Protein AF-0000000081443641 (afdb_homodimer)

pLDDT: mean 79.69, std 20.93, range [21.12, 97.88]

Foldseek 3Di:
DPPDPLCVQWDDDDQWIAGNPPRDTFPDPDPVSSLVCCCPVPVVVSVVVVVVVVPPPPDDPPDDPDPPPPCPDPVVVCVVVVVVVVLVVVQLVVLCVCLQVLHDLCVLVDPVNLCVVCVVPVPRDGDHSCCSQPPVLVVLLVVLLQVLLVVCPPAQKEWEKDWADFPAWIKIWIKIWFADPLLDIDIATQFIFTDPDDLALVSVLVVVVVSCVSSVHDLVSYLEYEYAPDPSVVSSCVVSVGHYDHQVLNLLLVLLVCLQPVDPLSVVLLVLLQQLLVVCVVDVVLLVVLQVLCPPNDDRQFHDFSVDRCRSLSNLVSCLVSLVSLVVSLVPDDDSSVVSNVVNDPSSSVSSVLCNVLSVLSVLLSLQQLDPLAFLQCVQVSLLVSLVVLVVQLPPDPDPSSVVSSVSSSVSSCVVCVCVLVDLLNLLSNCLQLQRNPDVSRDHPVVSVVNLVVLLVVLVVVVVVVCVVVVVPCPDLPLPQPVVVPPVPPPPPCVVVCVVCSVSCHSSNVSVVLSVVSSPDHGDHHAGSVCRCSVVRSVVCSVCCVSRVSSSVVNRNSGTYGSRSSSRVVLVLSLCSSCVPPSNVPDDRVSSTSSSSSNSVVVSVVCVVDVDPPPPPSPRNVVCVSRNRPD/DPPDPLCVQWDDDDQWIAGNPPRDTQPDPDPVSSLVCCCVPPVVVSVVVVVVVVPDPPDDPPDDPDPPPPCPDPVVVCVVVVVVVVLVVVQVVVLCVCLQVLHDLCVLVDPVNLCVVCVVPVPRDGDHSCCSQPPVLVVLLVVLLVVLLVVCPPAQKEWEKDWADFPAWIKIWIKIWFADPLLDIDIATQFIFTDPDDLALVSVLVVVVVSCVSSVHDLVSYLEYEYAPDPSVVSSCVVSVGHYDHQVLNLLLVLLVCLQPVDPLSVVLLVLLQQLLVVCVVDVVLLVVLQVLCPPNDDRQFHDFSVDRCRSLSNLVSCLVSLVSLVVSLVPDDDSSVVSNVVNDPSSSVSSVLCNVLSVLSVLLSLQQLDPLAFLQCVLVSLLVSLVVLVVQLPPDPDPSSVVSSVSSNVSSCVVCVCVLVDLLNLLQNCLQLQRNPDVSRDHPVVSVVNLVVLLVVLVVVVVVVCVVVVVPCPDQPLPQPVVVPPVPPPVVCVVVCVVVSVSCHSSNVSVVLSVVSSVDHGDHHAGSVPRCSVVRSVVCSVCCVSRVSSSVVNRNSGTYGSRSSSRVVLVLSLCSSCVPPSNVPDDRVSSTSSSSSNSVVVSVVCVVDVDPPPPPSPRNVVCVSRNRPD

Solvent-accessible surface area (backbone atoms only — not comparable to full-atom values): 68910 Å² total; per-residue (Å²): 129,84,72,62,78,68,52,80,48,39,45,79,60,86,95,40,35,25,32,69,82,80,66,42,75,44,87,72,91,50,68,66,54,54,50,50,46,32,49,71,78,36,43,70,60,36,51,54,54,56,54,54,57,68,60,59,72,70,65,78,76,75,74,83,72,85,73,76,78,74,75,72,52,68,64,53,57,54,47,48,54,48,44,52,50,47,47,50,52,49,47,48,35,52,50,47,32,30,49,70,66,56,47,54,68,61,48,62,71,33,65,45,46,46,50,48,61,27,69,77,33,74,82,62,79,74,62,47,53,61,48,42,64,71,44,52,46,54,52,51,30,50,49,50,48,50,52,50,29,58,69,51,56,98,48,59,30,16,38,23,35,41,75,46,43,44,50,68,44,32,34,37,27,38,26,38,23,28,37,43,99,68,38,46,78,44,76,44,73,74,46,44,39,62,46,68,61,69,83,39,20,66,53,49,30,52,50,51,49,51,54,33,54,74,45,71,48,58,74,87,35,47,67,35,32,17,23,56,83,50,66,35,55,51,46,13,31,58,74,66,70,43,55,66,42,66,14,46,55,55,51,53,36,52,36,52,51,47,57,37,63,71,35,65,70,54,32,50,36,50,49,39,53,47,43,33,42,50,37,35,51,60,26,34,47,55,42,49,52,51,36,61,70,41,47,92,68,48,69,79,72,41,70,63,41,91,80,41,75,62,24,49,57,48,18,52,51,34,48,61,72,40,39,71,53,47,54,51,44,40,71,75,46,90,52,72,44,28,55,33,45,69,67,54,46,72,66,34,52,51,50,50,61,54,45,47,64,61,47,46,55,54,48,39,52,39,52,40,42,55,38,90,64,26,32,28,28,49,50,65,49,51,51,48,52,50,45,50,50,30,51,49,46,30,69,70,49,86,46,68,65,46,28,51,49,26,50,49,40,41,51,48,47,49,64,76,45,54,70,56,80,70,36,61,65,47,53,53,12,24,54,67,28,52,54,46,44,88,35,65,82,76,42,53,71,67,55,49,52,51,50,50,50,51,52,48,53,52,51,52,52,55,53,51,52,50,37,55,70,70,62,53,76,69,78,65,80,69,51,63,69,69,74,79,68,68,71,77,74,80,60,79,80,68,59,61,78,65,69,59,70,69,69,57,53,38,71,63,50,53,48,52,52,46,49,54,52,56,69,68,44,82,64,51,74,66,74,34,61,92,54,48,52,43,67,51,51,34,52,49,45,48,74,39,31,81,77,32,55,72,60,39,58,51,40,34,52,41,39,31,28,44,32,28,30,48,68,24,51,56,53,41,56,57,47,46,51,41,49,60,37,66,81,36,61,76,56,52,54,68,59,47,23,38,50,50,46,46,33,52,50,54,51,50,55,44,50,71,66,42,84,76,67,71,73,68,72,67,74,66,73,75,64,52,59,83,49,58,55,78,116,130,84,73,61,78,69,53,81,46,39,45,76,60,87,97,40,37,26,32,69,81,80,67,44,75,43,85,72,90,51,69,65,54,56,49,50,47,31,50,73,76,35,44,69,61,40,50,55,56,56,54,53,61,66,59,61,77,71,65,81,78,73,77,81,73,85,76,79,78,76,75,74,52,70,64,53,58,53,48,50,54,49,43,51,49,48,46,51,52,49,48,48,33,52,49,48,32,31,50,70,66,58,47,54,68,62,48,61,72,33,64,46,46,45,51,49,61,28,68,79,33,74,81,62,79,76,65,48,54,62,49,42,65,71,44,50,46,54,53,50,30,51,49,50,50,50,52,50,30,59,68,50,55,97,46,59,31,16,37,23,36,41,76,46,43,45,52,69,46,32,34,35,26,39,25,37,22,29,37,44,98,67,37,46,78,43,77,44,74,75,44,43,39,62,45,66,61,71,84,40,19,66,53,49,30,51,50,52,50,51,54,33,55,73,47,70,50,57,74,86,35,46,66,35,31,16,24,56,82,49,66,35,52,52,46,13,31,58,73,66,70,41,55,66,41,66,13,47,55,56,52,53,35,51,36,54,50,47,56,39,63,71,36,64,69,56,34,50,36,52,49,41,53,49,43,32,40,50,37,35,52,60,26,34,47,55,41,49,53,49,37,62,71,41,48,92,68,49,69,78,70,42,70,65,43,91,75,41,75,62,24,50,57,49,18,51,52,34,49,62,70,41,39,72,53,47,56,51,44,39,72,74,48,90,53,72,44,26,54,32,44,70,68,53,47,72,68,34,53,50,51,51,62,55,45,47,64,61,45,46,56,56,48,39,52,39,52,40,41,56,38,90,65,27,32,27,29,48,49,66,49,50,52,48,53,51,46,50,50,30,51,49,46,31,68,70,47,87,47,68,65,46,28,50,49,26,49,49,39,39,52,50,46,48,63,76,45,53,71,56,81,68,36,61,66,47,54,52,12,23,53,65,28,52,53,47,44,88,36,66,83,76,40,53,70,66,55,48,50,52,51,50,51,50,52,49,51,52,52,52,50,54,53,50,52,52,36,54,70,70,62,52,76,68,79,64,79,68,49,61,70,67,74,77,66,68,71,78,74,82,64,78,79,67,60,60,78,66,70,58,68,69,69,56,51,37,71,63,50,52,48,51,51,46,50,54,51,57,70,68,43,81,64,51,72,66,74,35,61,92,57,46,52,44,67,52,52,35,50,50,47,48,74,38,31,82,80,33,55,73,59,40,58,50,40,34,51,41,41,31,30,44,31,26,30,47,71,26,53,54,54,41,57,56,46,43,52,41,49,60,37,67,79,36,58,76,56,52,53,68,59,46,22,38,47,50,46,46,34,52,51,53,51,51,54,44,50,71,66,41,86,75,66,70,75,69,72,66,74,64,72,75,65,53,60,81,46,58,53,79,113

InterPro domains:
  IPR003656 Zinc finger, BED-type [PF02892] (4-43)
  IPR003656 Zinc finger, BED-type [PS50808] (1-49)
  IPR008906 HAT, C-terminal dimerisation domain [PF05699] (533-601)
  IPR012337 Ribonuclease H-like superfamily [SSF53098] (145-603)
  IPR036236 Zinc finger C2H2 superfamily [SSF57667] (4-47)
  IPR052035 Zinc finger BED domain-containing [PTHR46481] (2-592)

Organism: NCBI:txid290746

Secondary structure (DSSP, 8-state):
----GGGGGEEEETTEEEETTT-PEES-S-HHHHHHHHHHH-HHHHHHHHHHHHHHGGG--------------HHHHHHHHHHHHHHHHHHHHHHHHHHHTT--GGGGG-HHHHHHHHHH-TTPPPPPHHHIIIIIHHHHHHHHHHHHHHHHTT--EEEEEEEEE-SS-EEEEEEEEEE-TT--EEEEEEEEEE--S---HHHHHHHHHHHHHHTT--GGGEEEEEE-S-HHHHHHHHHHT--EEE-HHHHHHHHHHHHHHH-HHHHHHHHHHHHHHHHHHH-HHHHHHHHHHHGGG--PPPPP-TTSTTHHHHHHHHHHHHHHHHHHHHHH--SHHHHHHHT--HHHHHHHHHHHHHHHHHHHHHHHHTSTT--TTHHHHHHHHHHHHHHHHHHH---HHHHHHHHHHHHHHHHHHGGGGG-HHHHHHHHH-TTTTT-TTT--HHHHHHHHHHHHHHHHHHHHHHHHHTT----S------GGG------TT-------------HHHHHHHHHHHHHHSPPPPPP-SS---HHHHHHHHHHHTTTSHHHHHHHHHHSSS-SSSHHHHHHHHHHHHHHHSGGGTT--HHHHHHHHHHHHHHHHHHHHH-SS--------GGGGGGS----/----GGGGGEEEETTEEEETTT-PEES-S-HHHHHHHHHHH-HHHHHHHHHHHHHHTT---------------HHHHHHHHHHHHHHHHHHHHHHHHHHHTT--GGGGG-HHHHHHHHHH-TTPPPPPHHHIIIIIHHHHHHHHHHHHHHHHTT--EEEEEEEEE-SS-EEEEEEEEEE-TT--EEEEEEEEEE--S---HHHHHHHHHHHHHHTT--GGGEEEEEE-S-HHHHHHHHHHT--EEE-HHHHHHHHHHHHHHH-HHHHHHHHHHHHHHHHHHH-HHHHHHHHHHHGGG--PPPPP-TTSTTHHHHHHHHHHHHHHHHHHHHHH--SHHHHHHHT--HHHHHHHHHHHHHHHHHHHHHHHHTSTT--TTHHHHHHHHHHHHHHHHHHH---HHHHHHHHHHHHHHHHHHGGGGG-HHHHHHHHH-TTTTT-TTT--HHHHHHHHHHHHHHHHHHHHHHHHHTT----S---B--GGG------SS-----------B-HHHHHHHHHHHHHHSPPPPPP-SS---HHHHHHHHHHHTTTSHHHHHHHHHHSSS-SSSHHHHHHHHHHHHHHHSGGGTT--HHHHHHHHHHHHHHHHHHHHH-S---------GGGGGG-----

Sequence (1262 aa):
MTKSEVWQYFIKEGNDVICNKCKKAVSGLNTTNLWNHLNHSHPEIYKLTEHSKKKQGDGELDEPPTKKAKQHTLQAAFGVSNRQEQDNKFKNLILEFIIDNNLPISIVESETFKNLVRFNSPDIKIPSRQEITYTLIPKRANSVKKNITESLANQKIALTTDTFSNKSNSLICVTSSWLTRDFQLKNRVIAIEPLLEHHTGVNISERIQKILTEFNVDLNDIVLMTRDGASNMEVACRKLNIPSLHCLCHILHLVVKMVIMKHIEVFGSVARAQAIVNSFKRSPSASHELRILEGDDARSLLLGIETRWNSFFHMLESVIRAMPYLRVYGETYKNAATNAIKMVSEGDVSIINTLLPLLKLFEDATLILSAEKASISCYLYVIKVLTRALESLEQSSDSELIQVLAREAKADLTERTEGCFEMESLKIAAFLDPRIKQRALLFEADKWREIENTVIEKLVNLKSDNDTAQGIQNNDATTVRDSNCNVVTNNPWDVEDSNDACAFVTLRDELKAEIALYIKAERLNVINPLDPGHSNVYGWWRKHRSSFPNLAILAREYLAPSPSSCASERAFSKATLHYSNKLRSRLKPTLSGQILMIQTDLADKRRNKDRYFYYAEEPDDEDLELYSLDIMTKSEVWQYFIKEGNDVICNKCKKAVSGLNTTNLWNHLNHSHPEIYKLTEHSKKKQGDGELDEPPTKKAKQHTLQAAFGVSNRQEQDNKFKNLILEFIIDNNLPISIVESETFKNLVRFNSPDIKIPSRQEITYTLIPKRANSVKKNITESLANQKIALTTDTFSNKSNSLICVTSSWLTRDFQLKNRVIAIEPLLEHHTGVNISERIQKILTEFNVDLNDIVLMTRDGASNMEVACRKLNIPSLHCLCHILHLVVKMVIMKHIEVFGSVARAQAIVNSFKRSPSASHELRILEGDDARSLLLGIETRWNSFFHMLESVIRAMPYLRVYGETYKNAATNAIKMVSEGDVSIINTLLPLLKLFEDATLILSAEKASISCYLYVIKVLTRALESLEQSSDSELIQVLAREAKADLTERTEGCFEMESLKIAAFLDPRIKQRALLFEADKWREIENTVIEKLVNLKSDNDTAQGIQNNDATTVRDSNCNVVTNNPWDVEDSNDACAFVTLRDELKAEIALYIKAERLNVINPLDPGHSNVYGWWRKHRSSFPNLAILAREYLAPSPSSCASERAFSKATLHYSNKLRSRLKPTLSGQILMIQTDLADKRRNKDRYFYYAEEPDDEDLELYSLDI

Nearest PDB structures (foldseek):
  6dww-assembly1_A  TM=7.664E-01  e=3.582E-16  Musca domestica
  8sjd-assembly1_D  TM=7.394E-01  e=7.351E-15  Musca domestica
  8sjd-assembly1_A  TM=7.155E-01  e=1.599E-14  Musca domestica
  8sjd-assembly1_B  TM=7.545E-01  e=2.533E-13  Musca domestica
  2bw3-assembly1_A  TM=6.566E-01  e=1.182E-14  Musca domestica

Structure (mmCIF, N/CA/C/O backbone):
data_AF-0000000081443641-model_v1
#
loop_
_entity.id
_entity.type
_entity.pdbx_description
1 polymer 'BED-type domain-containing protein'
#
loop_
_atom_site.group_PDB
_atom_site.id
_atom_site.type_symbol
_atom_site.label_atom_id
_atom_site.label_alt_id
_atom_site.label_comp_id
_atom_site.label_asym_id
_atom_site.label_entity_id
_atom_site.label_seq_id
_atom_site.pdbx_PDB_ins_code
_atom_site.Cartn_x
_atom_site.Cartn_y
_atom_site.Cartn_z
_atom_site.occupancy
_atom_site.B_iso_or_equiv
_atom_site.auth_seq_id
_atom_site.auth_comp_id
_atom_site.auth_asym_id
_atom_site.auth_atom_id
_atom_site.pdbx_PDB_model_num
ATOM 1 N N . MET A 1 1 ? 35.844 -33.25 39.188 1 34.28 1 MET A N 1
ATOM 2 C CA . MET A 1 1 ? 35.062 -32.281 38.406 1 34.28 1 MET A CA 1
ATOM 3 C C . MET A 1 1 ? 34.562 -31.156 39.281 1 34.28 1 MET A C 1
ATOM 5 O O . MET A 1 1 ? 33.812 -31.391 40.219 1 34.28 1 MET A O 1
ATOM 9 N N . THR A 1 2 ? 35.281 -30.219 39.531 1 42.12 2 THR A N 1
ATOM 10 C CA . THR A 1 2 ? 35.031 -29.203 40.562 1 42.12 2 THR A CA 1
ATOM 11 C C . THR A 1 2 ? 33.688 -28.5 40.312 1 42.12 2 THR A C 1
ATOM 13 O O . THR A 1 2 ? 33.469 -27.953 39.219 1 42.12 2 THR A O 1
ATOM 16 N N . LYS A 1 3 ? 32.656 -28.953 40.969 1 55.31 3 LYS A N 1
ATOM 17 C CA . LYS A 1 3 ? 31.312 -28.422 40.938 1 55.31 3 LYS A CA 1
ATOM 18 C C . LYS A 1 3 ? 31.328 -26.891 41.062 1 55.31 3 LYS A C 1
ATOM 20 O O . LYS A 1 3 ? 32.031 -26.359 41.906 1 55.31 3 LYS A O 1
ATOM 25 N N . SER A 1 4 ? 30.844 -26.266 40.031 1 63.31 4 SER A N 1
ATOM 26 C CA . SER A 1 4 ? 30.797 -24.797 39.969 1 63.31 4 SER A CA 1
ATOM 27 C C . SER A 1 4 ? 30.219 -24.219 41.25 1 63.31 4 SER A C 1
ATOM 29 O O . SER A 1 4 ? 29.422 -24.875 41.938 1 63.31 4 SER A O 1
ATOM 31 N N . GLU A 1 5 ? 30.797 -23.297 41.906 1 71.12 5 GLU A N 1
ATOM 32 C CA . GLU A 1 5 ? 30.5 -22.641 43.188 1 71.12 5 GLU A CA 1
ATOM 33 C C . GLU A 1 5 ? 29.016 -22.266 43.281 1 71.12 5 GLU A C 1
ATOM 35 O O . GLU A 1 5 ? 28.484 -22.156 44.375 1 71.12 5 GLU A O 1
ATOM 40 N N . VAL A 1 6 ? 28.391 -22.328 42.188 1 74.38 6 VAL A N 1
ATOM 41 C CA . VAL A 1 6 ? 26.984 -21.906 42.188 1 74.38 6 VAL A CA 1
ATOM 42 C C . VAL A 1 6 ? 26.109 -23 42.781 1 74.38 6 VAL A C 1
ATOM 44 O O . VAL A 1 6 ? 25.078 -22.719 43.406 1 74.38 6 VAL A O 1
ATOM 47 N N . TRP A 1 7 ? 26.547 -24.172 42.781 1 75.31 7 TRP A N 1
ATOM 48 C CA . TRP A 1 7 ? 25.766 -25.328 43.219 1 75.31 7 TRP A CA 1
ATOM 49 C C . TRP A 1 7 ? 25.609 -25.344 44.719 1 75.31 7 TRP A C 1
ATOM 51 O O . TRP A 1 7 ? 24.734 -26.047 45.25 1 75.31 7 TRP A O 1
ATOM 61 N N . GLN A 1 8 ? 26.422 -24.516 45.469 1 79.38 8 GLN A N 1
ATOM 62 C CA . GLN A 1 8 ? 26.281 -24.391 46.938 1 79.38 8 GLN A CA 1
ATOM 63 C C . GLN A 1 8 ? 24.922 -23.797 47.281 1 79.38 8 GLN A C 1
ATOM 65 O O . GLN A 1 8 ? 24.438 -23.984 48.406 1 79.38 8 GLN A O 1
ATOM 70 N N . TYR A 1 9 ? 24.266 -23.203 46.375 1 79 9 TYR A N 1
ATOM 71 C CA . TYR A 1 9 ? 23.016 -22.5 46.625 1 79 9 TYR A CA 1
ATOM 72 C C . TYR A 1 9 ? 21.828 -23.297 46.094 1 79 9 TYR A C 1
ATOM 74 O O . TYR A 1 9 ? 20.688 -22.859 46.188 1 79 9 TYR A O 1
ATOM 82 N N . PHE A 1 10 ? 22.125 -24.406 45.531 1 78.38 10 PHE A N 1
ATOM 83 C CA . PHE A 1 10 ? 21.047 -25.203 44.938 1 78.38 10 PHE A CA 1
ATOM 84 C C . PHE A 1 10 ? 21.125 -26.656 45.438 1 78.38 10 PHE A C 1
ATOM 86 O O . PHE A 1 10 ? 22.219 -27.156 45.688 1 78.38 10 PHE A O 1
ATOM 93 N N . ILE A 1 11 ? 20.031 -27.281 45.656 1 80.44 11 ILE A N 1
ATOM 94 C CA . ILE A 1 11 ? 19.953 -28.688 46.031 1 80.44 11 ILE A CA 1
ATOM 95 C C . ILE A 1 11 ? 19.203 -29.469 44.969 1 80.44 11 ILE A C 1
ATOM 97 O O . ILE A 1 11 ? 18.172 -29.031 44.469 1 80.44 11 ILE A O 1
ATOM 101 N N . LYS A 1 12 ? 19.812 -30.484 44.469 1 75.38 12 LYS A N 1
ATOM 102 C CA . LYS A 1 12 ? 19.156 -31.391 43.531 1 75.38 12 LYS A CA 1
ATOM 103 C C . LYS A 1 12 ? 18.203 -32.344 44.25 1 75.38 12 LYS A C 1
ATOM 105 O O . LYS A 1 12 ? 18.609 -33.062 45.188 1 75.38 12 LYS A O 1
ATOM 110 N N . GLU A 1 13 ? 17 -32.125 44.031 1 74.44 13 GLU A N 1
ATOM 111 C CA . GLU A 1 13 ? 15.992 -33.062 44.531 1 74.44 13 GLU A CA 1
ATOM 112 C C . GLU A 1 13 ? 15.289 -33.781 43.406 1 74.44 13 GLU A C 1
ATOM 114 O O . GLU A 1 13 ? 14.406 -33.219 42.75 1 74.44 13 GLU A O 1
ATOM 119 N N . GLY A 1 14 ? 15.602 -34.969 43.031 1 73.62 14 GLY A N 1
ATOM 120 C CA . GLY A 1 14 ? 15.133 -35.781 41.906 1 73.62 14 GLY A CA 1
ATOM 121 C C . GLY A 1 14 ? 15.578 -35.219 40.562 1 73.62 14 GLY A C 1
ATOM 122 O O . GLY A 1 14 ? 16.781 -35.062 40.344 1 73.62 14 GLY A O 1
ATOM 123 N N . ASN A 1 15 ? 14.75 -34.812 39.625 1 70.88 15 ASN A N 1
ATOM 124 C CA . ASN A 1 15 ? 15.078 -34.281 38.312 1 70.88 15 ASN A CA 1
ATOM 125 C C . ASN A 1 15 ? 15.039 -32.75 38.344 1 70.88 15 ASN A C 1
ATOM 127 O O . ASN A 1 15 ? 15.352 -32.094 37.344 1 70.88 15 ASN A O 1
ATOM 131 N N . ASP A 1 16 ? 14.773 -32.25 39.438 1 73.88 16 ASP A N 1
ATOM 132 C CA . ASP A 1 16 ? 14.648 -30.797 39.562 1 73.88 16 ASP A CA 1
ATOM 133 C C . ASP A 1 16 ? 15.773 -30.219 40.406 1 73.88 16 ASP A C 1
ATOM 135 O O . ASP A 1 16 ? 16.281 -30.875 41.312 1 73.88 16 ASP A O 1
ATOM 139 N N . VAL A 1 17 ? 16.266 -29.031 40.094 1 78.38 17 VAL A N 1
ATOM 140 C CA . VAL A 1 17 ? 17.234 -28.266 40.875 1 78.38 17 VAL A CA 1
ATOM 141 C C . VAL A 1 17 ? 16.547 -27.125 41.594 1 78.38 17 VAL A C 1
ATOM 143 O O . VAL A 1 17 ? 15.836 -26.328 40.969 1 78.38 17 VAL A O 1
ATOM 146 N N . ILE A 1 18 ? 16.594 -27.156 42.906 1 81.62 18 ILE A N 1
ATOM 147 C CA . ILE A 1 18 ? 15.875 -26.219 43.781 1 81.62 18 ILE A CA 1
ATOM 148 C C . ILE A 1 18 ? 16.859 -25.219 44.375 1 81.62 18 ILE A C 1
ATOM 150 O O . ILE A 1 18 ? 17.906 -25.625 44.906 1 81.62 18 ILE A O 1
ATOM 154 N N . CYS A 1 19 ? 16.562 -23.938 44.344 1 77.38 19 CYS A N 1
ATOM 155 C CA . CYS A 1 19 ? 17.375 -22.891 44.969 1 77.38 19 CYS A CA 1
ATOM 156 C C . CYS A 1 19 ? 17.219 -22.906 46.5 1 77.38 19 CYS A C 1
ATOM 158 O O . CYS A 1 19 ? 16.094 -22.906 47 1 77.38 19 CYS A O 1
ATOM 160 N N . ASN A 1 20 ? 18.188 -22.984 47.25 1 80.38 20 ASN A N 1
ATOM 161 C CA . ASN A 1 20 ? 18.172 -23.078 48.719 1 80.38 20 ASN A CA 1
ATOM 162 C C . ASN A 1 20 ? 17.625 -21.812 49.344 1 80.38 20 ASN A C 1
ATOM 164 O O . ASN A 1 20 ? 17.219 -21.828 50.5 1 80.38 20 ASN A O 1
ATOM 168 N N . LYS A 1 21 ? 17.641 -20.781 48.688 1 77.62 21 LYS A N 1
ATOM 169 C CA . LYS A 1 21 ? 17.234 -19.5 49.281 1 77.62 21 LYS A CA 1
ATOM 170 C C . LYS A 1 21 ? 15.75 -19.234 49.031 1 77.62 21 LYS A C 1
ATOM 172 O O . LYS A 1 21 ? 15.031 -18.859 49.969 1 77.62 21 LYS A O 1
ATOM 177 N N . CYS A 1 22 ? 15.289 -19.391 47.844 1 78 22 CYS A N 1
ATOM 178 C CA . CYS A 1 22 ? 13.891 -19.078 47.594 1 78 22 CYS A CA 1
ATOM 179 C C . CYS A 1 22 ? 13.062 -20.344 47.438 1 78 22 CYS A C 1
ATOM 181 O O . CYS A 1 22 ? 11.844 -20.281 47.281 1 78 22 CYS A O 1
ATOM 183 N N . LYS A 1 23 ? 13.633 -21.562 47.438 1 79.56 23 LYS A N 1
ATOM 184 C CA . LYS A 1 23 ? 13.062 -22.906 47.375 1 79.56 23 LYS A CA 1
ATOM 185 C C . LYS A 1 23 ? 12.297 -23.141 46.094 1 79.56 23 LYS A C 1
ATOM 187 O O . LYS A 1 23 ? 11.492 -24.062 45.969 1 79.56 23 LYS A O 1
ATOM 192 N N . LYS A 1 24 ? 12.555 -22.344 45.188 1 77.12 24 LYS A N 1
ATOM 193 C CA . LYS A 1 24 ? 11.945 -22.516 43.875 1 77.12 24 LYS A CA 1
ATOM 194 C C . LYS A 1 24 ? 12.719 -23.516 43.031 1 77.12 24 LYS A C 1
ATOM 196 O O . LYS A 1 24 ? 13.945 -23.594 43.094 1 77.12 24 LYS A O 1
ATOM 201 N N . ALA A 1 25 ? 11.953 -24.203 42.188 1 78.12 25 ALA A N 1
ATOM 202 C CA . ALA A 1 25 ? 12.547 -25.172 41.281 1 78.12 25 ALA A CA 1
ATOM 203 C C . ALA A 1 25 ? 13.094 -24.5 40.031 1 78.12 25 ALA A C 1
ATOM 205 O O . ALA A 1 25 ? 12.438 -23.625 39.469 1 78.12 25 ALA A O 1
ATOM 206 N N . VAL A 1 26 ? 14.359 -24.547 39.719 1 73.62 26 VAL A N 1
ATOM 207 C CA . VAL A 1 26 ? 14.992 -23.969 38.531 1 73.62 26 VAL A CA 1
ATOM 208 C C . VAL A 1 26 ? 15.117 -25.031 37.469 1 73.62 26 VAL A C 1
ATOM 210 O O . VAL A 1 26 ? 15.562 -26.156 37.719 1 73.62 26 VAL A O 1
ATOM 213 N N . SER A 1 27 ? 14.562 -24.766 36.312 1 67.81 27 SER A N 1
ATOM 214 C CA . SER A 1 27 ? 14.578 -25.703 35.188 1 67.81 27 SER A CA 1
ATOM 215 C C . SER A 1 27 ? 15.945 -25.75 34.531 1 67.81 27 SER A C 1
ATOM 217 O O . SER A 1 27 ? 16.516 -24.703 34.188 1 67.81 27 SER A O 1
ATOM 219 N N . GLY A 1 28 ? 16.688 -27.047 34.406 1 64.44 28 GLY A N 1
ATOM 220 C CA . GLY A 1 28 ? 17.906 -27.344 33.656 1 64.44 28 GLY A CA 1
ATOM 221 C C . GLY A 1 28 ? 19.125 -27.469 34.562 1 64.44 28 GLY A C 1
ATOM 222 O O . GLY A 1 28 ? 19.203 -26.828 35.594 1 64.44 28 GLY A O 1
ATOM 223 N N . LEU A 1 29 ? 20.047 -28.328 34.344 1 63.28 29 LEU A N 1
ATOM 224 C CA . LEU A 1 29 ? 21.234 -28.719 35.062 1 63.28 29 LEU A CA 1
ATOM 225 C C . LEU A 1 29 ? 22.438 -27.859 34.688 1 63.28 29 LEU A C 1
ATOM 227 O O . LEU A 1 29 ? 23.531 -28.031 35.219 1 63.28 29 LEU A O 1
ATOM 231 N N . ASN A 1 30 ? 22.25 -26.984 33.75 1 70 30 ASN A N 1
ATOM 232 C CA . ASN A 1 30 ? 23.422 -26.25 33.281 1 70 30 ASN A CA 1
ATOM 233 C C . ASN A 1 30 ? 23.797 -25.109 34.219 1 70 30 ASN A C 1
ATOM 235 O O . ASN A 1 30 ? 22.922 -24.391 34.719 1 70 30 ASN A O 1
ATOM 239 N N . THR A 1 31 ? 24.922 -24.828 34.562 1 74.12 31 THR A N 1
ATOM 240 C CA . THR A 1 31 ? 25.516 -23.875 35.5 1 74.12 31 THR A CA 1
ATOM 241 C C . THR A 1 31 ? 25.125 -22.453 35.125 1 74.12 31 THR A C 1
ATOM 243 O O . THR A 1 31 ? 24.938 -21.609 36 1 74.12 31 THR A O 1
ATOM 246 N N . THR A 1 32 ? 24.922 -22.297 33.906 1 75.75 32 THR A N 1
ATOM 247 C CA . THR A 1 32 ? 24.562 -20.969 33.406 1 75.75 32 THR A CA 1
ATOM 248 C C . THR A 1 32 ? 23.141 -20.594 33.812 1 75.75 32 THR A C 1
ATOM 250 O O . THR A 1 32 ? 22.875 -19.453 34.188 1 75.75 32 THR A O 1
ATOM 253 N N . ASN A 1 33 ? 22.297 -21.5 33.781 1 75.56 33 ASN A N 1
ATOM 254 C CA . ASN A 1 33 ? 20.906 -21.266 34.219 1 75.56 33 ASN A CA 1
ATOM 255 C C . ASN A 1 33 ? 20.828 -21 35.719 1 75.56 33 ASN A C 1
ATOM 257 O O . ASN A 1 33 ? 20.016 -20.188 36.156 1 75.56 33 ASN A O 1
ATOM 261 N N . LEU A 1 34 ? 21.688 -21.609 36.406 1 77.38 34 LEU A N 1
ATOM 262 C CA . LEU A 1 34 ? 21.734 -21.453 37.844 1 77.38 34 LEU A CA 1
ATOM 263 C C . LEU A 1 34 ? 22.266 -20.062 38.25 1 77.38 34 LEU A C 1
ATOM 265 O O . LEU A 1 34 ? 21.719 -19.406 39.125 1 77.38 34 LEU A O 1
ATOM 269 N N . TRP A 1 35 ? 23.203 -19.625 37.5 1 75.62 35 TRP A N 1
ATOM 270 C CA . TRP A 1 35 ? 23.75 -18.281 37.656 1 75.62 35 TRP A CA 1
ATOM 271 C C . TRP A 1 35 ? 22.719 -17.219 37.281 1 75.62 35 TRP A C 1
ATOM 273 O O . TRP A 1 35 ? 22.562 -16.219 37.969 1 75.62 35 TRP A O 1
ATOM 283 N N . ASN A 1 36 ? 22 -17.438 36.281 1 76.44 36 ASN A N 1
ATOM 284 C CA . ASN A 1 36 ? 20.953 -16.516 35.844 1 76.44 36 ASN A CA 1
ATOM 285 C C . ASN A 1 36 ? 19.828 -16.422 36.844 1 76.44 36 ASN A C 1
ATOM 287 O O . ASN A 1 36 ? 19.312 -15.336 37.125 1 76.44 36 ASN A O 1
ATOM 291 N N . HIS A 1 37 ? 19.469 -17.453 37.375 1 76.38 37 HIS A N 1
ATOM 292 C CA . HIS A 1 37 ? 18.484 -17.469 38.438 1 76.38 37 HIS A CA 1
ATOM 293 C C . HIS A 1 37 ? 18.984 -16.656 39.625 1 76.38 37 HIS A C 1
ATOM 295 O O . HIS A 1 37 ? 18.219 -15.852 40.188 1 76.38 37 HIS A O 1
ATOM 301 N N . LEU A 1 38 ? 20.188 -16.844 40.062 1 77.38 38 LEU A N 1
ATOM 302 C CA . LEU A 1 38 ? 20.734 -16.094 41.188 1 77.38 38 LEU A CA 1
ATOM 303 C C . LEU A 1 38 ? 20.812 -14.609 40.875 1 77.38 38 LEU A C 1
ATOM 305 O O . LEU A 1 38 ? 20.5 -13.773 41.719 1 77.38 38 LEU A O 1
ATOM 309 N N . ASN A 1 39 ? 21.109 -14.297 39.688 1 77.56 39 ASN A N 1
ATOM 310 C CA . ASN A 1 39 ? 21.188 -12.914 39.219 1 77.56 39 ASN A CA 1
ATOM 311 C C . ASN A 1 39 ? 19.812 -12.242 39.219 1 77.56 39 ASN A C 1
ATOM 313 O O . ASN A 1 39 ? 19.688 -11.086 39.594 1 77.56 39 ASN A O 1
ATOM 317 N N . HIS A 1 40 ? 18.859 -12.992 38.875 1 77.19 40 HIS A N 1
ATOM 318 C CA . HIS A 1 40 ? 17.516 -12.422 38.719 1 77.19 40 HIS A CA 1
ATOM 319 C C . HIS A 1 40 ? 16.75 -12.469 40.062 1 77.19 40 HIS A C 1
ATOM 321 O O . HIS A 1 40 ? 16.078 -11.5 40.406 1 77.19 40 HIS A O 1
ATOM 327 N N . SER A 1 41 ? 16.844 -13.539 40.75 1 77.56 41 SER A N 1
ATOM 328 C CA . SER A 1 41 ? 15.984 -13.727 41.906 1 77.56 41 SER A CA 1
ATOM 329 C C . SER A 1 41 ? 16.719 -13.367 43.188 1 77.56 41 SER A C 1
ATOM 331 O O . SER A 1 41 ? 16.094 -13.023 44.188 1 77.56 41 SER A O 1
ATOM 333 N N . HIS A 1 42 ? 18.047 -13.484 43.25 1 76.94 42 HIS A N 1
ATOM 334 C CA . HIS A 1 42 ? 18.844 -13.234 44.438 1 76.94 42 HIS A CA 1
ATOM 335 C C . HIS A 1 42 ? 20.094 -12.422 44.125 1 76.94 42 HIS A C 1
ATOM 337 O O . HIS A 1 42 ? 21.203 -12.898 44.281 1 76.94 42 HIS A O 1
ATOM 343 N N . PRO A 1 43 ? 19.891 -11.25 43.594 1 74.12 43 PRO A N 1
ATOM 344 C CA . PRO A 1 43 ? 21 -10.438 43.094 1 74.12 43 PRO A CA 1
ATOM 345 C C . PRO A 1 43 ? 22.062 -10.164 44.156 1 74.12 43 PRO A C 1
ATOM 347 O O . PRO A 1 43 ? 23.234 -10.031 43.844 1 74.12 43 PRO A O 1
ATOM 350 N N . GLU A 1 44 ? 21.672 -10.047 45.344 1 74.38 44 GLU A N 1
ATOM 351 C CA . GLU A 1 44 ? 22.609 -9.75 46.438 1 74.38 44 GLU A CA 1
ATOM 352 C C . GLU A 1 44 ? 23.609 -10.898 46.594 1 74.38 44 GLU A C 1
ATOM 354 O O . GLU A 1 44 ? 24.797 -10.664 46.844 1 74.38 44 GLU A O 1
ATOM 359 N N . ILE A 1 45 ? 23.109 -12.07 46.531 1 73.19 45 ILE A N 1
ATOM 360 C CA . ILE A 1 45 ? 23.953 -13.25 46.688 1 73.19 45 ILE A CA 1
ATOM 361 C C . ILE A 1 45 ? 24.859 -13.398 45.469 1 73.19 45 ILE A C 1
ATOM 363 O O . ILE A 1 45 ? 26.031 -13.75 45.594 1 73.19 45 ILE A O 1
ATOM 367 N N . TYR A 1 46 ? 24.328 -13.023 44.344 1 71.06 46 TYR A N 1
ATOM 368 C CA . TYR A 1 46 ? 25.078 -13.039 43.062 1 71.06 46 TYR A CA 1
ATOM 369 C C . TYR A 1 46 ? 26.25 -12.07 43.125 1 71.06 46 TYR A C 1
ATOM 371 O O . TYR A 1 46 ? 27.359 -12.422 42.719 1 71.06 46 TYR A O 1
ATOM 379 N N . LYS A 1 47 ? 26.031 -10.898 43.531 1 68.44 47 LYS A N 1
ATOM 380 C CA . LYS A 1 47 ? 27.078 -9.891 43.656 1 68.44 47 LYS A CA 1
ATOM 381 C C . LYS A 1 47 ? 28.141 -10.336 44.656 1 68.44 47 LYS A C 1
ATOM 383 O O . LYS A 1 47 ? 29.328 -10.102 44.469 1 68.44 47 LYS A O 1
ATOM 388 N N . LEU A 1 48 ? 27.734 -10.859 45.688 1 63.28 48 LEU A N 1
ATOM 389 C CA . LEU A 1 48 ? 28.656 -11.289 46.75 1 63.28 48 LEU A CA 1
ATOM 390 C C . LEU A 1 48 ? 29.531 -12.438 46.25 1 63.28 48 LEU A C 1
ATOM 392 O O . LEU A 1 48 ? 30.719 -12.5 46.594 1 63.28 48 LEU A O 1
ATOM 396 N N . THR A 1 49 ? 28.875 -13.195 45.469 1 59.19 49 THR A N 1
ATOM 397 C CA . THR A 1 49 ? 29.609 -14.367 45 1 59.19 49 THR A CA 1
ATOM 398 C C . THR A 1 49 ? 30.547 -14 43.875 1 59.19 49 THR A C 1
ATOM 400 O O . THR A 1 49 ? 31.641 -14.57 43.75 1 59.19 49 THR A O 1
ATOM 403 N N . GLU A 1 50 ? 30.094 -13.039 43 1 50.34 50 GLU A N 1
ATOM 404 C CA . GLU A 1 50 ? 30.984 -12.555 41.938 1 50.34 50 GLU A CA 1
ATOM 405 C C . GLU A 1 50 ? 32.156 -11.742 42.5 1 50.34 50 GLU A C 1
ATOM 407 O O . GLU A 1 50 ? 33.25 -11.805 41.969 1 50.34 50 GLU A O 1
ATOM 412 N N . HIS A 1 51 ? 31.906 -10.875 43.438 1 43.25 51 HIS A N 1
ATOM 413 C CA . HIS A 1 51 ? 32.969 -10.117 44.062 1 43.25 51 HIS A CA 1
ATOM 414 C C . HIS A 1 51 ? 34 -11.039 44.719 1 43.25 51 HIS A C 1
ATOM 416 O O . HIS A 1 51 ? 35.156 -10.641 44.938 1 43.25 51 HIS A O 1
ATOM 422 N N . SER A 1 52 ? 33.469 -12.094 45.188 1 38.44 52 SER A N 1
ATOM 423 C CA . SER A 1 52 ? 34.438 -12.945 45.906 1 38.44 52 SER A CA 1
ATOM 424 C C . SER A 1 52 ? 35.406 -13.602 44.938 1 38.44 52 SER A C 1
ATOM 426 O O . SER A 1 52 ? 36.375 -14.234 45.375 1 38.44 52 SER A O 1
ATOM 428 N N . LYS A 1 53 ? 34.875 -13.664 43.688 1 37.66 53 LYS A N 1
ATOM 429 C CA . LYS A 1 53 ? 35.938 -14.234 42.844 1 37.66 53 LYS A CA 1
ATOM 430 C C . LYS A 1 53 ? 37.094 -13.242 42.688 1 37.66 53 LYS A C 1
ATOM 432 O O . LYS A 1 53 ? 38.188 -13.617 42.25 1 37.66 53 LYS A O 1
ATOM 437 N N . LYS A 1 54 ? 36.719 -11.828 42.688 1 31.38 54 LYS A N 1
ATOM 438 C CA . LYS A 1 54 ? 37.844 -10.977 42.344 1 31.38 54 LYS A CA 1
ATOM 439 C C . LYS A 1 54 ? 38.938 -11.07 43.406 1 31.38 54 LYS A C 1
ATOM 441 O O . LYS A 1 54 ? 40.031 -10.477 43.25 1 31.38 54 LYS A O 1
ATOM 446 N N . LYS A 1 55 ? 38.469 -11.305 44.594 1 31.02 55 LYS A N 1
ATOM 447 C CA . LYS A 1 55 ? 39.5 -11.062 45.594 1 31.02 55 LYS A CA 1
ATOM 448 C C . LYS A 1 55 ? 40.594 -12.102 45.5 1 31.02 55 LYS A C 1
ATOM 450 O O . LYS A 1 55 ? 41.719 -11.883 46 1 31.02 55 LYS A O 1
ATOM 455 N N . GLN A 1 56 ? 40.156 -13.344 45.25 1 28.97 56 GLN A N 1
ATOM 456 C CA . GLN A 1 56 ? 41.156 -14.227 45.781 1 28.97 56 GLN A CA 1
ATOM 457 C C . GLN A 1 56 ? 42.406 -14.242 44.906 1 28.97 56 GLN A C 1
ATOM 459 O O . GLN A 1 56 ? 43.469 -14.758 45.312 1 28.97 56 GLN A O 1
ATOM 464 N N . GLY A 1 57 ? 42.188 -14.188 43.562 1 29.02 57 GLY A N 1
ATOM 465 C CA . GLY A 1 57 ? 43.375 -14.766 42.938 1 29.02 57 GLY A CA 1
ATOM 466 C C . GLY A 1 57 ? 44.594 -13.883 43.031 1 29.02 57 GLY A C 1
ATOM 467 O O . GLY A 1 57 ? 45.594 -14.07 42.312 1 29.02 57 GLY A O 1
ATOM 468 N N . ASP A 1 58 ? 44.469 -12.742 43.844 1 28 58 ASP A N 1
ATOM 469 C CA . ASP A 1 58 ? 45.594 -11.828 43.656 1 28 58 ASP A CA 1
ATOM 470 C C . ASP A 1 58 ? 46.875 -12.43 44.219 1 28 58 ASP A C 1
ATOM 472 O O . ASP A 1 58 ? 47.875 -11.734 44.344 1 28 58 ASP A O 1
ATOM 476 N N . GLY A 1 59 ? 46.812 -13.562 44.906 1 25.66 59 GLY A N 1
ATOM 477 C CA . GLY A 1 59 ? 48 -13.664 45.75 1 25.66 59 GLY A CA 1
ATOM 478 C C . GLY A 1 59 ? 49.281 -13.844 44.938 1 25.66 59 GLY A C 1
ATOM 479 O O . GLY A 1 59 ? 50.375 -13.664 45.469 1 25.66 59 GLY A O 1
ATOM 480 N N . GLU A 1 60 ? 49.344 -14.805 44.031 1 26.41 60 GLU A N 1
ATOM 481 C CA . GLU A 1 60 ? 50.688 -15.352 43.906 1 26.41 60 GLU A CA 1
ATOM 482 C C . GLU A 1 60 ? 51.625 -14.359 43.25 1 26.41 60 GLU A C 1
ATOM 484 O O . GLU A 1 60 ? 51.25 -13.672 42.281 1 26.41 60 GLU A O 1
ATOM 489 N N . LEU A 1 61 ? 52.781 -13.969 43.906 1 26.86 61 LEU A N 1
ATOM 490 C CA . LEU A 1 61 ? 53.969 -13.133 43.781 1 26.86 61 LEU A CA 1
ATOM 491 C C . LEU A 1 61 ? 54.719 -13.422 42.5 1 26.86 61 LEU A C 1
ATOM 493 O O . LEU A 1 61 ? 55.844 -12.992 42.312 1 26.86 61 LEU A O 1
ATOM 497 N N . ASP A 1 62 ? 54.094 -14.141 41.5 1 26.14 62 ASP A N 1
ATOM 498 C CA . ASP A 1 62 ? 55.031 -14.617 40.5 1 26.14 62 ASP A CA 1
ATOM 499 C C . ASP A 1 62 ? 55.875 -13.461 39.938 1 26.14 62 ASP A C 1
ATOM 501 O O . ASP A 1 62 ? 55.406 -12.312 39.938 1 26.14 62 ASP A O 1
ATOM 505 N N . GLU A 1 63 ? 57.25 -13.703 39.812 1 27.92 63 GLU A N 1
ATOM 506 C CA . GLU A 1 63 ? 58.438 -12.953 39.406 1 27.92 63 GLU A CA 1
ATOM 507 C C . GLU A 1 63 ? 58.188 -12.117 38.156 1 27.92 63 GLU A C 1
ATOM 509 O O . GLU A 1 63 ? 57.375 -12.516 37.281 1 27.92 63 GLU A O 1
ATOM 514 N N . PRO A 1 64 ? 58.688 -10.797 38.219 1 28.11 64 PRO A N 1
ATOM 515 C CA . PRO A 1 64 ? 58.281 -9.672 37.375 1 28.11 64 PRO A CA 1
ATOM 516 C C . PRO A 1 64 ? 58.656 -9.898 35.906 1 28.11 64 PRO A C 1
ATOM 518 O O . PRO A 1 64 ? 59.812 -10.125 35.562 1 28.11 64 PRO A O 1
ATOM 521 N N . PRO A 1 65 ? 58.062 -10.852 35.156 1 28.64 65 PRO A N 1
ATOM 522 C CA . PRO A 1 65 ? 58.719 -11.117 33.875 1 28.64 65 PRO A CA 1
ATOM 523 C C . PRO A 1 65 ? 59.062 -9.836 33.094 1 28.64 65 PRO A C 1
ATOM 525 O O . PRO A 1 65 ? 58.469 -8.789 33.344 1 28.64 65 PRO A O 1
ATOM 528 N N . THR A 1 66 ? 60.281 -9.836 32.344 1 26.48 66 THR A N 1
ATOM 529 C CA . THR A 1 66 ? 61 -8.828 31.531 1 26.48 66 THR A CA 1
ATOM 530 C C . THR A 1 66 ? 60.031 -8.125 30.594 1 26.48 66 THR A C 1
ATOM 532 O O . THR A 1 66 ? 59.281 -8.781 29.844 1 26.48 66 THR A O 1
ATOM 535 N N . LYS A 1 67 ? 59.562 -6.949 30.938 1 24.42 67 LYS A N 1
ATOM 536 C CA . LYS A 1 67 ? 58.594 -6.078 30.25 1 24.42 67 LYS A CA 1
ATOM 537 C C . LYS A 1 67 ? 59.062 -5.777 28.828 1 24.42 67 LYS A C 1
ATOM 539 O O . LYS A 1 67 ? 59.938 -4.965 28.609 1 24.42 67 LYS A O 1
ATOM 544 N N . LYS A 1 68 ? 59.406 -6.727 28 1 27.23 68 LYS A N 1
ATOM 545 C CA . LYS A 1 68 ? 59.562 -6.211 26.641 1 27.23 68 LYS A CA 1
ATOM 546 C C . LYS A 1 68 ? 58.469 -5.188 26.312 1 27.23 68 LYS A C 1
ATOM 548 O O . LYS A 1 68 ? 57.281 -5.426 26.547 1 27.23 68 LYS A O 1
ATOM 553 N N . ALA A 1 69 ? 58.719 -3.854 26.328 1 26.23 69 ALA A N 1
ATOM 554 C CA . ALA A 1 69 ? 58.125 -2.537 26.094 1 26.23 69 ALA A CA 1
ATOM 555 C C . ALA A 1 69 ? 57.188 -2.564 24.891 1 26.23 69 ALA A C 1
ATOM 557 O O . ALA A 1 69 ? 57.656 -2.535 23.75 1 26.23 69 ALA A O 1
ATOM 558 N N . LYS A 1 70 ? 56.344 -3.471 24.734 1 28.17 70 LYS A N 1
ATOM 559 C CA . LYS A 1 70 ? 55.438 -3.373 23.594 1 28.17 70 LYS A CA 1
ATOM 560 C C . LYS A 1 70 ? 54.688 -2.039 23.594 1 28.17 70 LYS A C 1
ATOM 562 O O . LYS A 1 70 ? 53.938 -1.744 24.516 1 28.17 70 LYS A O 1
ATOM 567 N N . GLN A 1 71 ? 55.312 -0.872 23.219 1 27.78 71 GLN A N 1
ATOM 568 C CA . GLN A 1 71 ? 54.719 0.401 22.797 1 27.78 71 GLN A CA 1
ATOM 569 C C . GLN A 1 71 ? 53.406 0.191 22.047 1 27.78 71 GLN A C 1
ATOM 571 O O . GLN A 1 71 ? 53.406 -0.26 20.906 1 27.78 71 GLN A O 1
ATOM 576 N N . HIS A 1 72 ? 52.531 -0.338 22.641 1 33.56 72 HIS A N 1
ATOM 577 C CA . HIS A 1 72 ? 51.188 -0.323 22.047 1 33.56 72 HIS A CA 1
ATOM 578 C C . HIS A 1 72 ? 50.812 1.071 21.547 1 33.56 72 HIS A C 1
ATOM 580 O O . HIS A 1 72 ? 50.781 2.02 22.328 1 33.56 72 HIS A O 1
ATOM 586 N N . THR A 1 73 ? 51.406 1.555 20.453 1 34.09 73 THR A N 1
ATOM 587 C CA . THR A 1 73 ? 51.312 2.887 19.859 1 34.09 73 THR A CA 1
ATOM 588 C C . THR A 1 73 ? 49.906 3.453 20.031 1 34.09 73 THR A C 1
ATOM 590 O O . THR A 1 73 ? 48.906 2.76 19.781 1 34.09 73 THR A O 1
ATOM 593 N N . LEU A 1 74 ? 49.719 4.492 20.828 1 37.12 74 LEU A N 1
ATOM 594 C CA . LEU A 1 74 ? 48.625 5.445 20.922 1 37.12 74 LEU A CA 1
ATOM 595 C C . LEU A 1 74 ? 47.875 5.551 19.594 1 37.12 74 LEU A C 1
ATOM 597 O O . LEU A 1 74 ? 46.719 5.949 19.562 1 37.12 74 LEU A O 1
ATOM 601 N N . GLN A 1 75 ? 48.594 5.344 18.531 1 37.88 75 GLN A N 1
ATOM 602 C CA . GLN A 1 75 ? 48.031 5.387 17.188 1 37.88 75 GLN A CA 1
ATOM 603 C C . GLN A 1 75 ? 47 4.266 17 1 37.88 75 GLN A C 1
ATOM 605 O O . GLN A 1 75 ? 45.969 4.457 16.359 1 37.88 75 GLN A O 1
ATOM 610 N N . ALA A 1 76 ? 47.219 3.217 17.594 1 42.84 76 ALA A N 1
ATOM 611 C CA . ALA A 1 76 ? 46.312 2.07 17.422 1 42.84 76 ALA A CA 1
ATOM 612 C C . ALA A 1 76 ? 45.062 2.24 18.234 1 42.84 76 ALA A C 1
ATOM 614 O O . ALA A 1 76 ? 43.969 1.889 17.781 1 42.84 76 ALA A O 1
ATOM 615 N N . ALA A 1 77 ? 45.125 2.594 19.375 1 43.09 77 ALA A N 1
ATOM 616 C CA . ALA A 1 77 ? 43.938 2.859 20.203 1 43.09 77 ALA A CA 1
ATOM 617 C C . ALA A 1 77 ? 43.125 4.012 19.625 1 43.09 77 ALA A C 1
ATOM 619 O O . ALA A 1 77 ? 41.875 3.977 19.656 1 43.09 77 ALA A O 1
ATOM 620 N N . PHE A 1 78 ? 43.719 5.059 19.234 1 45.06 78 PHE A N 1
ATOM 621 C CA . PHE A 1 78 ? 43.062 6.129 18.5 1 45.06 78 PHE A CA 1
ATOM 622 C C . PHE A 1 78 ? 42.469 5.613 17.203 1 45.06 78 PHE A C 1
ATOM 624 O O . PHE A 1 78 ? 41.406 6.059 16.766 1 45.06 78 PHE A O 1
ATOM 631 N N . GLY A 1 79 ? 43.094 4.633 16.625 1 46.66 79 GLY A N 1
ATOM 632 C CA . GLY A 1 79 ? 42.594 4.004 15.406 1 46.66 79 GLY A CA 1
ATOM 633 C C . GLY A 1 79 ? 41.344 3.17 15.625 1 46.66 79 GLY A C 1
ATOM 634 O O . GLY A 1 79 ? 40.438 3.191 14.805 1 46.66 79 GLY A O 1
ATOM 635 N N . VAL A 1 80 ? 41.344 2.432 16.75 1 50.75 80 VAL A N 1
ATOM 636 C CA . VAL A 1 80 ? 40.219 1.58 17.062 1 50.75 80 VAL A CA 1
ATOM 637 C C . VAL A 1 80 ? 39.031 2.443 17.484 1 50.75 80 VAL A C 1
ATOM 639 O O . VAL A 1 80 ? 37.875 2.189 17.078 1 50.75 80 VAL A O 1
ATOM 642 N N . SER A 1 81 ? 39.281 3.391 18.453 1 53.06 81 SER A N 1
ATOM 643 C CA . SER A 1 81 ? 38.219 4.297 18.875 1 53.06 81 SER A CA 1
ATOM 644 C C . SER A 1 81 ? 37.656 5.066 17.688 1 53.06 81 SER A C 1
ATOM 646 O O . SER A 1 81 ? 36.438 5.25 17.578 1 53.06 81 SER A O 1
ATOM 648 N N . ASN A 1 82 ? 38.531 5.402 16.797 1 62.69 82 ASN A N 1
ATOM 649 C CA . ASN A 1 82 ? 38.094 6.125 15.609 1 62.69 82 ASN A CA 1
ATOM 650 C C . ASN A 1 82 ? 37.281 5.234 14.672 1 62.69 82 ASN A C 1
ATOM 652 O O . ASN A 1 82 ? 36.281 5.672 14.086 1 62.69 82 ASN A O 1
ATOM 656 N N . ARG A 1 83 ? 37.688 4.004 14.844 1 70.69 83 ARG A N 1
ATOM 657 C CA . ARG A 1 83 ? 36.969 3.057 14 1 70.69 83 ARG A CA 1
ATOM 658 C C . ARG A 1 83 ? 35.562 2.781 14.562 1 70.69 83 ARG A C 1
ATOM 660 O O . ARG A 1 83 ? 34.594 2.682 13.805 1 70.69 83 ARG A O 1
ATOM 667 N N . GLN A 1 84 ? 35.594 2.627 15.938 1 77.12 84 GLN A N 1
ATOM 668 C CA . GLN A 1 84 ? 34.281 2.393 16.562 1 77.12 84 GLN A CA 1
ATOM 669 C C . GLN A 1 84 ? 33.344 3.576 16.344 1 77.12 84 GLN A C 1
ATOM 671 O O . GLN A 1 84 ? 32.156 3.391 16.125 1 77.12 84 GLN A O 1
ATOM 676 N N . GLU A 1 85 ? 33.969 4.672 16.453 1 80.81 85 GLU A N 1
ATOM 677 C CA . GLU A 1 85 ? 33.156 5.871 16.219 1 80.81 85 GLU A CA 1
ATOM 678 C C . GLU A 1 85 ? 32.656 5.941 14.781 1 80.81 85 GLU A C 1
ATOM 680 O O . GLU A 1 85 ? 31.516 6.316 14.523 1 80.81 85 GLU A O 1
ATOM 685 N N . GLN A 1 86 ? 33.531 5.598 13.953 1 81.62 86 GLN A N 1
ATOM 686 C CA . GLN A 1 86 ? 33.156 5.605 12.539 1 81.62 86 GLN A CA 1
ATOM 687 C C . GLN A 1 86 ? 32.094 4.551 12.258 1 81.62 86 GLN A C 1
ATOM 689 O O . GLN A 1 86 ? 31.172 4.785 11.461 1 81.62 86 GLN A O 1
ATOM 694 N N . ASP A 1 87 ? 32.219 3.49 12.961 1 85.25 87 ASP A N 1
ATOM 695 C CA . ASP A 1 87 ? 31.234 2.422 12.812 1 85.25 87 ASP A CA 1
ATOM 696 C C . ASP A 1 87 ? 29.859 2.863 13.305 1 85.25 87 ASP A C 1
ATOM 698 O O . ASP A 1 87 ? 28.844 2.576 12.672 1 85.25 87 ASP A O 1
ATOM 702 N N . ASN A 1 88 ? 29.938 3.512 14.398 1 87.81 88 ASN A N 1
ATOM 703 C CA . ASN A 1 88 ? 28.688 3.994 14.961 1 87.81 88 ASN A CA 1
ATOM 704 C C . ASN A 1 88 ? 28.047 5.059 14.07 1 87.81 88 ASN A C 1
ATOM 706 O O . ASN A 1 88 ? 26.828 5.094 13.914 1 87.81 88 ASN A O 1
ATOM 710 N N . LYS A 1 89 ? 28.859 5.867 13.555 1 89.62 89 LYS A N 1
ATOM 711 C CA . LYS A 1 89 ? 28.359 6.883 12.633 1 89.62 89 LYS A CA 1
ATOM 712 C C . LYS A 1 89 ? 27.75 6.246 11.398 1 89.62 89 LYS A C 1
ATOM 714 O O . LYS A 1 89 ? 26.703 6.703 10.906 1 89.62 89 LYS A O 1
ATOM 719 N N . PHE A 1 90 ? 28.406 5.27 10.969 1 91.31 90 PHE A N 1
ATOM 720 C CA . PHE A 1 90 ? 27.906 4.582 9.789 1 91.31 90 PHE A CA 1
ATOM 721 C C . PHE A 1 90 ? 26.578 3.887 10.078 1 91.31 90 PHE A C 1
ATOM 723 O O . PHE A 1 90 ? 25.656 3.936 9.266 1 91.31 90 PHE A O 1
ATOM 730 N N . LYS A 1 91 ? 26.453 3.285 11.219 1 92.75 91 LYS A N 1
ATOM 731 C CA . LYS A 1 91 ? 25.219 2.621 11.625 1 92.75 91 LYS A CA 1
ATOM 732 C C . LYS A 1 91 ? 24.078 3.619 11.734 1 92.75 91 LYS A C 1
ATOM 734 O O . LYS A 1 91 ? 22.938 3.312 11.359 1 92.75 91 LYS A O 1
ATOM 739 N N . ASN A 1 92 ? 24.438 4.738 12.156 1 92.62 92 ASN A N 1
ATOM 740 C CA . ASN A 1 92 ? 23.422 5.781 12.266 1 92.62 92 ASN A CA 1
ATOM 741 C C . ASN A 1 92 ? 22.969 6.27 10.891 1 92.62 92 ASN A C 1
ATOM 743 O O . ASN A 1 92 ? 21.797 6.633 10.703 1 92.62 92 ASN A O 1
ATOM 747 N N . LEU A 1 93 ? 23.891 6.297 10.023 1 93.44 93 LEU A N 1
ATOM 748 C CA . LEU A 1 93 ? 23.531 6.688 8.664 1 93.44 93 LEU A CA 1
ATOM 749 C C . LEU A 1 93 ? 22.578 5.672 8.039 1 93.44 93 LEU A C 1
ATOM 751 O O . LEU A 1 93 ? 21.641 6.043 7.328 1 93.44 93 LEU A O 1
ATOM 755 N N . ILE A 1 94 ? 22.812 4.449 8.312 1 94.25 94 ILE A N 1
ATOM 756 C CA . ILE A 1 94 ? 21.938 3.393 7.812 1 94.25 94 ILE A CA 1
ATOM 757 C C . ILE A 1 94 ? 20.547 3.543 8.422 1 94.25 94 ILE A C 1
ATOM 759 O O . ILE A 1 94 ? 19.531 3.439 7.723 1 94.25 94 ILE A O 1
ATOM 763 N N . LEU A 1 95 ? 20.547 3.805 9.641 1 94.88 95 LEU A N 1
ATOM 764 C CA . LEU A 1 95 ? 19.281 3.986 10.344 1 94.88 95 LEU A CA 1
ATOM 765 C C . LEU A 1 95 ? 18.5 5.152 9.758 1 94.88 95 LEU A C 1
ATOM 767 O O . LEU A 1 95 ? 17.297 5.023 9.492 1 94.88 95 LEU A O 1
ATOM 771 N N . GLU A 1 96 ? 19.125 6.223 9.555 1 93.69 96 GLU A N 1
ATOM 772 C CA . GLU A 1 96 ? 18.469 7.406 9 1 93.69 96 GLU A CA 1
ATOM 773 C C . GLU A 1 96 ? 17.953 7.145 7.59 1 93.69 96 GLU A C 1
ATOM 775 O O . GLU A 1 96 ? 16.875 7.617 7.219 1 93.69 96 GLU A O 1
ATOM 780 N N . PHE A 1 97 ? 18.781 6.426 6.871 1 93.12 97 PHE A N 1
ATOM 781 C CA . PHE A 1 97 ? 18.375 6.066 5.516 1 93.12 97 PHE A CA 1
ATOM 782 C C . PHE A 1 97 ? 17.094 5.254 5.527 1 93.12 97 PHE A C 1
ATOM 784 O O . PHE A 1 97 ? 16.156 5.543 4.766 1 93.12 97 PHE A O 1
ATOM 791 N N . ILE A 1 98 ? 16.984 4.289 6.41 1 91.94 98 ILE A N 1
ATOM 792 C CA . ILE A 1 98 ? 15.852 3.377 6.5 1 91.94 98 ILE A CA 1
ATOM 793 C C . ILE A 1 98 ? 14.602 4.145 6.938 1 91.94 98 ILE A C 1
ATOM 795 O O . ILE A 1 98 ? 13.547 4.039 6.309 1 91.94 98 ILE A O 1
ATOM 799 N N . ILE A 1 99 ? 14.766 4.957 7.887 1 90 99 ILE A N 1
ATOM 800 C CA . ILE A 1 99 ? 13.625 5.629 8.5 1 90 99 ILE A CA 1
ATOM 801 C C . ILE A 1 99 ? 13.141 6.762 7.594 1 90 99 ILE A C 1
ATOM 803 O O . ILE A 1 99 ? 11.938 6.914 7.363 1 90 99 ILE A O 1
ATOM 807 N N . ASP A 1 100 ? 14.039 7.453 7.043 1 88.31 100 ASP A N 1
ATOM 808 C CA . ASP A 1 100 ? 13.711 8.617 6.223 1 88.31 100 ASP A CA 1
ATOM 809 C C . ASP A 1 100 ? 12.977 8.195 4.949 1 88.31 100 ASP A C 1
ATOM 811 O O . ASP A 1 100 ? 12.141 8.945 4.438 1 88.31 100 ASP A O 1
ATOM 815 N N . ASN A 1 101 ? 13.297 7.074 4.473 1 85.94 101 ASN A N 1
ATOM 816 C CA . ASN A 1 101 ? 12.711 6.625 3.213 1 85.94 101 ASN A CA 1
ATOM 817 C C . ASN A 1 101 ? 11.641 5.559 3.441 1 85.94 101 ASN A C 1
ATOM 819 O O . ASN A 1 101 ? 11.211 4.895 2.498 1 85.94 101 ASN A O 1
ATOM 823 N N . ASN A 1 102 ? 11.297 5.34 4.656 1 82.5 102 ASN A N 1
ATOM 824 C CA . ASN A 1 102 ? 10.258 4.387 5.031 1 82.5 102 ASN A CA 1
ATOM 825 C C . ASN A 1 102 ? 10.57 2.986 4.512 1 82.5 102 ASN A C 1
ATOM 827 O O . ASN A 1 102 ? 9.703 2.332 3.924 1 82.5 102 ASN A O 1
ATOM 831 N N . LEU A 1 103 ? 11.781 2.561 4.648 1 86.06 103 LEU A N 1
ATOM 832 C CA . LEU A 1 103 ? 12.18 1.234 4.195 1 86.06 103 LEU A CA 1
ATOM 833 C C . LEU A 1 103 ? 11.992 0.199 5.297 1 86.06 103 LEU A C 1
ATOM 835 O O . LEU A 1 103 ? 12.07 0.527 6.484 1 86.06 103 LEU A O 1
ATOM 839 N N . PRO A 1 104 ? 11.719 -1.088 4.855 1 83.5 104 PRO A N 1
ATOM 840 C CA . PRO A 1 104 ? 11.719 -2.135 5.879 1 83.5 104 PRO A CA 1
ATOM 841 C C . PRO A 1 104 ? 13.086 -2.326 6.527 1 83.5 104 PRO A C 1
ATOM 843 O O . PRO A 1 104 ? 14.109 -2.225 5.855 1 83.5 104 PRO A O 1
ATOM 846 N N . ILE A 1 105 ? 13.062 -2.662 7.805 1 88.19 105 ILE A N 1
ATOM 847 C CA . ILE A 1 105 ? 14.312 -2.826 8.539 1 88.19 105 ILE A CA 1
ATOM 848 C C . ILE A 1 105 ? 15.086 -4.016 7.973 1 88.19 105 ILE A C 1
ATOM 850 O O . ILE A 1 105 ? 16.312 -4.035 8.008 1 88.19 105 ILE A O 1
ATOM 854 N N . SER A 1 106 ? 14.398 -4.949 7.363 1 88.44 106 SER A N 1
ATOM 855 C CA . SER A 1 106 ? 15.008 -6.16 6.828 1 88.44 106 SER A CA 1
ATOM 856 C C . SER A 1 106 ? 15.867 -5.852 5.602 1 88.44 106 SER A C 1
ATOM 858 O O . SER A 1 106 ? 16.562 -6.727 5.09 1 88.44 106 SER A O 1
ATOM 860 N N . ILE A 1 107 ? 15.797 -4.598 5.148 1 90.62 107 ILE A N 1
ATOM 861 C CA . ILE A 1 107 ? 16.547 -4.199 3.959 1 90.62 107 ILE A CA 1
ATOM 862 C C . ILE A 1 107 ? 18.031 -4.457 4.176 1 90.62 107 ILE A C 1
ATOM 864 O O . ILE A 1 107 ? 18.766 -4.727 3.225 1 90.62 107 ILE A O 1
ATOM 868 N N . VAL A 1 108 ? 18.547 -4.402 5.418 1 92.69 108 VAL A N 1
ATOM 869 C CA . VAL A 1 108 ? 19.969 -4.562 5.734 1 92.69 108 VAL A CA 1
ATOM 870 C C . VAL A 1 108 ? 20.391 -6.008 5.484 1 92.69 108 VAL A C 1
ATOM 872 O O . VAL A 1 108 ? 21.578 -6.297 5.367 1 92.69 108 VAL A O 1
ATOM 875 N N . GLU A 1 109 ? 19.422 -6.863 5.41 1 90.62 109 GLU A N 1
ATOM 876 C CA . GLU A 1 109 ? 19.703 -8.273 5.176 1 90.62 109 GLU A CA 1
ATOM 877 C C . GLU A 1 109 ? 19.734 -8.586 3.682 1 90.62 109 GLU A C 1
ATOM 879 O O . GLU A 1 109 ? 20.172 -9.672 3.279 1 90.62 109 GLU A O 1
ATOM 884 N N . SER A 1 110 ? 19.266 -7.617 2.906 1 90.31 110 SER A N 1
ATOM 885 C CA . SER A 1 110 ? 19.25 -7.824 1.462 1 90.31 110 SER A CA 1
ATOM 886 C C . SER A 1 110 ? 20.672 -7.957 0.913 1 90.31 110 SER A C 1
ATOM 888 O O . SER A 1 110 ? 21.562 -7.207 1.308 1 90.31 110 SER A O 1
ATOM 890 N N . GLU A 1 111 ? 20.891 -8.883 0.032 1 89.31 111 GLU A N 1
ATOM 891 C CA . GLU A 1 111 ? 22.203 -9.109 -0.576 1 89.31 111 GLU A CA 1
ATOM 892 C C . GLU A 1 111 ? 22.625 -7.91 -1.422 1 89.31 111 GLU A C 1
ATOM 894 O O . GLU A 1 111 ? 23.797 -7.527 -1.42 1 89.31 111 GLU A O 1
ATOM 899 N N . THR A 1 112 ? 21.656 -7.379 -2.104 1 91.94 112 THR A N 1
ATOM 900 C CA . THR A 1 112 ? 21.984 -6.258 -2.98 1 91.94 112 THR A CA 1
ATOM 901 C C . THR A 1 112 ? 22.375 -5.035 -2.166 1 91.94 112 THR A C 1
ATOM 903 O O . THR A 1 112 ? 23.25 -4.258 -2.584 1 91.94 112 THR A O 1
ATOM 906 N N . PHE A 1 113 ? 21.75 -4.867 -0.946 1 93.25 113 PHE A N 1
ATOM 907 C CA . PHE A 1 113 ? 22.156 -3.775 -0.063 1 93.25 113 PHE A CA 1
ATOM 908 C C . PHE A 1 113 ? 23.578 -3.986 0.454 1 93.25 113 PHE A C 1
ATOM 910 O O . PHE A 1 113 ? 24.391 -3.059 0.455 1 93.25 113 PHE A O 1
ATOM 917 N N . LYS A 1 114 ? 23.844 -5.184 0.838 1 91.31 114 LYS A N 1
ATOM 918 C CA . LYS A 1 114 ? 25.172 -5.516 1.348 1 91.31 114 LYS A CA 1
ATOM 919 C C . LYS A 1 114 ? 26.234 -5.305 0.276 1 91.31 114 LYS A C 1
ATOM 921 O O . LYS A 1 114 ? 27.297 -4.746 0.552 1 91.31 114 LYS A O 1
ATOM 926 N N . ASN A 1 115 ? 25.906 -5.73 -0.938 1 90.69 115 ASN A N 1
ATOM 927 C CA . ASN A 1 115 ? 26.844 -5.551 -2.047 1 90.69 115 ASN A CA 1
ATOM 928 C C . ASN A 1 115 ? 27.109 -4.074 -2.328 1 90.69 115 ASN A C 1
ATOM 930 O O . ASN A 1 115 ? 28.234 -3.678 -2.609 1 90.69 115 ASN A O 1
ATOM 934 N N . LEU A 1 116 ? 26.094 -3.32 -2.236 1 90.56 116 LEU A N 1
ATOM 935 C CA . LEU A 1 116 ? 26.188 -1.89 -2.5 1 90.56 116 LEU A CA 1
ATOM 936 C C . LEU A 1 116 ? 27.062 -1.206 -1.452 1 90.56 116 LEU A C 1
ATOM 938 O O . LEU A 1 116 ? 27.969 -0.451 -1.795 1 90.56 116 LEU A O 1
ATOM 942 N N . VAL A 1 117 ? 26.781 -1.542 -0.192 1 89.06 117 VAL A N 1
ATOM 943 C CA . VAL A 1 117 ? 27.484 -0.899 0.915 1 89.06 117 VAL A CA 1
ATOM 944 C C . VAL A 1 117 ? 28.938 -1.375 0.955 1 89.06 117 VAL A C 1
ATOM 946 O O . VAL A 1 117 ? 29.844 -0.593 1.247 1 89.06 117 VAL A O 1
ATOM 949 N N . ARG A 1 118 ? 29.188 -2.594 0.589 1 88.06 118 ARG A N 1
ATOM 950 C CA . ARG A 1 118 ? 30.5 -3.188 0.707 1 88.06 118 ARG A CA 1
ATOM 951 C C . ARG A 1 118 ? 31.344 -2.893 -0.528 1 88.06 118 ARG A C 1
ATOM 953 O O . ARG A 1 118 ? 32.562 -3.178 -0.55 1 88.06 118 ARG A O 1
ATOM 960 N N . PHE A 1 119 ? 30.75 -2.428 -1.519 1 86.25 119 PHE A N 1
ATOM 961 C CA . PHE A 1 119 ? 31.469 -2.156 -2.75 1 86.25 119 PHE A CA 1
ATOM 962 C C . PHE A 1 119 ? 32.688 -1.258 -2.479 1 86.25 119 PHE A C 1
ATOM 964 O O . PHE A 1 119 ? 33.781 -1.517 -2.969 1 86.25 119 PHE A O 1
ATOM 971 N N . ASN A 1 120 ? 32.438 -0.199 -1.659 1 76.12 120 ASN A N 1
ATOM 972 C CA . ASN A 1 120 ? 33.531 0.734 -1.385 1 76.12 120 ASN A CA 1
ATOM 973 C C . ASN A 1 120 ? 34.188 0.449 -0.037 1 76.12 120 ASN A C 1
ATOM 975 O O . ASN A 1 120 ? 35.281 0.956 0.248 1 76.12 120 ASN A O 1
ATOM 979 N N . SER A 1 121 ? 33.469 -0.352 0.741 1 80.94 121 SER A N 1
ATOM 980 C CA . SER A 1 121 ? 34 -0.673 2.068 1 80.94 121 SER A CA 1
ATOM 981 C C . SER A 1 121 ? 33.719 -2.127 2.432 1 80.94 121 SER A C 1
ATOM 983 O O . SER A 1 121 ? 32.812 -2.412 3.229 1 80.94 121 SER A O 1
ATOM 985 N N . PRO A 1 122 ? 34.562 -2.955 1.964 1 81 122 PRO A N 1
ATOM 986 C CA . PRO A 1 122 ? 34.281 -4.387 2.141 1 81 122 PRO A CA 1
ATOM 987 C C . PRO A 1 122 ? 34.25 -4.801 3.609 1 81 122 PRO A C 1
ATOM 989 O O . PRO A 1 122 ? 33.562 -5.77 3.963 1 81 122 PRO A O 1
ATOM 992 N N . ASP A 1 123 ? 34.875 -4.074 4.461 1 80.38 123 ASP A N 1
ATOM 993 C CA . ASP A 1 123 ? 34.969 -4.508 5.852 1 80.38 123 ASP A CA 1
ATOM 994 C C . ASP A 1 123 ? 33.969 -3.764 6.734 1 80.38 123 ASP A C 1
ATOM 996 O O . ASP A 1 123 ? 34.031 -3.855 7.965 1 80.38 123 ASP A O 1
ATOM 1000 N N . ILE A 1 124 ? 33.156 -3.111 6.09 1 82.88 124 ILE A N 1
ATOM 1001 C CA . ILE A 1 124 ? 32.219 -2.312 6.867 1 82.88 124 ILE A CA 1
ATOM 1002 C C . ILE A 1 124 ? 31.219 -3.23 7.555 1 82.88 124 ILE A C 1
ATOM 1004 O O . ILE A 1 124 ? 30.797 -4.242 6.984 1 82.88 124 ILE A O 1
ATOM 1008 N N . LYS A 1 125 ? 30.953 -2.939 8.789 1 85.94 125 LYS A N 1
ATOM 1009 C CA . LYS A 1 125 ? 30 -3.736 9.539 1 85.94 125 LYS A CA 1
ATOM 1010 C C . LYS A 1 125 ? 28.578 -3.188 9.375 1 85.94 125 LYS A C 1
ATOM 1012 O O . LYS A 1 125 ? 28.297 -2.064 9.789 1 85.94 125 LYS A O 1
ATOM 1017 N N . ILE A 1 126 ? 27.781 -4.012 8.789 1 91.81 126 ILE A N 1
ATOM 1018 C CA . ILE A 1 126 ? 26.359 -3.668 8.625 1 91.81 126 ILE A CA 1
ATOM 1019 C C . ILE A 1 126 ? 25.562 -4.191 9.812 1 91.81 126 ILE A C 1
ATOM 1021 O O . ILE A 1 126 ? 25.703 -5.355 10.195 1 91.81 126 ILE A O 1
ATOM 1025 N N . PRO A 1 127 ? 24.859 -3.279 10.453 1 94.12 127 PRO A N 1
ATOM 1026 C CA . PRO A 1 127 ? 24.047 -3.744 11.586 1 94.12 127 PRO A CA 1
ATOM 1027 C C . PRO A 1 127 ? 23 -4.773 11.18 1 94.12 127 PRO A C 1
ATOM 1029 O O . PRO A 1 127 ? 22.516 -4.754 10.047 1 94.12 127 PRO A O 1
ATOM 1032 N N . SER A 1 128 ? 22.641 -5.609 12.086 1 92.88 128 SER A N 1
ATOM 1033 C CA . SER A 1 128 ? 21.578 -6.59 11.859 1 92.88 128 SER A CA 1
ATOM 1034 C C . SER A 1 128 ? 20.203 -5.977 12.078 1 92.88 128 SER A C 1
ATOM 1036 O O . SER A 1 128 ? 20.078 -4.895 12.664 1 92.88 128 SER A O 1
ATOM 1038 N N . ARG A 1 129 ? 19.266 -6.723 11.578 1 91.94 129 ARG A N 1
ATOM 1039 C CA . ARG A 1 129 ? 17.875 -6.305 11.789 1 91.94 129 ARG A CA 1
ATOM 1040 C C . ARG A 1 129 ? 17.578 -6.164 13.273 1 91.94 129 ARG A C 1
ATOM 1042 O O . ARG A 1 129 ? 16.906 -5.211 13.688 1 91.94 129 ARG A O 1
ATOM 1049 N N . GLN A 1 130 ? 18.094 -7.02 14.039 1 91.69 130 GLN A N 1
ATOM 1050 C CA . GLN A 1 130 ? 17.844 -7.02 15.477 1 91.69 130 GLN A CA 1
ATOM 1051 C C . GLN A 1 130 ? 18.531 -5.832 16.156 1 91.69 130 GLN A C 1
ATOM 1053 O O . GLN A 1 130 ? 17.953 -5.195 17.031 1 91.69 130 GLN A O 1
ATOM 1058 N N . GLU A 1 131 ? 19.719 -5.629 15.727 1 93.81 131 GLU A N 1
ATOM 1059 C CA . GLU A 1 131 ? 20.453 -4.5 16.281 1 93.81 131 GLU A CA 1
ATOM 1060 C C . GLU A 1 131 ? 19.75 -3.182 16 1 93.81 131 GLU A C 1
ATOM 1062 O O . GLU A 1 131 ? 19.656 -2.309 16.859 1 93.81 131 GLU A O 1
ATOM 1067 N N . ILE A 1 132 ? 19.266 -3.021 14.797 1 94.69 132 ILE A N 1
ATOM 1068 C CA . ILE A 1 132 ? 18.547 -1.806 14.406 1 94.69 132 ILE A CA 1
ATOM 1069 C C . ILE A 1 132 ? 17.266 -1.679 15.227 1 94.69 132 ILE A C 1
ATOM 1071 O O . ILE A 1 132 ? 16.984 -0.615 15.781 1 94.69 132 ILE A O 1
ATOM 1075 N N . THR A 1 133 ? 16.531 -2.777 15.383 1 91.25 133 THR A N 1
ATOM 1076 C CA . THR A 1 133 ? 15.203 -2.791 15.992 1 91.25 133 THR A CA 1
ATOM 1077 C C . THR A 1 133 ? 15.297 -2.572 17.5 1 91.25 133 THR A C 1
ATOM 1079 O O . THR A 1 133 ? 14.523 -1.799 18.062 1 91.25 133 THR A O 1
ATOM 1082 N N . TYR A 1 134 ? 16.266 -3.168 18.094 1 91.94 134 TYR A N 1
ATOM 1083 C CA . TYR A 1 134 ? 16.219 -3.221 19.547 1 91.94 134 TYR A CA 1
ATOM 1084 C C . TYR A 1 134 ? 17.281 -2.311 20.156 1 91.94 134 TYR A C 1
ATOM 1086 O O . TYR A 1 134 ? 17.25 -2.014 21.359 1 91.94 134 TYR A O 1
ATOM 1094 N N . THR A 1 135 ? 18.188 -1.817 19.344 1 93.69 135 THR A N 1
ATOM 1095 C CA . THR A 1 135 ? 19.25 -1 19.922 1 93.69 135 THR A CA 1
ATOM 1096 C C . THR A 1 135 ? 19.281 0.383 19.281 1 93.69 135 THR A C 1
ATOM 1098 O O . THR A 1 135 ? 19.125 1.396 19.969 1 93.69 135 THR A O 1
ATOM 1101 N N . LEU A 1 136 ? 19.453 0.46 18.031 1 95.5 136 LEU A N 1
ATOM 1102 C CA . LEU A 1 136 ? 19.703 1.729 17.344 1 95.5 136 LEU A CA 1
ATOM 1103 C C . LEU A 1 136 ? 18.453 2.604 17.375 1 95.5 136 LEU A C 1
ATOM 1105 O O . LEU A 1 136 ? 18.531 3.809 17.625 1 95.5 136 LEU A O 1
ATOM 1109 N N . ILE A 1 137 ? 17.25 2.041 17.094 1 94.25 137 ILE A N 1
ATOM 1110 C CA . ILE A 1 137 ? 16.016 2.811 17.031 1 94.25 137 ILE A CA 1
ATOM 1111 C C . ILE A 1 137 ? 15.68 3.359 18.422 1 94.25 137 ILE A C 1
ATOM 1113 O O . ILE A 1 137 ? 15.492 4.566 18.594 1 94.25 137 ILE A O 1
ATOM 1117 N N . PRO A 1 138 ? 15.672 2.48 19.438 1 92.88 138 PRO A N 1
ATOM 1118 C CA . PRO A 1 138 ? 15.375 3.016 20.766 1 92.88 138 PRO A CA 1
ATOM 1119 C C . PRO A 1 138 ? 16.375 4.074 21.219 1 92.88 138 PRO A C 1
ATOM 1121 O O . PRO A 1 138 ? 15.984 5.074 21.828 1 92.88 138 PRO A O 1
ATOM 1124 N N . LYS A 1 139 ? 17.625 3.867 20.922 1 94.44 139 LYS A N 1
ATOM 1125 C CA . LYS A 1 139 ? 18.656 4.836 21.297 1 94.44 139 LYS A CA 1
ATOM 1126 C C . LYS A 1 139 ? 18.406 6.184 20.609 1 94.44 139 LYS A C 1
ATOM 1128 O O . LYS A 1 139 ? 18.469 7.23 21.266 1 94.44 139 LYS A O 1
ATOM 1133 N N . ARG A 1 140 ? 18.156 6.152 19.359 1 94.5 140 ARG A N 1
ATOM 1134 C CA . ARG A 1 140 ? 17.906 7.375 18.609 1 94.5 140 ARG A CA 1
ATOM 1135 C C . ARG A 1 140 ? 16.609 8.039 19.047 1 94.5 140 ARG A C 1
ATOM 1137 O O . ARG A 1 140 ? 16.531 9.266 19.125 1 94.5 140 ARG A O 1
ATOM 1144 N N . ALA A 1 141 ? 15.602 7.246 19.281 1 91.44 141 ALA A N 1
ATOM 1145 C CA . ALA A 1 141 ? 14.328 7.773 19.75 1 91.44 141 ALA A CA 1
ATOM 1146 C C . ALA A 1 141 ? 14.484 8.5 21.078 1 91.44 141 ALA A C 1
ATOM 1148 O O . ALA A 1 141 ? 13.891 9.555 21.297 1 91.44 141 ALA A O 1
ATOM 1149 N N . ASN A 1 142 ? 15.258 7.922 21.922 1 92.56 142 ASN A N 1
ATOM 1150 C CA . ASN A 1 142 ? 15.508 8.547 23.219 1 92.56 142 ASN A CA 1
ATOM 1151 C C . ASN A 1 142 ? 16.25 9.867 23.078 1 92.56 142 ASN A C 1
ATOM 1153 O O . ASN A 1 142 ? 15.992 10.82 23.812 1 92.56 142 ASN A O 1
ATOM 1157 N N . SER A 1 143 ? 17.141 9.828 22.172 1 93.38 143 SER A N 1
ATOM 1158 C CA . SER A 1 143 ? 17.875 11.062 21.891 1 93.38 143 SER A CA 1
ATOM 1159 C C . SER A 1 143 ? 16.922 12.148 21.359 1 93.38 143 SER A C 1
ATOM 1161 O O . SER A 1 143 ? 17.016 13.305 21.766 1 93.38 143 SER A O 1
ATOM 1163 N N . VAL A 1 144 ? 16.094 11.773 20.5 1 91.94 144 VAL A N 1
ATOM 1164 C CA . VAL A 1 144 ? 15.133 12.711 19.938 1 91.94 144 VAL A CA 1
ATOM 1165 C C . VAL A 1 144 ? 14.195 13.211 21.031 1 91.94 144 VAL A C 1
ATOM 1167 O O . VAL A 1 144 ? 13.875 14.398 21.094 1 91.94 144 VAL A O 1
ATOM 1170 N N . LYS A 1 145 ? 13.773 12.32 21.859 1 90.94 145 LYS A N 1
ATOM 1171 C CA . LYS A 1 145 ? 12.898 12.672 22.969 1 90.94 145 LYS A CA 1
ATOM 1172 C C . LYS A 1 145 ? 13.555 13.703 23.875 1 90.94 145 LYS A C 1
ATOM 1174 O O . LYS A 1 145 ? 12.914 14.664 24.297 1 90.94 145 LYS A O 1
ATOM 1179 N N . LYS A 1 146 ? 14.758 13.484 24.141 1 92.56 146 LYS A N 1
ATOM 1180 C CA . LYS A 1 146 ? 15.5 14.414 24.984 1 92.56 146 LYS A CA 1
ATOM 1181 C C . LYS A 1 146 ? 15.602 15.789 24.328 1 92.56 146 LYS A C 1
ATOM 1183 O O . LYS A 1 146 ? 15.414 16.812 25 1 92.56 146 LYS A O 1
ATOM 1188 N N . ASN A 1 147 ? 15.859 15.773 23.094 1 91.38 147 ASN A N 1
ATOM 1189 C CA . ASN A 1 147 ? 15.961 17.031 22.359 1 91.38 147 ASN A CA 1
ATOM 1190 C C . ASN A 1 147 ? 14.633 17.781 22.344 1 91.38 147 ASN A C 1
ATOM 1192 O O . ASN A 1 147 ? 14.609 19 22.484 1 91.38 147 ASN A O 1
ATOM 1196 N N . ILE A 1 148 ? 13.586 17.078 22.188 1 90.56 148 ILE A N 1
ATOM 1197 C CA . ILE A 1 148 ? 12.266 17.688 22.172 1 90.56 148 ILE A CA 1
ATOM 1198 C C . ILE A 1 148 ? 11.945 18.266 23.547 1 90.56 148 ILE A C 1
ATOM 1200 O O . ILE A 1 148 ? 11.492 19.391 23.672 1 90.56 148 ILE A O 1
ATOM 1204 N N . THR A 1 149 ? 12.281 17.516 24.562 1 92.94 149 THR A N 1
ATOM 1205 C CA . THR A 1 149 ? 12.016 17.938 25.922 1 92.94 149 THR A CA 1
ATOM 1206 C C . THR A 1 149 ? 12.789 19.219 26.25 1 92.94 149 THR A C 1
ATOM 1208 O O . THR A 1 149 ? 12.242 20.125 26.875 1 92.94 149 THR A O 1
ATOM 1211 N N . GLU A 1 150 ? 13.945 19.25 25.781 1 91.69 150 GLU A N 1
ATOM 1212 C CA . GLU A 1 150 ? 14.781 20.422 26.016 1 91.69 150 GLU A CA 1
ATOM 1213 C C . GLU A 1 150 ? 14.25 21.641 25.266 1 91.69 150 GLU A C 1
ATOM 1215 O O . GLU A 1 150 ? 14.273 22.75 25.781 1 91.69 150 GLU A O 1
ATOM 1220 N N . SER A 1 151 ? 13.805 21.375 24.125 1 89 151 SER A N 1
ATOM 1221 C CA . SER A 1 151 ? 13.305 22.469 23.297 1 89 151 SER A CA 1
ATOM 1222 C C . SER A 1 151 ? 12.008 23.047 23.859 1 89 151 SER A C 1
ATOM 1224 O O . SER A 1 151 ? 11.703 24.219 23.672 1 89 151 SER A O 1
ATOM 1226 N N . LEU A 1 152 ? 11.273 22.25 24.547 1 90.69 152 LEU A N 1
ATOM 1227 C CA . LEU A 1 152 ? 9.969 22.656 25.062 1 90.69 152 LEU A CA 1
ATOM 1228 C C . LEU A 1 152 ? 10.102 23.281 26.453 1 90.69 152 LEU A C 1
ATOM 1230 O O . LEU A 1 152 ? 9.172 23.938 26.922 1 90.69 152 LEU A O 1
ATOM 1234 N N . ALA A 1 153 ? 11.289 23.125 26.984 1 88.75 153 ALA A N 1
ATOM 1235 C CA . ALA A 1 153 ? 11.477 23.578 28.359 1 88.75 153 ALA A CA 1
ATOM 1236 C C . ALA A 1 153 ? 11.305 25.094 28.469 1 88.75 153 ALA A C 1
ATOM 1238 O O . ALA A 1 153 ? 11.844 25.844 27.641 1 88.75 153 ALA A O 1
ATOM 1239 N N . ASN A 1 154 ? 10.477 25.609 29.375 1 83.88 154 ASN A N 1
ATOM 1240 C CA . ASN A 1 154 ? 10.25 27 29.719 1 83.88 154 ASN A CA 1
ATOM 1241 C C . ASN A 1 154 ? 9.57 27.766 28.594 1 83.88 154 ASN A C 1
ATOM 1243 O O . ASN A 1 154 ? 9.859 28.953 28.375 1 83.88 154 ASN A O 1
ATOM 1247 N N . GLN A 1 155 ? 8.828 27.078 27.781 1 87.31 155 GLN A N 1
ATOM 1248 C CA . GLN A 1 155 ? 8.07 27.703 26.703 1 87.31 155 GLN A CA 1
ATOM 1249 C C . GLN A 1 155 ? 6.57 27.578 26.938 1 87.31 155 GLN A C 1
ATOM 1251 O O . GLN A 1 155 ? 6.117 26.609 27.547 1 87.31 155 GLN A O 1
ATOM 1256 N N . LYS A 1 156 ? 5.887 28.625 26.594 1 90.44 156 LYS A N 1
ATOM 1257 C CA . LYS A 1 156 ? 4.441 28.484 26.438 1 90.44 156 LYS A CA 1
ATOM 1258 C C . LYS A 1 156 ? 4.105 27.875 25.062 1 90.44 156 LYS A C 1
ATOM 1260 O O . LYS A 1 156 ? 4.488 28.422 24.031 1 90.44 156 LYS A O 1
ATOM 1265 N N . ILE A 1 157 ? 3.402 26.734 25.109 1 94.44 157 ILE A N 1
ATOM 1266 C CA . ILE A 1 157 ? 3.281 26 23.859 1 94.44 157 ILE A CA 1
ATOM 1267 C C . ILE A 1 157 ? 1.807 25.844 23.484 1 94.44 157 ILE A C 1
ATOM 1269 O O . ILE A 1 157 ? 0.939 25.844 24.359 1 94.44 157 ILE A O 1
ATOM 1273 N N . ALA A 1 158 ? 1.558 25.875 22.25 1 96.06 158 ALA A N 1
ATOM 1274 C CA . ALA A 1 158 ? 0.264 25.5 21.688 1 96.06 158 ALA A CA 1
ATOM 1275 C C . ALA A 1 158 ? 0.299 24.062 21.172 1 96.06 158 ALA A C 1
ATOM 1277 O O . ALA A 1 158 ? 1.355 23.562 20.766 1 96.06 158 ALA A O 1
ATOM 1278 N N . LEU A 1 159 ? -0.866 23.359 21.188 1 95.19 159 LEU A N 1
ATOM 1279 C CA . LEU A 1 159 ? -0.91 21.969 20.781 1 95.19 159 LEU A CA 1
ATOM 1280 C C . LEU A 1 159 ? -1.966 21.75 19.703 1 95.19 159 LEU A C 1
ATOM 1282 O O . LEU A 1 159 ? -2.945 22.5 19.625 1 95.19 159 LEU A O 1
ATOM 1286 N N . THR A 1 160 ? -1.688 20.844 18.891 1 93.5 160 THR A N 1
ATOM 1287 C CA . THR A 1 160 ? -2.688 20.266 18 1 93.5 160 THR A CA 1
ATOM 1288 C C . THR A 1 160 ? -2.719 18.75 18.125 1 93.5 160 THR A C 1
ATOM 1290 O O . THR A 1 160 ? -1.701 18.125 18.438 1 93.5 160 THR A O 1
ATOM 1293 N N . THR A 1 161 ? -3.877 18.172 18 1 90.12 161 THR A N 1
ATOM 1294 C CA . THR A 1 161 ? -3.986 16.719 18.094 1 90.12 161 THR A CA 1
ATOM 1295 C C . THR A 1 161 ? -5.012 16.203 17.078 1 90.12 161 THR A C 1
ATOM 1297 O O . THR A 1 161 ? -5.895 16.938 16.641 1 90.12 161 THR A O 1
ATOM 1300 N N . ASP A 1 162 ? -4.684 15.086 16.625 1 84.88 162 ASP A N 1
ATOM 1301 C CA . ASP A 1 162 ? -5.586 14.359 15.734 1 84.88 162 ASP A CA 1
ATOM 1302 C C . ASP A 1 162 ? -5.391 12.852 15.859 1 84.88 162 ASP A C 1
ATOM 1304 O O . ASP A 1 162 ? -4.355 12.391 16.344 1 84.88 162 ASP A O 1
ATOM 1308 N N . THR A 1 163 ? -6.453 12.164 15.539 1 80.88 163 THR A N 1
ATOM 1309 C CA . THR A 1 163 ? -6.379 10.711 15.547 1 80.88 163 THR A CA 1
ATOM 1310 C C . THR A 1 163 ? -6.484 10.156 14.125 1 80.88 163 THR A C 1
ATOM 1312 O O . THR A 1 163 ? -7.195 10.719 13.289 1 80.88 163 THR A O 1
ATOM 1315 N N . PHE A 1 164 ? -5.672 9.148 13.945 1 73.31 164 PHE A N 1
ATOM 1316 C CA . PHE A 1 164 ? -5.688 8.445 12.672 1 73.31 164 PHE A CA 1
ATOM 1317 C C . PHE A 1 164 ? -5.992 6.965 12.867 1 73.31 164 PHE A C 1
ATOM 1319 O O . PHE A 1 164 ? -5.516 6.352 13.828 1 73.31 164 PHE A O 1
ATOM 1326 N N . SER A 1 165 ? -6.941 6.504 12.055 1 68.81 165 SER A N 1
ATOM 1327 C CA . SER A 1 165 ? -7.238 5.078 12.141 1 68.81 165 SER A CA 1
ATOM 1328 C C . SER A 1 165 ? -7.246 4.434 10.758 1 68.81 165 SER A C 1
ATOM 1330 O O . SER A 1 165 ? -7.703 5.039 9.789 1 68.81 165 SER A O 1
ATOM 1332 N N . ASN A 1 166 ? -6.5 3.348 10.562 1 61.94 166 ASN A N 1
ATOM 1333 C CA . ASN A 1 166 ? -6.648 2.471 9.406 1 61.94 166 ASN A CA 1
ATOM 1334 C C . ASN A 1 166 ? -7.172 1.095 9.805 1 61.94 166 ASN A C 1
ATOM 1336 O O . ASN A 1 166 ? -7.629 0.905 10.938 1 61.94 166 ASN A O 1
ATOM 1340 N N . LYS A 1 167 ? -7.297 0.222 8.867 1 57.69 167 LYS A N 1
ATOM 1341 C CA . LYS A 1 167 ? -7.906 -1.084 9.102 1 57.69 167 LYS A CA 1
ATOM 1342 C C . LYS A 1 167 ? -7.227 -1.802 10.266 1 57.69 167 LYS A C 1
ATOM 1344 O O . LYS A 1 167 ? -7.883 -2.523 11.023 1 57.69 167 LYS A O 1
ATOM 1349 N N . SER A 1 168 ? -6.02 -1.425 10.492 1 59.62 168 SER A N 1
ATOM 1350 C CA . SER A 1 168 ? -5.289 -2.25 11.445 1 59.62 168 SER A CA 1
ATOM 1351 C C . SER A 1 168 ? -4.762 -1.413 12.609 1 59.62 168 SER A C 1
ATOM 1353 O O . SER A 1 168 ? -4.492 -1.94 13.688 1 59.62 168 SER A O 1
ATOM 1355 N N . ASN A 1 169 ? -4.688 -0.097 12.375 1 66.56 169 ASN A N 1
ATOM 1356 C CA . ASN A 1 169 ? -3.98 0.694 13.375 1 66.56 169 ASN A CA 1
ATOM 1357 C C . ASN A 1 169 ? -4.684 2.023 13.641 1 66.56 169 ASN A C 1
ATOM 1359 O O . ASN A 1 169 ? -5.336 2.572 12.75 1 66.56 169 ASN A O 1
ATOM 1363 N N . SER A 1 170 ? -4.723 2.381 14.945 1 77.44 170 SER A N 1
ATOM 1364 C CA . SER A 1 170 ? -5.148 3.721 15.336 1 77.44 170 SER A CA 1
ATOM 1365 C C . SER A 1 170 ? -4.023 4.48 16.031 1 77.44 170 SER A C 1
ATOM 1367 O O . SER A 1 170 ? -3.316 3.924 16.875 1 77.44 170 SER A O 1
ATOM 1369 N N . LEU A 1 171 ? -3.82 5.672 15.547 1 80.19 171 LEU A N 1
A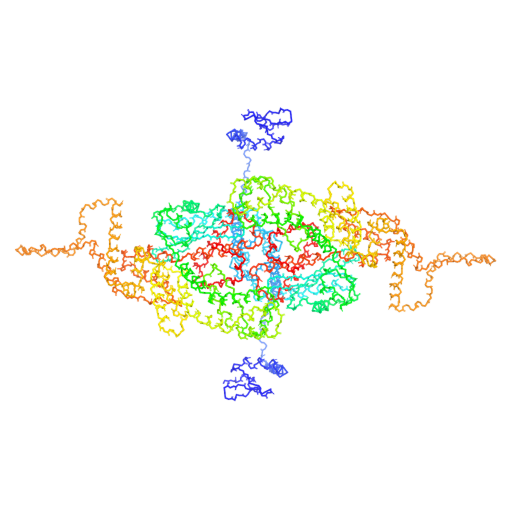TOM 1370 C CA . LEU A 1 171 ? -2.725 6.477 16.078 1 80.19 171 LEU A CA 1
ATOM 1371 C C . LEU A 1 171 ? -3.229 7.832 16.547 1 80.19 171 LEU A C 1
ATOM 1373 O O . LEU A 1 171 ? -4.234 8.336 16.047 1 80.19 171 LEU A O 1
ATOM 1377 N N . ILE A 1 172 ? -2.582 8.359 17.547 1 85.44 172 ILE A N 1
ATOM 1378 C CA . ILE A 1 172 ? -2.811 9.727 18 1 85.44 172 ILE A CA 1
ATOM 1379 C C . ILE A 1 172 ? -1.539 10.547 17.812 1 85.44 172 ILE A C 1
ATOM 1381 O O . ILE A 1 172 ? -0.432 10.047 18.016 1 85.44 172 ILE A O 1
ATOM 1385 N N . CYS A 1 173 ? -1.727 11.68 17.266 1 87.56 173 CYS A N 1
ATOM 1386 C CA . CYS A 1 173 ? -0.604 12.578 17.047 1 87.56 173 CYS A CA 1
ATOM 1387 C C . CYS A 1 173 ? -0.759 13.852 17.875 1 87.56 173 CYS A C 1
ATOM 1389 O O . CYS A 1 173 ? -1.846 14.43 17.938 1 87.56 173 CYS A O 1
ATOM 1391 N N . VAL A 1 174 ? 0.25 14.18 18.594 1 91.06 174 VAL A N 1
ATOM 1392 C CA . VAL A 1 174 ? 0.303 15.438 19.344 1 91.06 174 VAL A CA 1
ATOM 1393 C C . VAL A 1 174 ? 1.448 16.297 18.812 1 91.06 174 VAL A C 1
ATOM 1395 O O . VAL A 1 174 ? 2.605 15.875 18.812 1 91.06 174 VAL A O 1
ATOM 1398 N N . THR A 1 175 ? 1.088 17.484 18.359 1 91.06 175 THR A N 1
ATOM 1399 C CA . THR A 1 175 ? 2.068 18.406 17.797 1 91.06 175 THR A CA 1
ATOM 1400 C C . THR A 1 175 ? 2.107 19.703 18.594 1 91.06 175 THR A C 1
ATOM 1402 O O . THR A 1 175 ? 1.068 20.203 19.031 1 91.06 175 THR A O 1
ATOM 1405 N N . SER A 1 176 ? 3.291 20.172 18.812 1 92.75 176 SER A N 1
ATOM 1406 C CA . SER A 1 176 ? 3.463 21.422 19.531 1 92.75 176 SER A CA 1
ATOM 1407 C C . SER A 1 176 ? 3.926 22.547 18.609 1 92.75 176 SER A C 1
ATOM 1409 O O . SER A 1 176 ? 4.535 22.297 17.562 1 92.75 176 SER A O 1
ATOM 1411 N N . SER A 1 177 ? 3.547 23.734 18.938 1 93.31 177 SER A N 1
ATOM 1412 C CA . SER A 1 177 ? 4.012 24.938 18.25 1 93.31 177 SER A CA 1
ATOM 1413 C C . SER A 1 177 ? 4.309 26.047 19.25 1 93.31 177 SER A C 1
ATOM 1415 O O . SER A 1 177 ? 3.594 26.219 20.234 1 93.31 177 SER A O 1
ATOM 1417 N N . TRP A 1 178 ? 5.383 26.766 19.047 1 94.06 178 TRP A N 1
ATOM 1418 C CA . TRP A 1 178 ? 5.73 27.922 19.875 1 94.06 178 TRP A CA 1
ATOM 1419 C C . TRP A 1 178 ? 6.586 28.906 19.094 1 94.06 178 TRP A C 1
ATOM 1421 O O . TRP A 1 178 ? 7.09 28.594 18.016 1 94.06 178 TRP A O 1
ATOM 1431 N N . LEU A 1 179 ? 6.586 30.109 19.547 1 94.19 179 LEU A N 1
ATOM 1432 C CA . LEU A 1 179 ? 7.449 31.141 18.984 1 94.19 179 LEU A CA 1
ATOM 1433 C C . LEU A 1 179 ? 8.68 31.359 19.859 1 94.19 179 LEU A C 1
ATOM 1435 O O . LEU A 1 179 ? 8.555 31.547 21.062 1 94.19 179 LEU A O 1
ATOM 1439 N N . THR A 1 180 ? 9.82 31.344 19.203 1 90.75 180 THR A N 1
ATOM 1440 C CA . THR A 1 180 ? 11.055 31.625 19.922 1 90.75 180 THR A CA 1
ATOM 1441 C C . THR A 1 180 ? 11.156 33.125 20.266 1 90.75 180 THR A C 1
ATOM 1443 O O . THR A 1 180 ? 10.312 33.906 19.844 1 90.75 180 THR A O 1
ATOM 1446 N N . ARG A 1 181 ? 12.211 33.469 20.984 1 89.31 181 ARG A N 1
ATOM 1447 C CA . ARG A 1 181 ? 12.438 34.844 21.344 1 89.31 181 ARG A CA 1
ATOM 1448 C C . ARG A 1 181 ? 12.664 35.719 20.109 1 89.31 181 ARG A C 1
ATOM 1450 O O . ARG A 1 181 ? 12.328 36.906 20.094 1 89.31 181 ARG A O 1
ATOM 1457 N N . ASP A 1 182 ? 13.102 35 19.062 1 90.56 182 ASP A N 1
ATOM 1458 C CA . ASP A 1 182 ? 13.344 35.688 17.812 1 90.56 182 ASP A CA 1
ATOM 1459 C C . ASP A 1 182 ? 12.148 35.562 16.875 1 90.56 182 ASP A C 1
ATOM 1461 O O . ASP A 1 182 ? 12.25 35.844 15.672 1 90.56 182 ASP A O 1
ATOM 1465 N N . PHE A 1 183 ? 11.086 35.156 17.375 1 93.69 183 PHE A N 1
ATOM 1466 C CA . PHE A 1 183 ? 9.805 35.031 16.688 1 93.69 183 PHE A CA 1
ATOM 1467 C C . PHE A 1 183 ? 9.914 34.094 15.492 1 93.69 183 PHE A C 1
ATOM 1469 O O . PHE A 1 183 ? 9.406 34.406 14.406 1 93.69 183 PHE A O 1
ATOM 1476 N N . GLN A 1 184 ? 10.656 33.062 15.734 1 90.19 184 GLN A N 1
ATOM 1477 C CA . GLN A 1 184 ? 10.641 31.938 14.812 1 90.19 184 GLN A CA 1
ATOM 1478 C C . GLN A 1 184 ? 9.625 30.891 15.242 1 90.19 184 GLN A C 1
ATOM 1480 O O . GLN A 1 184 ? 9.695 30.375 16.359 1 90.19 184 GLN A O 1
ATOM 1485 N N . LEU A 1 185 ? 8.742 30.703 14.32 1 92.12 185 LEU A N 1
ATOM 1486 C CA . LEU A 1 185 ? 7.742 29.688 14.633 1 92.12 185 LEU A CA 1
ATOM 1487 C C . LEU A 1 185 ? 8.344 28.297 14.531 1 92.12 185 LEU A C 1
ATOM 1489 O O . LEU A 1 185 ? 8.938 27.938 13.516 1 92.12 185 LEU A O 1
ATOM 1493 N N . LYS A 1 186 ? 8.219 27.562 15.617 1 87.94 186 LYS A N 1
ATOM 1494 C CA . LYS A 1 186 ? 8.672 26.172 15.648 1 87.94 186 LYS A CA 1
ATOM 1495 C C . LYS A 1 186 ? 7.492 25.219 15.789 1 87.94 186 LYS A C 1
ATOM 1497 O O . LYS A 1 186 ? 6.598 25.438 16.609 1 87.94 186 LYS A O 1
ATOM 1502 N N . ASN A 1 187 ? 7.449 24.344 14.852 1 87.31 187 ASN A N 1
ATOM 1503 C CA . ASN A 1 187 ? 6.484 23.25 14.906 1 87.31 187 ASN A CA 1
ATOM 1504 C C . ASN A 1 187 ? 7.176 21.906 15.109 1 87.31 187 ASN A C 1
ATOM 1506 O O . ASN A 1 187 ? 8.156 21.594 14.43 1 87.31 187 ASN A O 1
ATOM 1510 N N . ARG A 1 188 ? 6.734 21.188 16.141 1 84.5 188 ARG A N 1
ATOM 1511 C CA . ARG A 1 188 ? 7.367 19.906 16.406 1 84.5 188 ARG A CA 1
ATOM 1512 C C . ARG A 1 188 ? 6.336 18.859 16.828 1 84.5 188 ARG A C 1
ATOM 1514 O O . ARG A 1 188 ? 5.504 19.125 17.703 1 84.5 188 ARG A O 1
ATOM 1521 N N . VAL A 1 189 ? 6.438 17.781 16.203 1 87 189 VAL A N 1
ATOM 1522 C CA . VAL A 1 189 ? 5.625 16.656 16.641 1 87 189 VAL A CA 1
ATOM 1523 C C . VAL A 1 189 ? 6.195 16.078 17.938 1 87 189 VAL A C 1
ATOM 1525 O O . VAL A 1 189 ? 7.359 15.672 17.984 1 87 189 VAL A O 1
ATOM 1528 N N . ILE A 1 190 ? 5.418 16.062 18.953 1 88.31 190 ILE A N 1
ATOM 1529 C CA . ILE A 1 190 ? 5.852 15.547 20.25 1 88.31 190 ILE A CA 1
ATOM 1530 C C . ILE A 1 190 ? 5.793 14.023 20.234 1 88.31 190 ILE A C 1
ATOM 1532 O O . ILE A 1 190 ? 6.754 13.359 20.625 1 88.31 190 ILE A O 1
ATOM 1536 N N . ALA A 1 191 ? 4.637 13.547 19.734 1 85.19 191 ALA A N 1
ATOM 1537 C CA . ALA A 1 191 ? 4.48 12.094 19.781 1 85.19 191 ALA A CA 1
ATOM 1538 C C . ALA A 1 191 ? 3.439 11.617 18.766 1 85.19 191 ALA A C 1
ATOM 1540 O O . ALA A 1 191 ? 2.465 12.328 18.5 1 85.19 191 ALA A O 1
ATOM 1541 N N . ILE A 1 192 ? 3.713 10.547 18.172 1 82.38 192 ILE A N 1
ATOM 1542 C CA . ILE A 1 192 ? 2.75 9.727 17.453 1 82.38 192 ILE A CA 1
ATOM 1543 C C . ILE A 1 192 ? 2.672 8.344 18.078 1 82.38 192 ILE A C 1
ATOM 1545 O O . ILE A 1 192 ? 3.65 7.59 18.062 1 82.38 192 ILE A O 1
ATOM 1549 N N . GLU A 1 193 ? 1.592 8.023 18.609 1 80.62 193 GLU A N 1
ATOM 1550 C CA . GLU A 1 193 ? 1.477 6.781 19.375 1 80.62 193 GLU A CA 1
ATOM 1551 C C . GLU A 1 193 ? 0.226 6.004 18.969 1 80.62 193 GLU A C 1
ATOM 1553 O O . GLU A 1 193 ? -0.779 6.594 18.578 1 80.62 193 GLU A O 1
ATOM 1558 N N . PRO A 1 194 ? 0.339 4.688 19.125 1 77.31 194 PRO A N 1
ATOM 1559 C CA . PRO A 1 194 ? -0.859 3.883 18.875 1 77.31 194 PRO A CA 1
ATOM 1560 C C . PRO A 1 194 ? -1.93 4.074 19.953 1 77.31 194 PRO A C 1
ATOM 1562 O O . PRO A 1 194 ? -1.607 4.219 21.125 1 77.31 194 PRO A O 1
ATOM 1565 N N . LEU A 1 195 ? -3.107 4.25 19.469 1 80 195 LEU A N 1
ATOM 1566 C CA . LEU A 1 195 ? -4.277 4.266 20.344 1 80 195 LEU A CA 1
ATOM 1567 C C . LEU A 1 195 ? -4.992 2.92 20.312 1 80 195 LEU A C 1
ATOM 1569 O O . LEU A 1 195 ? -5.863 2.689 19.484 1 80 195 LEU A O 1
ATOM 1573 N N . LEU A 1 196 ? -4.676 2.068 21.188 1 73.31 196 LEU A N 1
ATOM 1574 C CA . LEU A 1 196 ? -5.168 0.696 21.203 1 73.31 196 LEU A CA 1
ATOM 1575 C C . LEU A 1 196 ? -6.551 0.622 21.844 1 73.31 196 LEU A C 1
ATOM 1577 O O . LEU A 1 196 ? -7.32 -0.3 21.562 1 73.31 196 LEU A O 1
ATOM 1581 N N . GLU A 1 197 ? -6.918 1.636 22.672 1 73.44 197 GLU A N 1
ATOM 1582 C CA . GLU A 1 197 ? -8.195 1.665 23.359 1 73.44 197 GLU A CA 1
ATOM 1583 C C . GLU A 1 197 ? -9.273 2.33 22.516 1 73.44 197 GLU A C 1
ATOM 1585 O O . GLU A 1 197 ? -8.984 2.855 21.438 1 73.44 197 GLU A O 1
ATOM 1590 N N . HIS A 1 198 ? -10.5 2.162 23.047 1 77.06 198 HIS A N 1
ATOM 1591 C CA . HIS A 1 198 ? -11.586 2.889 22.406 1 77.06 198 HIS A CA 1
ATOM 1592 C C . HIS A 1 198 ? -11.305 4.387 22.375 1 77.06 198 HIS A C 1
ATOM 1594 O O . HIS A 1 198 ? -10.766 4.941 23.344 1 77.06 198 HIS A O 1
ATOM 1600 N N . HIS A 1 199 ? -11.688 4.969 21.359 1 81.25 199 HIS A N 1
ATOM 1601 C CA . HIS A 1 199 ? -11.406 6.387 21.172 1 81.25 199 HIS A CA 1
ATOM 1602 C C . HIS A 1 199 ? -12.391 7.258 21.938 1 81.25 199 HIS A C 1
ATOM 1604 O O . HIS A 1 199 ? -13.008 8.164 21.375 1 81.25 199 HIS A O 1
ATOM 1610 N N . THR A 1 200 ? -12.438 7.027 23.219 1 84.81 200 THR A N 1
ATOM 1611 C CA . THR A 1 200 ? -13.281 7.855 24.078 1 84.81 200 THR A CA 1
ATOM 1612 C C . THR A 1 200 ? -12.523 9.086 24.547 1 84.81 200 THR A C 1
ATOM 1614 O O . THR A 1 200 ? -11.289 9.094 24.578 1 84.81 200 THR A O 1
ATOM 1617 N N . GLY A 1 201 ? -13.352 10.094 24.938 1 90.62 201 GLY A N 1
ATOM 1618 C CA . GLY A 1 201 ? -12.734 11.312 25.438 1 90.62 201 GLY A CA 1
ATOM 1619 C C . GLY A 1 201 ? -11.844 11.07 26.641 1 90.62 201 GLY A C 1
ATOM 1620 O O . GLY A 1 201 ? -10.773 11.68 26.766 1 90.62 201 GLY A O 1
ATOM 1621 N N . VAL A 1 202 ? -12.242 10.172 27.406 1 91.81 202 VAL A N 1
ATOM 1622 C CA . VAL A 1 202 ? -11.5 9.867 28.625 1 91.81 202 VAL A CA 1
ATOM 1623 C C . VAL A 1 202 ? -10.172 9.203 28.266 1 91.81 202 VAL A C 1
ATOM 1625 O O . VAL A 1 202 ? -9.117 9.617 28.75 1 91.81 202 VAL A O 1
ATOM 1628 N N . ASN A 1 203 ? -10.219 8.219 27.391 1 88.12 203 ASN A N 1
ATOM 1629 C CA . ASN A 1 203 ? -9 7.516 27 1 88.12 203 ASN A CA 1
ATOM 1630 C C . ASN A 1 203 ? -8.031 8.445 26.266 1 88.12 203 ASN A C 1
ATOM 1632 O O . ASN A 1 203 ? -6.816 8.359 26.469 1 88.12 203 ASN A O 1
ATOM 1636 N N . ILE A 1 204 ? -8.57 9.25 25.484 1 91.25 204 ILE A N 1
ATOM 1637 C CA . ILE A 1 204 ? -7.75 10.195 24.734 1 91.25 204 ILE A CA 1
ATOM 1638 C C . ILE A 1 204 ? -7.082 11.172 25.703 1 91.25 204 ILE A C 1
ATOM 1640 O O . ILE A 1 204 ? -5.895 11.477 25.562 1 91.25 204 ILE A O 1
ATOM 1644 N N . SER A 1 205 ? -7.895 11.68 26.703 1 94.25 205 SER A N 1
ATOM 1645 C CA . SER A 1 205 ? -7.359 12.609 27.688 1 94.25 205 SER A CA 1
ATOM 1646 C C . SER A 1 205 ? -6.215 11.984 28.484 1 94.25 205 SER A C 1
ATOM 1648 O O . SER A 1 205 ? -5.199 12.633 28.734 1 94.25 205 SER A O 1
ATOM 1650 N N . GLU A 1 206 ? -6.379 10.766 28.781 1 93.5 206 GLU A N 1
ATOM 1651 C CA . GLU A 1 206 ? -5.348 10.062 29.547 1 93.5 206 GLU A CA 1
ATOM 1652 C C . GLU A 1 206 ? -4.082 9.875 28.703 1 93.5 206 GLU A C 1
ATOM 1654 O O . GLU A 1 206 ? -2.971 10.008 29.219 1 93.5 206 GLU A O 1
ATOM 1659 N N . ARG A 1 207 ? -4.305 9.578 27.516 1 91.56 207 ARG A N 1
ATOM 1660 C CA . ARG A 1 207 ? -3.166 9.367 26.625 1 91.56 207 ARG A CA 1
ATOM 1661 C C . ARG A 1 207 ? -2.396 10.664 26.406 1 91.56 207 ARG A C 1
ATOM 1663 O O . ARG A 1 207 ? -1.165 10.672 26.438 1 91.56 207 ARG A O 1
ATOM 1670 N N . ILE A 1 208 ? -3.092 11.75 26.188 1 93.06 208 ILE A N 1
ATOM 1671 C CA . ILE A 1 208 ? -2.455 13.047 25.984 1 93.06 208 ILE A CA 1
ATOM 1672 C C . ILE A 1 208 ? -1.696 13.453 27.234 1 93.06 208 ILE A C 1
ATOM 1674 O O . ILE A 1 208 ? -0.563 13.938 27.156 1 93.06 208 ILE A O 1
ATOM 1678 N N . GLN A 1 209 ? -2.322 13.227 28.359 1 94.75 209 GLN A N 1
ATOM 1679 C CA . GLN A 1 209 ? -1.68 13.547 29.625 1 94.75 209 GLN A CA 1
ATOM 1680 C C . GLN A 1 209 ? -0.389 12.758 29.812 1 94.75 209 GLN A C 1
ATOM 1682 O O . GLN A 1 209 ? 0.623 13.305 30.25 1 94.75 209 GLN A O 1
ATOM 1687 N N . LYS A 1 210 ? -0.475 11.508 29.469 1 93.38 210 LYS A N 1
ATOM 1688 C CA . LYS A 1 210 ? 0.706 10.656 29.578 1 93.38 210 LYS A CA 1
ATOM 1689 C C . LYS A 1 210 ? 1.83 11.164 28.672 1 93.38 210 LYS A C 1
ATOM 1691 O O . LYS A 1 210 ? 2.992 11.203 29.094 1 93.38 210 LYS A O 1
ATOM 1696 N N . ILE A 1 211 ? 1.5 11.516 27.5 1 91.25 211 ILE A N 1
ATOM 1697 C CA . ILE A 1 211 ? 2.471 12.031 26.531 1 91.25 211 ILE A CA 1
ATOM 1698 C C . ILE A 1 211 ? 3.102 13.312 27.062 1 91.25 211 ILE A C 1
ATOM 1700 O O . ILE A 1 211 ? 4.324 13.461 27.062 1 91.25 211 ILE A O 1
ATOM 1704 N N . LEU A 1 212 ? 2.299 14.25 27.562 1 93.88 212 LEU A N 1
ATOM 1705 C CA . LEU A 1 212 ? 2.787 15.531 28.047 1 93.88 212 LEU A CA 1
ATOM 1706 C C . LEU A 1 212 ? 3.689 15.336 29.266 1 93.88 212 LEU A C 1
ATOM 1708 O O . LEU A 1 212 ? 4.715 16.016 29.391 1 93.88 212 LEU A O 1
ATOM 1712 N N . THR A 1 213 ? 3.33 14.367 30.094 1 94.12 213 THR A N 1
ATOM 1713 C CA . THR A 1 213 ? 4.141 14.07 31.266 1 94.12 213 THR A CA 1
ATOM 1714 C C . THR A 1 213 ? 5.496 13.5 30.859 1 94.12 213 THR A C 1
ATOM 1716 O O . THR A 1 213 ? 6.523 13.844 31.438 1 94.12 213 THR A O 1
ATOM 1719 N N . GLU A 1 214 ? 5.441 12.664 29.891 1 91 214 GLU A N 1
ATOM 1720 C CA . GLU A 1 214 ? 6.668 12.039 29.406 1 91 214 GLU A CA 1
ATOM 1721 C C . GLU A 1 214 ? 7.645 13.086 28.875 1 91 214 GLU A C 1
ATOM 1723 O O . GLU A 1 214 ? 8.859 12.906 28.953 1 91 214 GLU A O 1
ATOM 1728 N N . PHE A 1 215 ? 7.172 14.133 28.359 1 92.19 215 PHE A N 1
ATOM 1729 C CA . PHE A 1 215 ? 8.016 15.164 27.766 1 92.19 215 PHE A CA 1
ATOM 1730 C C . PHE A 1 215 ? 8.148 16.359 28.719 1 92.19 215 PHE A C 1
ATOM 1732 O O . PHE A 1 215 ? 8.617 17.422 28.312 1 92.19 215 PHE A O 1
ATOM 1739 N N . ASN A 1 216 ? 7.668 16.266 29.922 1 92.25 216 ASN A N 1
ATOM 1740 C CA . ASN A 1 216 ? 7.777 17.25 31 1 92.25 216 ASN A CA 1
ATOM 1741 C C . ASN A 1 216 ? 7.102 18.562 30.625 1 92.25 216 ASN A C 1
ATOM 1743 O O . ASN A 1 216 ? 7.688 19.641 30.797 1 92.25 216 ASN A O 1
ATOM 1747 N N . VAL A 1 217 ? 5.965 18.422 30.062 1 93.25 217 VAL A N 1
ATOM 1748 C CA . VAL A 1 217 ? 5.176 19.594 29.734 1 93.25 217 VAL A CA 1
ATOM 1749 C C . VAL A 1 217 ? 4.07 19.781 30.766 1 93.25 217 VAL A C 1
ATOM 1751 O O . VAL A 1 217 ? 3.248 18.891 30.969 1 93.25 217 VAL A O 1
ATOM 1754 N N . ASP A 1 218 ? 4.105 20.906 31.375 1 92.38 218 ASP A N 1
ATOM 1755 C CA . ASP A 1 218 ? 3.055 21.234 32.312 1 92.38 218 ASP A CA 1
ATOM 1756 C C . ASP A 1 218 ? 1.793 21.703 31.609 1 92.38 218 ASP A C 1
ATOM 1758 O O . ASP A 1 218 ? 1.871 22.469 30.641 1 92.38 218 ASP A O 1
ATOM 1762 N N . LEU A 1 219 ? 0.658 21.266 32.094 1 91.94 219 LEU A N 1
ATOM 1763 C CA . LEU A 1 219 ? -0.618 21.625 31.484 1 91.94 219 LEU A CA 1
ATOM 1764 C C . LEU A 1 219 ? -0.828 23.141 31.531 1 91.94 219 LEU A C 1
ATOM 1766 O O . LEU A 1 219 ? -1.475 23.703 30.641 1 91.94 219 LEU A O 1
ATOM 1770 N N . ASN A 1 220 ? -0.26 23.828 32.5 1 89.19 220 ASN A N 1
ATOM 1771 C CA . ASN A 1 220 ? -0.405 25.266 32.656 1 89.19 220 ASN A CA 1
ATOM 1772 C C . ASN A 1 220 ? 0.387 26.031 31.578 1 89.19 220 ASN A C 1
ATOM 1774 O O . ASN A 1 220 ? 0.157 27.219 31.359 1 89.19 220 ASN A O 1
ATOM 1778 N N . ASP A 1 221 ? 1.256 25.328 30.953 1 91.44 221 ASP A N 1
ATOM 1779 C CA . ASP A 1 221 ? 2.08 25.969 29.922 1 91.44 221 ASP A CA 1
ATOM 1780 C C . ASP A 1 221 ? 1.425 25.859 28.547 1 91.44 221 ASP A C 1
ATOM 1782 O O . ASP A 1 221 ? 1.945 26.391 27.562 1 91.44 221 ASP A O 1
ATOM 1786 N N . ILE A 1 222 ? 0.291 25.25 28.5 1 93.69 222 ILE A N 1
ATOM 1787 C CA . ILE A 1 222 ? -0.422 25.094 27.234 1 93.69 222 ILE A CA 1
ATOM 1788 C C . ILE A 1 222 ? -1.351 26.281 27.016 1 93.69 222 ILE A C 1
ATOM 1790 O O . ILE A 1 222 ? -2.242 26.547 27.828 1 93.69 222 ILE A O 1
ATOM 1794 N N . VAL A 1 223 ? -1.1 26.984 25.953 1 92.81 223 VAL A N 1
ATOM 1795 C CA . VAL A 1 223 ? -1.859 28.188 25.641 1 92.81 223 VAL A CA 1
ATOM 1796 C C . VAL A 1 223 ? -3.217 27.812 25.062 1 92.81 223 VAL A C 1
ATOM 1798 O O . VAL A 1 223 ? -4.234 28.422 25.391 1 92.81 223 VAL A O 1
ATOM 1801 N N . LEU A 1 224 ? -3.146 26.906 24.141 1 94.75 224 LEU A N 1
ATOM 1802 C CA . LEU A 1 224 ? -4.352 26.516 23.406 1 94.75 224 LEU A CA 1
ATOM 1803 C C . LEU A 1 224 ? -4.133 25.203 22.672 1 94.75 224 LEU A C 1
ATOM 1805 O O . LEU A 1 224 ? -3.035 24.953 22.172 1 94.75 224 LEU A O 1
ATOM 1809 N N . MET A 1 225 ? -5.168 24.406 22.609 1 94.88 225 MET A N 1
ATOM 1810 C CA . MET A 1 225 ? -5.129 23.172 21.828 1 94.88 225 MET A CA 1
ATOM 1811 C C . MET A 1 225 ? -6.168 23.219 20.703 1 94.88 225 MET A C 1
ATOM 1813 O O . MET A 1 225 ? -7.359 23.406 20.969 1 94.88 225 MET A O 1
ATOM 1817 N N . THR A 1 226 ? -5.684 23.141 19.5 1 95 226 THR A N 1
ATOM 1818 C CA . THR A 1 226 ? -6.582 23.078 18.359 1 95 226 THR A CA 1
ATOM 1819 C C . THR A 1 226 ? -6.93 21.641 18 1 95 226 THR A C 1
ATOM 1821 O O . THR A 1 226 ? -6.039 20.812 17.812 1 95 226 THR A O 1
ATOM 1824 N N . ARG A 1 227 ? -8.156 21.312 17.938 1 90.5 227 ARG A N 1
ATOM 1825 C CA . ARG A 1 227 ? -8.617 19.938 17.75 1 90.5 227 ARG A CA 1
ATOM 1826 C C . ARG A 1 227 ? -9.734 19.875 16.719 1 90.5 227 ARG A C 1
ATOM 1828 O O . ARG A 1 227 ? -10.305 20.906 16.344 1 90.5 227 ARG A O 1
ATOM 1835 N N . ASP A 1 228 ? -10.031 18.672 16.359 1 83.31 228 ASP A N 1
ATOM 1836 C CA . ASP A 1 228 ? -11.211 18.516 15.516 1 83.31 228 ASP A CA 1
ATOM 1837 C C . ASP A 1 228 ? -12.492 18.625 16.344 1 83.31 228 ASP A C 1
ATOM 1839 O O . ASP A 1 228 ? -12.445 18.766 17.562 1 83.31 228 ASP A O 1
ATOM 1843 N N . GLY A 1 229 ? -13.633 18.672 15.672 1 80.75 229 GLY A N 1
ATOM 1844 C CA . GLY A 1 229 ? -14.906 18.922 16.328 1 80.75 229 GLY A CA 1
ATOM 1845 C C . GLY A 1 229 ? -15.555 17.656 16.859 1 80.75 229 GLY A C 1
ATOM 1846 O O . GLY A 1 229 ? -16.719 17.672 17.266 1 80.75 229 GLY A O 1
ATOM 1847 N N . ALA A 1 230 ? -14.797 16.562 16.875 1 82.62 230 ALA A N 1
ATOM 1848 C CA . ALA A 1 230 ? -15.367 15.312 17.391 1 82.62 230 ALA A CA 1
ATOM 1849 C C . ALA A 1 230 ? -15.633 15.422 18.891 1 82.62 230 ALA A C 1
ATOM 1851 O O . ALA A 1 230 ? -14.852 16.031 19.625 1 82.62 230 ALA A O 1
ATOM 1852 N N . SER A 1 231 ? -16.703 14.875 19.328 1 86.56 231 SER A N 1
ATOM 1853 C CA . SER A 1 231 ? -17.125 14.969 20.719 1 86.56 231 SER A CA 1
ATOM 1854 C C . SER A 1 231 ? -16.078 14.391 21.656 1 86.56 231 SER A C 1
ATOM 1856 O O . SER A 1 231 ? -15.852 14.922 22.75 1 86.56 231 SER A O 1
ATOM 1858 N N . ASN A 1 232 ? -15.453 13.344 21.234 1 87.69 232 ASN A N 1
ATOM 1859 C CA . ASN A 1 232 ? -14.438 12.719 22.078 1 87.69 232 ASN A CA 1
ATOM 1860 C C . ASN A 1 232 ? -13.25 13.648 22.297 1 87.69 232 ASN A C 1
ATOM 1862 O O . ASN A 1 232 ? -12.688 13.688 23.406 1 87.69 232 ASN A O 1
ATOM 1866 N N . MET A 1 233 ? -12.922 14.445 21.328 1 88.81 233 MET A N 1
ATOM 1867 C CA . MET A 1 233 ? -11.812 15.375 21.453 1 88.81 233 MET A CA 1
ATOM 1868 C C . MET A 1 233 ? -12.172 16.547 22.375 1 88.81 233 MET A C 1
ATOM 1870 O O . MET A 1 233 ? -11.344 17 23.156 1 88.81 233 MET A O 1
ATOM 1874 N N . GLU A 1 234 ? -13.391 16.984 22.234 1 89.81 234 GLU A N 1
ATOM 1875 C CA . GLU A 1 234 ? -13.867 18.062 23.109 1 89.81 234 GLU A CA 1
ATOM 1876 C C . GLU A 1 234 ? -13.859 17.625 24.578 1 89.81 234 GLU A C 1
ATOM 1878 O O . GLU A 1 234 ? -13.43 18.375 25.453 1 89.81 234 GLU A O 1
ATOM 1883 N N . VAL A 1 235 ? -14.344 16.453 24.766 1 93.06 235 VAL A N 1
ATOM 1884 C CA . VAL A 1 235 ? -14.391 15.906 26.125 1 93.06 235 VAL A CA 1
ATOM 1885 C C . VAL A 1 235 ? -12.977 15.727 26.656 1 93.06 235 VAL A C 1
ATOM 1887 O O . VAL A 1 235 ? -12.711 16 27.828 1 93.06 235 VAL A O 1
ATOM 1890 N N . ALA A 1 236 ? -12.125 15.289 25.828 1 93.25 236 ALA A N 1
ATOM 1891 C CA . ALA A 1 236 ? -10.734 15.086 26.234 1 93.25 236 ALA A CA 1
ATOM 1892 C C . ALA A 1 236 ? -10.109 16.391 26.703 1 93.25 236 ALA A C 1
ATOM 1894 O O . ALA A 1 236 ? -9.445 16.422 27.75 1 93.25 236 ALA A O 1
ATOM 1895 N N . CYS A 1 237 ? -10.312 17.469 26.016 1 92.56 237 CYS A N 1
ATOM 1896 C CA . CYS A 1 237 ? -9.75 18.766 26.375 1 92.56 237 CYS A CA 1
ATOM 1897 C C . CYS A 1 237 ? -10.367 19.297 27.656 1 92.56 237 CYS A C 1
ATOM 1899 O O . CYS A 1 237 ? -9.68 19.906 28.484 1 92.56 237 CYS A O 1
ATOM 1901 N N . ARG A 1 238 ? -11.617 19.062 27.828 1 93.12 238 ARG A N 1
ATOM 1902 C CA . ARG A 1 238 ? -12.297 19.484 29.047 1 93.12 238 ARG A CA 1
ATOM 1903 C C . ARG A 1 238 ? -11.742 18.75 30.266 1 93.12 238 ARG A C 1
ATOM 1905 O O . ARG A 1 238 ? -11.523 19.359 31.312 1 93.12 238 ARG A O 1
ATOM 1912 N N . LYS A 1 239 ? -11.555 17.547 30.062 1 94.75 239 LYS A N 1
ATOM 1913 C CA . LYS A 1 239 ? -11.031 16.734 31.156 1 94.75 239 LYS A CA 1
ATOM 1914 C C . LYS A 1 239 ? -9.609 17.156 31.516 1 94.75 239 LYS A C 1
ATOM 1916 O O . LYS A 1 239 ? -9.211 17.078 32.688 1 94.75 239 LYS A O 1
ATOM 1921 N N . LEU A 1 240 ? -8.852 17.547 30.562 1 94.38 240 LEU A N 1
ATOM 1922 C CA . LEU A 1 240 ? -7.48 18 30.781 1 94.38 240 LEU A CA 1
ATOM 1923 C C . LEU A 1 240 ? -7.457 19.438 31.281 1 94.38 240 LEU A C 1
ATOM 1925 O O . LEU A 1 240 ? -6.418 19.922 31.75 1 94.38 240 LEU A O 1
ATOM 1929 N N . ASN A 1 241 ? -8.594 20.109 31.203 1 92.56 241 ASN A N 1
ATOM 1930 C CA . ASN A 1 241 ? -8.719 21.516 31.578 1 92.56 241 ASN A CA 1
ATOM 1931 C C . ASN A 1 241 ? -7.793 22.406 30.75 1 92.56 241 ASN A C 1
ATOM 1933 O O . ASN A 1 241 ? -7.07 23.234 31.297 1 92.56 241 ASN A O 1
ATOM 1937 N N . ILE A 1 242 ? -7.707 22.094 29.469 1 92.06 242 ILE A N 1
ATOM 1938 C CA . ILE A 1 242 ? -6.93 22.875 28.516 1 92.06 242 ILE A CA 1
ATOM 1939 C C . ILE A 1 242 ? -7.871 23.656 27.609 1 92.06 242 ILE A C 1
ATOM 1941 O O . ILE A 1 242 ? -8.852 23.094 27.094 1 92.06 242 ILE A O 1
ATOM 1945 N N . PRO A 1 243 ? -7.594 25 27.5 1 92.06 243 PRO A N 1
ATOM 1946 C CA . PRO A 1 243 ? -8.391 25.719 26.5 1 92.06 243 PRO A CA 1
ATOM 1947 C C . PRO A 1 243 ? -8.258 25.109 25.094 1 92.06 243 PRO A C 1
ATOM 1949 O O . PRO A 1 243 ? -7.156 24.75 24.688 1 92.06 243 PRO A O 1
ATOM 1952 N N . SER A 1 244 ? -9.391 24.875 24.469 1 93.19 244 SER A N 1
ATOM 1953 C CA . SER A 1 244 ? -9.328 24.219 23.156 1 93.19 244 SER A CA 1
ATOM 1954 C C . SER A 1 244 ? -10.172 24.969 22.125 1 93.19 244 SER A C 1
ATOM 1956 O O . SER A 1 244 ? -11.055 25.75 22.484 1 93.19 244 SER A O 1
ATOM 1958 N N . LEU A 1 245 ? -9.773 24.844 20.938 1 94.38 245 LEU A N 1
ATOM 1959 C CA . LEU A 1 245 ? -10.414 25.5 19.797 1 94.38 245 LEU A CA 1
ATOM 1960 C C . LEU A 1 245 ? -10.727 24.484 18.703 1 94.38 245 LEU A C 1
ATOM 1962 O O . LEU A 1 245 ? -9.922 23.594 18.422 1 94.38 245 LEU A O 1
ATOM 1966 N N . HIS A 1 246 ? -11.93 24.641 18.156 1 94.12 246 HIS A N 1
ATOM 1967 C CA . HIS A 1 246 ? -12.32 23.812 17.031 1 94.12 246 HIS A CA 1
ATOM 1968 C C . HIS A 1 246 ? -11.555 24.203 15.773 1 94.12 246 HIS A C 1
ATOM 1970 O O . HIS A 1 246 ? -11.516 25.375 15.406 1 94.12 246 HIS A O 1
ATOM 1976 N N . CYS A 1 247 ? -10.898 23.203 15.141 1 94.31 247 CYS A N 1
ATOM 1977 C CA . CYS A 1 247 ? -10.211 23.438 13.875 1 94.31 247 CYS A CA 1
ATOM 1978 C C . CYS A 1 247 ? -11.141 24.094 12.867 1 94.31 247 CYS A C 1
ATOM 1980 O O . CYS A 1 247 ? -12.188 23.531 12.531 1 94.31 247 CYS A O 1
ATOM 1982 N N . LEU A 1 248 ? -10.758 25.234 12.375 1 95.69 248 LEU A N 1
ATOM 1983 C CA . LEU A 1 248 ? -11.641 25.969 11.477 1 95.69 248 LEU A CA 1
ATOM 1984 C C . LEU A 1 248 ? -11.781 25.25 10.141 1 95.69 248 LEU A C 1
ATOM 1986 O O . LEU A 1 248 ? -12.844 25.297 9.508 1 95.69 248 LEU A O 1
ATOM 1990 N N . CYS A 1 249 ? -10.719 24.609 9.695 1 93.19 249 CYS A N 1
ATOM 1991 C CA . CYS A 1 249 ? -10.82 23.844 8.469 1 93.19 249 CYS A CA 1
ATOM 1992 C C . CYS A 1 249 ? -11.891 22.766 8.586 1 93.19 249 CYS A C 1
ATOM 1994 O O . CYS A 1 249 ? -12.617 22.5 7.625 1 93.19 249 CYS A O 1
ATOM 1996 N N . HIS A 1 250 ? -12 22.188 9.727 1 91.25 250 HIS A N 1
ATOM 1997 C CA . HIS A 1 250 ? -13.023 21.172 9.969 1 91.25 250 HIS A CA 1
ATOM 1998 C C . HIS A 1 250 ? -14.422 21.781 9.938 1 91.25 250 HIS A C 1
ATOM 2000 O O . HIS A 1 250 ? -15.359 21.188 9.406 1 91.25 250 HIS A O 1
ATOM 2006 N N . ILE A 1 251 ? -14.539 22.906 10.516 1 94.56 251 ILE A N 1
ATOM 2007 C CA . ILE A 1 251 ? -15.82 23.609 10.508 1 94.56 251 ILE A CA 1
ATOM 2008 C C . ILE A 1 251 ? -16.234 23.906 9.062 1 94.56 251 ILE A C 1
ATOM 2010 O O . ILE A 1 251 ? -17.391 23.672 8.688 1 94.56 251 ILE A O 1
ATOM 2014 N N . LEU A 1 252 ? -15.273 24.453 8.312 1 95.06 252 LEU A N 1
ATOM 2015 C CA . LEU A 1 252 ? -15.555 24.766 6.914 1 95.06 252 LEU A CA 1
ATOM 2016 C C . LEU A 1 252 ? -16 23.516 6.156 1 95.06 252 LEU A C 1
ATOM 2018 O O . LEU A 1 252 ? -16.906 23.578 5.324 1 95.06 252 LEU A O 1
ATOM 2022 N N . HIS A 1 253 ? -15.359 22.422 6.461 1 92.19 253 HIS A N 1
ATOM 2023 C CA . HIS A 1 253 ? -15.719 21.156 5.836 1 92.19 253 HIS A CA 1
ATOM 2024 C C . HIS A 1 253 ? -17.156 20.75 6.168 1 92.19 253 HIS A C 1
ATOM 2026 O O . HIS A 1 253 ? -17.891 20.297 5.301 1 92.19 253 HIS A O 1
ATOM 2032 N N . LEU A 1 254 ? -17.562 20.938 7.371 1 92.12 254 LEU A N 1
ATOM 2033 C CA . LEU A 1 254 ? -18.922 20.609 7.812 1 92.12 254 LEU A CA 1
ATOM 2034 C C . LEU A 1 254 ? -19.938 21.484 7.113 1 92.12 254 LEU A C 1
ATOM 2036 O O . LEU A 1 254 ? -21.031 21.016 6.758 1 92.12 254 LEU A O 1
ATOM 2040 N N . VAL A 1 255 ? -19.609 22.703 6.902 1 95.31 255 VAL A N 1
ATOM 2041 C CA . VAL A 1 255 ? -20.516 23.625 6.219 1 95.31 255 VAL A CA 1
ATOM 2042 C C . VAL A 1 255 ? -20.734 23.172 4.777 1 95.31 255 VAL A C 1
ATOM 2044 O O . VAL A 1 255 ? -21.875 23.094 4.305 1 95.31 255 VAL A O 1
ATOM 2047 N N . VAL A 1 256 ? -19.641 22.859 4.125 1 93.75 256 VAL A N 1
ATOM 2048 C CA . VAL A 1 256 ? -19.719 22.422 2.734 1 93.75 256 VAL A CA 1
ATOM 2049 C C . VAL A 1 256 ? -20.516 21.125 2.641 1 93.75 256 VAL A C 1
ATOM 2051 O O . VAL A 1 256 ? -21.344 20.969 1.74 1 93.75 256 VAL A O 1
ATOM 2054 N N . LYS A 1 257 ? -20.234 20.234 3.553 1 91.56 257 LYS A N 1
ATOM 2055 C CA . LYS A 1 257 ? -20.969 18.969 3.582 1 91.56 257 LYS A CA 1
ATOM 2056 C C . LYS A 1 257 ? -22.469 19.219 3.742 1 91.56 257 LYS A C 1
ATOM 2058 O O . LYS A 1 257 ? -23.281 18.578 3.066 1 91.56 257 LYS A O 1
ATOM 2063 N N . MET A 1 258 ? -22.812 20.094 4.602 1 92.62 258 MET A N 1
ATOM 2064 C CA . MET A 1 258 ? -24.203 20.438 4.836 1 92.62 258 MET A CA 1
ATOM 2065 C C . MET A 1 258 ? -24.859 21 3.57 1 92.62 258 MET A C 1
ATOM 2067 O O . MET A 1 258 ? -25.953 20.578 3.197 1 92.62 258 MET A O 1
ATOM 2071 N N . VAL A 1 259 ? -24.141 21.844 2.873 1 92.25 259 VAL A N 1
ATOM 2072 C CA . VAL A 1 259 ? -24.672 22.5 1.676 1 92.25 259 VAL A CA 1
ATOM 2073 C C . VAL A 1 259 ? -24.906 21.453 0.587 1 92.25 259 VAL A C 1
ATOM 2075 O O . VAL A 1 259 ? -25.922 21.5 -0.112 1 92.25 259 VAL A O 1
ATOM 2078 N N . ILE A 1 260 ? -24.062 20.531 0.478 1 90.44 260 ILE A N 1
ATOM 2079 C CA . ILE A 1 260 ? -24.141 19.516 -0.574 1 90.44 260 ILE A CA 1
ATOM 2080 C C . ILE A 1 260 ? -25.234 18.5 -0.241 1 90.44 260 ILE A C 1
ATOM 2082 O O . ILE A 1 260 ? -26 18.109 -1.115 1 90.44 260 ILE A O 1
ATOM 2086 N N . MET A 1 261 ? -25.391 18.172 0.977 1 91.12 261 MET A N 1
ATOM 2087 C CA . MET A 1 261 ? -26.281 17.078 1.377 1 91.12 261 MET A CA 1
ATOM 2088 C C . MET A 1 261 ? -27.703 17.562 1.557 1 91.12 261 MET A C 1
ATOM 2090 O O . MET A 1 261 ? -28.656 16.797 1.423 1 91.12 261 MET A O 1
ATOM 2094 N N . LYS A 1 262 ? -27.875 18.781 1.872 1 91.75 262 LYS A N 1
ATOM 2095 C CA . LYS A 1 262 ? -29.188 19.312 2.234 1 91.75 262 LYS A CA 1
ATOM 2096 C C . LYS A 1 262 ? -30.125 19.344 1.028 1 91.75 262 LYS A C 1
ATOM 2098 O O . LYS A 1 262 ? -31.328 19.125 1.164 1 91.75 262 LYS A O 1
ATOM 2103 N N . HIS A 1 263 ? -29.562 19.609 -0.172 1 91.56 263 HIS A N 1
ATOM 2104 C CA . HIS A 1 263 ? -30.375 19.734 -1.378 1 91.56 263 HIS A CA 1
ATOM 2105 C C . HIS A 1 263 ? -30.234 18.484 -2.254 1 91.56 263 HIS A C 1
ATOM 2107 O O . HIS A 1 263 ? -29.156 18.203 -2.771 1 91.56 263 HIS A O 1
ATOM 2113 N N . ILE A 1 264 ? -31.281 17.891 -2.533 1 92.5 264 ILE A N 1
ATOM 2114 C CA . ILE A 1 264 ? -31.312 16.609 -3.238 1 92.5 264 ILE A CA 1
ATOM 2115 C C . ILE A 1 264 ? -30.734 16.781 -4.637 1 92.5 264 ILE A C 1
ATOM 2117 O O . ILE A 1 264 ? -30.031 15.891 -5.133 1 92.5 264 ILE A O 1
ATOM 2121 N N . GLU A 1 265 ? -31.078 17.875 -5.227 1 92 265 GLU A N 1
ATOM 2122 C CA . GLU A 1 265 ? -30.609 18.094 -6.586 1 92 265 GLU A CA 1
ATOM 2123 C C . GLU A 1 265 ? -29.094 18.25 -6.625 1 92 265 GLU A C 1
ATOM 2125 O O . GLU A 1 265 ? -28.422 17.719 -7.523 1 92 265 GLU A O 1
ATOM 2130 N N . VAL A 1 266 ? -28.594 18.969 -5.656 1 94.56 266 VAL A N 1
ATOM 2131 C CA . VAL A 1 266 ? -27.156 19.188 -5.578 1 94.56 266 VAL A CA 1
ATOM 2132 C C . VAL A 1 266 ? -26.453 17.875 -5.234 1 94.56 266 VAL A C 1
ATOM 2134 O O . VAL A 1 266 ? -25.484 17.484 -5.895 1 94.56 266 VAL A O 1
ATOM 2137 N N . PHE A 1 267 ? -27.016 17.188 -4.305 1 94.38 267 PHE A N 1
ATOM 2138 C CA . PHE A 1 267 ? -26.469 15.906 -3.873 1 94.38 267 PHE A CA 1
ATOM 2139 C C . PHE A 1 267 ? -26.469 14.898 -5.02 1 94.38 267 PHE A C 1
ATOM 2141 O O . PHE A 1 267 ? -25.484 14.18 -5.223 1 94.38 267 PHE A O 1
ATOM 2148 N N . GLY A 1 268 ? -27.5 14.828 -5.727 1 94.94 268 GLY A N 1
ATOM 2149 C CA . GLY A 1 268 ? -27.609 13.922 -6.855 1 94.94 268 GLY A CA 1
ATOM 2150 C C . GLY A 1 268 ? -26.578 14.188 -7.938 1 94.94 268 GLY A C 1
ATOM 2151 O O . GLY A 1 268 ? -25.953 13.258 -8.461 1 94.94 268 GLY A O 1
ATOM 2152 N N . SER A 1 269 ? -26.438 15.477 -8.25 1 95.44 269 SER A N 1
ATOM 2153 C CA . SER A 1 269 ? -25.484 15.852 -9.281 1 95.44 269 SER A CA 1
ATOM 2154 C C . SER A 1 269 ? -24.047 15.516 -8.859 1 95.44 269 SER A C 1
ATOM 2156 O O . SER A 1 269 ? -23.266 15.031 -9.672 1 95.44 269 SER A O 1
ATOM 2158 N N . VAL A 1 270 ? -23.75 15.727 -7.582 1 94.81 270 VAL A N 1
ATOM 2159 C CA . VAL A 1 270 ? -22.422 15.43 -7.059 1 94.81 270 VAL A CA 1
ATOM 2160 C C . VAL A 1 270 ? -22.188 13.922 -7.039 1 94.81 270 VAL A C 1
ATOM 2162 O O . VAL A 1 270 ? -21.109 13.445 -7.383 1 94.81 270 VAL A O 1
ATOM 2165 N N . ALA A 1 271 ? -23.188 13.211 -6.676 1 94.5 271 ALA A N 1
ATOM 2166 C CA . ALA A 1 271 ? -23.109 11.758 -6.629 1 94.5 271 ALA A CA 1
ATOM 2167 C C . ALA A 1 271 ? -22.875 11.172 -8.016 1 94.5 271 ALA A C 1
ATOM 2169 O O . ALA A 1 271 ? -22.125 10.211 -8.18 1 94.5 271 ALA A O 1
ATOM 2170 N N . ARG A 1 272 ? -23.562 11.695 -8.977 1 95.81 272 ARG A N 1
ATOM 2171 C CA . ARG A 1 272 ? -23.391 11.219 -10.344 1 95.81 272 ARG A CA 1
ATOM 2172 C C . ARG A 1 272 ? -22 11.539 -10.867 1 95.81 272 ARG A C 1
ATOM 2174 O O . ARG A 1 272 ? -21.406 10.742 -11.602 1 95.81 272 ARG A O 1
ATOM 2181 N N . ALA A 1 273 ? -21.484 12.742 -10.492 1 95.44 273 ALA A N 1
ATOM 2182 C CA . ALA A 1 273 ? -20.094 13.062 -10.836 1 95.44 273 ALA A CA 1
ATOM 2183 C C . ALA A 1 273 ? -19.125 12.078 -10.195 1 95.44 273 ALA A C 1
ATOM 2185 O O . ALA A 1 273 ? -18.172 11.633 -10.828 1 95.44 273 ALA A O 1
ATOM 2186 N N . GLN A 1 274 ? -19.406 11.781 -8.945 1 94.94 274 GLN A N 1
ATOM 2187 C CA . GLN A 1 274 ? -18.578 10.82 -8.211 1 94.94 274 GLN A CA 1
ATOM 2188 C C . GLN A 1 274 ? -18.625 9.445 -8.875 1 94.94 274 GLN A C 1
ATOM 2190 O O . GLN A 1 274 ? -17.609 8.742 -8.922 1 94.94 274 GLN A O 1
ATOM 2195 N N . ALA A 1 275 ? -19.75 9.086 -9.359 1 94.69 275 ALA A N 1
ATOM 2196 C CA . ALA A 1 275 ? -19.906 7.793 -10.023 1 94.69 275 ALA A CA 1
ATOM 2197 C C . ALA A 1 275 ? -19.062 7.711 -11.289 1 94.69 275 ALA A C 1
ATOM 2199 O O . ALA A 1 275 ? -18.5 6.652 -11.602 1 94.69 275 ALA A O 1
ATOM 2200 N N . ILE A 1 276 ? -18.969 8.797 -11.969 1 94.81 276 ILE A N 1
ATOM 2201 C CA . ILE A 1 276 ? -18.109 8.852 -13.156 1 94.81 276 ILE A CA 1
ATOM 2202 C C . ILE A 1 276 ? -16.672 8.586 -12.758 1 94.81 276 ILE A C 1
ATOM 2204 O O . ILE A 1 276 ? -16 7.727 -13.336 1 94.81 276 ILE A O 1
ATOM 2208 N N . VAL A 1 277 ? -16.234 9.289 -11.773 1 93.81 277 VAL A N 1
ATOM 2209 C CA . VAL A 1 277 ? -14.844 9.203 -11.344 1 93.81 277 VAL A CA 1
ATOM 2210 C C . VAL A 1 277 ? -14.539 7.785 -10.859 1 93.81 277 VAL A C 1
ATOM 2212 O O . VAL A 1 277 ? -13.508 7.207 -11.219 1 93.81 277 VAL A O 1
ATOM 2215 N N . ASN A 1 278 ? -15.477 7.234 -10.141 1 90.69 278 ASN A N 1
ATOM 2216 C CA . ASN A 1 278 ? -15.297 5.883 -9.617 1 90.69 278 ASN A CA 1
ATOM 2217 C C . ASN A 1 278 ? -15.188 4.859 -10.742 1 90.69 278 ASN A C 1
ATOM 2219 O O . ASN A 1 278 ? -14.398 3.916 -10.656 1 90.69 278 ASN A O 1
ATOM 2223 N N . SER A 1 279 ? -15.977 5.016 -11.75 1 90.19 279 SER A N 1
ATOM 2224 C CA . SER A 1 279 ? -15.984 4.07 -12.859 1 90.19 279 SER A CA 1
ATOM 2225 C C . SER A 1 279 ? -14.648 4.07 -13.594 1 90.19 279 SER A C 1
ATOM 2227 O O . SER A 1 279 ? -14.172 3.018 -14.031 1 90.19 279 SER A O 1
ATOM 2229 N N . PHE A 1 280 ? -14.062 5.195 -13.758 1 88.81 280 PHE A N 1
ATOM 2230 C CA . PHE A 1 280 ? -12.789 5.285 -14.461 1 88.81 280 PHE A CA 1
ATOM 2231 C C . PHE A 1 280 ? -11.648 4.82 -13.57 1 88.81 280 PHE A C 1
ATOM 2233 O O . PHE A 1 280 ? -10.656 4.266 -14.055 1 88.81 280 PHE A O 1
ATOM 2240 N N . LYS A 1 281 ? -11.805 5.047 -12.289 1 83.12 281 LYS A N 1
ATOM 2241 C CA . LYS A 1 281 ? -10.766 4.617 -11.359 1 83.12 281 LYS A CA 1
ATOM 2242 C C . LYS A 1 281 ? -10.742 3.096 -11.234 1 83.12 281 LYS A C 1
ATOM 2244 O O . LYS A 1 281 ? -9.688 2.506 -10.984 1 83.12 281 LYS A O 1
ATOM 2249 N N . ARG A 1 282 ? -11.852 2.471 -11.5 1 78.31 282 ARG A N 1
ATOM 2250 C CA . ARG A 1 282 ? -11.977 1.023 -11.359 1 78.31 282 ARG A CA 1
ATOM 2251 C C . ARG A 1 282 ? -11.531 0.311 -12.633 1 78.31 282 ARG A C 1
ATOM 2253 O O . ARG A 1 282 ? -11.242 -0.888 -12.609 1 78.31 282 ARG A O 1
ATOM 2260 N N . SER A 1 283 ? -11.484 1.054 -13.727 1 78.31 283 SER A N 1
ATOM 2261 C CA . SER A 1 283 ? -11.156 0.444 -15.008 1 78.31 283 SER A CA 1
ATOM 2262 C C . SER A 1 283 ? -9.938 1.111 -15.641 1 78.31 283 SER A C 1
ATOM 2264 O O . SER A 1 283 ? -10.055 2.174 -16.266 1 78.31 283 SER A O 1
ATOM 2266 N N . PRO A 1 284 ? -8.82 0.339 -15.602 1 73.88 284 PRO A N 1
ATOM 2267 C CA . PRO A 1 284 ? -7.629 0.904 -16.234 1 73.88 284 PRO A CA 1
ATOM 2268 C C . PRO A 1 284 ? -7.797 1.093 -17.75 1 73.88 284 PRO A C 1
ATOM 2270 O O . PRO A 1 284 ? -7.289 2.064 -18.312 1 73.88 284 PRO A O 1
ATOM 2273 N N . SER A 1 285 ? -8.5 0.166 -18.391 1 75.81 285 SER A N 1
ATOM 2274 C CA . SER A 1 285 ? -8.734 0.276 -19.828 1 75.81 285 SER A CA 1
ATOM 2275 C C . SER A 1 285 ? -9.547 1.521 -20.172 1 75.81 285 SER A C 1
ATOM 2277 O O . SER A 1 285 ? -9.242 2.223 -21.141 1 75.81 285 SER A O 1
ATOM 2279 N N . ALA A 1 286 ? -10.523 1.79 -19.344 1 85.06 286 ALA A N 1
ATOM 2280 C CA . ALA A 1 286 ? -11.352 2.977 -19.562 1 85.06 286 ALA A CA 1
ATOM 2281 C C . ALA A 1 286 ? -10.531 4.254 -19.375 1 85.06 286 ALA A C 1
ATOM 2283 O O . ALA A 1 286 ? -10.672 5.199 -20.156 1 85.06 286 ALA A O 1
ATOM 2284 N N . SER A 1 287 ? -9.711 4.227 -18.328 1 84.38 287 SER A N 1
ATOM 2285 C CA . SER A 1 287 ? -8.859 5.379 -18.062 1 84.38 287 SER A CA 1
ATOM 2286 C C . SER A 1 287 ? -7.891 5.637 -19.203 1 84.38 287 SER A C 1
ATOM 2288 O O . SER A 1 287 ? -7.637 6.789 -19.562 1 84.38 287 SER A O 1
ATOM 2290 N N . HIS A 1 288 ? -7.426 4.562 -19.703 1 80 288 HIS A N 1
ATOM 2291 C CA . HIS A 1 288 ? -6.5 4.68 -20.812 1 80 288 HIS A CA 1
ATOM 2292 C C . HIS A 1 288 ? -7.199 5.23 -22.062 1 80 288 HIS A C 1
ATOM 2294 O O . HIS A 1 288 ? -6.652 6.09 -22.75 1 80 288 HIS A O 1
ATOM 2300 N N . GLU A 1 289 ? -8.289 4.707 -22.312 1 86.81 289 GLU A N 1
ATOM 2301 C CA . GLU A 1 289 ? -9.078 5.168 -23.453 1 86.81 289 GLU A CA 1
ATOM 2302 C C . GLU A 1 289 ? -9.406 6.656 -23.328 1 86.81 289 GLU A C 1
ATOM 2304 O O . GLU A 1 289 ? -9.344 7.391 -24.328 1 86.81 289 GLU A O 1
ATOM 2309 N N . LEU A 1 290 ? -9.75 7.113 -22.188 1 91.5 290 LEU A N 1
ATOM 2310 C CA . LEU A 1 290 ? -10.047 8.523 -21.953 1 91.5 290 LEU A CA 1
ATOM 2311 C C . LEU A 1 290 ? -8.812 9.383 -22.188 1 91.5 290 LEU A C 1
ATOM 2313 O O . LEU A 1 290 ? -8.906 10.477 -22.75 1 91.5 290 LEU A O 1
ATOM 2317 N N . ARG A 1 291 ? -7.695 8.883 -21.75 1 87.19 291 ARG A N 1
ATOM 2318 C CA . ARG A 1 291 ? -6.445 9.617 -21.938 1 87.19 291 ARG A CA 1
ATOM 2319 C C . ARG A 1 291 ? -6.148 9.812 -23.422 1 87.19 291 ARG A C 1
ATOM 2321 O O . ARG A 1 291 ? -5.645 10.867 -23.828 1 87.19 291 ARG A O 1
ATOM 2328 N N . ILE A 1 292 ? -6.391 8.789 -24.172 1 85.81 292 ILE A N 1
ATOM 2329 C CA . ILE A 1 292 ? -6.18 8.867 -25.609 1 85.81 292 ILE A CA 1
ATOM 2330 C C . ILE A 1 292 ? -7.086 9.945 -26.219 1 85.81 292 ILE A C 1
ATOM 2332 O O . ILE A 1 292 ? -6.652 10.734 -27.047 1 85.81 292 ILE A O 1
ATOM 2336 N N . LEU A 1 293 ? -8.289 9.961 -25.75 1 91 293 LEU A N 1
ATOM 2337 C CA . LEU A 1 293 ? -9.25 10.93 -26.266 1 91 293 LEU A CA 1
ATOM 2338 C C . LEU A 1 293 ? -8.852 12.344 -25.875 1 91 293 LEU A C 1
ATOM 2340 O O . LEU A 1 293 ? -9.047 13.281 -26.656 1 91 293 LEU A O 1
ATOM 2344 N N . GLU A 1 294 ? -8.328 12.469 -24.672 1 90.75 294 GLU A N 1
ATOM 2345 C CA . GLU A 1 294 ? -7.945 13.789 -24.172 1 90.75 294 GLU A CA 1
ATOM 2346 C C . GLU A 1 294 ? -6.676 14.289 -24.859 1 90.75 294 GLU A C 1
ATOM 2348 O O . GLU A 1 294 ? -6.477 15.492 -25 1 90.75 294 GLU A O 1
ATOM 2353 N N . GLY A 1 295 ? -5.793 13.312 -25.188 1 86.56 295 GLY A N 1
ATOM 2354 C CA . GLY A 1 295 ? -4.559 13.68 -25.859 1 86.56 295 GLY A CA 1
ATOM 2355 C C . GLY A 1 295 ? -3.615 14.477 -24.984 1 86.56 295 GLY A C 1
ATOM 2356 O O . GLY A 1 295 ? -3.281 14.055 -23.875 1 86.56 295 GLY A O 1
ATOM 2357 N N . ASP A 1 296 ? -3.303 15.703 -25.375 1 78 296 ASP A N 1
ATOM 2358 C CA . ASP A 1 296 ? -2.354 16.562 -24.672 1 78 296 ASP A CA 1
ATOM 2359 C C . ASP A 1 296 ? -2.979 17.156 -23.422 1 78 296 ASP A C 1
ATOM 2361 O O . ASP A 1 296 ? -2.268 17.609 -22.516 1 78 296 ASP A O 1
ATOM 2365 N N . ASP A 1 297 ? -4.277 17.094 -23.438 1 80.94 297 ASP A N 1
ATOM 2366 C CA . ASP A 1 297 ? -4.988 17.656 -22.297 1 80.94 297 ASP A CA 1
ATOM 2367 C C . ASP A 1 297 ? -5.23 16.609 -21.219 1 80.94 297 ASP A C 1
ATOM 2369 O O . ASP A 1 297 ? -5.98 16.859 -20.266 1 80.94 297 ASP A O 1
ATOM 2373 N N . ALA A 1 298 ? -4.621 15.508 -21.469 1 83.88 298 ALA A N 1
ATOM 2374 C CA . ALA A 1 298 ? -4.941 14.391 -20.578 1 83.88 298 ALA A CA 1
ATOM 2375 C C . ALA A 1 298 ? -4.527 14.695 -19.141 1 83.88 298 ALA A C 1
ATOM 2377 O O . ALA A 1 298 ? -3.383 15.07 -18.891 1 83.88 298 ALA A O 1
ATOM 2378 N N . ARG A 1 299 ? -5.543 14.75 -18.266 1 84.81 299 ARG A N 1
ATOM 2379 C CA . ARG A 1 299 ? -5.355 14.852 -16.828 1 84.81 299 ARG A CA 1
ATOM 2380 C C . ARG A 1 299 ? -6.195 13.812 -16.094 1 84.81 299 ARG A C 1
ATOM 2382 O O . ARG A 1 299 ? -7.293 13.469 -16.531 1 84.81 299 ARG A O 1
ATOM 2389 N N . SER A 1 300 ? -5.73 13.453 -15 1 82.19 300 SER A N 1
ATOM 2390 C CA . SER A 1 300 ? -6.438 12.438 -14.234 1 82.19 300 SER A CA 1
ATOM 2391 C C . SER A 1 300 ? -7.684 13.008 -13.57 1 82.19 300 SER A C 1
ATOM 2393 O O . SER A 1 300 ? -7.684 14.156 -13.125 1 82.19 300 SER A O 1
ATOM 2395 N N . LEU A 1 301 ? -8.742 12.289 -13.625 1 90.06 301 LEU A N 1
ATOM 2396 C CA . LEU A 1 301 ? -9.906 12.602 -12.805 1 90.06 301 LEU A CA 1
ATOM 2397 C C . LEU A 1 301 ? -9.578 12.445 -11.32 1 90.06 301 LEU A C 1
ATOM 2399 O O . LEU A 1 301 ? -8.859 11.516 -10.938 1 90.06 301 LEU A O 1
ATOM 2403 N N . LEU A 1 302 ? -10.016 13.375 -10.539 1 89.94 302 LEU A N 1
ATOM 2404 C CA . LEU A 1 302 ? -9.711 13.352 -9.109 1 89.94 302 LEU A CA 1
ATOM 2405 C C . LEU A 1 302 ? -10.875 12.773 -8.312 1 89.94 302 LEU A C 1
ATOM 2407 O O . LEU A 1 302 ? -12.039 13.031 -8.625 1 89.94 302 LEU A O 1
ATOM 2411 N N . LEU A 1 303 ? -10.539 11.992 -7.293 1 88.19 303 LEU A N 1
ATOM 2412 C CA . LEU A 1 303 ? -11.547 11.336 -6.469 1 88.19 303 LEU A CA 1
ATOM 2413 C C . LEU A 1 303 ? -11.977 12.242 -5.32 1 88.19 303 LEU A C 1
ATOM 2415 O O . LEU A 1 303 ? -11.148 12.922 -4.711 1 88.19 303 LEU A O 1
ATOM 2419 N N . GLY A 1 304 ? -13.289 12.305 -5.102 1 86.81 304 GLY A N 1
ATOM 2420 C CA . GLY A 1 304 ? -13.797 12.945 -3.9 1 86.81 304 GLY A CA 1
ATOM 2421 C C . GLY A 1 304 ? -13.719 12.055 -2.672 1 86.81 304 GLY A C 1
ATOM 2422 O O . GLY A 1 304 ? -14.195 10.922 -2.686 1 86.81 304 GLY A O 1
ATOM 2423 N N . ILE A 1 305 ? -13.023 12.539 -1.637 1 80.56 305 ILE A N 1
ATOM 2424 C CA . ILE A 1 305 ? -12.875 11.789 -0.396 1 80.56 305 ILE A CA 1
ATOM 2425 C C . ILE A 1 305 ? -13.602 12.5 0.736 1 80.56 305 ILE A C 1
ATOM 2427 O O . ILE A 1 305 ? -13.352 13.68 1 1 80.56 305 ILE A O 1
ATOM 2431 N N . GLU A 1 306 ? -14.359 11.844 1.366 1 76.06 306 GLU A N 1
ATOM 2432 C CA . GLU A 1 306 ? -15.25 12.406 2.373 1 76.06 306 GLU A CA 1
ATOM 2433 C C . GLU A 1 306 ? -14.461 13.023 3.523 1 76.06 306 GLU A C 1
ATOM 2435 O O . GLU A 1 306 ? -14.891 14.016 4.117 1 76.06 306 GLU A O 1
ATOM 2440 N N . THR A 1 307 ? -13.328 12.484 3.807 1 68.5 307 THR A N 1
ATOM 2441 C CA . THR A 1 307 ? -12.594 12.945 4.98 1 68.5 307 THR A CA 1
ATOM 2442 C C . THR A 1 307 ? -11.57 14.008 4.59 1 68.5 307 THR A C 1
ATOM 2444 O O . THR A 1 307 ? -10.891 14.57 5.453 1 68.5 307 THR A O 1
ATOM 2447 N N . ARG A 1 308 ? -11.508 14.242 3.293 1 68.5 308 ARG A N 1
ATOM 2448 C CA . ARG A 1 308 ? -10.57 15.266 2.83 1 68.5 308 ARG A CA 1
ATOM 2449 C C . ARG A 1 308 ? -11.312 16.531 2.389 1 68.5 308 ARG A C 1
ATOM 2451 O O . ARG A 1 308 ? -12.055 16.5 1.404 1 68.5 308 ARG A O 1
ATOM 2458 N N . TRP A 1 309 ? -11.141 17.531 2.893 1 66.88 309 TRP A N 1
ATOM 2459 C CA . TRP A 1 309 ? -11.93 18.766 2.881 1 66.88 309 TRP A CA 1
ATOM 2460 C C . TRP A 1 309 ? -12.07 19.297 1.463 1 66.88 309 TRP A C 1
ATOM 2462 O O . TRP A 1 309 ? -13.164 19.719 1.056 1 66.88 309 TRP A O 1
ATOM 2472 N N . ASN A 1 310 ? -10.922 19.266 0.636 1 81.19 310 ASN A N 1
ATOM 2473 C CA . ASN A 1 310 ? -10.945 19.938 -0.651 1 81.19 310 ASN A CA 1
ATOM 2474 C C . ASN A 1 310 ? -11.047 18.953 -1.811 1 81.19 310 ASN A C 1
ATOM 2476 O O . ASN A 1 310 ? -11.023 19.359 -2.977 1 81.19 310 ASN A O 1
ATOM 2480 N N . SER A 1 311 ? -11.492 17.859 -1.495 1 86.12 311 SER A N 1
ATOM 2481 C CA . SER A 1 311 ? -11.422 16.844 -2.539 1 86.12 311 SER A CA 1
ATOM 2482 C C . SER A 1 311 ? -12.648 16.906 -3.441 1 86.12 311 SER A C 1
ATOM 2484 O O . SER A 1 311 ? -12.547 16.672 -4.648 1 86.12 311 SER A O 1
ATOM 2486 N N . PHE A 1 312 ? -13.766 17.344 -2.896 1 88.62 312 PHE A N 1
ATOM 2487 C CA . PHE A 1 312 ? -14.984 17.406 -3.697 1 88.62 312 PHE A CA 1
ATOM 2488 C C . PHE A 1 312 ? -14.906 18.547 -4.703 1 88.62 312 PHE A C 1
ATOM 2490 O O . PHE A 1 312 ? -15.359 18.406 -5.844 1 88.62 312 PHE A O 1
ATOM 2497 N N . PHE A 1 313 ? -14.367 19.641 -4.211 1 93 313 PHE A N 1
ATOM 2498 C CA . PHE A 1 313 ? -14.164 20.766 -5.117 1 93 313 PHE A CA 1
ATOM 2499 C C . PHE A 1 313 ? -13.297 20.359 -6.301 1 93 313 PHE A C 1
ATOM 2501 O O . PHE A 1 313 ? -13.656 20.594 -7.453 1 93 313 PHE A O 1
ATOM 2508 N N . HIS A 1 314 ? -12.219 19.703 -6.051 1 93.5 314 HIS A N 1
ATOM 2509 C CA . HIS A 1 314 ? -11.273 19.297 -7.086 1 93.5 314 HIS A CA 1
ATOM 2510 C C . HIS A 1 314 ? -11.867 18.219 -7.984 1 93.5 314 HIS A C 1
ATOM 2512 O O . HIS A 1 314 ? -11.594 18.188 -9.188 1 93.5 314 HIS A O 1
ATOM 2518 N N . MET A 1 315 ? -12.594 17.328 -7.367 1 94.75 315 MET A N 1
ATOM 2519 C CA . MET A 1 315 ? -13.266 16.297 -8.141 1 94.75 315 MET A CA 1
ATOM 2520 C C . MET A 1 315 ? -14.219 16.906 -9.164 1 94.75 315 MET A C 1
ATOM 2522 O O . MET A 1 315 ? -14.156 16.578 -10.352 1 94.75 315 MET A O 1
ATOM 2526 N N . LEU A 1 316 ? -15.016 17.844 -8.734 1 95.81 316 LEU A N 1
ATOM 2527 C CA . LEU A 1 316 ? -16.016 18.453 -9.602 1 95.81 316 LEU A CA 1
ATOM 2528 C C . LEU A 1 316 ? -15.336 19.281 -10.695 1 95.81 316 LEU A C 1
ATOM 2530 O O . LEU A 1 316 ? -15.766 19.25 -11.852 1 95.81 316 LEU A O 1
ATOM 2534 N N . GLU A 1 317 ? -14.297 19.922 -10.266 1 94.88 317 GLU A N 1
ATOM 2535 C CA . GLU A 1 317 ? -13.523 20.672 -11.25 1 94.88 317 GLU A CA 1
ATOM 2536 C C . GLU A 1 317 ? -12.961 19.75 -12.328 1 94.88 317 GLU A C 1
ATOM 2538 O O . GLU A 1 317 ? -12.992 20.078 -13.516 1 94.88 317 GLU A O 1
ATOM 2543 N N . SER A 1 318 ? -12.477 18.672 -11.914 1 94.5 318 SER A N 1
ATOM 2544 C CA . SER A 1 318 ? -11.875 17.719 -12.844 1 94.5 318 SER A CA 1
ATOM 2545 C C . SER A 1 318 ? -12.922 17.125 -13.789 1 94.5 318 SER A C 1
ATOM 2547 O O . SER A 1 318 ? -12.656 16.938 -14.977 1 94.5 318 SER A O 1
ATOM 2549 N N . VAL A 1 319 ? -14.086 16.875 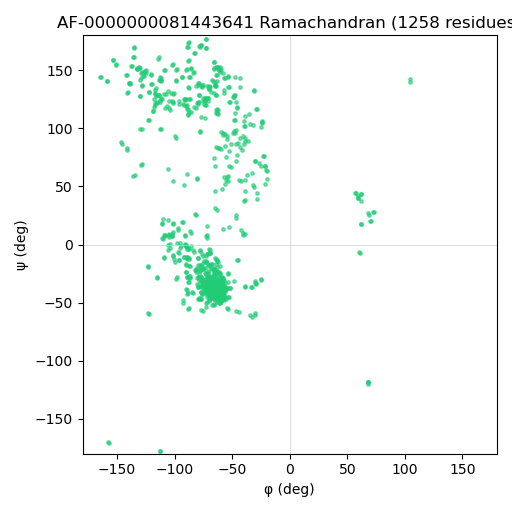-13.305 1 95.69 319 VAL A N 1
ATOM 2550 C CA . VAL A 1 319 ? -15.156 16.281 -14.102 1 95.69 319 VAL A CA 1
ATOM 2551 C C . VAL A 1 319 ? -15.648 17.297 -15.133 1 95.69 319 VAL A C 1
ATOM 2553 O O . VAL A 1 319 ? -15.852 16.953 -16.297 1 95.69 319 VAL A O 1
ATOM 2556 N N . ILE A 1 320 ? -15.805 18.562 -14.727 1 95.56 320 ILE A N 1
ATOM 2557 C CA . ILE A 1 320 ? -16.281 19.609 -15.633 1 95.56 320 ILE A CA 1
ATOM 2558 C C . I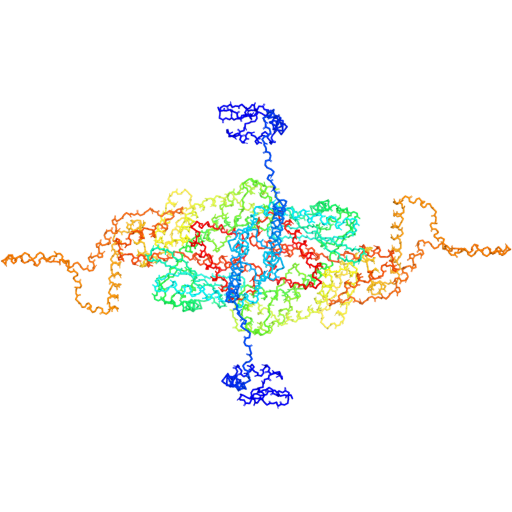LE A 1 320 ? -15.25 19.844 -16.734 1 95.56 320 ILE A C 1
ATOM 2560 O O . ILE A 1 320 ? -15.602 20 -17.891 1 95.56 320 ILE A O 1
ATOM 2564 N N . ARG A 1 321 ? -14.047 19.844 -16.328 1 94.25 321 ARG A N 1
ATOM 2565 C CA . ARG A 1 321 ? -12.977 20.031 -17.297 1 94.25 321 ARG A CA 1
ATOM 2566 C C . ARG A 1 321 ? -12.969 18.906 -18.344 1 94.25 321 ARG A C 1
ATOM 2568 O O . ARG A 1 321 ? -12.773 19.156 -19.531 1 94.25 321 ARG A O 1
ATOM 2575 N N . ALA A 1 322 ? -13.258 17.719 -17.906 1 94.81 322 ALA A N 1
ATOM 2576 C CA . ALA A 1 322 ? -13.156 16.547 -18.766 1 94.81 322 ALA A CA 1
ATOM 2577 C C . ALA A 1 322 ? -14.477 16.281 -19.484 1 94.81 322 ALA A C 1
ATOM 2579 O O . ALA A 1 322 ? -14.555 15.414 -20.359 1 94.81 322 ALA A O 1
ATOM 2580 N N . MET A 1 323 ? -15.531 17.062 -19.25 1 94.44 323 MET A N 1
ATOM 2581 C CA . MET A 1 323 ? -16.891 16.766 -19.672 1 94.44 323 MET A CA 1
ATOM 2582 C C . MET A 1 323 ? -16.984 16.641 -21.188 1 94.44 323 MET A C 1
ATOM 2584 O O . MET A 1 323 ? -17.641 15.742 -21.703 1 94.44 323 MET A O 1
ATOM 2588 N N . PRO A 1 324 ? -16.281 17.516 -21.922 1 93.62 324 PRO A N 1
ATOM 2589 C CA . PRO A 1 324 ? -16.359 17.375 -23.375 1 93.62 324 PRO A CA 1
ATOM 2590 C C . PRO A 1 324 ? -15.805 16.031 -23.859 1 93.62 324 PRO A C 1
ATOM 2592 O O . PRO A 1 324 ? -16.375 15.422 -24.781 1 93.62 324 PRO A O 1
ATOM 2595 N N . TYR A 1 325 ? -14.781 15.586 -23.25 1 94.75 325 TYR A N 1
ATOM 2596 C CA . TYR A 1 325 ? -14.172 14.312 -23.625 1 94.75 325 TYR A CA 1
ATOM 2597 C C . TYR A 1 325 ? -15 13.141 -23.109 1 94.75 325 TYR A C 1
ATOM 2599 O O . TYR A 1 325 ? -15.094 12.102 -23.766 1 94.75 325 TYR A O 1
ATOM 2607 N N . LEU A 1 326 ? -15.594 13.312 -21.953 1 95.5 326 LEU A N 1
ATOM 2608 C CA . LEU A 1 326 ? -16.438 12.273 -21.375 1 95.5 326 LEU A CA 1
ATOM 2609 C C . LEU A 1 326 ? -17.656 12.008 -22.25 1 95.5 326 LEU A C 1
ATOM 2611 O O . LEU A 1 326 ? -18.078 10.859 -22.406 1 95.5 326 LEU A O 1
ATOM 2615 N N . ARG A 1 327 ? -18.188 13.062 -22.797 1 93.62 327 ARG A N 1
ATOM 2616 C CA . ARG A 1 327 ? -19.344 12.914 -23.688 1 93.62 327 ARG A CA 1
ATOM 2617 C C . ARG A 1 327 ? -18.969 12.141 -24.953 1 93.62 327 ARG A C 1
ATOM 2619 O O . ARG A 1 327 ? -19.734 11.273 -25.391 1 93.62 327 ARG A O 1
ATOM 2626 N N . VAL A 1 328 ? -17.828 12.438 -25.484 1 94 328 VAL A N 1
ATOM 2627 C CA . VAL A 1 328 ? -17.344 11.711 -26.641 1 94 328 VAL A CA 1
ATOM 2628 C C . VAL A 1 328 ? -17.109 10.242 -26.281 1 94 328 VAL A C 1
ATOM 2630 O O . VAL A 1 328 ? -17.453 9.344 -27.062 1 94 328 VAL A O 1
ATOM 2633 N N . TYR A 1 329 ? -16.547 10.062 -25.156 1 94.62 329 TYR A N 1
ATOM 2634 C CA . TYR A 1 329 ? -16.312 8.711 -24.656 1 94.62 329 TYR A CA 1
ATOM 2635 C C . TYR A 1 329 ? -17.609 7.926 -24.562 1 94.62 329 TYR A C 1
ATOM 2637 O O . TYR A 1 329 ? -17.672 6.762 -24.969 1 94.62 329 TYR A O 1
ATOM 2645 N N . GLY A 1 330 ? -18.594 8.516 -24.031 1 92.12 330 GLY A N 1
ATOM 2646 C CA . GLY A 1 330 ? -19.891 7.875 -23.859 1 92.12 330 GLY A CA 1
ATOM 2647 C C . GLY A 1 330 ? -20.516 7.457 -25.188 1 92.12 330 GLY A C 1
ATOM 2648 O O . GLY A 1 330 ? -21.25 6.469 -25.234 1 92.12 330 GLY A O 1
ATOM 2649 N N . GLU A 1 331 ? -20.141 8.117 -26.188 1 91.12 331 GLU A N 1
ATOM 2650 C CA . GLU A 1 331 ? -20.688 7.82 -27.5 1 91.12 331 GLU A CA 1
ATOM 2651 C C . GLU A 1 331 ? -19.859 6.762 -28.219 1 91.12 331 GLU A C 1
ATOM 2653 O O . GLU A 1 331 ? -20.375 6.004 -29.031 1 91.12 331 GLU A O 1
ATOM 2658 N N . THR A 1 332 ? -18.625 6.707 -27.891 1 90.06 332 THR A N 1
ATOM 2659 C CA . THR A 1 332 ? -17.672 5.887 -28.625 1 90.06 332 THR A CA 1
ATOM 2660 C C . THR A 1 332 ? -17.609 4.477 -28.031 1 90.06 332 THR A C 1
ATOM 2662 O O . THR A 1 332 ? -17.469 3.498 -28.766 1 90.06 332 THR A O 1
ATOM 2665 N N . TYR A 1 333 ? -17.672 4.473 -26.719 1 88.44 333 TYR A N 1
ATOM 2666 C CA . TYR A 1 333 ? -17.453 3.193 -26.047 1 88.44 333 TYR A CA 1
ATOM 2667 C C . TYR A 1 333 ? -18.719 2.721 -25.344 1 88.44 333 TYR A C 1
ATOM 2669 O O . TYR A 1 333 ? -19.672 3.482 -25.203 1 88.44 333 TYR A O 1
ATOM 2677 N N . LYS A 1 334 ? -18.781 1.345 -25.047 1 84.31 334 LYS A N 1
ATOM 2678 C CA . LYS A 1 334 ? -19.891 0.764 -24.281 1 84.31 334 LYS A CA 1
ATOM 2679 C C . LYS A 1 334 ? -19.375 -0.072 -23.109 1 84.31 334 LYS A C 1
ATOM 2681 O O . LYS A 1 334 ? -18.953 -1.216 -23.297 1 84.31 334 LYS A O 1
ATOM 2686 N N . ASN A 1 335 ? -19.406 0.551 -21.938 1 84.31 335 ASN A N 1
ATOM 2687 C CA . ASN A 1 335 ? -18.984 -0.116 -20.719 1 84.31 335 ASN A CA 1
ATOM 2688 C C . ASN A 1 335 ? -19.594 0.544 -19.484 1 84.31 335 ASN A C 1
ATOM 2690 O O . ASN A 1 335 ? -20.531 1.332 -19.594 1 84.31 335 ASN A O 1
ATOM 2694 N N . ALA A 1 336 ? -19.156 0.177 -18.328 1 80.88 336 ALA A N 1
ATOM 2695 C CA . ALA A 1 336 ? -19.688 0.706 -17.078 1 80.88 336 ALA A CA 1
ATOM 2696 C C . ALA A 1 336 ? -19.469 2.213 -16.984 1 80.88 336 ALA A C 1
ATOM 2698 O O . ALA A 1 336 ? -20.312 2.939 -16.469 1 80.88 336 ALA A O 1
ATOM 2699 N N . ALA A 1 337 ? -18.359 2.701 -17.453 1 88.69 337 ALA A N 1
ATOM 2700 C CA . ALA A 1 337 ? -18.047 4.125 -17.422 1 88.69 337 ALA A CA 1
ATOM 2701 C C . ALA A 1 337 ? -19.016 4.922 -18.281 1 88.69 337 ALA A C 1
ATOM 2703 O O . ALA A 1 337 ? -19.438 6.02 -17.906 1 88.69 337 ALA A O 1
ATOM 2704 N N . THR A 1 338 ? -19.391 4.312 -19.359 1 91.06 338 THR A N 1
ATOM 2705 C CA . THR A 1 338 ? -20.328 4.965 -20.266 1 91.06 338 THR A CA 1
ATOM 2706 C C . THR A 1 338 ? -21.703 5.117 -19.625 1 91.06 338 THR A C 1
ATOM 2708 O O . THR A 1 338 ? -22.375 6.133 -19.797 1 91.06 338 THR A O 1
ATOM 2711 N N . ASN A 1 339 ? -22.031 4.129 -18.828 1 91.25 339 ASN A N 1
ATOM 2712 C CA . ASN A 1 339 ? -23.312 4.199 -18.125 1 91.25 339 ASN A CA 1
ATOM 2713 C C . ASN A 1 339 ? -23.328 5.344 -17.109 1 91.25 339 ASN A C 1
ATOM 2715 O O . ASN A 1 339 ? -24.328 6.043 -16.984 1 91.25 339 ASN A O 1
ATOM 2719 N N . ALA A 1 340 ? -22.281 5.477 -16.422 1 93 340 ALA A N 1
ATOM 2720 C CA . ALA A 1 340 ? -22.156 6.555 -15.445 1 93 340 ALA A CA 1
ATOM 2721 C C . ALA A 1 340 ? -22.219 7.918 -16.125 1 93 340 ALA A C 1
ATOM 2723 O O . ALA A 1 340 ? -22.828 8.852 -15.609 1 93 340 ALA A O 1
ATOM 2724 N N . ILE A 1 341 ? -21.672 8.047 -17.297 1 93.19 341 ILE A N 1
ATOM 2725 C CA . ILE A 1 341 ? -21.625 9.297 -18.047 1 93.19 341 ILE A CA 1
ATOM 2726 C C . ILE A 1 341 ? -23.016 9.664 -18.516 1 93.19 341 ILE A C 1
ATOM 2728 O O . ILE A 1 341 ? -23.422 10.828 -18.453 1 93.19 341 ILE A O 1
ATOM 2732 N N . LYS A 1 342 ? -23.734 8.68 -18.953 1 91 342 LYS A N 1
ATOM 2733 C CA . LYS A 1 342 ? -25.062 8.914 -19.516 1 91 342 LYS A CA 1
ATOM 2734 C C . LYS A 1 342 ? -26.031 9.375 -18.438 1 91 342 LYS A C 1
ATOM 2736 O O . LYS A 1 342 ? -27.031 10.047 -18.719 1 91 342 LYS A O 1
ATOM 2741 N N . MET A 1 343 ? -25.703 9.102 -17.266 1 92.12 343 MET A N 1
ATOM 2742 C CA . MET A 1 343 ? -26.562 9.477 -16.156 1 92.12 343 MET A CA 1
ATOM 2743 C C . MET A 1 343 ? -26.406 10.961 -15.828 1 92.12 343 MET A C 1
ATOM 2745 O O . MET A 1 343 ? -27.266 11.539 -15.156 1 92.12 343 MET A O 1
ATOM 2749 N N . VAL A 1 344 ? -25.375 11.602 -16.25 1 93.5 344 VAL A N 1
ATOM 2750 C CA . VAL A 1 344 ? -25.125 13.008 -15.969 1 93.5 344 VAL A CA 1
ATOM 2751 C C . VAL A 1 344 ? -25.781 13.875 -17.031 1 93.5 344 VAL A C 1
ATOM 2753 O O . VAL A 1 344 ? -25.312 13.922 -18.188 1 93.5 344 VAL A O 1
ATOM 2756 N N . SER A 1 345 ? -26.766 14.586 -16.672 1 92.56 345 SER A N 1
ATOM 2757 C CA . SER A 1 345 ? -27.516 15.43 -17.594 1 92.56 345 SER A CA 1
ATOM 2758 C C . SER A 1 345 ? -26.906 16.812 -17.719 1 92.56 345 SER A C 1
ATOM 2760 O O . SER A 1 345 ? -25.969 17.156 -16.969 1 92.56 345 SER A O 1
ATOM 2762 N N . GLU A 1 346 ? -27.453 17.594 -18.625 1 93.25 346 GLU A N 1
ATOM 2763 C CA . GLU A 1 346 ? -27.031 19 -18.75 1 93.25 346 GLU A CA 1
ATOM 2764 C C . GLU A 1 346 ? -27.438 19.797 -17.516 1 93.25 346 GLU A C 1
ATOM 2766 O O . GLU A 1 346 ? -26.734 20.75 -17.141 1 93.25 346 GLU A O 1
ATOM 2771 N N . GLY A 1 347 ? -28.516 19.375 -16.953 1 93.5 347 GLY A N 1
ATOM 2772 C CA . GLY A 1 347 ? -28.906 19.969 -15.688 1 93.5 347 GLY A CA 1
ATOM 2773 C C . GLY A 1 347 ? -27.906 19.734 -14.586 1 93.5 347 GLY A C 1
ATOM 2774 O O . GLY A 1 347 ? -27.641 20.641 -13.781 1 93.5 347 GLY A O 1
ATOM 2775 N N . ASP A 1 348 ? -27.328 18.578 -14.594 1 95.31 348 ASP A N 1
ATOM 2776 C CA . ASP A 1 348 ? -26.297 18.266 -13.609 1 95.31 348 ASP A CA 1
ATOM 2777 C C . ASP A 1 348 ? -25.062 19.141 -13.805 1 95.31 348 ASP A C 1
ATOM 2779 O O . ASP A 1 348 ? -24.484 19.656 -12.844 1 95.31 348 ASP A O 1
ATOM 2783 N N . VAL A 1 349 ? -24.703 19.297 -15.039 1 95.81 349 VAL A N 1
ATOM 2784 C CA . VAL A 1 349 ? -23.531 20.109 -15.367 1 95.81 349 VAL A CA 1
ATOM 2785 C C . VAL A 1 349 ? -23.766 21.562 -14.953 1 95.81 349 VAL A C 1
ATOM 2787 O O . VAL A 1 349 ? -22.875 22.219 -14.422 1 95.81 349 VAL A O 1
ATOM 2790 N N . SER A 1 350 ? -24.922 21.984 -15.117 1 94.44 350 SER A N 1
ATOM 2791 C CA . SER A 1 350 ? -25.281 23.344 -14.734 1 94.44 350 SER A CA 1
ATOM 2792 C C . SER A 1 350 ? -25.219 23.531 -13.219 1 94.44 350 SER A C 1
ATOM 2794 O O . SER A 1 350 ? -24.734 24.547 -12.727 1 94.44 350 SER A O 1
ATOM 2796 N N . ILE A 1 351 ? -25.703 22.594 -12.57 1 94.81 351 ILE A N 1
ATOM 2797 C CA . ILE A 1 351 ? -25.688 22.625 -11.109 1 94.81 351 ILE A CA 1
ATOM 2798 C C . ILE A 1 351 ? -24.25 22.656 -10.602 1 94.81 351 ILE A C 1
ATOM 2800 O O . ILE A 1 351 ? -23.922 23.438 -9.711 1 94.81 351 ILE A O 1
ATOM 2804 N N . ILE A 1 352 ? -23.422 21.797 -11.156 1 95.19 352 ILE A N 1
ATOM 2805 C CA . ILE A 1 352 ? -22.031 21.719 -10.734 1 95.19 352 ILE A CA 1
ATOM 2806 C C . ILE A 1 352 ? -21.312 23.031 -11.039 1 95.19 352 ILE A C 1
ATOM 2808 O O . ILE A 1 352 ? -20.547 23.531 -10.203 1 95.19 352 ILE A O 1
ATOM 2812 N N . ASN A 1 353 ? -21.594 23.594 -12.141 1 94.06 353 ASN A N 1
ATOM 2813 C CA . ASN A 1 353 ? -20.984 24.859 -12.516 1 94.06 353 ASN A CA 1
ATOM 2814 C C . ASN A 1 353 ? -21.422 25.984 -11.578 1 94.06 353 ASN A C 1
ATOM 2816 O O . ASN A 1 353 ? -20.641 26.906 -11.312 1 94.06 353 ASN A O 1
ATOM 2820 N N . THR A 1 354 ? -22.578 25.875 -11.102 1 91.44 354 THR A N 1
ATOM 2821 C CA . THR A 1 354 ? -23.109 26.859 -10.164 1 91.44 354 THR A CA 1
ATOM 2822 C C . THR A 1 354 ? -22.484 26.672 -8.781 1 91.44 354 THR A C 1
ATOM 2824 O O . THR A 1 354 ? -22.266 27.641 -8.055 1 91.44 354 THR A O 1
ATOM 2827 N N . LEU A 1 355 ? -22.172 25.5 -8.484 1 93.25 355 LEU A N 1
ATOM 2828 C CA . LEU A 1 355 ? -21.656 25.156 -7.16 1 93.25 355 LEU A CA 1
ATOM 2829 C C . LEU A 1 355 ? -20.188 25.516 -7.027 1 93.25 355 LEU A C 1
ATOM 2831 O O . LEU A 1 355 ? -19.719 25.828 -5.934 1 93.25 355 LEU A O 1
ATOM 2835 N N . LEU A 1 356 ? -19.438 25.484 -8.102 1 95 356 LEU A N 1
ATOM 2836 C CA . LEU A 1 356 ? -17.984 25.594 -8.094 1 95 356 LEU A CA 1
ATOM 2837 C C . LEU A 1 356 ? -17.531 26.938 -7.531 1 95 356 LEU A C 1
ATOM 2839 O O . LEU A 1 356 ? -16.625 27 -6.707 1 95 356 LEU A O 1
ATOM 2843 N N . PRO A 1 357 ? -18.203 28.031 -7.855 1 93.94 357 PRO A N 1
ATOM 2844 C CA . PRO A 1 357 ? -17.797 29.312 -7.277 1 93.94 357 PRO A CA 1
ATOM 2845 C C . PRO A 1 357 ? -17.969 29.359 -5.762 1 93.94 357 PRO A C 1
ATOM 2847 O O . PRO A 1 357 ? -17.156 29.969 -5.062 1 93.94 357 PRO A O 1
ATOM 2850 N N . LEU A 1 358 ? -19.016 28.781 -5.324 1 94.75 358 LEU A N 1
ATOM 2851 C CA . LEU A 1 358 ? -19.234 28.719 -3.883 1 94.75 358 LEU A CA 1
ATOM 2852 C C . LEU A 1 358 ? -18.156 27.891 -3.199 1 94.75 358 LEU A C 1
ATOM 2854 O O . LEU A 1 358 ? -17.594 28.312 -2.184 1 94.75 358 LEU A O 1
ATOM 2858 N N . LEU A 1 359 ? -17.859 26.734 -3.771 1 95.06 359 LEU A N 1
ATOM 2859 C CA . LEU A 1 359 ? -16.859 25.844 -3.195 1 95.06 359 LEU A CA 1
ATOM 2860 C C . LEU A 1 359 ? -15.477 26.484 -3.258 1 95.06 359 LEU A C 1
ATOM 2862 O O . LEU A 1 359 ? -14.633 26.234 -2.396 1 95.06 359 LEU A O 1
ATOM 2866 N N . LYS A 1 360 ? -15.227 27.297 -4.223 1 95.31 360 LYS A N 1
ATOM 2867 C CA . LYS A 1 360 ? -13.945 27.984 -4.371 1 95.31 360 LYS A CA 1
ATOM 2868 C C . LYS A 1 360 ? -13.68 28.906 -3.188 1 95.31 360 LYS A C 1
ATOM 2870 O O . LYS A 1 360 ? -12.531 29.031 -2.748 1 95.31 360 LYS A O 1
ATOM 2875 N N . LEU A 1 361 ? -14.703 29.547 -2.693 1 95.62 361 LEU A N 1
ATOM 2876 C CA . LEU A 1 361 ? -14.562 30.406 -1.521 1 95.62 361 LEU A CA 1
ATOM 2877 C C . LEU A 1 361 ? -14.039 29.609 -0.328 1 95.62 361 LEU A C 1
ATOM 2879 O O . LEU A 1 361 ? -13.141 30.062 0.384 1 95.62 361 LEU A O 1
ATOM 2883 N N . PHE A 1 362 ? -14.602 28.438 -0.164 1 95.94 362 PHE A N 1
ATOM 2884 C CA . PHE A 1 362 ? -14.188 27.594 0.947 1 95.94 362 PHE A CA 1
ATOM 2885 C C . PHE A 1 362 ? -12.797 27.016 0.703 1 95.94 362 PHE A C 1
ATOM 2887 O O . PHE A 1 362 ? -12.016 26.844 1.641 1 95.94 362 PHE A O 1
ATOM 2894 N N . GLU A 1 363 ? -12.492 26.672 -0.544 1 94.06 363 GLU A N 1
ATOM 2895 C CA . GLU A 1 363 ? -11.148 26.203 -0.901 1 94.06 363 GLU A CA 1
ATOM 2896 C C . GLU A 1 363 ? -10.094 27.266 -0.559 1 94.06 363 GLU A C 1
ATOM 2898 O O . GLU A 1 363 ? -9.07 26.938 0.044 1 94.06 363 GLU A O 1
ATOM 2903 N N . ASP A 1 364 ? -10.367 28.469 -0.874 1 94.31 364 ASP A N 1
ATOM 2904 C CA . ASP A 1 364 ? -9.438 29.562 -0.609 1 94.31 364 ASP A CA 1
ATOM 2905 C C . ASP A 1 364 ? -9.219 29.75 0.891 1 94.31 364 ASP A C 1
ATOM 2907 O O . ASP A 1 364 ? -8.094 29.953 1.342 1 94.31 364 ASP A O 1
ATOM 2911 N N . ALA A 1 365 ? -10.297 29.734 1.639 1 95.06 365 ALA A N 1
ATOM 2912 C CA . ALA A 1 365 ? -10.203 29.859 3.09 1 95.06 365 ALA A CA 1
ATOM 2913 C C . ALA A 1 365 ? -9.367 28.734 3.695 1 95.06 365 ALA A C 1
ATOM 2915 O O . ALA A 1 365 ? -8.531 28.984 4.566 1 95.06 365 ALA A O 1
ATOM 2916 N N . THR A 1 366 ? -9.594 27.547 3.219 1 92.56 366 THR A N 1
ATOM 2917 C CA . THR A 1 366 ? -8.875 26.375 3.736 1 92.56 366 THR A CA 1
ATOM 2918 C C . THR A 1 366 ? -7.387 26.469 3.424 1 92.56 366 THR A C 1
ATOM 2920 O O . THR A 1 366 ? -6.551 26.062 4.234 1 92.56 366 THR A O 1
ATOM 2923 N N . LEU A 1 367 ? -7.082 27.016 2.293 1 90.62 367 LEU A N 1
ATOM 2924 C CA . LEU A 1 367 ? -5.684 27.156 1.895 1 90.62 367 LEU A CA 1
ATOM 2925 C C . LEU A 1 367 ? -4.953 28.125 2.812 1 90.62 367 LEU A C 1
ATOM 2927 O O . LEU A 1 367 ? -3.791 27.906 3.158 1 90.62 367 LEU A O 1
ATOM 2931 N N . ILE A 1 368 ? -5.629 29.156 3.242 1 93.19 368 ILE A N 1
ATOM 2932 C CA . ILE A 1 368 ? -5.051 30.141 4.156 1 93.19 368 ILE A CA 1
ATOM 2933 C C . ILE A 1 368 ? -4.812 29.484 5.52 1 93.19 368 ILE A C 1
ATOM 2935 O O . ILE A 1 368 ? -3.729 29.625 6.094 1 93.19 368 ILE A O 1
ATOM 2939 N N . LEU A 1 369 ? -5.777 28.766 5.918 1 94 369 LEU A N 1
ATOM 2940 C CA . LEU A 1 369 ? -5.797 28.266 7.285 1 94 369 LEU A CA 1
ATOM 2941 C C . LEU A 1 369 ? -4.883 27.047 7.43 1 94 369 LEU A C 1
ATOM 2943 O O . LEU A 1 369 ? -4.352 26.797 8.516 1 94 369 LEU A O 1
ATOM 2947 N N . SER A 1 370 ? -4.695 26.328 6.383 1 89.94 370 SER A N 1
ATOM 2948 C CA . SER A 1 370 ? -3.965 25.062 6.457 1 89.94 370 SER A CA 1
ATOM 2949 C C . SER A 1 370 ? -2.475 25.281 6.215 1 89.94 370 SER A C 1
ATOM 2951 O O . SER A 1 370 ? -1.689 24.328 6.297 1 89.94 370 SER A O 1
ATOM 2953 N N . ALA A 1 371 ? -2.107 26.484 5.988 1 89.06 371 ALA A N 1
ATOM 2954 C CA . ALA A 1 371 ? -0.692 26.766 5.766 1 89.06 371 ALA A CA 1
ATOM 2955 C C . ALA A 1 371 ? 0.141 26.391 6.984 1 89.06 371 ALA A C 1
ATOM 2957 O O . ALA A 1 371 ? -0.329 26.484 8.117 1 89.06 371 ALA A O 1
ATOM 2958 N N . GLU A 1 372 ? 1.344 26.016 6.832 1 84.75 372 GLU A N 1
ATOM 2959 C CA . GLU A 1 372 ? 2.225 25.547 7.895 1 84.75 372 GLU A CA 1
ATOM 2960 C C . GLU A 1 372 ? 2.484 26.641 8.922 1 84.75 372 GLU A C 1
ATOM 2962 O O . GLU A 1 372 ? 2.596 26.359 10.117 1 84.75 372 GLU A O 1
ATOM 2967 N N . LYS A 1 373 ? 2.592 27.891 8.43 1 90.62 373 LYS A N 1
ATOM 2968 C CA . LYS A 1 373 ? 2.953 28.984 9.32 1 90.62 373 LYS A CA 1
ATOM 2969 C C . LYS A 1 373 ? 1.725 29.812 9.711 1 90.62 373 LYS A C 1
ATOM 2971 O O . LYS A 1 373 ? 1.852 30.922 10.211 1 90.62 373 LYS A O 1
ATOM 2976 N N . ALA A 1 374 ? 0.573 29.234 9.523 1 93.56 374 ALA A N 1
ATOM 2977 C CA . ALA A 1 374 ? -0.65 29.969 9.836 1 93.56 374 ALA A CA 1
ATOM 2978 C C . ALA A 1 374 ? -0.807 30.156 11.344 1 93.56 374 ALA A C 1
ATOM 2980 O O . ALA A 1 374 ? -0.52 29.234 12.117 1 93.56 374 ALA A O 1
ATOM 2981 N N . SER A 1 375 ? -1.169 31.312 11.695 1 94.62 375 SER A N 1
ATOM 2982 C CA . SER A 1 375 ? -1.442 31.656 13.094 1 94.62 375 SER A CA 1
ATOM 2983 C C . SER A 1 375 ? -2.941 31.703 13.367 1 94.62 375 SER A C 1
ATOM 2985 O O . SER A 1 375 ? -3.732 32 12.469 1 94.62 375 SER A O 1
ATOM 2987 N N . ILE A 1 376 ? -3.275 31.484 14.562 1 95.88 376 ILE A N 1
ATOM 2988 C CA . ILE A 1 376 ? -4.668 31.5 14.992 1 95.88 376 ILE A CA 1
ATOM 2989 C C . ILE A 1 376 ? -5.234 32.906 14.82 1 95.88 376 ILE A C 1
ATOM 2991 O O . ILE A 1 376 ? -6.453 33.094 14.82 1 95.88 376 ILE A O 1
ATOM 2995 N N . SER A 1 377 ? -4.387 33.875 14.586 1 96.25 377 SER A N 1
ATOM 2996 C CA . SER A 1 377 ? -4.805 35.25 14.477 1 96.25 377 SER A CA 1
ATOM 2997 C C . SER A 1 377 ? -5.73 35.469 13.289 1 96.25 377 SER A C 1
ATOM 2999 O O . SER A 1 377 ? -6.555 36.375 13.289 1 96.25 377 SER A O 1
ATOM 3001 N N . CYS A 1 378 ? -5.609 34.625 12.32 1 95.81 378 CYS A N 1
ATOM 3002 C CA . CYS A 1 378 ? -6.422 34.844 11.125 1 95.81 378 CYS A CA 1
ATOM 3003 C C . CYS A 1 378 ? -7.77 34.156 11.258 1 95.81 378 CYS A C 1
ATOM 3005 O O . CYS A 1 378 ? -8.617 34.25 10.367 1 95.81 378 CYS A O 1
ATOM 3007 N N . TYR A 1 379 ? -7.996 33.406 12.359 1 97 379 TYR A N 1
ATOM 3008 C CA . TYR A 1 379 ? -9.18 32.594 12.578 1 97 379 TYR A CA 1
ATOM 3009 C C . TYR A 1 379 ? -10.453 33.406 12.414 1 97 379 TYR A C 1
ATOM 3011 O O . TYR A 1 379 ? -11.281 33.125 11.547 1 97 379 TYR A O 1
ATOM 3019 N N . LEU A 1 380 ? -10.602 34.531 13.156 1 97.38 380 LEU A N 1
ATOM 3020 C CA . LEU A 1 380 ? -11.805 35.375 13.133 1 97.38 380 LEU A CA 1
ATOM 3021 C C . LEU A 1 380 ? -11.898 36.156 11.828 1 97.38 380 LEU A C 1
ATOM 3023 O O . LEU A 1 380 ? -12.984 36.312 11.281 1 97.38 380 LEU A O 1
ATOM 3027 N N . TYR A 1 381 ? -10.766 36.531 11.391 1 95.88 381 TYR A N 1
ATOM 3028 C CA . TYR A 1 381 ? -10.719 37.344 10.18 1 95.88 381 TYR A CA 1
ATOM 3029 C C . TYR A 1 381 ? -11.219 36.562 8.977 1 95.88 381 TYR A C 1
ATOM 3031 O O . TYR A 1 381 ? -12.016 37.062 8.18 1 95.88 381 TYR A O 1
ATOM 3039 N N . VAL A 1 382 ? -10.797 35.344 8.844 1 96.56 382 VAL A N 1
ATOM 3040 C CA . VAL A 1 382 ? -11.18 34.5 7.719 1 96.56 382 VAL A CA 1
ATOM 3041 C C . VAL A 1 382 ? -12.68 34.219 7.766 1 96.56 382 VAL A C 1
ATOM 3043 O O . VAL A 1 382 ? -13.344 34.188 6.727 1 96.56 382 VAL A O 1
ATOM 3046 N N . ILE A 1 383 ? -13.219 34.062 8.977 1 97.5 383 ILE A N 1
ATOM 3047 C CA . ILE A 1 383 ? -14.656 33.844 9.125 1 97.5 383 ILE A CA 1
ATOM 3048 C C . ILE A 1 383 ? -15.414 35.062 8.594 1 97.5 383 ILE A C 1
ATOM 3050 O O . ILE A 1 383 ? -16.375 34.906 7.832 1 97.5 383 ILE A O 1
ATOM 3054 N N . LYS A 1 384 ? -14.961 36.219 8.93 1 96.56 384 LYS A N 1
ATOM 3055 C CA . LYS A 1 384 ? -15.641 37.438 8.508 1 96.56 384 LYS A CA 1
ATOM 3056 C C . LYS A 1 384 ? -15.523 37.656 6.996 1 96.56 384 LYS A C 1
ATOM 3058 O O . LYS A 1 384 ? -16.484 38.031 6.34 1 96.56 384 LYS A O 1
ATOM 3063 N N . VAL A 1 385 ? -14.359 37.406 6.496 1 96.06 385 VAL A N 1
ATOM 3064 C CA . VAL A 1 385 ? -14.141 37.594 5.062 1 96.06 385 VAL A CA 1
ATOM 3065 C C . VAL A 1 385 ? -15.016 36.594 4.293 1 96.06 385 VAL A C 1
ATOM 3067 O O . VAL A 1 385 ? -15.641 36.969 3.295 1 96.06 385 VAL A O 1
ATOM 3070 N N . LEU A 1 386 ? -15.039 35.375 4.766 1 97 386 LEU A N 1
ATOM 3071 C CA . LEU A 1 386 ? -15.828 34.344 4.102 1 97 386 LEU A CA 1
ATOM 3072 C C . LEU A 1 386 ? -17.312 34.688 4.172 1 97 386 LEU A C 1
ATOM 3074 O O . LEU A 1 386 ? -18.047 34.469 3.199 1 97 386 LEU A O 1
ATOM 3078 N N . THR A 1 387 ? -17.781 35.188 5.309 1 97.06 387 THR A N 1
ATOM 3079 C CA . THR A 1 387 ? -19.172 35.594 5.469 1 97.06 387 THR A CA 1
ATOM 3080 C C . THR A 1 387 ? -19.547 36.688 4.496 1 97.06 387 THR A C 1
ATOM 3082 O O . THR A 1 387 ? -20.594 36.656 3.859 1 97.06 387 THR A O 1
ATOM 3085 N N . ARG A 1 388 ? -18.703 37.594 4.344 1 96.25 388 ARG A N 1
ATOM 3086 C CA . ARG A 1 388 ? -18.938 38.688 3.414 1 96.25 388 ARG A CA 1
ATOM 3087 C C . ARG A 1 388 ? -18.922 38.219 1.971 1 96.25 388 ARG A C 1
ATOM 3089 O O . ARG A 1 388 ? -19.703 38.688 1.144 1 96.25 388 ARG A O 1
ATOM 3096 N N . ALA A 1 389 ? -18 37.375 1.709 1 96.44 389 ALA A N 1
ATOM 3097 C CA . ALA A 1 389 ? -17.906 36.812 0.361 1 96.44 389 ALA A CA 1
ATOM 3098 C C . ALA A 1 389 ? -19.188 36.031 0.005 1 96.44 389 ALA A C 1
ATOM 3100 O O . ALA A 1 389 ? -19.656 36.094 -1.131 1 96.44 389 ALA A O 1
ATOM 3101 N N . LEU A 1 390 ? -19.688 35.312 0.949 1 97.38 390 LEU A N 1
ATOM 3102 C CA . LEU A 1 390 ? -20.922 34.531 0.731 1 97.38 390 LEU A CA 1
ATOM 3103 C C . LEU A 1 390 ? -22.109 35.469 0.524 1 97.38 390 LEU A C 1
ATOM 3105 O O . LEU A 1 390 ? -22.969 35.219 -0.311 1 97.38 390 LEU A O 1
ATOM 3109 N N . GLU A 1 391 ? -22.109 36.562 1.216 1 96.31 391 GLU A N 1
ATOM 3110 C CA . GLU A 1 391 ? -23.141 37.562 1.036 1 96.31 391 GLU A CA 1
ATOM 3111 C C . GLU A 1 391 ? -23.062 38.219 -0.353 1 96.31 391 GLU A C 1
ATOM 3113 O O . GLU A 1 391 ? -24.094 38.406 -1.004 1 96.31 391 GLU A O 1
ATOM 3118 N N . SER A 1 392 ? -21.875 38.469 -0.732 1 95.88 392 SER A N 1
ATOM 3119 C CA . SER A 1 392 ? -21.672 39.031 -2.059 1 95.88 392 SER A CA 1
ATOM 3120 C C . SER A 1 392 ? -22.109 38.062 -3.152 1 95.88 392 SER A C 1
ATOM 3122 O O . SER A 1 392 ? -22.641 38.469 -4.18 1 95.88 392 SER A O 1
ATOM 3124 N N . LEU A 1 393 ? -21.812 36.844 -2.922 1 94.88 393 LEU A N 1
ATOM 3125 C CA . LEU A 1 393 ? -22.203 35.812 -3.887 1 94.88 393 LEU A CA 1
ATOM 3126 C C . LEU A 1 393 ? -23.719 35.688 -3.961 1 94.88 393 LEU A C 1
ATOM 3128 O O . LEU A 1 393 ? -24.281 35.5 -5.043 1 94.88 393 LEU A O 1
ATOM 3132 N N . GLU A 1 394 ? -24.391 35.75 -2.871 1 94.5 394 GLU A N 1
ATOM 3133 C CA . GLU A 1 394 ? -25.844 35.688 -2.807 1 94.5 394 GLU A CA 1
ATOM 3134 C C . GLU A 1 394 ? -26.484 36.844 -3.568 1 94.5 394 GLU A C 1
ATOM 3136 O O . GLU A 1 394 ? -27.453 36.656 -4.301 1 94.5 394 GLU A O 1
ATOM 3141 N N . GLN A 1 395 ? -25.844 37.969 -3.551 1 94.25 395 GLN A N 1
ATOM 3142 C CA . GLN A 1 395 ? -26.406 39.188 -4.121 1 94.25 395 GLN A CA 1
ATOM 3143 C C . GLN A 1 395 ? -26.078 39.312 -5.605 1 94.25 395 GLN A C 1
ATOM 3145 O O . GLN A 1 395 ? -26.875 39.844 -6.383 1 94.25 395 GLN A O 1
ATOM 3150 N N . SER A 1 396 ? -24.938 38.812 -5.961 1 91.19 396 SER A N 1
ATOM 3151 C CA . SER A 1 396 ? -24.453 39.062 -7.32 1 91.19 396 SER A CA 1
ATOM 3152 C C . SER A 1 396 ? -24.922 37.969 -8.266 1 91.19 396 SER A C 1
ATOM 3154 O O . SER A 1 396 ? -24.938 38.156 -9.484 1 91.19 396 SER A O 1
ATOM 3156 N N . SER A 1 397 ? -25.344 36.875 -7.754 1 86.75 397 SER A N 1
ATOM 3157 C CA . SER A 1 397 ? -25.656 35.75 -8.625 1 86.75 397 SER A CA 1
ATOM 3158 C C . SER A 1 397 ? -27.094 35.812 -9.125 1 86.75 397 SER A C 1
ATOM 3160 O O . SER A 1 397 ? -27.969 36.312 -8.422 1 86.75 397 SER A O 1
ATOM 3162 N N . ASP A 1 398 ? -27.234 35.375 -10.375 1 85.62 398 ASP A N 1
ATOM 3163 C CA . ASP A 1 398 ? -28.562 35.344 -10.984 1 85.62 398 ASP A CA 1
ATOM 3164 C C . ASP A 1 398 ? -29.234 34 -10.766 1 85.62 398 ASP A C 1
ATOM 3166 O O . ASP A 1 398 ? -30.453 33.875 -10.93 1 85.62 398 ASP A O 1
ATOM 3170 N N . SER A 1 399 ? -28.547 33.062 -10.32 1 89.5 399 SER A N 1
ATOM 3171 C CA . SER A 1 399 ? -29.078 31.734 -10.109 1 89.5 399 SER A CA 1
ATOM 3172 C C . SER A 1 399 ? -29.719 31.594 -8.734 1 89.5 399 SER A C 1
ATOM 3174 O O . SER A 1 399 ? -29.094 31.922 -7.723 1 89.5 399 SER A O 1
ATOM 3176 N N . GLU A 1 400 ? -30.953 31.172 -8.758 1 91.25 400 GLU A N 1
ATOM 3177 C CA . GLU A 1 400 ? -31.672 30.984 -7.508 1 91.25 400 GLU A CA 1
ATOM 3178 C C . GLU A 1 400 ? -31 29.922 -6.637 1 91.25 400 GLU A C 1
ATOM 3180 O O . GLU A 1 400 ? -30.984 30.047 -5.41 1 91.25 400 GLU A O 1
ATOM 3185 N N . LEU A 1 401 ? -30.469 29.031 -7.238 1 92.12 401 LEU A N 1
ATOM 3186 C CA . LEU A 1 401 ? -29.828 27.953 -6.5 1 92.12 401 LEU A CA 1
ATOM 3187 C C . LEU A 1 401 ? -28.625 28.469 -5.719 1 92.12 401 LEU A C 1
ATOM 3189 O O . LEU A 1 401 ? -28.469 28.156 -4.535 1 92.12 401 LEU A O 1
ATOM 3193 N N . ILE A 1 402 ? -27.828 29.281 -6.324 1 92.56 402 ILE A N 1
ATOM 3194 C CA . ILE A 1 402 ? -26.625 29.781 -5.668 1 92.56 402 ILE A CA 1
ATOM 3195 C C . ILE A 1 402 ? -27.016 30.719 -4.531 1 92.56 402 ILE A C 1
ATOM 3197 O O . ILE A 1 402 ? -26.344 30.781 -3.502 1 92.56 402 ILE A O 1
ATOM 3201 N N . GLN A 1 403 ? -28.094 31.438 -4.789 1 95.75 403 GLN A N 1
ATOM 3202 C CA . GLN A 1 403 ? -28.578 32.344 -3.74 1 95.75 403 GLN A CA 1
ATOM 3203 C C . GLN A 1 403 ? -28.969 31.562 -2.486 1 95.75 403 GLN A C 1
ATOM 3205 O O . GLN A 1 403 ? -28.578 31.938 -1.375 1 95.75 403 GLN A O 1
ATOM 3210 N N . VAL A 1 404 ? -29.625 30.516 -2.732 1 95.38 404 VAL A N 1
ATOM 3211 C CA . VAL A 1 404 ? -30.078 29.688 -1.615 1 95.38 404 VAL A CA 1
ATOM 3212 C C . VAL A 1 404 ? -28.891 29.016 -0.944 1 95.38 404 VAL A C 1
ATOM 3214 O O . VAL A 1 404 ? -28.781 29.016 0.284 1 95.38 404 VAL A O 1
ATOM 3217 N N . LEU A 1 405 ? -28.016 28.5 -1.729 1 95.56 405 LEU A N 1
ATOM 3218 C CA . LEU A 1 405 ? -26.859 27.797 -1.188 1 95.56 405 LEU A CA 1
ATOM 3219 C C . LEU A 1 405 ? -25.953 28.734 -0.409 1 95.56 405 LEU A C 1
ATOM 3221 O O . LEU A 1 405 ? -25.469 28.391 0.673 1 95.56 405 LEU A O 1
ATOM 3225 N N . ALA A 1 406 ? -25.734 29.891 -0.945 1 96.88 406 ALA A N 1
ATOM 3226 C CA . ALA A 1 406 ? -24.891 30.891 -0.281 1 96.88 406 ALA A CA 1
ATOM 3227 C C . ALA A 1 406 ? -25.516 31.328 1.041 1 96.88 406 ALA A C 1
ATOM 3229 O O . ALA A 1 406 ? -24.812 31.5 2.037 1 96.88 406 ALA A O 1
ATOM 3230 N N . ARG A 1 407 ? -26.797 31.531 1.049 1 96.62 407 ARG A N 1
ATOM 3231 C CA . ARG A 1 407 ? -27.516 31.938 2.252 1 96.62 407 ARG A CA 1
ATOM 3232 C C . ARG A 1 407 ? -27.422 30.875 3.334 1 96.62 407 ARG A C 1
ATOM 3234 O O . ARG A 1 407 ? -27.172 31.172 4.5 1 96.62 407 ARG A O 1
ATOM 3241 N N . GLU A 1 408 ? -27.578 29.719 2.934 1 96.5 408 GLU A N 1
ATOM 3242 C CA . GLU A 1 408 ? -27.531 28.609 3.887 1 96.5 408 GLU A CA 1
ATOM 3243 C C . GLU A 1 408 ? -26.125 28.375 4.402 1 96.5 408 GLU A C 1
ATOM 3245 O O . GLU A 1 408 ? -25.922 28.078 5.582 1 96.5 408 GLU A O 1
ATOM 3250 N N . ALA A 1 409 ? -25.172 28.453 3.5 1 97.44 409 ALA A N 1
ATOM 3251 C CA . ALA A 1 409 ? -23.781 28.328 3.918 1 97.44 409 ALA A CA 1
ATOM 3252 C C . ALA A 1 409 ? -23.406 29.406 4.934 1 97.44 409 ALA A C 1
ATOM 3254 O O . ALA A 1 409 ? -22.75 29.125 5.941 1 97.44 409 ALA A O 1
ATOM 3255 N N . LYS A 1 410 ? -23.859 30.594 4.629 1 97.75 410 LYS A N 1
ATOM 3256 C CA . LYS A 1 410 ? -23.594 31.719 5.523 1 97.75 410 LYS A CA 1
ATOM 3257 C C . LYS A 1 410 ? -24.25 31.484 6.887 1 97.75 410 LYS A C 1
ATOM 3259 O O . LYS A 1 410 ? -23.625 31.719 7.926 1 97.75 410 LYS A O 1
ATOM 3264 N N . ALA A 1 411 ? -25.422 31.031 6.906 1 97.56 411 ALA A N 1
ATOM 3265 C CA . ALA A 1 411 ? -26.156 30.797 8.141 1 97.56 411 ALA A CA 1
ATOM 3266 C C . ALA A 1 411 ? -25.5 29.703 8.977 1 97.56 411 ALA A C 1
ATOM 3268 O O . ALA A 1 411 ? -25.344 29.859 10.195 1 97.56 411 ALA A O 1
ATOM 3269 N N . ASP A 1 412 ? -25.141 28.641 8.32 1 97.31 412 ASP A N 1
ATOM 3270 C CA . ASP A 1 412 ? -24.516 27.531 9.023 1 97.31 412 ASP A CA 1
ATOM 3271 C C . ASP A 1 412 ? -23.141 27.922 9.57 1 97.31 412 ASP A C 1
ATOM 3273 O O . ASP A 1 412 ? -22.781 27.547 10.695 1 97.31 412 ASP A O 1
ATOM 3277 N N . LEU A 1 413 ? -22.391 28.594 8.75 1 97.62 413 LEU A N 1
ATOM 3278 C CA . LEU A 1 413 ? -21.078 29.078 9.18 1 97.62 413 LEU A CA 1
ATOM 3279 C C . LEU A 1 413 ? -21.203 29.953 10.414 1 97.62 413 LEU A C 1
ATOM 3281 O O . LEU A 1 413 ? -20.453 29.797 11.375 1 97.62 413 LEU A O 1
ATOM 3285 N N . THR A 1 414 ? -22.141 30.859 10.391 1 96.81 414 THR A N 1
ATOM 3286 C CA . THR A 1 414 ? -22.375 31.781 11.492 1 96.81 414 THR A CA 1
ATOM 3287 C C . THR A 1 414 ? -22.797 31.031 12.75 1 96.81 414 THR A C 1
ATOM 3289 O O . THR A 1 414 ? -22.328 31.328 13.852 1 96.81 414 THR A O 1
ATOM 3292 N N . GLU A 1 415 ? -23.594 30.094 12.586 1 96.25 415 GLU A N 1
ATOM 3293 C CA . GLU A 1 415 ? -24.078 29.328 13.719 1 96.25 415 GLU A CA 1
ATOM 3294 C C . GLU A 1 415 ? -22.953 28.516 14.367 1 96.25 415 GLU A C 1
ATOM 3296 O O . GLU A 1 415 ? -22.797 28.516 15.586 1 96.25 415 GLU A O 1
ATOM 3301 N N . ARG A 1 416 ? -22.125 27.938 13.594 1 94.94 416 ARG A N 1
ATOM 3302 C CA . ARG A 1 416 ? -21.047 27.078 14.086 1 94.94 416 ARG A CA 1
ATOM 3303 C C . ARG A 1 416 ? -19.938 27.906 14.727 1 94.94 416 ARG A C 1
ATOM 3305 O O . ARG A 1 416 ? -19.203 27.406 15.578 1 94.94 416 ARG A O 1
ATOM 3312 N N . THR A 1 417 ? -19.828 29.188 14.312 1 96.06 417 THR A N 1
ATOM 3313 C CA . THR A 1 417 ? -18.688 29.969 14.742 1 96.06 417 THR A CA 1
ATOM 3314 C C . THR A 1 417 ? -19.109 31.062 15.719 1 96.06 417 THR A C 1
ATOM 3316 O O . THR A 1 417 ? -18.328 31.953 16.062 1 96.06 417 THR A O 1
ATOM 3319 N N . GLU A 1 418 ? -20.281 31.125 16.109 1 91.62 418 GLU A N 1
ATOM 3320 C CA . GLU A 1 418 ? -20.797 32.188 16.969 1 91.62 418 GLU A CA 1
ATOM 3321 C C . GLU A 1 418 ? -20 32.281 18.266 1 91.62 418 GLU A C 1
ATOM 3323 O O . GLU A 1 418 ? -19.609 33.375 18.672 1 91.62 418 GLU A O 1
ATOM 3328 N N . GLY A 1 419 ? -19.703 31.219 18.875 1 91.81 419 GLY A N 1
ATOM 3329 C CA . GLY A 1 419 ? -19 31.203 20.141 1 91.81 419 GLY A CA 1
ATOM 3330 C C . GLY A 1 419 ? -17.547 31.609 20.016 1 91.81 419 GLY A C 1
ATOM 3331 O O . GLY A 1 419 ? -16.922 32.062 20.984 1 91.81 419 GLY A O 1
ATOM 3332 N N . CYS A 1 420 ? -16.969 31.609 18.844 1 94.44 420 CYS A N 1
ATOM 3333 C CA . CYS A 1 420 ? -15.555 31.891 18.609 1 94.44 420 CYS A CA 1
ATOM 3334 C C . CYS A 1 420 ? -15.258 33.375 18.812 1 94.44 420 CYS A C 1
ATOM 3336 O O . CYS A 1 420 ? -14.164 33.75 19.234 1 94.44 420 CYS A O 1
ATOM 3338 N N . PHE A 1 421 ? -16.219 34.281 18.578 1 95.06 421 PHE A N 1
ATOM 3339 C CA . PHE A 1 421 ? -16 35.719 18.656 1 95.06 421 PHE A CA 1
ATOM 3340 C C . PHE A 1 421 ? -15.984 36.188 20.094 1 95.06 421 PHE A C 1
ATOM 3342 O O . PHE A 1 421 ? -15.578 37.312 20.375 1 95.06 421 PHE A O 1
ATOM 3349 N N . GLU A 1 422 ? -16.25 35.281 20.984 1 93.25 422 GLU A N 1
ATOM 3350 C CA . GLU A 1 422 ? -16.234 35.594 22.406 1 93.25 422 GLU A CA 1
ATOM 3351 C C . GLU A 1 422 ? -14.953 35.125 23.078 1 93.25 422 GLU A C 1
ATOM 3353 O O . GLU A 1 422 ? -14.625 35.531 24.188 1 93.25 422 GLU A O 1
ATOM 3358 N N . MET A 1 423 ? -14.242 34.406 22.375 1 94.38 423 MET A N 1
ATOM 3359 C CA . MET A 1 423 ? -13.023 33.844 22.953 1 94.38 423 MET A CA 1
ATOM 3360 C C . MET A 1 423 ? -11.938 34.906 23.062 1 94.38 423 MET A C 1
ATOM 3362 O O . MET A 1 423 ? -11.555 35.5 22.062 1 94.38 423 MET A O 1
ATOM 3366 N N . GLU A 1 424 ? -11.438 35.031 24.219 1 94.38 424 GLU A N 1
ATOM 3367 C CA . GLU A 1 424 ? -10.438 36.031 24.5 1 94.38 424 GLU A CA 1
ATOM 3368 C C . GLU A 1 424 ? -9.141 35.781 23.75 1 94.38 424 GLU A C 1
ATOM 3370 O O . GLU A 1 424 ? -8.523 36.688 23.219 1 94.38 424 GLU A O 1
ATOM 3375 N N . SER A 1 425 ? -8.773 34.531 23.688 1 94.12 425 SER A N 1
ATOM 3376 C CA . SER A 1 425 ? -7.523 34.156 23.031 1 94.12 425 SER A CA 1
ATOM 3377 C C . SER A 1 425 ? -7.535 34.562 21.547 1 94.12 425 SER A C 1
ATOM 3379 O O . SER A 1 425 ? -6.535 35.062 21.031 1 94.12 425 SER A O 1
ATOM 3381 N N . LEU A 1 426 ? -8.648 34.438 20.891 1 97.06 426 LEU A N 1
ATOM 3382 C CA . LEU A 1 426 ? -8.766 34.75 19.469 1 97.06 426 LEU A CA 1
ATOM 3383 C C . LEU A 1 426 ? -8.75 36.281 19.266 1 97.06 426 LEU A C 1
ATOM 3385 O O . LEU A 1 426 ? -8.133 36.75 18.312 1 97.06 426 LEU A O 1
ATOM 3389 N N . LYS A 1 427 ? -9.383 37 20.156 1 97.12 427 LYS A N 1
ATOM 3390 C CA . LYS A 1 427 ? -9.43 38.469 20.078 1 97.12 427 LYS A CA 1
ATOM 3391 C C . LYS A 1 427 ? -8.047 39.062 20.25 1 97.12 427 LYS A C 1
ATOM 3393 O O . LYS A 1 427 ? -7.645 39.969 19.5 1 97.12 427 LYS A O 1
ATOM 3398 N N . ILE A 1 428 ? -7.352 38.531 21.266 1 97.12 428 ILE A N 1
ATOM 3399 C CA . ILE A 1 428 ? -6.012 39.062 21.547 1 97.12 428 ILE A CA 1
ATOM 3400 C C . ILE A 1 428 ? -5.086 38.75 20.375 1 97.12 428 ILE A C 1
ATOM 3402 O O . ILE A 1 428 ? -4.297 39.594 19.953 1 97.12 428 ILE A O 1
ATOM 3406 N N . ALA A 1 429 ? -5.207 37.531 19.812 1 97.5 429 ALA A N 1
ATOM 3407 C CA . ALA A 1 429 ? -4.375 37.156 18.672 1 97.5 429 ALA A CA 1
ATOM 3408 C C . ALA A 1 429 ? -4.633 38.031 17.469 1 97.5 429 ALA A C 1
ATOM 3410 O O . ALA A 1 429 ? -3.695 38.438 16.781 1 97.5 429 ALA A O 1
ATOM 3411 N N . ALA A 1 430 ? -5.871 38.281 17.219 1 97.44 430 ALA A N 1
ATOM 3412 C CA . ALA A 1 430 ? -6.227 39.156 16.109 1 97.44 430 ALA A CA 1
ATOM 3413 C C . ALA A 1 430 ? -5.648 40.562 16.297 1 97.44 430 ALA A C 1
ATOM 3415 O O . ALA A 1 430 ? -5.176 41.188 15.344 1 97.44 430 ALA A O 1
ATOM 3416 N N . PHE A 1 431 ? -5.684 41.062 17.531 1 97.88 431 PHE A N 1
ATOM 3417 C CA . PHE A 1 431 ? -5.164 42.375 17.859 1 97.88 431 PHE A CA 1
ATOM 3418 C C . PHE A 1 431 ? -3.656 42.438 17.641 1 97.88 431 PHE A C 1
ATOM 3420 O O . PHE A 1 431 ? -3.129 43.469 17.188 1 97.88 431 PHE A O 1
ATOM 3427 N N . LEU A 1 432 ? -2.996 41.375 17.953 1 97.62 432 LEU A N 1
ATOM 3428 C CA . LEU A 1 432 ? -1.537 41.344 17.906 1 97.62 432 LEU A CA 1
ATOM 3429 C C . LEU A 1 432 ? -1.041 41.062 16.5 1 97.62 432 LEU A C 1
ATOM 3431 O O . LEU A 1 432 ? 0.166 41.062 16.234 1 97.62 432 LEU A O 1
ATOM 3435 N N . ASP A 1 433 ? -1.943 40.75 15.539 1 97.38 433 ASP A N 1
ATOM 3436 C CA . ASP A 1 433 ? -1.592 40.562 14.133 1 97.38 433 ASP A CA 1
ATOM 3437 C C . ASP A 1 433 ? -1.589 41.906 13.383 1 97.38 433 ASP A C 1
ATOM 3439 O O . ASP A 1 433 ? -2.645 42.5 13.164 1 97.38 433 ASP A O 1
ATOM 3443 N N . PRO A 1 434 ? -0.455 42.344 12.938 1 96.06 434 PRO A N 1
ATOM 3444 C CA . PRO A 1 434 ? -0.352 43.656 12.273 1 96.06 434 PRO A CA 1
ATOM 3445 C C . PRO A 1 434 ? -1.16 43.719 10.977 1 96.06 434 PRO A C 1
ATOM 3447 O O . PRO A 1 434 ? -1.389 44.812 10.445 1 96.06 434 PRO A O 1
ATOM 3450 N N . ARG A 1 435 ? -1.597 42.625 10.492 1 94.88 435 ARG A N 1
ATOM 3451 C CA . ARG A 1 435 ? -2.445 42.656 9.305 1 94.88 435 ARG A CA 1
ATOM 3452 C C . ARG A 1 435 ? -3.887 42.969 9.664 1 94.88 435 ARG A C 1
ATOM 3454 O O . ARG A 1 435 ? -4.621 43.562 8.852 1 94.88 435 ARG A O 1
ATOM 3461 N N . ILE A 1 436 ? -4.23 42.688 10.883 1 96 436 ILE A N 1
ATOM 3462 C CA . ILE A 1 436 ? -5.648 42.625 11.227 1 96 436 ILE A CA 1
ATOM 3463 C C . ILE A 1 436 ? -5.973 43.75 12.234 1 96 436 ILE A C 1
ATOM 3465 O O . ILE A 1 436 ? -7.098 44.25 12.273 1 96 436 ILE A O 1
ATOM 3469 N N . LYS A 1 437 ? -5.031 44.188 13.039 1 95.25 437 LYS A N 1
ATOM 3470 C CA . LYS A 1 437 ? -5.277 45.125 14.133 1 95.25 437 LYS A CA 1
ATOM 3471 C C . LYS A 1 437 ? -6.09 46.312 13.656 1 95.25 437 LYS A C 1
ATOM 3473 O O . LYS A 1 437 ? -5.809 46.875 12.602 1 95.25 437 LYS A O 1
ATOM 3478 N N . GLN A 1 438 ? -7.152 46.562 14.328 1 94.38 438 GLN A N 1
ATOM 3479 C CA . GLN A 1 438 ? -7.988 47.75 14.211 1 94.38 438 GLN A CA 1
ATOM 3480 C C . GLN A 1 438 ? -8.75 47.781 12.891 1 94.38 438 GLN A C 1
ATOM 3482 O O . GLN A 1 438 ? -9.18 48.844 12.422 1 94.38 438 GLN A O 1
ATOM 3487 N N . ARG A 1 439 ? -8.883 46.688 12.305 1 94.5 439 ARG A N 1
ATOM 3488 C CA . ARG A 1 439 ? -9.695 46.625 11.094 1 94.5 439 ARG A CA 1
ATOM 3489 C C . ARG A 1 439 ? -11.18 46.656 11.43 1 94.5 439 ARG A C 1
ATOM 3491 O O . ARG A 1 439 ? -11.656 45.844 12.219 1 94.5 439 ARG A O 1
ATOM 3498 N N . ALA A 1 440 ? -11.859 47.438 10.695 1 94.12 440 ALA A N 1
ATOM 3499 C CA . ALA A 1 440 ? -13.281 47.625 10.945 1 94.12 440 ALA A CA 1
ATOM 3500 C C . ALA A 1 440 ? -14.078 46.406 10.453 1 94.12 440 ALA A C 1
ATOM 3502 O O . ALA A 1 440 ? -15.195 46.156 10.914 1 94.12 440 ALA A O 1
ATOM 3503 N N . LEU A 1 441 ? -13.5 45.719 9.609 1 92.62 441 LEU A N 1
ATOM 3504 C CA . LEU A 1 441 ? -14.156 44.531 9.094 1 92.62 441 LEU A CA 1
ATOM 3505 C C . LEU A 1 441 ? -14.398 43.531 10.211 1 92.62 441 LEU A C 1
ATOM 3507 O O . LEU A 1 441 ? -15.422 42.844 10.219 1 92.62 441 LEU A O 1
ATOM 3511 N N . LEU A 1 442 ? -13.469 43.438 11.141 1 95.06 442 LEU A N 1
ATOM 3512 C CA . LEU A 1 442 ? -13.531 42.406 12.172 1 95.06 442 LEU A CA 1
ATOM 3513 C C . LEU A 1 442 ? -14.359 42.875 13.359 1 95.06 442 LEU A C 1
ATOM 3515 O O . LEU A 1 442 ? -15.281 42.188 13.789 1 95.06 442 LEU A O 1
ATOM 3519 N N . PHE A 1 443 ? -13.906 44.094 13.891 1 95.5 443 PHE A N 1
ATOM 3520 C CA . PHE A 1 443 ? -14.609 44.625 15.039 1 95.5 443 PHE A CA 1
ATOM 3521 C C . PHE A 1 443 ? -14.812 46.125 14.891 1 95.5 443 PHE A C 1
ATOM 3523 O O . PHE A 1 443 ? -14.023 46.812 14.227 1 95.5 443 PHE A O 1
ATOM 3530 N N . GLU A 1 444 ? -15.859 46.594 15.555 1 95.44 444 GLU A N 1
ATOM 3531 C CA . GLU A 1 444 ? -16.047 48.031 15.664 1 95.44 444 GLU A CA 1
ATOM 3532 C C . GLU A 1 444 ? -15.039 48.656 16.625 1 95.44 444 GLU A C 1
ATOM 3534 O O . GLU A 1 444 ? -14.398 47.938 17.406 1 95.44 444 GLU A O 1
ATOM 3539 N N . ALA A 1 445 ? -14.961 49.938 16.641 1 94.94 445 ALA A N 1
ATOM 3540 C CA . ALA A 1 445 ? -13.961 50.656 17.422 1 94.94 445 ALA A CA 1
ATOM 3541 C C . ALA A 1 445 ? -14.109 50.375 18.906 1 94.94 445 ALA A C 1
ATOM 3543 O O . ALA A 1 445 ? -13.109 50.25 19.625 1 94.94 445 ALA A O 1
ATOM 3544 N N . ASP A 1 446 ? -15.281 50.281 19.328 1 95.31 446 ASP A N 1
ATOM 3545 C CA . ASP A 1 446 ? -15.531 50.062 20.75 1 95.31 446 ASP A CA 1
ATOM 3546 C C . ASP A 1 446 ? -15.016 48.688 21.203 1 95.31 446 ASP A C 1
ATOM 3548 O O . ASP A 1 446 ? -14.453 48.562 22.281 1 95.31 446 ASP A O 1
ATOM 3552 N N . LYS A 1 447 ? -15.258 47.781 20.344 1 96 447 LYS A N 1
ATOM 3553 C CA . LYS A 1 447 ? -14.797 46.438 20.672 1 96 447 LYS A CA 1
ATOM 3554 C C . LYS A 1 447 ? -13.273 46.375 20.656 1 96 447 LYS A C 1
ATOM 3556 O O . LYS A 1 447 ? -12.672 45.656 21.469 1 96 447 LYS A O 1
ATOM 3561 N N . TRP A 1 448 ? -12.609 47.031 19.719 1 96.94 448 TRP A N 1
ATOM 3562 C CA . TRP A 1 448 ? -11.156 47.094 19.703 1 96.94 448 TRP A CA 1
ATOM 3563 C C . TRP A 1 448 ? -10.617 47.719 20.984 1 96.94 448 TRP A C 1
ATOM 3565 O O . TRP A 1 448 ? -9.602 47.281 21.516 1 96.94 448 TRP A O 1
ATOM 3575 N N . ARG A 1 449 ? -11.32 48.688 21.516 1 95.56 449 ARG A N 1
ATOM 3576 C CA . ARG A 1 449 ? -10.922 49.344 22.766 1 95.56 449 ARG A CA 1
ATOM 3577 C C . ARG A 1 449 ? -11.039 48.375 23.953 1 95.56 449 ARG A C 1
ATOM 3579 O O . ARG A 1 449 ? -10.195 48.375 24.844 1 95.56 449 ARG A O 1
ATOM 3586 N N . GLU A 1 450 ? -12.086 47.656 23.844 1 96.62 450 GLU A N 1
ATOM 3587 C CA . GLU A 1 450 ? -12.266 46.656 24.875 1 96.62 450 GLU A CA 1
ATOM 3588 C C . GLU A 1 450 ? -11.109 45.656 24.875 1 96.62 450 GLU A C 1
ATOM 3590 O O . GLU A 1 450 ? -10.625 45.25 25.922 1 96.62 450 GLU A O 1
ATOM 3595 N N . ILE A 1 451 ? -10.719 45.219 23.688 1 97.12 451 ILE A N 1
ATOM 3596 C CA . ILE A 1 451 ? -9.633 44.25 23.531 1 97.12 451 ILE A CA 1
ATOM 3597 C C . ILE A 1 451 ? -8.32 44.875 24.016 1 97.12 451 ILE A C 1
ATOM 3599 O O . ILE A 1 451 ? -7.52 44.219 24.672 1 97.12 451 ILE A O 1
ATOM 3603 N N . GLU A 1 452 ? -8.117 46.156 23.719 1 96.69 452 GLU A N 1
ATOM 3604 C CA . GLU A 1 452 ? -6.949 46.875 24.219 1 96.69 452 GLU A CA 1
ATOM 3605 C C . GLU A 1 452 ? -6.875 46.844 25.734 1 96.69 452 GLU A C 1
ATOM 3607 O O . GLU A 1 452 ? -5.809 46.594 26.312 1 96.69 452 GLU A O 1
ATOM 3612 N N . ASN A 1 453 ? -7.961 47.062 26.344 1 95.5 453 ASN A N 1
ATOM 3613 C CA . ASN A 1 453 ? -8.016 47.031 27.797 1 95.5 453 ASN A CA 1
ATOM 3614 C C . ASN A 1 453 ? -7.715 45.656 28.359 1 95.5 453 ASN A C 1
ATOM 3616 O O . ASN A 1 453 ? -7.055 45.531 29.391 1 95.5 453 ASN A O 1
ATOM 3620 N N . THR A 1 454 ? -8.258 44.75 27.688 1 96 454 THR A N 1
ATOM 3621 C CA . THR A 1 454 ? -8 43.375 28.109 1 96 454 THR A CA 1
ATOM 3622 C C . THR A 1 454 ? -6.508 43.031 28.016 1 96 454 THR A C 1
ATOM 3624 O O . THR A 1 454 ? -5.961 42.375 28.891 1 96 454 THR A O 1
ATOM 3627 N N . VAL A 1 455 ? -5.863 43.469 26.953 1 96.56 455 VAL A N 1
ATOM 3628 C CA . VAL A 1 455 ? -4.434 43.25 26.75 1 96.56 455 VAL A CA 1
ATOM 3629 C C . VAL A 1 455 ? -3.645 43.938 27.875 1 96.56 455 VAL A C 1
ATOM 3631 O O . VAL A 1 455 ? -2.693 43.344 28.406 1 96.56 455 VAL A O 1
ATOM 3634 N N . ILE A 1 456 ? -4.07 45.156 28.281 1 95.06 456 ILE A N 1
ATOM 3635 C CA . ILE A 1 456 ? -3.414 45.875 29.359 1 95.06 456 ILE A CA 1
ATOM 3636 C C . ILE A 1 456 ? -3.539 45.125 30.672 1 95.06 456 ILE A C 1
ATOM 3638 O O . ILE A 1 456 ? -2.557 44.969 31.406 1 95.06 456 ILE A O 1
ATOM 3642 N N . GLU A 1 457 ? -4.723 44.688 30.906 1 93.81 457 GLU A N 1
ATOM 3643 C CA . GLU A 1 457 ? -4.957 43.969 32.156 1 93.81 457 GLU A CA 1
ATOM 3644 C C . GLU A 1 457 ? -4.113 42.688 32.219 1 93.81 457 GLU A C 1
ATOM 3646 O O . GLU A 1 457 ? -3.594 42.312 33.281 1 93.81 457 GLU A O 1
ATOM 3651 N N . LYS A 1 458 ? -4.027 42.031 31.125 1 93.31 458 LYS A N 1
ATOM 3652 C CA . LYS A 1 458 ? -3.242 40.812 31.062 1 93.31 458 LYS A CA 1
ATOM 3653 C C . LYS A 1 458 ? -1.761 41.094 31.297 1 93.31 458 LYS A C 1
ATOM 3655 O O . LYS A 1 458 ? -1.062 40.281 31.938 1 93.31 458 LYS A O 1
ATOM 3660 N N . LEU A 1 459 ? -1.254 42.125 30.734 1 93.75 459 LEU A N 1
ATOM 3661 C CA . LEU A 1 459 ? 0.15 42.5 30.891 1 93.75 459 LEU A CA 1
ATOM 3662 C C . LEU A 1 459 ? 0.443 42.938 32.312 1 93.75 459 LEU A C 1
ATOM 3664 O O . LEU A 1 459 ? 1.515 42.656 32.844 1 93.75 459 LEU A O 1
ATOM 3668 N N . VAL A 1 460 ? -0.477 43.625 32.938 1 91.25 460 VAL A N 1
ATOM 3669 C CA . VAL A 1 460 ? -0.324 44.062 34.344 1 91.25 460 VAL A CA 1
ATOM 3670 C C . VAL A 1 460 ? -0.246 42.844 35.25 1 91.25 460 VAL A C 1
ATOM 3672 O O . VAL A 1 460 ? 0.591 42.781 36.156 1 91.25 460 VAL A O 1
ATOM 3675 N N . ASN A 1 461 ? -1.096 41.969 34.969 1 89.62 461 ASN A N 1
ATOM 3676 C CA . ASN A 1 461 ? -1.115 40.75 35.75 1 89.62 461 ASN A CA 1
ATOM 3677 C C . ASN A 1 461 ? 0.17 39.938 35.594 1 89.62 461 ASN A C 1
ATOM 3679 O O . ASN A 1 461 ? 0.657 39.312 36.562 1 89.62 461 ASN A O 1
ATOM 3683 N N . LEU A 1 462 ? 0.658 39.875 34.406 1 86.81 462 LEU A N 1
ATOM 3684 C CA . LEU A 1 462 ? 1.885 39.125 34.125 1 86.81 462 LEU A CA 1
ATOM 3685 C C . LEU A 1 462 ? 3.072 39.75 34.844 1 86.81 462 LEU A C 1
ATOM 3687 O O . LEU A 1 462 ? 3.953 39.031 35.312 1 86.81 462 LEU A O 1
ATOM 3691 N N . LYS A 1 463 ? 3.197 41 34.906 1 83.06 463 LYS A N 1
ATOM 3692 C CA . LYS A 1 463 ? 4.293 41.719 35.562 1 83.06 463 LYS A CA 1
ATOM 3693 C C . LYS A 1 463 ? 4.168 41.625 37.094 1 83.06 463 LYS A C 1
ATOM 3695 O O . LYS A 1 463 ? 5.176 41.531 37.781 1 83.06 463 LYS A O 1
ATOM 3700 N N . SER A 1 464 ? 2.988 41.625 37.531 1 79.69 464 SER A N 1
ATOM 3701 C CA . SER A 1 464 ? 2.768 41.5 38.969 1 79.69 464 SER A CA 1
ATOM 3702 C C . SER A 1 464 ? 3.184 40.125 39.469 1 79.69 464 SER A C 1
ATOM 3704 O O . SER A 1 464 ? 3.766 39.969 40.562 1 79.69 464 SER A O 1
ATOM 3706 N N . ASP A 1 465 ? 2.895 39.219 38.656 1 73.31 465 ASP A N 1
ATOM 3707 C CA . ASP A 1 465 ? 3.24 37.844 39.031 1 73.31 465 ASP A CA 1
ATOM 3708 C C . ASP A 1 465 ? 4.754 37.625 39.031 1 73.31 465 ASP A C 1
ATOM 3710 O O . ASP A 1 465 ? 5.285 36.938 39.875 1 73.31 465 ASP A O 1
ATOM 3714 N N . ASN A 1 466 ? 5.453 38.219 38.125 1 68.44 466 ASN A N 1
ATOM 3715 C CA . ASN A 1 466 ? 6.906 38.125 38.062 1 68.44 466 ASN A CA 1
ATOM 3716 C C . ASN A 1 466 ? 7.578 38.844 39.188 1 68.44 466 ASN A C 1
ATOM 3718 O O . ASN A 1 466 ? 8.602 38.406 39.719 1 68.44 466 ASN A O 1
ATOM 3722 N N . ASP A 1 467 ? 7.078 39.969 39.625 1 60.06 467 ASP A N 1
ATOM 3723 C CA . ASP A 1 467 ? 7.617 40.719 40.75 1 60.06 467 ASP A CA 1
ATOM 3724 C C . ASP A 1 467 ? 7.418 40 42.062 1 60.06 467 ASP A C 1
ATOM 3726 O O . ASP A 1 467 ? 8.297 40 42.906 1 60.06 467 ASP A O 1
ATOM 3730 N N . THR A 1 468 ? 6.277 39.406 42.125 1 55.97 468 THR A N 1
ATOM 3731 C CA . THR A 1 468 ? 6.043 38.656 43.312 1 55.97 468 THR A CA 1
ATOM 3732 C C . THR A 1 468 ? 6.977 37.438 43.406 1 55.97 468 THR A C 1
ATOM 3734 O O . THR A 1 468 ? 7.441 37.062 44.469 1 55.97 468 THR A O 1
ATOM 3737 N N . ALA A 1 469 ? 7.273 36.812 42.281 1 56.19 469 ALA A N 1
ATOM 3738 C CA . ALA A 1 469 ? 8.164 35.656 42.312 1 56.19 469 ALA A CA 1
ATOM 3739 C C . ALA A 1 469 ? 9.602 36.062 42.594 1 56.19 469 ALA A C 1
ATOM 3741 O O . ALA A 1 469 ? 10.352 35.312 43.25 1 56.19 469 ALA A O 1
ATOM 3742 N N . GLN A 1 470 ? 10.047 37.125 42.125 1 52.19 470 GLN A N 1
ATOM 3743 C CA . GLN A 1 470 ? 11.398 37.562 42.406 1 52.19 470 GLN A CA 1
ATOM 3744 C C . GLN A 1 470 ? 11.461 38.25 43.781 1 52.19 470 GLN A C 1
ATOM 3746 O O . GLN A 1 470 ? 12.531 38.656 44.25 1 52.19 470 GLN A O 1
ATOM 3751 N N . GLY A 1 471 ? 10.578 37.969 44.719 1 48 471 GLY A N 1
ATOM 3752 C CA . GLY A 1 471 ? 10.586 38.469 46.094 1 48 471 GLY A CA 1
ATOM 3753 C C . GLY A 1 471 ? 10.5 39.969 46.188 1 48 471 GLY A C 1
ATOM 3754 O O . GLY A 1 471 ? 10.852 40.531 47.219 1 48 471 GLY A O 1
ATOM 3755 N N . ILE A 1 472 ? 10.547 40.688 45.156 1 42.06 472 ILE A N 1
ATOM 3756 C CA . ILE A 1 472 ? 10.492 42.156 45.312 1 42.06 472 ILE A CA 1
ATOM 3757 C C . ILE A 1 472 ? 9.156 42.562 45.906 1 42.06 472 ILE A C 1
ATOM 3759 O O . ILE A 1 472 ? 8.094 42.25 45.375 1 42.06 472 ILE A O 1
ATOM 3763 N N . GLN A 1 473 ? 9.039 42.5 47.25 1 37.94 473 GLN A N 1
ATOM 3764 C CA . GLN A 1 473 ? 7.988 43.094 48.094 1 37.94 473 GLN A CA 1
ATOM 3765 C C . GLN A 1 473 ? 7.594 44.469 47.562 1 37.94 473 GLN A C 1
ATOM 3767 O O . GLN A 1 473 ? 8.242 45.469 47.875 1 37.94 473 GLN A O 1
ATOM 3772 N N . ASN A 1 474 ? 7.508 44.719 46.344 1 34.28 474 ASN A N 1
ATOM 3773 C CA . ASN A 1 474 ? 7.145 46.094 45.938 1 34.28 474 ASN A CA 1
ATOM 3774 C C . ASN A 1 474 ? 5.84 46.531 46.594 1 34.28 474 ASN A C 1
ATOM 3776 O O . ASN A 1 474 ? 4.762 46.062 46.219 1 34.28 474 ASN A O 1
ATOM 3780 N N . ASN A 1 475 ? 5.746 46.531 47.844 1 34.5 475 ASN A N 1
ATOM 3781 C CA . ASN A 1 475 ? 4.727 47.375 48.469 1 34.5 475 ASN A CA 1
ATOM 3782 C C . ASN A 1 475 ? 4.438 48.625 47.656 1 34.5 475 ASN A C 1
ATOM 3784 O O . ASN A 1 475 ? 3.445 49.312 47.875 1 34.5 475 ASN A O 1
ATOM 3788 N N . ASP A 1 476 ? 5.586 49.531 47.406 1 32.91 476 ASP A N 1
ATOM 3789 C CA . ASP A 1 476 ? 5.457 50.938 47 1 32.91 476 ASP A CA 1
ATOM 3790 C C . ASP A 1 476 ? 4.887 51.031 45.562 1 32.91 476 ASP A C 1
ATOM 3792 O O . ASP A 1 476 ? 5.16 50.188 44.719 1 32.91 476 ASP A O 1
ATOM 3796 N N . ALA A 1 477 ? 3.863 51.844 45.25 1 37.12 477 ALA A N 1
ATOM 3797 C CA . ALA A 1 477 ? 3.426 52.5 44.031 1 37.12 477 ALA A CA 1
ATOM 3798 C C . ALA A 1 477 ? 4.598 52.719 43.062 1 37.12 477 ALA A C 1
ATOM 3800 O O . ALA A 1 477 ? 5.488 53.531 43.344 1 37.12 477 ALA A O 1
ATOM 3801 N N . THR A 1 478 ? 5.137 51.625 42.531 1 36.97 478 THR A N 1
ATOM 3802 C CA . THR A 1 478 ? 6.242 51.625 41.594 1 36.97 478 THR A CA 1
ATOM 3803 C C . THR A 1 478 ? 6.191 52.875 40.719 1 36.97 478 THR A C 1
ATOM 3805 O O . THR A 1 478 ? 5.441 52.938 39.75 1 36.97 478 THR A O 1
ATOM 3808 N N . THR A 1 479 ? 6.086 54.094 41.281 1 34.66 479 THR A N 1
ATOM 3809 C CA . THR A 1 479 ? 6.371 55.406 40.719 1 34.66 479 THR A CA 1
ATOM 3810 C C . THR A 1 479 ? 7.762 55.438 40.094 1 34.66 479 THR A C 1
ATOM 3812 O O . THR A 1 479 ? 8.758 55.188 40.75 1 34.66 479 THR A O 1
ATOM 3815 N N . VAL A 1 480 ? 8.008 54.719 39.031 1 35 480 VAL A N 1
ATOM 3816 C CA . VAL A 1 480 ? 9.25 55.031 38.312 1 35 480 VAL A CA 1
ATOM 3817 C C . VAL A 1 480 ? 9.391 56.531 38.125 1 35 480 VAL A C 1
ATOM 3819 O O . VAL A 1 480 ? 8.508 57.188 37.562 1 35 480 VAL A O 1
ATOM 3822 N N . ARG A 1 481 ? 9.984 57.312 39.125 1 33.66 481 ARG A N 1
ATOM 3823 C CA . ARG A 1 481 ? 10.406 58.688 39.062 1 33.66 481 ARG A CA 1
ATOM 3824 C C . ARG A 1 481 ? 11.234 58.969 37.812 1 33.66 481 ARG A C 1
ATOM 3826 O O . ARG A 1 481 ? 12.109 58.188 37.469 1 33.66 481 ARG A O 1
ATOM 3833 N N . ASP A 1 482 ? 10.648 59.5 36.75 1 34.34 482 ASP A N 1
ATOM 3834 C CA . ASP A 1 482 ? 11.523 60.125 35.75 1 34.34 482 ASP A CA 1
ATOM 3835 C C . ASP A 1 482 ? 12.648 60.906 36.438 1 34.34 482 ASP A C 1
ATOM 3837 O O . ASP A 1 482 ? 12.391 61.781 37.281 1 34.34 482 ASP A O 1
ATOM 3841 N N . SER A 1 483 ? 13.781 60.25 36.781 1 35.28 483 SER A N 1
ATOM 3842 C CA . SER A 1 483 ? 14.984 60.906 37.312 1 35.28 483 SER A CA 1
ATOM 3843 C C . SER A 1 483 ? 15.141 62.312 36.781 1 35.28 483 SER A C 1
ATOM 3845 O O . SER A 1 483 ? 15.992 63.062 37.281 1 35.28 483 SER A O 1
ATOM 3847 N N . ASN A 1 484 ? 14.695 62.625 35.531 1 35.22 484 ASN A N 1
ATOM 3848 C CA . ASN A 1 484 ? 15.125 63.938 35.094 1 35.22 484 ASN A CA 1
ATOM 3849 C C . ASN A 1 484 ? 14.398 65.062 35.844 1 35.22 484 ASN A C 1
ATOM 3851 O O . ASN A 1 484 ? 14.414 66.188 35.438 1 35.22 484 ASN A O 1
ATOM 3855 N N . CYS A 1 485 ? 13.414 64.688 36.625 1 33.91 485 CYS A N 1
ATOM 3856 C CA . CYS A 1 485 ? 12.758 65.875 37.156 1 33.91 485 CYS A CA 1
ATOM 3857 C C . CYS A 1 485 ? 13.625 66.562 38.219 1 33.91 485 CYS A C 1
ATOM 3859 O O . CYS A 1 485 ? 13.117 67.25 39.094 1 33.91 485 CYS A O 1
ATOM 3861 N N . ASN A 1 486 ? 14.883 66.125 38.438 1 34.94 486 ASN A N 1
ATOM 3862 C CA . ASN A 1 486 ? 15.656 66.812 39.469 1 34.94 486 ASN A CA 1
ATOM 3863 C C . ASN A 1 486 ? 15.922 68.25 39.094 1 34.94 486 ASN A C 1
ATOM 3865 O O . ASN A 1 486 ? 16.969 68.562 38.531 1 34.94 486 ASN A O 1
ATOM 3869 N N . VAL A 1 487 ? 15.047 69 38.344 1 34.59 487 VAL A N 1
ATOM 3870 C CA . VAL A 1 487 ? 15.484 70.375 38.25 1 34.59 487 VAL A CA 1
ATOM 3871 C C . VAL A 1 487 ? 15.578 71 39.688 1 34.59 487 VAL A C 1
ATOM 3873 O O . VAL A 1 487 ? 14.57 71.062 40.375 1 34.59 487 VAL A O 1
ATOM 3876 N N . VAL A 1 488 ? 16.672 70.75 40.375 1 35.03 488 VAL A N 1
ATOM 3877 C CA . VAL A 1 488 ? 17.062 71.375 41.625 1 35.03 488 VAL A CA 1
ATOM 3878 C C . VAL A 1 488 ? 17.094 72.875 41.438 1 35.03 488 VAL A C 1
ATOM 3880 O O . VAL A 1 488 ? 17.969 73.438 40.75 1 35.03 488 VAL A O 1
ATOM 3883 N N . THR A 1 489 ? 16.062 73.625 41 1 34.47 489 THR A N 1
ATOM 3884 C CA . THR A 1 489 ? 16.266 75.062 41.094 1 34.47 489 THR A CA 1
ATOM 3885 C C . THR A 1 489 ? 16.438 75.5 42.531 1 34.47 489 THR A C 1
ATOM 3887 O O . THR A 1 489 ? 15.789 74.938 43.438 1 34.47 489 THR A O 1
ATOM 3890 N N . ASN A 1 490 ? 17.641 76 43.062 1 35.28 490 ASN A N 1
ATOM 3891 C CA . ASN A 1 490 ? 18.156 76.562 44.281 1 35.28 490 ASN A CA 1
ATOM 3892 C C . ASN A 1 490 ? 17.25 77.688 44.812 1 35.28 490 ASN A C 1
ATOM 3894 O O . ASN A 1 490 ? 17.609 78.375 45.75 1 35.28 490 ASN A O 1
ATOM 3898 N N . ASN A 1 491 ? 16.531 78.5 44.031 1 36.5 491 ASN A N 1
ATOM 3899 C CA . ASN A 1 491 ? 15.922 79.688 44.688 1 36.5 491 ASN A CA 1
ATOM 3900 C C . ASN A 1 491 ? 14.891 79.25 45.719 1 36.5 491 ASN A C 1
ATOM 3902 O O . ASN A 1 491 ? 14 78.438 45.438 1 36.5 491 ASN A O 1
ATOM 3906 N N . PRO A 1 492 ? 15.18 79.5 47.062 1 40.19 492 PRO A N 1
ATOM 3907 C CA . PRO A 1 492 ? 14.414 79.062 48.25 1 40.19 492 PRO A CA 1
ATOM 3908 C C . PRO A 1 492 ? 12.914 79.25 48.094 1 40.19 492 PRO A C 1
ATOM 3910 O O . PRO A 1 492 ? 12.109 78.562 48.688 1 40.19 492 PRO A O 1
ATOM 3913 N N . TRP A 1 493 ? 12.609 80.562 47.844 1 41.38 493 TRP A N 1
ATOM 3914 C CA . TRP A 1 493 ? 11.234 81.062 47.906 1 41.38 493 TRP A CA 1
ATOM 3915 C C . TRP A 1 493 ? 10.375 80.375 46.844 1 41.38 493 TRP A C 1
ATOM 3917 O O . TRP A 1 493 ? 9.156 80.562 46.781 1 41.38 493 TRP A O 1
ATOM 3927 N N . ASP A 1 494 ? 11.102 80.125 45.688 1 32.94 494 ASP A N 1
ATOM 3928 C CA . ASP A 1 494 ? 10.289 79.625 44.594 1 32.94 494 ASP A CA 1
ATOM 3929 C C . ASP A 1 494 ? 9.742 78.25 45 1 32.94 494 ASP A C 1
ATOM 3931 O O . ASP A 1 494 ? 10.391 77.188 44.781 1 32.94 494 ASP A O 1
ATOM 3935 N N . VAL A 1 495 ? 9.211 78.188 46.281 1 35.62 495 VAL A N 1
ATOM 3936 C CA . VAL A 1 495 ? 8.422 77.062 46.656 1 35.62 495 VAL A CA 1
ATOM 3937 C C . VAL A 1 495 ? 7.398 76.75 45.562 1 35.62 495 VAL A C 1
ATOM 3939 O O . VAL A 1 495 ? 6.348 77.375 45.5 1 35.62 495 VAL A O 1
ATOM 3942 N N . GLU A 1 496 ? 7.762 77.188 44.281 1 31.97 496 GLU A N 1
ATOM 3943 C CA . GLU A 1 496 ? 6.688 76.688 43.438 1 31.97 496 GLU A CA 1
ATOM 3944 C C . GLU A 1 496 ? 6.258 75.25 43.875 1 31.97 496 GLU A C 1
ATOM 3946 O O . GLU A 1 496 ? 7.094 74.438 44.25 1 31.97 496 GLU A O 1
ATOM 3951 N N . ASP A 1 497 ? 5.035 75.25 44.531 1 33.47 497 ASP A N 1
ATOM 3952 C CA . ASP A 1 497 ? 4.27 74 44.688 1 33.47 497 ASP A CA 1
ATOM 3953 C C . ASP A 1 497 ? 4.57 73.062 43.562 1 33.47 497 ASP A C 1
ATOM 3955 O O . ASP A 1 497 ? 3.979 73.125 42.5 1 33.47 497 ASP A O 1
ATOM 3959 N N . SER A 1 498 ? 5.77 73 43.156 1 33.31 498 SER A N 1
ATOM 3960 C CA . SER A 1 498 ? 6.172 72 42.219 1 33.31 498 SER A CA 1
ATOM 3961 C C . SER A 1 498 ? 5.555 70.625 42.562 1 33.31 498 SER A C 1
ATOM 3963 O O . SER A 1 498 ? 6.25 69.75 43.031 1 33.31 498 SER A O 1
ATOM 3965 N N . ASN A 1 499 ? 4.547 70.625 43.5 1 32.88 499 ASN A N 1
ATOM 3966 C CA . ASN A 1 499 ? 3.717 69.438 43.344 1 32.88 499 ASN A CA 1
ATOM 3967 C C . ASN A 1 499 ? 3.477 69.125 41.875 1 32.88 499 ASN A C 1
ATOM 3969 O O . ASN A 1 499 ? 2.379 69.312 41.375 1 32.88 499 ASN A O 1
ATOM 3973 N N . ASP A 1 500 ? 4.184 69.812 41.094 1 32.69 500 ASP A N 1
ATOM 3974 C CA . ASP A 1 500 ? 3.971 69.25 39.75 1 32.69 500 ASP A CA 1
ATOM 3975 C C . ASP A 1 500 ? 3.877 67.75 39.781 1 32.69 500 ASP A C 1
ATOM 3977 O O . ASP A 1 500 ? 4.738 67.062 40.375 1 32.69 500 ASP A O 1
ATOM 3981 N N . ALA A 1 501 ? 2.709 67.25 39.906 1 34.47 501 ALA A N 1
ATOM 3982 C CA . ALA A 1 501 ? 2.295 65.875 39.688 1 34.47 501 ALA A CA 1
ATOM 3983 C C . ALA A 1 501 ? 3.279 65.125 38.781 1 34.47 501 ALA A C 1
ATOM 3985 O O . ALA A 1 501 ? 3.338 65.375 37.594 1 34.47 501 ALA A O 1
ATOM 3986 N N . CYS A 1 502 ? 4.535 65.125 39.062 1 34.47 502 CYS A N 1
ATOM 3987 C CA . CYS A 1 502 ? 5.23 64 38.406 1 34.47 502 CYS A CA 1
ATOM 3988 C C . CYS A 1 502 ? 4.258 62.906 38.031 1 34.47 502 CYS A C 1
ATOM 3990 O O . CYS A 1 502 ? 3.611 62.281 38.875 1 34.47 502 CYS A O 1
ATOM 3992 N N . ALA A 1 503 ? 3.404 63.188 37.188 1 39.34 503 ALA A N 1
ATOM 3993 C CA . ALA A 1 503 ? 2.484 62.188 36.625 1 39.34 503 ALA A CA 1
ATOM 3994 C C . ALA A 1 503 ? 3.051 60.781 36.781 1 39.34 503 ALA A C 1
ATOM 3996 O O . ALA A 1 503 ? 4.117 60.469 36.25 1 39.34 503 ALA A O 1
ATOM 3997 N N . PHE A 1 504 ? 3.184 60.219 37.906 1 43.25 504 PHE A N 1
ATOM 3998 C CA . PHE A 1 504 ? 3.402 58.781 38.156 1 43.25 504 PHE A CA 1
ATOM 3999 C C . PHE A 1 504 ? 2.918 57.969 36.969 1 43.25 504 PHE A C 1
ATOM 4001 O O . PHE A 1 504 ? 1.736 58 36.594 1 43.25 504 PHE A O 1
ATOM 4008 N N . VAL A 1 505 ? 3.711 58 35.938 1 61.03 505 VAL A N 1
ATOM 4009 C CA . VAL A 1 505 ? 3.355 57.125 34.844 1 61.03 505 VAL A CA 1
ATOM 4010 C C . VAL A 1 505 ? 3.215 55.688 35.344 1 61.03 505 VAL A C 1
ATOM 4012 O O . VAL A 1 505 ? 4.172 55.094 35.844 1 61.03 505 VAL A O 1
ATOM 4015 N N . THR A 1 506 ? 2.068 55.281 35.688 1 79.5 506 THR A N 1
ATOM 4016 C CA . THR A 1 506 ? 1.763 53.906 36.125 1 79.5 506 THR A CA 1
ATOM 4017 C C . THR A 1 506 ? 2.078 52.906 35.031 1 79.5 506 THR A C 1
ATOM 4019 O O . THR A 1 506 ? 2.324 53.312 33.875 1 79.5 506 THR A O 1
ATOM 4022 N N . LEU A 1 507 ? 2.447 51.812 35.5 1 86.19 507 LEU A N 1
ATOM 4023 C CA . LEU A 1 507 ? 2.621 50.719 34.531 1 86.19 507 LEU A CA 1
ATOM 4024 C C . LEU A 1 507 ? 1.534 50.75 33.469 1 86.19 507 LEU A C 1
ATOM 4026 O O . LEU A 1 507 ? 1.814 50.531 32.281 1 86.19 507 LEU A O 1
ATOM 4030 N N . ARG A 1 508 ? 0.432 51.094 33.875 1 88.75 508 ARG A N 1
ATOM 4031 C CA . ARG A 1 508 ? -0.707 51.156 32.969 1 88.75 508 ARG A CA 1
ATOM 4032 C C . ARG A 1 508 ? -0.522 52.281 31.922 1 88.75 508 ARG A C 1
ATOM 4034 O O . ARG A 1 508 ? -0.878 52.094 30.766 1 88.75 508 ARG A O 1
ATOM 4041 N N . ASP A 1 509 ? -0.009 53.344 32.375 1 89.38 509 ASP A N 1
ATOM 4042 C CA . ASP A 1 509 ? 0.211 54.469 31.438 1 89.38 509 ASP A CA 1
ATOM 4043 C C . ASP A 1 509 ? 1.277 54.094 30.406 1 89.38 509 ASP A C 1
ATOM 4045 O O . ASP A 1 509 ? 1.156 54.469 29.234 1 89.38 509 ASP A O 1
ATOM 4049 N N . GLU A 1 510 ? 2.234 53.438 30.891 1 90.88 510 GLU A N 1
ATOM 4050 C CA . GLU A 1 510 ? 3.289 53 29.984 1 90.88 510 GLU A CA 1
ATOM 4051 C C . GLU A 1 510 ? 2.748 52.031 28.938 1 90.88 510 GLU A C 1
ATOM 4053 O O . GLU A 1 510 ? 3.115 52.094 27.766 1 90.88 510 GLU A O 1
ATOM 4058 N N . LEU A 1 511 ? 1.931 51.188 29.406 1 94.06 511 LEU A N 1
ATOM 4059 C CA . LEU A 1 511 ? 1.332 50.188 28.516 1 94.06 511 LEU A CA 1
ATOM 4060 C C . LEU A 1 511 ? 0.399 50.844 27.516 1 94.06 511 LEU A C 1
ATOM 4062 O O . LEU A 1 511 ? 0.388 50.469 26.328 1 94.06 511 LEU A O 1
ATOM 4066 N N . LYS A 1 512 ? -0.347 51.781 27.938 1 94.25 512 LYS A N 1
ATOM 4067 C CA . LYS A 1 512 ? -1.236 52.5 27.031 1 94.25 512 LYS A CA 1
ATOM 4068 C C . LYS A 1 512 ? -0.447 53.25 25.953 1 94.25 512 LYS A C 1
ATOM 4070 O O . LYS A 1 512 ? -0.87 53.281 24.797 1 94.25 512 LYS A O 1
ATOM 4075 N N . ALA A 1 513 ? 0.651 53.75 26.391 1 93.69 513 ALA A N 1
ATOM 4076 C CA . ALA A 1 513 ? 1.499 54.469 25.438 1 93.69 513 ALA A CA 1
ATOM 4077 C C . ALA A 1 513 ? 2.068 53.5 24.391 1 93.69 513 ALA A C 1
ATOM 4079 O O . ALA A 1 513 ? 2.109 53.844 23.203 1 93.69 513 ALA A O 1
ATOM 4080 N N . GLU A 1 514 ? 2.508 52.375 24.844 1 95.5 514 GLU A N 1
ATOM 4081 C CA . GLU A 1 514 ? 3.039 51.344 23.938 1 95.5 514 GLU A CA 1
ATOM 4082 C C . GLU A 1 514 ? 1.974 50.875 22.953 1 95.5 514 GLU A C 1
ATOM 4084 O O . GLU A 1 514 ? 2.246 50.75 21.75 1 95.5 514 GLU A O 1
ATOM 4089 N N . ILE A 1 515 ? 0.809 50.656 23.406 1 96.56 515 ILE A N 1
ATOM 4090 C CA . ILE A 1 515 ? -0.303 50.188 22.594 1 96.56 515 ILE A CA 1
ATOM 4091 C C . ILE A 1 515 ? -0.682 51.25 21.562 1 96.56 515 ILE A C 1
ATOM 4093 O O . ILE A 1 515 ? -0.965 50.938 20.406 1 96.56 515 ILE A O 1
ATOM 4097 N N . ALA A 1 516 ? -0.692 52.5 22 1 95.31 516 ALA A N 1
ATOM 4098 C CA . ALA A 1 516 ? -1.005 53.594 21.078 1 95.31 516 ALA A CA 1
ATOM 4099 C C . ALA A 1 516 ? -0.004 53.656 19.938 1 95.31 516 ALA A C 1
ATOM 4101 O O . ALA A 1 516 ? -0.385 53.875 18.781 1 95.31 516 ALA A O 1
ATOM 4102 N N . LEU A 1 517 ? 1.231 53.438 20.281 1 96 517 LEU A N 1
ATOM 4103 C CA . LEU A 1 517 ? 2.271 53.438 19.25 1 96 517 LEU A CA 1
ATOM 4104 C C . LEU A 1 517 ? 2.109 52.25 18.328 1 96 517 LEU A C 1
ATOM 4106 O O . LEU A 1 517 ? 2.324 52.344 17.125 1 96 517 LEU A O 1
ATOM 4110 N N . TYR A 1 518 ? 1.746 51.125 18.906 1 96.75 518 TYR A N 1
ATOM 4111 C CA . TYR A 1 518 ? 1.526 49.906 18.141 1 96.75 518 TYR A CA 1
ATOM 4112 C C . TYR A 1 518 ? 0.382 50.062 17.156 1 96.75 518 TYR A C 1
ATOM 4114 O O . TYR A 1 518 ? 0.486 49.688 15.992 1 96.75 518 TYR A O 1
ATOM 4122 N N . ILE A 1 519 ? -0.668 50.656 17.594 1 96 519 ILE A N 1
ATOM 4123 C CA . ILE A 1 519 ? -1.851 50.875 16.766 1 96 519 ILE A CA 1
ATOM 4124 C C . ILE A 1 519 ? -1.51 51.781 15.594 1 96 519 ILE A C 1
ATOM 4126 O O . ILE A 1 519 ? -1.994 51.594 14.477 1 96 519 ILE A O 1
ATOM 4130 N N . LYS A 1 520 ? -0.613 52.75 15.828 1 93.81 520 LYS A N 1
ATOM 4131 C CA . LYS A 1 520 ? -0.252 53.719 14.82 1 93.81 520 LYS A CA 1
ATOM 4132 C C . LYS A 1 520 ? 0.761 53.156 13.828 1 93.81 520 LYS A C 1
ATOM 4134 O O . LYS A 1 520 ? 0.903 53.656 12.711 1 93.81 520 LYS A O 1
ATOM 4139 N N . ALA A 1 521 ? 1.4 52.125 14.281 1 93.75 521 ALA A N 1
ATOM 4140 C CA . ALA A 1 521 ? 2.391 51.531 13.398 1 93.75 521 ALA A CA 1
ATOM 4141 C C . ALA A 1 521 ? 1.741 51 12.117 1 93.75 521 ALA A C 1
ATOM 4143 O O . ALA A 1 521 ? 0.59 50.562 12.133 1 93.75 521 ALA A O 1
ATOM 4144 N N . GLU A 1 522 ? 2.436 50.969 11.055 1 90.38 522 GLU A N 1
ATOM 4145 C CA . GLU A 1 522 ? 1.92 50.562 9.75 1 90.38 522 GLU A CA 1
ATOM 4146 C C . GLU A 1 522 ? 1.473 49.125 9.75 1 90.38 522 GLU A C 1
ATOM 4148 O O . GLU A 1 522 ? 2.145 48.25 10.32 1 90.38 522 GLU A O 1
ATOM 4153 N N . ARG A 1 523 ? 0.396 48.938 9.078 1 89.94 523 ARG A N 1
ATOM 4154 C CA . ARG A 1 523 ? -0.14 47.594 8.961 1 89.94 523 ARG A CA 1
ATOM 4155 C C . ARG A 1 523 ? 0.509 46.844 7.793 1 89.94 523 ARG A C 1
ATOM 4157 O O . ARG A 1 523 ? 0.914 47.469 6.805 1 89.94 523 ARG A O 1
ATOM 4164 N N . LEU A 1 524 ? 0.548 45.531 7.969 1 91.94 524 LEU A N 1
ATOM 4165 C CA . LEU A 1 524 ? 0.965 44.656 6.875 1 91.94 524 LEU A CA 1
ATOM 4166 C C . LEU A 1 524 ? -0.171 44.469 5.875 1 91.94 524 LEU A C 1
ATOM 4168 O O . LEU A 1 524 ? -1.311 44.844 6.141 1 91.94 524 LEU A O 1
ATOM 4172 N N . ASN A 1 525 ? 0.163 43.875 4.742 1 85.75 525 ASN A N 1
ATOM 4173 C CA . ASN A 1 525 ? -0.816 43.625 3.691 1 85.75 525 ASN A CA 1
ATOM 4174 C C . ASN A 1 525 ? -1.919 42.656 4.168 1 85.75 525 ASN A C 1
ATOM 4176 O O . ASN A 1 525 ? -1.692 41.844 5.043 1 85.75 525 ASN A O 1
ATOM 4180 N N . VAL A 1 526 ? -3.006 42.812 3.588 1 83.94 526 VAL A N 1
ATOM 4181 C CA . VAL A 1 526 ? -4.176 42.031 3.934 1 83.94 526 VAL A CA 1
ATOM 4182 C C . VAL A 1 526 ? -3.926 40.562 3.566 1 83.94 526 VAL A C 1
ATOM 4184 O O . VAL A 1 526 ? -3.1 40.25 2.701 1 83.94 526 VAL A O 1
ATOM 4187 N N . ILE A 1 527 ? -4.645 39.719 4.207 1 85.62 527 ILE A N 1
ATOM 4188 C CA . ILE A 1 527 ? -4.539 38.281 4.008 1 85.62 527 ILE A CA 1
ATOM 4189 C C . ILE A 1 527 ? -5.168 37.906 2.67 1 85.62 527 ILE A C 1
ATOM 4191 O O . ILE A 1 527 ? -6.309 38.281 2.385 1 85.62 527 ILE A O 1
ATOM 4195 N N . ASN A 1 528 ? -4.406 37.281 1.892 1 84.69 528 ASN A N 1
ATOM 4196 C CA . ASN A 1 528 ? -4.91 36.75 0.624 1 84.69 528 ASN A CA 1
ATOM 4197 C C . ASN A 1 528 ? -4.586 35.281 0.451 1 84.69 528 ASN A C 1
ATOM 4199 O O . ASN A 1 528 ? -3.561 34.812 0.942 1 84.69 528 ASN A O 1
ATOM 4203 N N . PRO A 1 529 ? -5.441 34.625 -0.212 1 80.25 529 PRO A N 1
ATOM 4204 C CA . PRO A 1 529 ? -5.273 33.188 -0.33 1 80.25 529 PRO A CA 1
ATOM 4205 C C . PRO A 1 529 ? -3.99 32.781 -1.064 1 80.25 529 PRO A C 1
ATOM 4207 O O . PRO A 1 529 ? -3.398 31.75 -0.776 1 80.25 529 PRO A O 1
ATOM 4210 N N . LEU A 1 530 ? -3.562 33.531 -1.979 1 73.69 530 LEU A N 1
ATOM 4211 C CA . LEU A 1 530 ? -2.375 33.219 -2.766 1 73.69 530 LEU A CA 1
ATOM 4212 C C . LEU A 1 530 ? -1.106 33.438 -1.949 1 73.69 530 LEU A C 1
ATOM 4214 O O . LEU A 1 530 ? -0.129 32.688 -2.094 1 73.69 530 LEU A O 1
ATOM 4218 N N . ASP A 1 531 ? -1.148 34.438 -1.094 1 80.81 531 ASP A N 1
ATOM 4219 C CA . ASP A 1 531 ? -0.053 34.75 -0.182 1 80.81 531 ASP A CA 1
ATOM 4220 C C . ASP A 1 531 ? -0.583 35.281 1.143 1 80.81 531 ASP A C 1
ATOM 4222 O O . ASP A 1 531 ? -0.62 36.5 1.349 1 80.81 531 ASP A O 1
ATOM 4226 N N . PRO A 1 532 ? -0.864 34.406 1.987 1 82.88 532 PRO A N 1
ATOM 4227 C CA . PRO A 1 532 ? -1.51 34.844 3.23 1 82.88 532 PRO A CA 1
ATOM 4228 C C . PRO A 1 532 ? -0.588 35.688 4.117 1 82.88 532 PRO A C 1
ATOM 4230 O O . PRO A 1 532 ? -1.054 36.344 5.047 1 82.88 532 PRO A O 1
ATOM 4233 N N . GLY A 1 533 ? 0.722 35.625 3.844 1 83.75 533 GLY A N 1
ATOM 4234 C CA . GLY A 1 533 ? 1.672 36.469 4.551 1 83.75 533 GLY A CA 1
ATOM 4235 C C . GLY A 1 533 ? 1.894 36.031 5.988 1 83.75 533 GLY A C 1
ATOM 4236 O O . GLY A 1 533 ? 2.145 36.875 6.859 1 83.75 533 GLY A O 1
ATOM 4237 N N . HIS A 1 534 ? 1.728 34.844 6.234 1 84.56 534 HIS A N 1
ATOM 4238 C CA . HIS A 1 534 ? 1.872 34.375 7.605 1 84.56 534 HIS A CA 1
ATOM 4239 C C . HIS A 1 534 ? 3.273 34.656 8.141 1 84.56 534 HIS A C 1
ATOM 4241 O O . HIS A 1 534 ? 3.43 35.125 9.266 1 84.56 534 HIS A O 1
ATOM 4247 N N . SER A 1 535 ? 4.246 34.406 7.289 1 84.31 535 SER A N 1
ATOM 4248 C CA . SER A 1 535 ? 5.633 34.625 7.691 1 84.31 535 SER A CA 1
ATOM 4249 C C . SER A 1 535 ? 5.918 36.094 7.941 1 84.31 535 SER A C 1
ATOM 4251 O O . SER A 1 535 ? 6.773 36.438 8.758 1 84.31 535 SER A O 1
ATOM 4253 N N . ASN A 1 536 ? 5.125 36.875 7.363 1 86.06 536 ASN A N 1
ATOM 4254 C CA . ASN A 1 536 ? 5.309 38.312 7.5 1 86.06 536 ASN A CA 1
ATOM 4255 C C . ASN A 1 536 ? 4.922 38.781 8.891 1 86.06 536 ASN A C 1
ATOM 4257 O O . ASN A 1 536 ? 5.473 39.781 9.383 1 86.06 536 ASN A O 1
ATOM 4261 N N . VAL A 1 537 ? 4.023 38.125 9.492 1 94.19 537 VAL A N 1
ATOM 4262 C CA . VAL A 1 537 ? 3.576 38.5 10.836 1 94.19 537 VAL A CA 1
ATOM 4263 C C . VAL A 1 537 ? 4.707 38.281 11.836 1 94.19 537 VAL A C 1
ATOM 4265 O O . VAL A 1 537 ? 5.004 39.156 12.648 1 94.19 537 VAL A O 1
ATOM 4268 N N . TYR A 1 538 ? 5.359 37.188 11.734 1 94.75 538 TYR A N 1
ATOM 4269 C CA . TYR A 1 538 ? 6.465 36.875 12.633 1 94.75 538 TYR A CA 1
ATOM 4270 C C . TYR A 1 538 ? 7.668 37.781 12.359 1 94.75 538 TYR A C 1
ATOM 4272 O O . TYR A 1 538 ? 8.336 38.219 13.289 1 94.75 538 TYR A O 1
ATOM 4280 N N . GLY A 1 539 ? 7.879 38 11.062 1 93.81 539 GLY A N 1
ATOM 4281 C CA . GLY A 1 539 ? 8.961 38.906 10.695 1 93.81 539 GLY A CA 1
ATOM 4282 C C . GLY A 1 539 ? 8.758 40.312 11.219 1 93.81 539 GLY A C 1
ATOM 4283 O O . GLY A 1 539 ? 9.719 40.969 11.641 1 93.81 539 GLY A O 1
ATOM 4284 N N . TRP A 1 540 ? 7.586 40.75 11.172 1 95.81 540 TRP A N 1
ATOM 4285 C CA . TRP A 1 540 ? 7.254 42.062 11.688 1 95.81 540 TRP A CA 1
ATOM 4286 C C . TRP A 1 540 ? 7.562 42.188 13.172 1 95.81 540 TRP A C 1
ATOM 4288 O O . TRP A 1 540 ? 8.164 43.156 13.625 1 95.81 540 TRP A O 1
ATOM 4298 N N . TRP A 1 541 ? 7.176 41.25 13.922 1 96.44 541 TRP A N 1
ATOM 4299 C CA . TRP A 1 541 ? 7.398 41.25 15.359 1 96.44 541 TRP A CA 1
ATOM 4300 C C . TRP A 1 541 ? 8.883 41.094 15.68 1 96.44 541 TRP A C 1
ATOM 4302 O O . TRP A 1 541 ? 9.375 41.656 16.656 1 96.44 541 TRP A O 1
ATOM 4312 N N . ARG A 1 542 ? 9.531 40.281 14.891 1 94.81 542 ARG A N 1
ATOM 4313 C CA . ARG A 1 542 ? 10.977 40.188 15.07 1 94.81 542 ARG A CA 1
ATOM 4314 C C . ARG A 1 542 ? 11.656 41.531 14.961 1 94.81 542 ARG A C 1
ATOM 4316 O O . ARG A 1 542 ? 12.531 41.875 15.758 1 94.81 542 ARG A O 1
ATOM 4323 N N . LYS A 1 543 ? 11.25 42.344 14.078 1 94.31 543 LYS A N 1
ATOM 4324 C CA . LYS A 1 543 ? 11.812 43.656 13.82 1 94.31 543 LYS A CA 1
ATOM 4325 C C . LYS A 1 543 ? 11.391 44.656 14.891 1 94.31 543 LYS A C 1
ATOM 4327 O O . LYS A 1 543 ? 12.156 45.562 15.234 1 94.31 543 LYS A O 1
ATOM 4332 N N . HIS A 1 544 ? 10.164 44.531 15.445 1 95.5 544 HIS A N 1
ATOM 4333 C CA . HIS A 1 544 ? 9.586 45.562 16.281 1 95.5 544 HIS A CA 1
ATOM 4334 C C . HIS A 1 544 ? 9.539 45.125 17.75 1 95.5 544 HIS A C 1
ATOM 4336 O O . HIS A 1 544 ? 8.969 45.812 18.594 1 95.5 544 HIS A O 1
ATOM 4342 N N . ARG A 1 545 ? 10.125 44.062 18.062 1 94.12 545 ARG A N 1
ATOM 4343 C CA . ARG A 1 545 ? 10.023 43.5 19.406 1 94.12 545 ARG A CA 1
ATOM 4344 C C . ARG A 1 545 ? 10.602 44.469 20.422 1 94.12 545 ARG A C 1
ATOM 4346 O O . ARG A 1 545 ? 10.133 44.562 21.562 1 94.12 545 ARG A O 1
ATOM 4353 N N . SER A 1 546 ? 11.625 45.25 20.047 1 93.69 546 SER A N 1
ATOM 4354 C CA . SER A 1 546 ? 12.258 46.219 20.953 1 93.69 546 SER A CA 1
ATOM 4355 C C . SER A 1 546 ? 11.398 47.469 21.094 1 93.69 546 SER A C 1
ATOM 4357 O O . SER A 1 546 ? 11.438 48.125 22.141 1 93.69 546 SER A O 1
ATOM 4359 N N . SER A 1 547 ? 10.648 47.75 20.062 1 94.56 547 SER A N 1
ATOM 4360 C CA . SER A 1 547 ? 9.773 48.906 20.094 1 94.56 547 SER A CA 1
ATOM 4361 C C . SER A 1 547 ? 8.555 48.656 20.969 1 94.56 547 SER A C 1
ATOM 4363 O O . SER A 1 547 ? 8 49.594 21.547 1 94.56 547 SER A O 1
ATOM 4365 N N . PHE A 1 548 ? 8.18 47.406 20.953 1 96.25 548 PHE A N 1
ATOM 4366 C CA . PHE A 1 548 ? 7.004 47.031 21.734 1 96.25 548 PHE A CA 1
ATOM 4367 C C . PHE A 1 548 ? 7.301 45.844 22.656 1 96.25 548 PHE A C 1
ATOM 4369 O O . PHE A 1 548 ? 6.688 44.781 22.516 1 96.25 548 PHE A O 1
ATOM 4376 N N . PRO A 1 549 ? 8.094 46 23.656 1 94.5 549 PRO A N 1
ATOM 4377 C CA . PRO A 1 549 ? 8.617 44.875 24.438 1 94.5 549 PRO A CA 1
ATOM 4378 C C . PRO A 1 549 ? 7.531 44.156 25.234 1 94.5 549 PRO A C 1
ATOM 4380 O O . PRO A 1 549 ? 7.582 42.938 25.391 1 94.5 549 PRO A O 1
ATOM 4383 N N . ASN A 1 550 ? 6.57 44.875 25.766 1 94.69 550 ASN A N 1
ATOM 4384 C CA . ASN A 1 550 ? 5.516 44.25 26.547 1 94.69 550 ASN A CA 1
ATOM 4385 C C . ASN A 1 550 ? 4.543 43.469 25.656 1 94.69 550 ASN A C 1
ATOM 4387 O O . ASN A 1 550 ? 4.152 42.344 25.984 1 94.69 550 ASN A O 1
ATOM 4391 N N . LEU A 1 551 ? 4.184 44.062 24.531 1 96.69 551 LEU A N 1
ATOM 4392 C CA . LEU A 1 551 ? 3.275 43.406 23.594 1 96.69 551 LEU A CA 1
ATOM 4393 C C . LEU A 1 551 ? 3.936 42.188 22.969 1 96.69 551 LEU A C 1
ATOM 4395 O O . LEU A 1 551 ? 3.258 41.219 22.625 1 96.69 551 LEU A O 1
ATOM 4399 N N . ALA A 1 552 ? 5.258 42.25 22.828 1 96.12 552 ALA A N 1
ATOM 4400 C CA . ALA A 1 552 ? 6.008 41.156 22.219 1 96.12 552 ALA A CA 1
ATOM 4401 C C . ALA A 1 552 ? 5.895 39.875 23.047 1 96.12 552 ALA A C 1
ATOM 4403 O O . ALA A 1 552 ? 5.867 38.75 22.5 1 96.12 552 ALA A O 1
ATOM 4404 N N . ILE A 1 553 ? 5.785 40.031 24.312 1 93.06 553 ILE A N 1
ATOM 4405 C CA . ILE A 1 553 ? 5.637 38.906 25.203 1 93.06 553 ILE A CA 1
ATOM 4406 C C . ILE A 1 553 ? 4.316 38.188 24.922 1 93.06 553 ILE A C 1
ATOM 4408 O O . ILE A 1 553 ? 4.277 36.969 24.797 1 93.06 553 ILE A O 1
ATOM 4412 N N . LEU A 1 554 ? 3.287 38.938 24.781 1 95.06 554 LEU A N 1
ATOM 4413 C CA . LEU A 1 554 ? 1.974 38.375 24.5 1 95.06 554 LEU A CA 1
ATOM 4414 C C . LEU A 1 554 ? 1.914 37.812 23.078 1 95.06 554 LEU A C 1
ATOM 4416 O O . LEU A 1 554 ? 1.271 36.812 22.844 1 95.06 554 LEU A O 1
ATOM 4420 N N . ALA A 1 555 ? 2.551 38.562 22.172 1 96.69 555 ALA A N 1
ATOM 4421 C CA . ALA A 1 555 ? 2.551 38.125 20.766 1 96.69 555 ALA A CA 1
ATOM 4422 C C . ALA A 1 555 ? 3.154 36.719 20.641 1 96.69 555 ALA A C 1
ATOM 4424 O O . ALA A 1 555 ? 2.668 35.906 19.844 1 96.69 555 ALA A O 1
ATOM 4425 N N . ARG A 1 556 ? 4.125 36.438 21.359 1 94.5 556 ARG A N 1
ATOM 4426 C CA . ARG A 1 556 ? 4.777 35.125 21.297 1 94.5 556 ARG A CA 1
ATOM 4427 C C . ARG A 1 556 ? 3.84 34 21.766 1 94.5 556 ARG A C 1
ATOM 4429 O O . ARG A 1 556 ? 3.869 32.906 21.25 1 94.5 556 ARG A O 1
ATOM 4436 N N . GLU A 1 557 ? 3.035 34.375 22.672 1 94.06 557 GLU A N 1
ATOM 4437 C CA . GLU A 1 557 ? 2.135 33.406 23.266 1 94.06 557 GLU A CA 1
ATOM 4438 C C . GLU A 1 557 ? 0.875 33.219 22.422 1 94.06 557 GLU A C 1
ATOM 4440 O O . GLU A 1 557 ? 0.436 32.094 22.172 1 94.06 557 GLU A O 1
ATOM 4445 N N . TYR A 1 558 ? 0.347 34.281 21.922 1 96.12 558 TYR A N 1
ATOM 4446 C CA . TYR A 1 558 ? -1 34.219 21.359 1 96.12 558 TYR A CA 1
ATOM 4447 C C . TYR A 1 558 ? -0.956 34.031 19.859 1 96.12 558 TYR A C 1
ATOM 4449 O O . TYR A 1 558 ? -1.965 33.688 19.234 1 96.12 558 TYR A O 1
ATOM 4457 N N . LEU A 1 559 ? 0.204 34.219 19.219 1 96.75 559 LEU A N 1
ATOM 4458 C CA . LEU A 1 559 ? 0.294 34.062 17.781 1 96.75 559 LEU A CA 1
ATOM 4459 C C . LEU A 1 559 ? 0.798 32.656 17.406 1 96.75 559 LEU A C 1
ATOM 4461 O O . LEU A 1 559 ? 0.706 32.25 16.25 1 96.75 559 LEU A O 1
ATOM 4465 N N . ALA A 1 560 ? 1.197 31.875 18.359 1 95.06 560 ALA A N 1
ATOM 4466 C CA . ALA A 1 560 ? 1.864 30.594 18.125 1 95.06 560 ALA A CA 1
ATOM 4467 C C . ALA A 1 560 ? 0.86 29.516 17.719 1 95.06 560 ALA A C 1
ATOM 4469 O O . ALA A 1 560 ? 1.141 28.688 16.859 1 95.06 560 ALA A O 1
ATOM 4470 N N . PRO A 1 561 ? -0.374 29.5 18.281 1 96.25 561 PRO A N 1
ATOM 4471 C CA . PRO A 1 561 ? -1.313 28.422 17.953 1 96.25 561 PRO A CA 1
ATOM 4472 C C . PRO A 1 561 ? -1.745 28.453 16.484 1 96.25 561 PRO A C 1
ATOM 4474 O O . PRO A 1 561 ? -1.771 29.516 15.859 1 96.25 561 PRO A O 1
ATOM 4477 N N . SER A 1 562 ? -2.074 27.266 15.992 1 95 562 SER A N 1
ATOM 4478 C CA . SER A 1 562 ? -2.559 27.109 14.625 1 95 562 SER A CA 1
ATOM 4479 C C . SER A 1 562 ? -4.082 27.141 14.57 1 95 562 SER A C 1
ATOM 4481 O O . SER A 1 562 ? -4.754 26.672 15.492 1 95 562 SER A O 1
ATOM 4483 N N . PRO A 1 563 ? -4.566 27.734 13.508 1 95.75 563 PRO A N 1
ATOM 4484 C CA . PRO A 1 563 ? -6.023 27.766 13.367 1 95.75 563 PRO A CA 1
ATOM 4485 C C . PRO A 1 563 ? -6.594 26.422 12.93 1 95.75 563 PRO A C 1
ATOM 4487 O O . PRO A 1 563 ? -7.816 26.234 12.914 1 95.75 563 PRO A O 1
ATOM 4490 N N . SER A 1 564 ? -5.688 25.547 12.57 1 93.19 564 SER A N 1
ATOM 4491 C CA . SER A 1 564 ? -6.125 24.234 12.094 1 93.19 564 SER A CA 1
ATOM 4492 C C . SER A 1 564 ? -5.301 23.109 12.703 1 93.19 564 SER A C 1
ATOM 4494 O O . SER A 1 564 ? -4.227 23.359 13.258 1 93.19 564 SER A O 1
ATOM 4496 N N . SER A 1 565 ? -5.84 21.922 12.641 1 88.19 565 SER A N 1
ATOM 4497 C CA . SER A 1 565 ? -5.129 20.75 13.148 1 88.19 565 SER A CA 1
ATOM 4498 C C . SER A 1 565 ? -4.336 20.078 12.047 1 88.19 565 SER A C 1
ATOM 4500 O O . SER A 1 565 ? -3.99 18.891 12.164 1 88.19 565 SER A O 1
ATOM 4502 N N . CYS A 1 566 ? -4.031 20.75 10.938 1 84.56 566 CYS A N 1
ATOM 4503 C CA . CYS A 1 566 ? -3.41 20.188 9.742 1 84.56 566 CYS A CA 1
ATOM 4504 C C . CYS A 1 566 ? -2.002 19.688 10.047 1 84.56 566 CYS A C 1
ATOM 4506 O O . CYS A 1 566 ? -1.514 18.766 9.391 1 84.56 566 CYS A O 1
ATOM 4508 N N . ALA A 1 567 ? -1.367 20.312 11.016 1 80.75 567 ALA A N 1
ATOM 4509 C CA . ALA A 1 567 ? -0.017 19.891 11.367 1 80.75 567 ALA A CA 1
ATOM 4510 C C . ALA A 1 567 ? -0.003 18.406 11.773 1 80.75 567 ALA A C 1
ATOM 4512 O O . ALA A 1 567 ? 0.875 17.656 11.352 1 80.75 567 ALA A O 1
ATOM 4513 N N . SER A 1 568 ? -0.952 18.016 12.547 1 81.31 568 SER A N 1
ATOM 4514 C CA . SER A 1 568 ? -1.044 16.625 12.969 1 81.31 568 SER A CA 1
ATOM 4515 C C . SER A 1 568 ? -1.461 15.719 11.812 1 81.31 568 SER A C 1
ATOM 4517 O O . SER A 1 568 ? -0.993 14.586 11.711 1 81.31 568 SER A O 1
ATOM 4519 N N . GLU A 1 569 ? -2.273 16.234 10.969 1 75.94 569 GLU A N 1
ATOM 4520 C CA . GLU A 1 569 ? -2.707 15.461 9.805 1 75.94 569 GLU A CA 1
ATOM 4521 C C . GLU A 1 569 ? -1.541 15.188 8.859 1 75.94 569 GLU A C 1
ATOM 4523 O O . GLU A 1 569 ? -1.444 14.102 8.281 1 75.94 569 GLU A O 1
ATOM 4528 N N . ARG A 1 570 ? -0.749 16.188 8.711 1 73.31 570 ARG A N 1
ATOM 4529 C CA . ARG A 1 570 ? 0.431 16.047 7.867 1 73.31 570 ARG A CA 1
ATOM 4530 C C . ARG A 1 570 ? 1.386 15 8.438 1 73.31 570 ARG A C 1
ATOM 4532 O O . ARG A 1 570 ? 2.043 14.281 7.688 1 73.31 570 ARG A O 1
ATOM 4539 N N . ALA A 1 571 ? 1.432 15.008 9.719 1 74.19 571 ALA A N 1
ATOM 4540 C CA . ALA A 1 571 ? 2.281 14.023 10.383 1 74.19 571 ALA A CA 1
ATOM 4541 C C . ALA A 1 571 ? 1.795 12.602 10.109 1 74.19 571 ALA A C 1
ATOM 4543 O O . ALA A 1 571 ? 2.602 11.688 9.945 1 74.19 571 ALA A O 1
ATOM 4544 N N . PHE A 1 572 ? 0.512 12.469 9.961 1 72.5 572 PHE A N 1
ATOM 4545 C CA . PHE A 1 572 ? -0.06 11.156 9.688 1 72.5 572 PHE A CA 1
ATOM 4546 C C . PHE A 1 572 ? 0.251 10.719 8.258 1 72.5 572 PHE A C 1
ATOM 4548 O O . PHE A 1 572 ? 0.407 9.523 7.992 1 72.5 572 PHE A O 1
ATOM 4555 N N . SER A 1 573 ? 0.202 11.648 7.379 1 67.19 573 SER A N 1
ATOM 4556 C CA . SER A 1 573 ? 0.509 11.281 6 1 67.19 573 SER A CA 1
ATOM 4557 C C . SER A 1 573 ? 1.841 10.539 5.91 1 67.19 573 SER A C 1
ATOM 4559 O O . SER A 1 573 ? 1.966 9.562 5.168 1 67.19 573 SER A O 1
ATOM 4561 N N . LYS A 1 574 ? 2.752 10.938 6.676 1 64.31 574 LYS A N 1
ATOM 4562 C CA . LYS A 1 574 ? 4.035 10.25 6.746 1 64.31 574 LYS A CA 1
ATOM 4563 C C . LYS A 1 574 ? 3.889 8.883 7.41 1 64.31 574 LYS A C 1
ATOM 4565 O O . LYS A 1 574 ? 4.504 7.906 6.98 1 64.31 574 LYS A O 1
ATOM 4570 N N . ALA A 1 575 ? 3.049 8.953 8.422 1 65.19 575 ALA A N 1
ATOM 4571 C CA . ALA A 1 575 ? 2.801 7.707 9.148 1 65.19 575 ALA A CA 1
ATOM 4572 C C . ALA A 1 575 ? 2.111 6.68 8.258 1 65.19 575 ALA A C 1
ATOM 4574 O O . ALA A 1 575 ? 2.41 5.484 8.328 1 65.19 575 ALA A O 1
ATOM 4575 N N . THR A 1 576 ? 1.293 7.223 7.449 1 63.78 576 THR A N 1
ATOM 4576 C CA . THR A 1 576 ? 0.562 6.34 6.547 1 63.78 576 THR A CA 1
ATOM 4577 C C . THR A 1 576 ? 1.518 5.641 5.586 1 63.78 576 THR A C 1
ATOM 4579 O O . THR A 1 576 ? 1.341 4.457 5.273 1 63.78 576 THR A O 1
ATOM 4582 N N . LEU A 1 577 ? 2.457 6.348 5.148 1 63.22 577 LEU A N 1
ATOM 4583 C CA . LEU A 1 577 ? 3.455 5.742 4.273 1 63.22 577 LEU A CA 1
ATOM 4584 C C . LEU A 1 577 ? 4.203 4.625 4.996 1 63.22 577 LEU A C 1
ATOM 4586 O O . LEU A 1 577 ? 4.531 3.602 4.391 1 63.22 577 LEU A O 1
ATOM 4590 N N . HIS A 1 578 ? 4.34 4.914 6.227 1 65.44 578 HIS A N 1
ATOM 4591 C CA . HIS A 1 578 ? 5.027 3.943 7.074 1 65.44 578 HIS 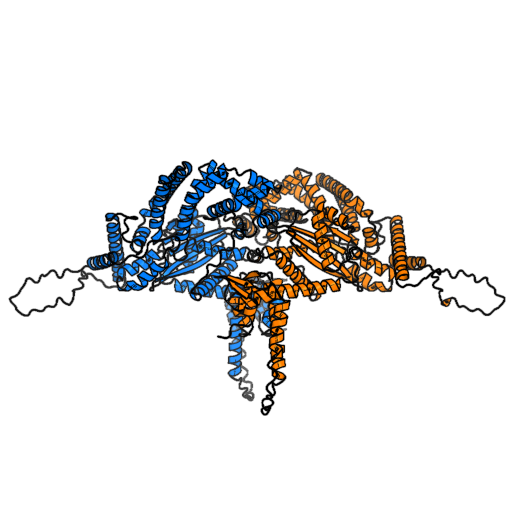A CA 1
ATOM 4592 C C . HIS A 1 578 ? 4.207 2.67 7.234 1 65.44 578 HIS A C 1
ATOM 4594 O O . HIS A 1 578 ? 4.75 1.564 7.199 1 65.44 578 HIS A O 1
ATOM 4600 N N . TYR A 1 579 ? 2.949 2.857 7.352 1 62 579 TYR A N 1
ATOM 4601 C CA . TYR A 1 579 ? 2.08 1.72 7.625 1 62 579 TYR A CA 1
ATOM 4602 C C . TYR A 1 579 ? 1.591 1.081 6.332 1 62 579 TYR A C 1
ATOM 4604 O O . TYR A 1 579 ? 1.171 -0.078 6.324 1 62 579 TYR A O 1
ATOM 4612 N N . SER A 1 580 ? 1.58 1.872 5.246 1 58.69 580 SER A N 1
ATOM 4613 C CA . SER A 1 580 ? 1.089 1.357 3.971 1 58.69 580 SER A CA 1
ATOM 4614 C C . SER A 1 580 ? 2.076 0.372 3.354 1 58.69 580 SER A C 1
ATOM 4616 O O . SER A 1 580 ? 1.688 -0.493 2.566 1 58.69 580 SER A O 1
ATOM 4618 N N . ASN A 1 581 ? 3.311 0.673 3.604 1 53.38 581 ASN A N 1
ATOM 4619 C CA . ASN A 1 581 ? 4.281 -0.25 3.023 1 53.38 581 ASN A CA 1
ATOM 4620 C C . ASN A 1 581 ? 4.059 -1.678 3.512 1 53.38 581 ASN A C 1
ATOM 4622 O O . ASN A 1 581 ? 4.141 -1.949 4.711 1 53.38 581 ASN A O 1
ATOM 4626 N N . LYS A 1 582 ? 3.35 -2.375 2.762 1 50.56 582 LYS A N 1
ATOM 4627 C CA . LYS A 1 582 ? 2.984 -3.764 3.027 1 50.56 582 LYS A CA 1
ATOM 4628 C C . LYS A 1 582 ? 4.059 -4.465 3.854 1 50.56 582 LYS A C 1
ATOM 4630 O O . LYS A 1 582 ? 3.746 -5.297 4.707 1 50.56 582 LYS A O 1
ATOM 4635 N N . LEU A 1 583 ? 5.281 -4.07 3.615 1 47.53 583 LEU A N 1
ATOM 4636 C CA . LEU A 1 583 ? 6.379 -4.723 4.32 1 47.53 583 LEU A CA 1
ATOM 4637 C C . LEU A 1 583 ? 6.449 -4.25 5.77 1 47.53 583 LEU A C 1
ATOM 4639 O O . LEU A 1 583 ? 6.996 -4.949 6.629 1 47.53 583 LEU A O 1
ATOM 4643 N N . ARG A 1 584 ? 5.781 -3.156 6.059 1 50.72 584 ARG A N 1
ATOM 4644 C CA . ARG A 1 584 ? 5.969 -2.582 7.387 1 50.72 584 ARG A CA 1
ATOM 4645 C C . ARG A 1 584 ? 4.719 -2.768 8.242 1 50.72 584 ARG A C 1
ATOM 4647 O O . ARG A 1 584 ? 4.664 -2.293 9.383 1 50.72 584 ARG A O 1
ATOM 4654 N N . SER A 1 585 ? 3.738 -3.562 7.73 1 55.44 585 SER A N 1
ATOM 4655 C CA . SER A 1 585 ? 2.451 -3.738 8.391 1 55.44 585 SER A CA 1
ATOM 4656 C C . SER A 1 585 ? 2.598 -4.531 9.688 1 55.44 585 SER A C 1
ATOM 4658 O O . SER A 1 585 ? 1.728 -4.469 10.562 1 55.44 585 SER A O 1
ATOM 4660 N N . ARG A 1 586 ? 3.834 -5.02 9.977 1 59.09 586 ARG A N 1
ATOM 4661 C CA . ARG A 1 586 ? 3.91 -5.895 11.141 1 59.09 586 ARG A CA 1
ATOM 4662 C C . ARG A 1 586 ? 4.68 -5.227 12.281 1 59.09 586 ARG A C 1
ATOM 4664 O O . ARG A 1 586 ? 5.129 -5.898 13.211 1 59.09 586 ARG A O 1
ATOM 4671 N N . LEU A 1 587 ? 4.77 -4.008 12.148 1 67.25 587 LEU A N 1
ATOM 4672 C CA . LEU A 1 587 ? 5.566 -3.332 13.172 1 67.25 587 LEU A CA 1
ATOM 4673 C C . LEU A 1 587 ? 4.758 -3.146 14.453 1 67.25 587 LEU A C 1
ATOM 4675 O O . LEU A 1 587 ? 3.584 -2.775 14.406 1 67.25 587 LEU A O 1
ATOM 4679 N N . LYS A 1 588 ? 5.363 -3.568 15.562 1 70.94 588 LYS A N 1
ATOM 4680 C CA . LYS A 1 588 ? 4.754 -3.295 16.859 1 70.94 588 LYS A CA 1
ATOM 4681 C C . LYS A 1 588 ? 4.469 -1.805 17.031 1 70.94 588 LYS A C 1
ATOM 4683 O O . LYS A 1 588 ? 5.262 -0.964 16.594 1 70.94 588 LYS A O 1
ATOM 4688 N N . PRO A 1 589 ? 3.414 -1.538 17.672 1 70.19 589 PRO A N 1
ATOM 4689 C CA . PRO A 1 589 ? 3.008 -0.14 17.844 1 70.19 589 PRO A CA 1
ATOM 4690 C C . PRO A 1 589 ? 4.094 0.717 18.484 1 70.19 589 PRO A C 1
ATOM 4692 O O . PRO A 1 589 ? 4.297 1.867 18.094 1 70.19 589 PRO A O 1
ATOM 4695 N N . THR A 1 590 ? 4.785 0.134 19.438 1 73.62 590 THR A N 1
ATOM 4696 C CA . THR A 1 590 ? 5.824 0.89 20.125 1 73.62 590 THR A CA 1
ATOM 4697 C C . THR A 1 590 ? 6.949 1.258 19.172 1 73.62 590 THR A C 1
ATOM 4699 O O . THR A 1 590 ? 7.43 2.395 19.172 1 73.62 590 THR A O 1
ATOM 4702 N N . LEU A 1 591 ? 7.332 0.294 18.438 1 81.75 591 LEU A N 1
ATOM 4703 C CA . LEU A 1 591 ? 8.383 0.52 17.453 1 81.75 591 LEU A CA 1
ATOM 4704 C C . LEU A 1 591 ? 7.941 1.529 16.391 1 81.75 591 LEU A C 1
ATOM 4706 O O . LEU A 1 591 ? 8.727 2.377 15.969 1 81.75 591 LEU A O 1
ATOM 4710 N N . SER A 1 592 ? 6.727 1.436 16.062 1 79.06 592 SER A N 1
ATOM 4711 C CA . SER A 1 592 ? 6.172 2.355 15.078 1 79.06 592 SER A CA 1
ATOM 4712 C C . SER A 1 592 ? 6.211 3.795 15.586 1 79.06 592 SER A C 1
ATOM 4714 O O . SER A 1 592 ? 6.531 4.711 14.82 1 79.06 592 SER A O 1
ATOM 4716 N N . GLY A 1 593 ? 5.867 3.957 16.844 1 79.19 593 GLY A N 1
ATOM 4717 C CA . GLY A 1 593 ? 5.922 5.285 17.422 1 79.19 593 GLY A CA 1
ATOM 4718 C C . GLY A 1 593 ? 7.316 5.879 17.438 1 79.19 593 GLY A C 1
ATOM 4719 O O . GLY A 1 593 ? 7.496 7.062 17.156 1 79.19 593 GLY A O 1
ATOM 4720 N N . GLN A 1 594 ? 8.258 5.066 17.703 1 84.19 594 GLN A N 1
ATOM 4721 C CA . GLN A 1 594 ? 9.648 5.508 17.734 1 84.19 594 GLN A CA 1
ATOM 4722 C C . GLN A 1 594 ? 10.125 5.902 16.344 1 84.19 594 GLN A C 1
ATOM 4724 O O . GLN A 1 594 ? 10.789 6.926 16.172 1 84.19 594 GLN A O 1
ATOM 4729 N N . ILE A 1 595 ? 9.797 5.078 15.438 1 87.38 595 ILE A N 1
ATOM 4730 C CA . ILE A 1 595 ? 10.203 5.32 14.062 1 87.38 595 ILE A CA 1
ATOM 4731 C C . ILE A 1 595 ? 9.617 6.645 13.57 1 87.38 595 ILE A C 1
ATOM 4733 O O . ILE A 1 595 ? 10.312 7.449 12.953 1 87.38 595 ILE A O 1
ATOM 4737 N N . LEU A 1 596 ? 8.406 6.844 13.891 1 82.12 596 LEU A N 1
ATOM 4738 C CA . LEU A 1 596 ? 7.734 8.055 13.445 1 82.12 596 LEU A CA 1
ATOM 4739 C C . LEU A 1 596 ? 8.336 9.289 14.117 1 82.12 596 LEU A C 1
ATOM 4741 O O . LEU A 1 596 ? 8.453 10.344 13.484 1 82.12 596 LEU A O 1
ATOM 4745 N N . MET A 1 597 ? 8.656 9.164 15.336 1 82.75 597 MET A N 1
ATOM 4746 C CA . MET A 1 597 ? 9.305 10.266 16.047 1 82.75 597 MET A CA 1
ATOM 4747 C C . MET A 1 597 ? 10.625 10.633 15.391 1 82.75 597 MET A C 1
ATOM 4749 O O . MET A 1 597 ? 10.922 11.82 15.203 1 82.75 597 MET A O 1
ATOM 4753 N N . ILE A 1 598 ? 11.359 9.641 15.07 1 88.31 598 ILE A N 1
ATOM 4754 C CA . ILE A 1 598 ? 12.648 9.867 14.422 1 88.31 598 ILE A CA 1
ATOM 4755 C C . ILE A 1 598 ? 12.438 10.492 13.047 1 88.31 598 ILE A C 1
ATOM 4757 O O . ILE A 1 598 ? 13.164 11.398 12.656 1 88.31 598 ILE A O 1
ATOM 4761 N N . GLN A 1 599 ? 11.492 9.977 12.375 1 86.12 599 GLN A N 1
ATOM 4762 C CA . GLN A 1 599 ? 11.195 10.469 11.031 1 86.12 599 GLN A CA 1
ATOM 4763 C C . GLN A 1 599 ? 10.828 11.945 11.055 1 86.12 599 GLN A C 1
ATOM 4765 O O . GLN A 1 599 ? 11.258 12.711 10.188 1 86.12 599 GLN A O 1
ATOM 4770 N N . THR A 1 600 ? 10.031 12.312 11.961 1 80.44 600 THR A N 1
ATOM 4771 C CA . THR A 1 600 ? 9.625 13.711 12.086 1 80.44 600 THR A CA 1
ATOM 4772 C C . THR A 1 600 ? 10.828 14.586 12.453 1 80.44 600 THR A C 1
ATOM 4774 O O . THR A 1 600 ? 10.93 15.719 11.992 1 80.44 600 THR A O 1
ATOM 4777 N N . ASP A 1 601 ? 11.648 14.047 13.273 1 83.69 601 ASP A N 1
ATOM 4778 C CA . ASP A 1 601 ? 12.859 14.766 13.648 1 83.69 601 ASP A CA 1
ATOM 4779 C C . ASP A 1 601 ? 13.758 15 12.438 1 83.69 601 ASP A C 1
ATOM 4781 O O . ASP A 1 601 ? 14.336 16.078 12.281 1 83.69 601 ASP A O 1
ATOM 4785 N N . LEU A 1 602 ? 13.898 13.984 11.656 1 86.19 602 LEU A N 1
ATOM 4786 C CA . LEU A 1 602 ? 14.711 14.094 10.445 1 86.19 602 LEU A CA 1
ATOM 4787 C C . LEU A 1 602 ? 14.117 15.109 9.477 1 86.19 602 LEU A C 1
ATOM 4789 O O . LEU A 1 602 ? 14.852 15.891 8.867 1 86.19 602 LEU A O 1
ATOM 4793 N N . ALA A 1 603 ? 12.867 15.078 9.352 1 78.69 603 ALA A N 1
ATOM 4794 C CA . ALA A 1 603 ? 12.188 16.016 8.469 1 78.69 603 ALA A CA 1
ATOM 4795 C C . ALA A 1 603 ? 12.359 17.453 8.953 1 78.69 603 ALA A C 1
ATOM 4797 O O . ALA A 1 603 ? 12.555 18.375 8.156 1 78.69 603 ALA A O 1
ATOM 4798 N N . ASP A 1 604 ? 12.305 17.641 10.242 1 74.94 604 ASP A N 1
ATOM 4799 C CA . ASP A 1 604 ? 12.469 18.953 10.844 1 74.94 604 ASP A CA 1
ATOM 4800 C C . ASP A 1 604 ? 13.883 19.5 10.625 1 74.94 604 ASP A C 1
ATOM 4802 O O . ASP A 1 604 ? 14.07 20.688 10.383 1 74.94 604 ASP A O 1
ATOM 4806 N N . LYS A 1 605 ? 14.805 18.641 10.688 1 75.69 605 LYS A N 1
ATOM 4807 C CA . LYS A 1 605 ? 16.203 19.047 10.5 1 75.69 605 LYS A CA 1
ATOM 4808 C C . LYS A 1 605 ? 16.453 19.453 9.047 1 75.69 605 LYS A C 1
ATOM 4810 O O . LYS A 1 605 ? 17.266 20.328 8.781 1 75.69 605 LYS A O 1
ATOM 4815 N N . ARG A 1 606 ? 15.766 18.797 8.156 1 74.31 606 ARG A N 1
ATOM 4816 C CA . ARG A 1 606 ? 15.898 19.141 6.742 1 74.31 606 ARG A CA 1
ATOM 4817 C C . ARG A 1 606 ? 15.266 20.5 6.441 1 74.31 606 ARG A C 1
ATOM 4819 O O . ARG A 1 606 ? 15.805 21.281 5.652 1 74.31 606 ARG A O 1
ATOM 4826 N N . ARG A 1 607 ? 14.109 20.656 6.984 1 63.19 607 ARG A N 1
ATOM 4827 C CA . ARG A 1 607 ? 13.414 21.922 6.797 1 63.19 607 ARG A CA 1
ATOM 4828 C C . ARG A 1 607 ? 14.25 23.094 7.328 1 63.19 607 ARG A C 1
ATOM 4830 O O . ARG A 1 607 ? 14.273 24.172 6.73 1 63.19 607 ARG A O 1
ATOM 4837 N N . ASN A 1 608 ? 14.898 22.828 8.422 1 54.16 608 ASN A N 1
ATOM 4838 C CA . ASN A 1 608 ? 15.719 23.875 9.008 1 54.16 608 ASN A CA 1
ATOM 4839 C C . ASN A 1 608 ? 16.953 24.156 8.156 1 54.16 608 ASN A C 1
ATOM 4841 O O . ASN A 1 608 ? 17.469 25.281 8.164 1 54.16 608 ASN A O 1
ATOM 4845 N N . LYS A 1 609 ? 17.453 23.062 7.484 1 49.78 609 LYS A N 1
ATOM 4846 C CA . LYS A 1 609 ? 18.594 23.297 6.598 1 49.78 609 LYS A CA 1
ATOM 4847 C C . LYS A 1 609 ? 18.141 23.938 5.293 1 49.78 609 LYS A C 1
ATOM 4849 O O . LYS A 1 609 ? 18.859 24.781 4.738 1 49.78 609 LYS A O 1
ATOM 4854 N N . ASP A 1 610 ? 17.156 23.234 4.562 1 42.69 610 ASP A N 1
ATOM 4855 C CA . ASP A 1 610 ? 16.703 23.688 3.25 1 42.69 610 ASP A CA 1
ATOM 4856 C C . ASP A 1 610 ? 15.727 24.859 3.377 1 42.69 610 ASP A C 1
ATOM 4858 O O . ASP A 1 610 ? 14.719 24.75 4.078 1 42.69 610 ASP A O 1
ATOM 4862 N N . ARG A 1 611 ? 16.203 26.125 3.23 1 36.22 611 ARG A N 1
ATOM 4863 C CA . ARG A 1 611 ? 15.336 27.297 3.127 1 36.22 611 ARG A CA 1
ATOM 4864 C C . ARG A 1 611 ? 14.047 26.969 2.391 1 36.22 611 ARG A C 1
ATOM 4866 O O . ARG A 1 611 ? 13.023 27.625 2.592 1 36.22 611 ARG A O 1
ATOM 4873 N N . TYR A 1 612 ? 14.102 26.516 1.079 1 27.91 612 TYR A N 1
ATOM 4874 C CA . TYR A 1 612 ? 13.016 26.422 0.111 1 27.91 612 TYR A CA 1
ATOM 4875 C C . TYR A 1 612 ? 12.312 25.078 0.2 1 27.91 612 TYR A C 1
ATOM 4877 O O . TYR A 1 612 ? 12.828 24.062 -0.283 1 27.91 612 TYR A O 1
ATOM 4885 N N . PHE A 1 613 ? 11.797 24.766 1.174 1 31.62 613 PHE A N 1
ATOM 4886 C CA . PHE A 1 613 ? 11.062 23.516 1.26 1 31.62 613 PHE A CA 1
ATOM 4887 C C . PHE A 1 613 ? 10.031 23.406 0.14 1 31.62 613 PHE A C 1
ATOM 4889 O O . PHE A 1 613 ? 9.094 24.203 0.081 1 31.62 613 PHE A O 1
ATOM 4896 N N . TYR A 1 614 ? 10.406 23.031 -1.036 1 27.02 614 TYR A N 1
ATOM 4897 C CA . TYR A 1 614 ? 9.406 22.672 -2.029 1 27.02 614 TYR A CA 1
ATOM 4898 C C . TYR A 1 614 ? 8.383 21.703 -1.438 1 27.02 614 TYR A C 1
ATOM 4900 O O . TYR A 1 614 ? 8.734 20.812 -0.668 1 27.02 614 TYR A O 1
ATOM 4908 N N . TYR A 1 615 ? 7.25 22.172 -1.199 1 27.88 615 TYR A N 1
ATOM 4909 C CA . TYR A 1 615 ? 6.074 21.359 -0.919 1 27.88 615 TYR A CA 1
ATOM 4910 C C . TYR A 1 615 ? 6.148 20.016 -1.64 1 27.88 615 TYR A C 1
ATOM 4912 O O . TYR A 1 615 ? 6.266 19.969 -2.867 1 27.88 615 TYR A O 1
ATOM 4920 N N . ALA A 1 616 ? 6.934 19.203 -1.247 1 29.7 616 ALA A N 1
ATOM 4921 C CA . ALA A 1 616 ? 6.727 17.859 -1.78 1 29.7 616 ALA A CA 1
ATOM 4922 C C . ALA A 1 616 ? 5.27 17.656 -2.188 1 29.7 616 ALA A C 1
ATOM 4924 O O . ALA A 1 616 ? 4.352 18.016 -1.443 1 29.7 616 ALA A O 1
ATOM 4925 N N . GLU A 1 617 ? 4.949 17.734 -3.422 1 31.31 617 GLU A N 1
ATOM 4926 C CA . GLU A 1 617 ? 3.639 17.391 -3.971 1 31.31 617 GLU A CA 1
ATOM 4927 C C . GLU A 1 617 ? 2.979 16.266 -3.166 1 31.31 617 GLU A C 1
ATOM 4929 O O . GLU A 1 617 ? 3.635 15.297 -2.799 1 31.31 617 GLU A O 1
ATOM 4934 N N . GLU A 1 618 ? 2.033 16.641 -2.334 1 32.59 618 GLU A N 1
ATOM 4935 C CA . GLU A 1 618 ? 1.134 15.688 -1.698 1 32.59 618 GLU A CA 1
ATOM 4936 C C . GLU A 1 618 ? 1.022 14.406 -2.518 1 32.59 618 GLU A C 1
ATOM 4938 O O . GLU A 1 618 ? 0.903 14.453 -3.744 1 32.59 618 GLU A O 1
ATOM 4943 N N . PRO A 1 619 ? 1.623 13.391 -2.123 1 33.56 619 PRO A N 1
ATOM 4944 C CA . PRO A 1 619 ? 1.348 12.195 -2.926 1 33.56 619 PRO A CA 1
ATOM 4945 C C . PRO A 1 619 ? -0.043 12.219 -3.557 1 33.56 619 PRO A C 1
ATOM 4947 O O . PRO A 1 619 ? -0.964 12.836 -3.008 1 33.56 619 PRO A O 1
ATOM 4950 N N . ASP A 1 620 ? -0.154 12.234 -4.809 1 32.78 620 ASP A N 1
ATOM 4951 C CA . ASP A 1 620 ? -1.419 12.234 -5.539 1 32.78 620 ASP A CA 1
ATOM 4952 C C . ASP A 1 620 ? -2.496 11.477 -4.762 1 32.78 620 ASP A C 1
ATOM 4954 O O . ASP A 1 620 ? -2.197 10.523 -4.039 1 32.78 620 ASP A O 1
ATOM 4958 N N . ASP A 1 621 ? -3.725 12.062 -4.609 1 34.62 621 ASP A N 1
ATOM 4959 C CA . ASP A 1 621 ? -5.008 11.758 -3.982 1 34.62 621 ASP A CA 1
ATOM 4960 C C . ASP A 1 621 ? -5.301 10.266 -4.027 1 34.62 621 ASP A C 1
ATOM 4962 O O . ASP A 1 621 ? -6.031 9.742 -3.184 1 34.62 621 ASP A O 1
ATOM 4966 N N . GLU A 1 622 ? -4.918 9.633 -5.098 1 34.28 622 GLU A N 1
ATOM 4967 C CA . GLU A 1 622 ? -5.387 8.273 -5.332 1 34.28 622 GLU A CA 1
ATOM 4968 C C . GLU A 1 622 ? -4.832 7.312 -4.285 1 34.28 622 GLU A C 1
ATOM 4970 O O . GLU A 1 622 ? -5.445 6.285 -3.988 1 34.28 622 GLU A O 1
ATOM 4975 N N . ASP A 1 623 ? -3.732 7.559 -3.787 1 35.53 623 ASP A N 1
ATOM 4976 C CA . ASP A 1 623 ? -2.996 6.66 -2.902 1 35.53 623 ASP A CA 1
ATOM 4977 C C . ASP A 1 623 ? -3.611 6.637 -1.505 1 35.53 623 ASP A C 1
ATOM 4979 O O . ASP A 1 623 ? -3.406 5.688 -0.746 1 35.53 623 ASP A O 1
ATOM 4983 N N . LEU A 1 624 ? -4.215 7.691 -1.075 1 35 624 LEU A N 1
ATOM 4984 C CA . LEU A 1 624 ? -4.855 7.855 0.224 1 35 624 LEU A CA 1
ATOM 4985 C C . LEU A 1 624 ? -6.172 7.082 0.283 1 35 624 LEU A C 1
ATOM 4987 O O . LEU A 1 624 ? -6.82 7.031 1.331 1 35 624 LEU A O 1
ATOM 4991 N N . GLU A 1 625 ? -6.719 6.77 -0.808 1 34.5 625 GLU A N 1
ATOM 4992 C CA . GLU A 1 625 ? -8.016 6.102 -0.778 1 34.5 625 GLU A CA 1
ATOM 4993 C C . GLU A 1 625 ? -7.965 4.84 0.079 1 34.5 625 GLU A C 1
ATOM 4995 O O . GLU A 1 625 ? -8.984 4.402 0.61 1 34.5 625 GLU A O 1
ATOM 5000 N N . LEU A 1 626 ? -6.906 4.176 0 1 31.92 626 LEU A N 1
ATOM 5001 C CA . LEU A 1 626 ? -6.941 2.936 0.766 1 31.92 626 LEU A CA 1
ATOM 5002 C C . LEU A 1 626 ? -7.148 3.219 2.25 1 31.92 626 LEU A C 1
ATOM 5004 O O . LEU A 1 626 ? -7.395 2.297 3.033 1 31.92 626 LEU A O 1
ATOM 5008 N N . TYR A 1 627 ? -6.887 4.469 2.732 1 30.78 627 TYR A N 1
ATOM 5009 C CA . TYR A 1 627 ? -7.008 4.785 4.148 1 30.78 627 TYR A CA 1
ATOM 5010 C C . TYR A 1 627 ? -8.312 5.516 4.438 1 30.78 627 TYR A C 1
ATOM 5012 O O . TYR A 1 627 ? -8.469 6.684 4.082 1 30.78 627 TYR A O 1
ATOM 5020 N N . SER A 1 628 ? -9.422 5 4.086 1 27.52 628 SER A N 1
ATOM 5021 C CA . SER A 1 628 ? -10.609 5.66 4.621 1 27.52 628 SER A CA 1
ATOM 5022 C C . SER A 1 628 ? -10.406 6.074 6.074 1 27.52 628 SER A C 1
ATOM 5024 O O . SER A 1 628 ? -10.016 5.254 6.91 1 27.52 628 SER A O 1
ATOM 5026 N N . LEU A 1 629 ? -9.969 7.281 6.359 1 24.8 629 LEU A N 1
ATOM 5027 C CA . LEU A 1 629 ? -10.164 7.922 7.656 1 24.8 629 LEU A CA 1
ATOM 5028 C C . LEU A 1 629 ? -11.578 7.66 8.18 1 24.8 629 LEU A C 1
ATOM 5030 O O . LEU A 1 629 ? -12.562 7.945 7.492 1 24.8 629 LEU A O 1
ATOM 5034 N N . ASP A 1 630 ? -11.82 6.633 8.727 1 24.42 630 ASP A N 1
ATOM 5035 C CA . ASP A 1 630 ? -13.055 6.609 9.5 1 24.42 630 ASP A CA 1
ATOM 5036 C C . ASP A 1 630 ? -13.227 7.898 10.297 1 24.42 630 ASP A C 1
ATOM 5038 O O . ASP A 1 630 ? -12.477 8.156 11.242 1 24.42 630 ASP A O 1
ATOM 5042 N N . ILE A 1 631 ? -13.188 9.086 9.688 1 21.12 631 ILE A N 1
ATOM 5043 C CA . ILE A 1 631 ? -13.859 10.086 10.516 1 21.12 631 ILE A CA 1
ATOM 5044 C C . ILE A 1 631 ? -15.32 9.672 10.734 1 21.12 631 ILE A C 1
ATOM 5046 O O . ILE A 1 631 ? -16.016 9.312 9.781 1 21.12 631 ILE A O 1
ATOM 5050 N N . MET B 1 1 ? 31.469 40.531 -37.969 1 34.5 1 MET B N 1
ATOM 5051 C CA . MET B 1 1 ? 30.75 39.5 -37.25 1 34.5 1 MET B CA 1
ATOM 5052 C C . MET B 1 1 ? 30.422 38.312 -38.156 1 34.5 1 MET B C 1
ATOM 5054 O O . MET B 1 1 ? 29.688 38.469 -39.125 1 34.5 1 MET B O 1
ATOM 5058 N N . THR B 1 2 ? 31.344 37.469 -38.438 1 42.34 2 THR B N 1
ATOM 5059 C CA . THR B 1 2 ? 31.281 36.438 -39.469 1 42.34 2 THR B CA 1
ATOM 5060 C C . THR B 1 2 ? 30.078 35.531 -39.25 1 42.34 2 THR B C 1
ATOM 5062 O O . THR B 1 2 ? 29.906 34.938 -38.188 1 42.34 2 THR B O 1
ATOM 5065 N N . LYS B 1 3 ? 28.984 35.844 -39.938 1 55.66 3 LYS B N 1
ATOM 5066 C CA . LYS B 1 3 ? 27.75 35.094 -39.938 1 55.66 3 LYS B CA 1
ATOM 5067 C C . LYS B 1 3 ? 28.016 33.594 -40.094 1 55.66 3 LYS B C 1
ATOM 5069 O O . LYS B 1 3 ? 28.812 33.188 -40.938 1 55.66 3 LYS B O 1
ATOM 5074 N N . SER B 1 4 ? 27.609 32.844 -39.062 1 63.44 4 SER B N 1
ATOM 5075 C CA . SER B 1 4 ? 27.797 31.406 -39.031 1 63.44 4 SER B CA 1
ATOM 5076 C C . SER B 1 4 ? 27.359 30.75 -40.344 1 63.44 4 SER B C 1
ATOM 5078 O O . SER B 1 4 ? 26.469 31.266 -41.031 1 63.44 4 SER B O 1
ATOM 5080 N N . GLU B 1 5 ? 28.109 29.938 -41 1 71.25 5 GLU B N 1
ATOM 5081 C CA . GLU B 1 5 ? 27.953 29.25 -42.281 1 71.25 5 GLU B CA 1
ATOM 5082 C C . GLU B 1 5 ? 26.562 28.641 -42.406 1 71.25 5 GLU B C 1
ATOM 5084 O O . GLU B 1 5 ? 26.078 28.438 -43.531 1 71.25 5 GLU B O 1
ATOM 5089 N N . VAL B 1 6 ? 25.906 28.594 -41.312 1 74.38 6 VAL B N 1
ATOM 5090 C CA . VAL B 1 6 ? 24.609 27.922 -41.312 1 74.38 6 VAL B CA 1
ATOM 5091 C C . VAL B 1 6 ? 23.562 28.859 -41.938 1 74.38 6 VAL B C 1
ATOM 5093 O O . VAL B 1 6 ? 22.594 28.406 -42.562 1 74.38 6 VAL B O 1
ATOM 5096 N N . TRP B 1 7 ? 23.797 30.109 -41.938 1 75.38 7 TRP B N 1
ATOM 5097 C CA . TRP B 1 7 ? 22.844 31.109 -42.375 1 75.38 7 TRP B CA 1
ATOM 5098 C C . TRP B 1 7 ? 22.719 31.109 -43.875 1 75.38 7 TRP B C 1
ATOM 5100 O O . TRP B 1 7 ? 21.75 31.656 -44.438 1 75.38 7 TRP B O 1
ATOM 5110 N N . GLN B 1 8 ? 23.672 30.438 -44.625 1 79.5 8 GLN B N 1
ATOM 5111 C CA . GLN B 1 8 ? 23.578 30.297 -46.094 1 79.5 8 GLN B CA 1
ATOM 5112 C C . GLN B 1 8 ? 22.344 29.484 -46.469 1 79.5 8 GLN B C 1
ATOM 5114 O O . GLN B 1 8 ? 21.859 29.594 -47.594 1 79.5 8 GLN B O 1
ATOM 5119 N N . TYR B 1 9 ? 21.797 28.734 -45.594 1 79.31 9 TYR B N 1
ATOM 5120 C CA . TYR B 1 9 ? 20.688 27.844 -45.875 1 79.31 9 TYR B CA 1
ATOM 5121 C C . TYR B 1 9 ? 19.375 28.406 -45.344 1 79.31 9 TYR B C 1
ATOM 5123 O O . TYR B 1 9 ? 18.312 27.781 -45.469 1 79.31 9 TYR B O 1
ATOM 5131 N N . PHE B 1 10 ? 19.453 29.578 -44.75 1 78.38 10 PHE B N 1
ATOM 5132 C CA . PHE B 1 10 ? 18.25 30.188 -44.188 1 78.38 10 PHE B CA 1
ATOM 5133 C C . PHE B 1 10 ? 18.094 31.625 -44.656 1 78.38 10 PHE B C 1
ATOM 5135 O O . PHE B 1 10 ? 19.094 32.312 -44.906 1 78.38 10 PHE B O 1
ATOM 5142 N N . ILE B 1 11 ? 16.922 32.062 -44.938 1 80.25 11 ILE B N 1
ATOM 5143 C CA . ILE B 1 11 ? 16.609 33.438 -45.312 1 80.25 11 ILE B CA 1
ATOM 5144 C C . ILE B 1 11 ? 15.719 34.062 -44.25 1 80.25 11 ILE B C 1
ATOM 5146 O O . ILE B 1 11 ? 14.773 33.438 -43.75 1 80.25 11 ILE B O 1
ATOM 5150 N N . LYS B 1 12 ? 16.172 35.156 -43.688 1 75.38 12 LYS B N 1
ATOM 5151 C CA . LYS B 1 12 ? 15.359 35.938 -42.781 1 75.38 12 LYS B CA 1
ATOM 5152 C C . LYS B 1 12 ? 14.281 36.719 -43.5 1 75.38 12 LYS B C 1
ATOM 5154 O O . LYS B 1 12 ? 14.578 37.5 -44.406 1 75.38 12 LYS B O 1
ATOM 5159 N N . GLU B 1 13 ? 13.094 36.281 -43.312 1 74.19 13 GLU B N 1
ATOM 5160 C CA . GLU B 1 13 ? 11.945 37.031 -43.844 1 74.19 13 GLU B CA 1
ATOM 5161 C C . GLU B 1 13 ? 11.109 37.625 -42.688 1 74.19 13 GLU B C 1
ATOM 5163 O O . GLU B 1 13 ? 10.32 36.906 -42.062 1 74.19 13 GLU B O 1
ATOM 5168 N N . GLY B 1 14 ? 11.211 38.844 -42.312 1 73.44 14 GLY B N 1
ATOM 5169 C CA . GLY B 1 14 ? 10.602 39.531 -41.188 1 73.44 14 GLY B CA 1
ATOM 5170 C C . GLY B 1 14 ? 11.109 39.062 -39.844 1 73.44 14 GLY B C 1
ATOM 5171 O O . GLY B 1 14 ? 12.312 39.094 -39.562 1 73.44 14 GLY B O 1
ATOM 5172 N N . ASN B 1 15 ? 10.336 38.531 -38.906 1 71.12 15 ASN B N 1
ATOM 5173 C CA . ASN B 1 15 ? 10.711 38.031 -37.594 1 71.12 15 ASN B CA 1
ATOM 5174 C C . ASN B 1 15 ? 10.93 36.531 -37.625 1 71.12 15 ASN B C 1
ATOM 5176 O O . ASN B 1 15 ? 11.328 35.938 -36.625 1 71.12 15 ASN B O 1
ATOM 5180 N N . ASP B 1 16 ? 10.781 35.938 -38.75 1 73.62 16 ASP B N 1
ATOM 5181 C CA . ASP B 1 16 ? 10.906 34.5 -38.906 1 73.62 16 ASP B CA 1
ATOM 5182 C C . ASP B 1 16 ? 12.133 34.125 -39.719 1 73.62 16 ASP B C 1
ATOM 5184 O O . ASP B 1 16 ? 12.531 34.875 -40.625 1 73.62 16 ASP B O 1
ATOM 5188 N N . VAL B 1 17 ? 12.844 33.031 -39.406 1 78.62 17 VAL B N 1
ATOM 5189 C CA . VAL B 1 17 ? 13.945 32.469 -40.156 1 78.62 17 VAL B CA 1
ATOM 5190 C C . VAL B 1 17 ? 13.461 31.219 -40.906 1 78.62 17 VAL B C 1
ATOM 5192 O O . VAL B 1 17 ? 12.891 30.312 -40.312 1 78.62 17 VAL B O 1
ATOM 5195 N N . ILE B 1 18 ? 13.484 31.297 -42.219 1 81.62 18 ILE B N 1
ATOM 5196 C CA . ILE B 1 18 ? 12.961 30.266 -43.125 1 81.62 18 ILE B CA 1
ATOM 5197 C C . ILE B 1 18 ? 14.109 29.469 -43.719 1 81.62 18 ILE B C 1
ATOM 5199 O O . ILE B 1 18 ? 15.086 30.031 -44.219 1 81.62 18 ILE B O 1
ATOM 5203 N N . CYS B 1 19 ? 14.055 28.109 -43.688 1 77.81 19 CYS B N 1
ATOM 5204 C CA . CYS B 1 19 ? 15.039 27.234 -44.312 1 77.81 19 CYS B CA 1
ATOM 5205 C C . CYS B 1 19 ? 14.906 27.25 -45.812 1 77.81 19 CYS B C 1
ATOM 5207 O O . CYS B 1 19 ? 13.805 27.047 -46.344 1 77.81 19 CYS B O 1
ATOM 5209 N N . ASN B 1 20 ? 15.859 27.5 -46.562 1 80.5 20 ASN B N 1
ATOM 5210 C CA . ASN B 1 20 ? 15.867 27.609 -48.031 1 80.5 20 ASN B CA 1
ATOM 5211 C C . ASN B 1 20 ? 15.562 26.266 -48.688 1 80.5 20 ASN B C 1
ATOM 5213 O O . ASN B 1 20 ? 15.172 26.219 -49.875 1 80.5 20 ASN B O 1
ATOM 5217 N N . LYS B 1 21 ? 15.734 25.25 -48 1 77.88 21 LYS B N 1
ATOM 5218 C CA . LYS B 1 21 ? 15.57 23.922 -48.594 1 77.88 21 LYS B CA 1
ATOM 5219 C C . LYS B 1 21 ? 14.148 23.406 -48.406 1 77.88 21 LYS B C 1
ATOM 5221 O O . LYS B 1 21 ? 13.516 22.938 -49.375 1 77.88 21 LYS B O 1
ATOM 5226 N N . CYS B 1 22 ? 13.641 23.438 -47.219 1 77.88 22 CYS B N 1
ATOM 5227 C CA . CYS B 1 22 ? 12.305 22.891 -47 1 77.88 22 CYS B CA 1
ATOM 5228 C C . CYS B 1 22 ? 11.273 24 -46.844 1 77.88 22 CYS B C 1
ATOM 5230 O O . CYS B 1 22 ? 10.078 23.719 -46.688 1 77.88 22 CYS B O 1
ATOM 5232 N N . LYS B 1 23 ? 11.609 25.312 -46.844 1 79.62 23 LYS B N 1
ATOM 5233 C CA . LYS B 1 23 ? 10.812 26.547 -46.812 1 79.62 23 LYS B CA 1
ATOM 5234 C C . LYS B 1 23 ? 10 26.625 -45.531 1 79.62 23 LYS B C 1
ATOM 5236 O O . LYS B 1 23 ? 9.039 27.391 -45.438 1 79.62 23 LYS B O 1
ATOM 5241 N N . LYS B 1 24 ? 10.391 25.844 -44.562 1 77.25 24 LYS B N 1
ATOM 5242 C CA . LYS B 1 24 ? 9.734 25.891 -43.281 1 77.25 24 LYS B CA 1
ATOM 5243 C C . LYS B 1 24 ? 10.305 27.016 -42.406 1 77.25 24 LYS B C 1
ATOM 5245 O O . LYS B 1 24 ? 11.5 27.312 -42.469 1 77.25 24 LYS B O 1
ATOM 5250 N N . ALA B 1 25 ? 9.422 27.562 -41.594 1 78.19 25 ALA B N 1
ATOM 5251 C CA . ALA B 1 25 ? 9.812 28.609 -40.656 1 78.19 25 ALA B CA 1
ATOM 5252 C C . ALA B 1 25 ? 10.445 28.031 -39.406 1 78.19 25 ALA B C 1
ATOM 5254 O O . ALA B 1 25 ? 9.93 27.062 -38.844 1 78.19 25 ALA B O 1
ATOM 5255 N N . VAL B 1 26 ? 11.688 28.312 -39.094 1 73.62 26 VAL B N 1
ATOM 5256 C CA . VAL B 1 26 ? 12.383 27.844 -37.906 1 73.62 26 VAL B CA 1
ATOM 5257 C C . VAL B 1 26 ? 12.32 28.906 -36.812 1 73.62 26 VAL B C 1
ATOM 5259 O O . VAL B 1 26 ? 12.578 30.078 -37.094 1 73.62 26 VAL B O 1
ATOM 5262 N N . SER B 1 27 ? 11.758 28.531 -35.688 1 67.75 27 SER B N 1
ATOM 5263 C CA . SER B 1 27 ? 11.602 29.453 -34.562 1 67.75 27 SER B CA 1
ATOM 5264 C C . SER B 1 27 ? 12.93 29.703 -33.875 1 67.75 27 SER B C 1
ATOM 5266 O O . SER B 1 27 ? 13.656 28.766 -33.531 1 67.75 27 SER B O 1
ATOM 5268 N N . GLY B 1 28 ? 13.445 31.109 -33.719 1 64.25 28 GLY B N 1
ATOM 5269 C CA . GLY B 1 28 ? 14.586 31.594 -32.938 1 64.25 28 GLY B CA 1
ATOM 5270 C C . GLY B 1 28 ? 15.781 31.938 -33.812 1 64.25 28 GLY B C 1
ATOM 5271 O O . GLY B 1 28 ? 16.016 31.312 -34.844 1 64.25 28 GLY B O 1
ATOM 5272 N N . LEU B 1 29 ? 16.516 32.969 -33.594 1 63.47 29 LEU B N 1
ATOM 5273 C CA . LEU B 1 29 ? 17.641 33.562 -34.281 1 63.47 29 LEU B CA 1
ATOM 5274 C C . LEU B 1 29 ? 18.953 32.938 -33.875 1 63.47 29 LEU B C 1
ATOM 5276 O O . LEU B 1 29 ? 20.016 33.312 -34.375 1 63.47 29 LEU B O 1
ATOM 5280 N N . ASN B 1 30 ? 18.906 32 -32.969 1 70.19 30 ASN B N 1
ATOM 5281 C CA . ASN B 1 30 ? 20.172 31.469 -32.438 1 70.19 30 ASN B CA 1
ATOM 5282 C C . ASN B 1 30 ? 20.75 30.422 -33.406 1 70.19 30 ASN B C 1
ATOM 5284 O O . ASN B 1 30 ? 20.031 29.562 -33.906 1 70.19 30 ASN B O 1
ATOM 5288 N N . THR B 1 31 ? 21.938 30.375 -33.719 1 74.19 31 THR B N 1
ATOM 5289 C CA . THR B 1 31 ? 22.703 29.547 -34.656 1 74.19 31 THR B CA 1
ATOM 5290 C C . THR B 1 31 ? 22.562 28.062 -34.312 1 74.19 31 THR B C 1
ATOM 5292 O O . THR B 1 31 ? 22.547 27.203 -35.188 1 74.19 31 THR B O 1
ATOM 5295 N N . THR B 1 32 ? 22.328 27.828 -33.062 1 75.75 32 THR B N 1
ATOM 5296 C CA . THR B 1 32 ? 22.203 26.469 -32.562 1 75.75 32 THR B CA 1
ATOM 5297 C C . THR B 1 32 ? 20.875 25.859 -33 1 75.75 32 THR B C 1
ATOM 5299 O O . THR B 1 32 ? 20.828 24.688 -33.406 1 75.75 32 THR B O 1
ATOM 5302 N N . ASN B 1 33 ? 19.875 26.594 -33 1 75.75 33 ASN B N 1
ATOM 5303 C CA . ASN B 1 33 ? 18.562 26.125 -33.469 1 75.75 33 ASN B CA 1
ATOM 5304 C C . ASN B 1 33 ? 18.547 25.875 -34.969 1 75.75 33 ASN B C 1
ATOM 5306 O O . ASN B 1 33 ? 17.891 24.938 -35.438 1 75.75 33 ASN B O 1
ATOM 5310 N N . LEU B 1 34 ? 19.328 26.625 -35.688 1 77.44 34 LEU B N 1
ATOM 5311 C CA . LEU B 1 34 ? 19.438 26.5 -37.125 1 77.44 34 LEU B CA 1
ATOM 5312 C C . LEU B 1 34 ? 20.203 25.234 -37.5 1 77.44 34 LEU B C 1
ATOM 5314 O O . LEU B 1 34 ? 19.797 24.516 -38.406 1 77.44 34 LEU B O 1
ATOM 5318 N N . TRP B 1 35 ? 21.188 24.938 -36.719 1 75.62 35 TRP B N 1
ATOM 5319 C CA . TRP B 1 35 ? 21.953 23.719 -36.875 1 75.62 35 TRP B CA 1
ATOM 5320 C C . TRP B 1 35 ? 21.125 22.484 -36.531 1 75.62 35 TRP B C 1
ATOM 5322 O O . TRP B 1 35 ? 21.172 21.469 -37.219 1 75.62 35 TRP B O 1
ATOM 5332 N N . ASN B 1 36 ? 20.359 22.562 -35.531 1 76.5 36 ASN B N 1
ATOM 5333 C CA . ASN B 1 36 ? 19.469 21.484 -35.094 1 76.5 36 ASN B CA 1
ATOM 5334 C C . ASN B 1 36 ? 18.391 21.203 -36.156 1 76.5 36 ASN B C 1
ATOM 5336 O O . ASN B 1 36 ? 18.078 20.047 -36.438 1 76.5 36 ASN B O 1
ATOM 5340 N N . HIS B 1 37 ? 17.859 22.188 -36.688 1 76.69 37 HIS B N 1
ATOM 5341 C CA . HIS B 1 37 ? 16.922 22.047 -37.781 1 76.69 37 HIS B CA 1
ATOM 5342 C C . HIS B 1 37 ? 17.562 21.328 -38.969 1 76.69 37 HIS B C 1
ATOM 5344 O O . HIS B 1 37 ? 16.969 20.422 -39.531 1 76.69 37 HIS B O 1
ATOM 5350 N N . LEU B 1 38 ? 18.75 21.734 -39.375 1 77.5 38 LEU B N 1
ATOM 5351 C CA . LEU B 1 38 ? 19.438 21.109 -40.5 1 77.5 38 LEU B CA 1
ATOM 5352 C C . LEU B 1 38 ? 19.75 19.641 -40.188 1 77.5 38 LEU B C 1
ATOM 5354 O O . LEU B 1 38 ? 19.609 18.781 -41.031 1 77.5 38 LEU B O 1
ATOM 5358 N N . ASN B 1 39 ? 20.078 19.359 -38.969 1 77.44 39 ASN B N 1
ATOM 5359 C CA . ASN B 1 39 ? 20.391 18 -38.5 1 77.44 39 ASN B CA 1
ATOM 5360 C C . ASN B 1 39 ? 19.156 17.109 -38.531 1 77.44 39 ASN B C 1
ATOM 5362 O O . ASN B 1 39 ? 19.234 15.945 -38.906 1 77.44 39 ASN B O 1
ATOM 5366 N N . HIS B 1 40 ? 18.062 17.672 -38.188 1 76.88 40 HIS B N 1
ATOM 5367 C CA . HIS B 1 40 ? 16.844 16.875 -38.062 1 76.88 40 HIS B CA 1
ATOM 5368 C C . HIS B 1 40 ? 16.094 16.797 -39.406 1 76.88 40 HIS B C 1
ATOM 5370 O O . HIS B 1 40 ? 15.602 15.734 -39.781 1 76.88 40 HIS B O 1
ATOM 5376 N N . SER B 1 41 ? 16.016 17.891 -40.125 1 77.62 41 SER B N 1
ATOM 5377 C CA . SER B 1 41 ? 15.156 17.938 -41.312 1 77.62 41 SER B CA 1
ATOM 5378 C C . SER B 1 41 ? 15.953 17.719 -42.562 1 77.62 41 SER B C 1
ATOM 5380 O O . SER B 1 41 ? 15.414 17.297 -43.594 1 77.62 41 SER B O 1
ATOM 5382 N N . HIS B 1 42 ? 17.266 18.094 -42.625 1 76.81 42 HIS B N 1
ATOM 5383 C CA . HIS B 1 42 ? 18.094 18 -43.812 1 76.81 42 HIS B CA 1
ATOM 5384 C C . HIS B 1 42 ? 19.469 17.406 -43.469 1 76.81 42 HIS B C 1
ATOM 5386 O O . HIS B 1 42 ? 20.484 18.062 -43.625 1 76.81 42 HIS B O 1
ATOM 5392 N N . PRO B 1 43 ? 19.453 16.172 -42.938 1 73.81 43 PRO B N 1
ATOM 5393 C CA . PRO B 1 43 ? 20.688 15.57 -42.438 1 73.81 43 PRO B CA 1
ATOM 5394 C C . PRO B 1 43 ? 21.781 15.484 -43.5 1 73.81 43 PRO B C 1
ATOM 5396 O O . PRO B 1 43 ? 22.969 15.555 -43.156 1 73.81 43 PRO B O 1
ATOM 5399 N N . GLU B 1 44 ? 21.453 15.344 -44.688 1 74.12 44 GLU B N 1
ATOM 5400 C CA . GLU B 1 44 ? 22.453 15.234 -45.75 1 74.12 44 GLU B CA 1
ATOM 5401 C C . GLU B 1 44 ? 23.234 16.531 -45.906 1 74.12 44 GLU B C 1
ATOM 5403 O O . GLU B 1 44 ? 24.438 16.516 -46.125 1 74.12 44 GLU B O 1
ATOM 5408 N N . ILE B 1 45 ? 22.516 17.641 -45.844 1 73.25 45 ILE B N 1
ATOM 5409 C CA . ILE B 1 45 ? 23.156 18.953 -45.969 1 73.25 45 ILE B CA 1
ATOM 5410 C C . ILE B 1 45 ? 24 19.234 -44.75 1 73.25 45 ILE B C 1
ATOM 5412 O O . ILE B 1 45 ? 25.109 19.781 -44.844 1 73.25 45 ILE B O 1
ATOM 5416 N N . TYR B 1 46 ? 23.547 18.75 -43.625 1 71.19 46 TYR B N 1
ATOM 5417 C CA . TYR B 1 46 ? 24.25 18.875 -42.344 1 71.19 46 TYR B CA 1
ATOM 5418 C C . TYR B 1 46 ? 25.578 18.125 -42.375 1 71.19 46 TYR B C 1
ATOM 5420 O O . TYR B 1 46 ? 26.609 18.656 -41.969 1 71.19 46 TYR B O 1
ATOM 5428 N N . LYS B 1 47 ? 25.594 16.953 -42.844 1 68.19 47 LYS B N 1
ATOM 5429 C CA . LYS B 1 47 ? 26.797 16.141 -43 1 68.19 47 LYS B CA 1
ATOM 5430 C C . LYS B 1 47 ? 27.766 16.781 -43.969 1 68.19 47 LYS B C 1
ATOM 5432 O O . LYS B 1 47 ? 28.984 16.75 -43.781 1 68.19 47 LYS B O 1
ATOM 5437 N N . LEU B 1 48 ? 27.297 17.281 -45.031 1 63.12 48 LEU B N 1
ATOM 5438 C CA . LEU B 1 48 ? 28.141 17.875 -46.062 1 63.12 48 LEU B CA 1
ATOM 5439 C C . LEU B 1 48 ? 28.812 19.156 -45.562 1 63.12 48 LEU B C 1
ATOM 5441 O O . LEU B 1 48 ? 29.969 19.422 -45.875 1 63.12 48 LEU B O 1
ATOM 5445 N N . THR B 1 49 ? 28.016 19.812 -44.75 1 59.5 49 THR B N 1
ATOM 5446 C CA . THR B 1 49 ? 28.547 21.094 -44.281 1 59.5 49 THR B CA 1
ATOM 5447 C C . THR B 1 49 ? 29.531 20.859 -43.125 1 59.5 49 THR B C 1
ATOM 5449 O O . THR B 1 49 ? 30.5 21.609 -42.969 1 59.5 49 THR B O 1
ATOM 5452 N N . GLU B 1 50 ? 29.266 19.844 -42.312 1 50.53 50 GLU B N 1
ATOM 5453 C CA . GLU B 1 50 ? 30.219 19.5 -41.25 1 50.53 50 GLU B CA 1
ATOM 5454 C C . GLU B 1 50 ? 31.5 18.922 -41.844 1 50.53 50 GLU B C 1
ATOM 5456 O O . GLU B 1 50 ? 32.594 19.156 -41.312 1 50.53 50 GLU B O 1
ATOM 5461 N N . HIS B 1 51 ? 31.453 18.078 -42.844 1 42.75 51 HIS B N 1
ATOM 5462 C CA . HIS B 1 51 ? 32.656 17.531 -43.469 1 42.75 51 HIS B CA 1
ATOM 5463 C C . HIS B 1 51 ? 33.5 18.625 -44.125 1 42.75 51 HIS B C 1
ATOM 5465 O O . HIS B 1 51 ? 34.688 18.438 -44.344 1 42.75 51 HIS B O 1
ATOM 5471 N N . SER B 1 52 ? 32.812 19.625 -44.562 1 38.56 52 SER B N 1
ATOM 5472 C CA . SER B 1 52 ? 33.625 20.625 -45.25 1 38.56 52 SER B CA 1
ATOM 5473 C C . SER B 1 52 ? 34.469 21.406 -44.25 1 38.56 52 SER B C 1
ATOM 5475 O O . SER B 1 52 ? 35.344 22.188 -44.656 1 38.56 52 SER B O 1
ATOM 5477 N N . LYS B 1 53 ? 33.938 21.438 -43.031 1 38.09 53 LYS B N 1
ATOM 5478 C CA . LYS B 1 53 ? 34.906 22.156 -42.219 1 38.09 53 LYS B CA 1
ATOM 5479 C C . LYS B 1 53 ? 36.188 21.344 -42.031 1 38.09 53 LYS B C 1
ATOM 5481 O O . LYS B 1 53 ? 37.219 21.875 -41.562 1 38.09 53 LYS B O 1
ATOM 5486 N N . LYS B 1 54 ? 36.094 20 -42.062 1 32.97 54 LYS B N 1
ATOM 5487 C CA . LYS B 1 54 ? 37.312 19.281 -41.719 1 32.97 54 LYS B CA 1
ATOM 5488 C C . LYS B 1 54 ? 38.375 19.484 -42.75 1 32.97 54 LYS B C 1
ATOM 5490 O O . LYS B 1 54 ? 39.531 19.125 -42.531 1 32.97 54 LYS B O 1
ATOM 5495 N N . LYS B 1 55 ? 37.906 19.734 -43.938 1 31.72 55 LYS B N 1
ATOM 5496 C CA . LYS B 1 55 ? 39 19.609 -44.906 1 31.72 55 LYS B CA 1
ATOM 5497 C C . LYS B 1 55 ? 39.938 20.812 -44.844 1 31.72 55 LYS B C 1
ATOM 5499 O O . LYS B 1 55 ? 41.062 20.766 -45.344 1 31.72 55 LYS B O 1
ATOM 5504 N N . GLN B 1 56 ? 39.375 21.922 -44.562 1 29.17 56 GLN B N 1
ATOM 5505 C CA . GLN B 1 56 ? 40.25 22.953 -45.125 1 29.17 56 GLN B CA 1
ATOM 5506 C C . GLN B 1 56 ? 41.438 23.203 -44.219 1 29.17 56 GLN B C 1
ATOM 5508 O O . GLN B 1 56 ? 42.375 23.891 -44.625 1 29.17 56 GLN B O 1
ATOM 5513 N N . GLY B 1 57 ? 41.312 23.156 -42.906 1 29.2 57 GLY B N 1
ATOM 5514 C CA . GLY B 1 57 ? 42.375 23.891 -42.25 1 29.2 57 GLY B CA 1
ATOM 5515 C C . GLY B 1 57 ? 43.719 23.188 -42.344 1 29.2 57 GLY B C 1
ATOM 5516 O O . GLY B 1 57 ? 44.625 23.469 -41.562 1 29.2 57 GLY B O 1
ATOM 5517 N N . ASP B 1 58 ? 43.906 22.141 -43.281 1 27.73 58 ASP B N 1
ATOM 5518 C CA . ASP B 1 58 ? 45.094 21.344 -43.094 1 27.73 58 ASP B CA 1
ATOM 5519 C C . ASP B 1 58 ? 46.344 22.156 -43.5 1 27.73 58 ASP B C 1
ATOM 5521 O O . ASP B 1 58 ? 47.438 21.609 -43.562 1 27.73 58 ASP B O 1
ATOM 5525 N N . GLY B 1 59 ? 46.25 23.312 -44.125 1 25.7 59 GLY B N 1
ATOM 5526 C CA . GLY B 1 59 ? 47.438 23.578 -44.938 1 25.7 59 GLY B CA 1
ATOM 5527 C C . GLY B 1 59 ? 48.656 23.938 -44.094 1 25.7 59 GLY B C 1
ATOM 5528 O O . GLY B 1 59 ? 49.781 23.922 -44.562 1 25.7 59 GLY B O 1
ATOM 5529 N N . GLU B 1 60 ? 48.594 24.938 -43.188 1 27 60 GLU B N 1
ATOM 5530 C CA . GLU B 1 60 ? 49.844 25.672 -43.031 1 27 60 GLU B CA 1
ATOM 5531 C C . GLU B 1 60 ? 50.875 24.828 -42.281 1 27 60 GLU B C 1
ATOM 5533 O O . GLU B 1 60 ? 50.531 24.156 -41.281 1 27 60 GLU B O 1
ATOM 5538 N N . LEU B 1 61 ? 52.094 24.5 -42.906 1 26.73 61 LEU B N 1
ATOM 5539 C CA . LEU B 1 61 ? 53.312 23.734 -42.719 1 26.73 61 LEU B CA 1
ATOM 5540 C C . LEU B 1 61 ? 54.031 24.188 -41.469 1 26.73 61 LEU B C 1
ATOM 5542 O O . LEU B 1 61 ? 55.188 23.844 -41.25 1 26.73 61 LEU B O 1
ATOM 5546 N N . ASP B 1 62 ? 53.406 24.969 -40.562 1 26.61 62 ASP B N 1
ATOM 5547 C CA . ASP B 1 62 ? 54.25 25.609 -39.562 1 26.61 62 ASP B CA 1
ATOM 5548 C C . ASP B 1 62 ? 55.156 24.594 -38.844 1 26.61 62 ASP B C 1
ATOM 5550 O O . ASP B 1 62 ? 54.781 23.406 -38.75 1 26.61 62 ASP B O 1
ATOM 5554 N N . GLU B 1 63 ? 56.531 24.969 -38.656 1 29.16 63 GLU B N 1
ATOM 5555 C CA . GLU B 1 63 ? 57.75 24.312 -38.219 1 29.16 63 GLU B CA 1
ATOM 5556 C C . GLU B 1 63 ? 57.5 23.484 -36.938 1 29.16 63 GLU B C 1
ATOM 5558 O O . GLU B 1 63 ? 56.781 23.906 -36.031 1 29.16 63 GLU B O 1
ATOM 5563 N N . PRO B 1 64 ? 57.812 22.125 -37.031 1 28.34 64 PRO B N 1
ATOM 5564 C CA . PRO B 1 64 ? 57.281 21.109 -36.125 1 28.34 64 PRO B CA 1
ATOM 5565 C C . PRO B 1 64 ? 57.781 21.281 -34.688 1 28.34 64 PRO B C 1
ATOM 5567 O O . PRO B 1 64 ? 59 21.344 -34.469 1 28.34 64 PRO B O 1
ATOM 5570 N N . PRO B 1 65 ? 57.344 22.25 -33.844 1 29.06 65 PRO B N 1
ATOM 5571 C CA . PRO B 1 65 ? 58.031 22.5 -32.594 1 29.06 65 PRO B CA 1
ATOM 5572 C C . PRO B 1 65 ? 58.406 21.203 -31.859 1 29.06 65 PRO B C 1
ATOM 5574 O O . PRO B 1 65 ? 57.812 20.156 -32.094 1 29.06 65 PRO B O 1
ATOM 5577 N N . THR B 1 66 ? 59.656 21.109 -31.125 1 26.41 66 THR B N 1
ATOM 5578 C CA . THR B 1 66 ? 60.312 20.031 -30.406 1 26.41 66 THR B CA 1
ATOM 5579 C C . THR B 1 66 ? 59.344 19.312 -29.469 1 26.41 66 THR B C 1
ATOM 5581 O O . THR B 1 66 ? 58.656 19.953 -28.688 1 26.41 66 THR B O 1
ATOM 5584 N N . LYS B 1 67 ? 58.938 18.125 -29.797 1 25.91 67 LYS B N 1
ATOM 5585 C CA . LYS B 1 67 ? 58 17.219 -29.156 1 25.91 67 LYS B CA 1
ATOM 5586 C C . LYS B 1 67 ? 58.406 16.906 -27.719 1 25.91 67 LYS B C 1
ATOM 5588 O O . LYS B 1 67 ? 59.312 16.125 -27.5 1 25.91 67 LYS B O 1
ATOM 5593 N N . LYS B 1 68 ? 58.562 17.859 -26.781 1 25.61 68 LYS B N 1
ATOM 5594 C CA . LYS B 1 68 ? 58.75 17.328 -25.438 1 25.61 68 LYS B CA 1
ATOM 5595 C C . LYS B 1 68 ? 57.719 16.266 -25.125 1 25.61 68 LYS B C 1
ATOM 5597 O O . LYS B 1 68 ? 56.5 16.5 -25.234 1 25.61 68 LYS B O 1
ATOM 5602 N N . ALA B 1 69 ? 57.938 14.875 -25.281 1 23.69 69 ALA B N 1
ATOM 5603 C CA . ALA B 1 69 ? 57.344 13.555 -25.062 1 23.69 69 ALA B CA 1
ATOM 5604 C C . ALA B 1 69 ? 56.594 13.492 -23.734 1 23.69 69 ALA B C 1
ATOM 5606 O O . ALA B 1 69 ? 57.219 13.422 -22.672 1 23.69 69 ALA B O 1
ATOM 5607 N N . LYS B 1 70 ? 55.688 14.297 -23.438 1 27.83 70 LYS B N 1
ATOM 5608 C CA . LYS B 1 70 ? 54.906 14.164 -22.219 1 27.83 70 LYS B CA 1
ATOM 5609 C C . LYS B 1 70 ? 54.344 12.742 -22.078 1 27.83 70 LYS B C 1
ATOM 5611 O O . LYS B 1 70 ? 53.594 12.281 -22.938 1 27.83 70 LYS B O 1
ATOM 5616 N N . GLN B 1 71 ? 55 11.695 -21.516 1 25.36 71 GLN B N 1
ATOM 5617 C CA . GLN B 1 71 ? 54.719 10.359 -21.031 1 25.36 71 GLN B CA 1
ATOM 5618 C C . GLN B 1 71 ? 53.344 10.305 -20.344 1 25.36 71 GLN B C 1
ATOM 5620 O O . GLN B 1 71 ? 53.188 10.773 -19.219 1 25.36 71 GLN B O 1
ATOM 5625 N N . HIS B 1 72 ? 52.344 10.594 -20.953 1 33.84 72 HIS B N 1
ATOM 5626 C CA . HIS B 1 72 ? 51.031 10.273 -20.406 1 33.84 72 HIS B CA 1
ATOM 5627 C C . HIS B 1 72 ? 51 8.844 -19.875 1 33.84 72 HIS B C 1
ATOM 5629 O O . HIS B 1 72 ? 51.219 7.891 -20.625 1 33.84 72 HIS B O 1
ATOM 5635 N N . THR B 1 73 ? 51.562 8.594 -18.719 1 34.16 73 THR B N 1
ATOM 5636 C CA . THR B 1 73 ? 51.719 7.289 -18.094 1 34.16 73 THR B CA 1
ATOM 5637 C C . THR B 1 73 ? 50.5 6.414 -18.312 1 34.16 73 THR B C 1
ATOM 5639 O O . THR B 1 73 ? 49.375 6.867 -18.125 1 34.16 73 THR B O 1
ATOM 5642 N N . LEU B 1 74 ? 50.562 5.367 -19.094 1 36.97 74 LEU B N 1
ATOM 5643 C CA . LEU B 1 74 ? 49.688 4.203 -19.203 1 36.97 74 LEU B CA 1
ATOM 5644 C C . LEU B 1 74 ? 48.938 3.957 -17.891 1 36.97 74 LEU B C 1
ATOM 5646 O O . LEU B 1 74 ? 47.875 3.311 -17.875 1 36.97 74 LEU B O 1
ATOM 5650 N N . GLN B 1 75 ? 49.531 4.328 -16.797 1 37.97 75 GLN B N 1
ATOM 5651 C CA . GLN B 1 75 ? 48.938 4.16 -15.484 1 37.97 75 GLN B CA 1
ATOM 5652 C C . GLN B 1 75 ? 47.719 5.062 -15.328 1 37.97 75 GLN B C 1
ATOM 5654 O O . GLN B 1 75 ? 46.719 4.668 -14.719 1 37.97 75 GLN B O 1
ATOM 5659 N N . ALA B 1 76 ? 47.719 6.152 -15.898 1 43.47 76 ALA B N 1
ATOM 5660 C CA . ALA B 1 76 ? 46.625 7.102 -15.766 1 43.47 76 ALA B CA 1
ATOM 5661 C C . ALA B 1 76 ? 45.438 6.688 -16.625 1 43.47 76 ALA B C 1
ATOM 5663 O O . ALA B 1 76 ? 44.281 6.816 -16.219 1 43.47 76 ALA B O 1
ATOM 5664 N N . ALA B 1 77 ? 45.625 6.355 -17.781 1 43.69 77 ALA B N 1
ATOM 5665 C CA . ALA B 1 77 ? 44.562 5.859 -18.641 1 43.69 77 ALA B CA 1
ATOM 5666 C C . ALA B 1 77 ? 43.938 4.574 -18.078 1 43.69 77 ALA B C 1
ATOM 5668 O O . ALA B 1 77 ? 42.719 4.367 -18.172 1 43.69 77 ALA B O 1
ATOM 5669 N N . PHE B 1 78 ? 44.719 3.682 -17.625 1 45.47 78 PHE B N 1
ATOM 5670 C CA . PHE B 1 78 ? 44.25 2.5 -16.922 1 45.47 78 PHE B CA 1
ATOM 5671 C C . PHE B 1 78 ? 43.5 2.895 -15.641 1 45.47 78 PHE B C 1
ATOM 5673 O O . PHE B 1 78 ? 42.562 2.229 -15.234 1 45.47 78 PHE B O 1
ATOM 5680 N N . GLY B 1 79 ? 43.906 3.977 -15.055 1 47 79 GLY B N 1
ATOM 5681 C CA . GLY B 1 79 ? 43.25 4.492 -13.859 1 47 79 GLY B CA 1
ATOM 5682 C C . GLY B 1 79 ? 41.875 5.059 -14.133 1 47 79 GLY B C 1
ATOM 5683 O O . GLY B 1 79 ? 40.938 4.848 -13.352 1 47 79 GLY B O 1
ATOM 5684 N N . VA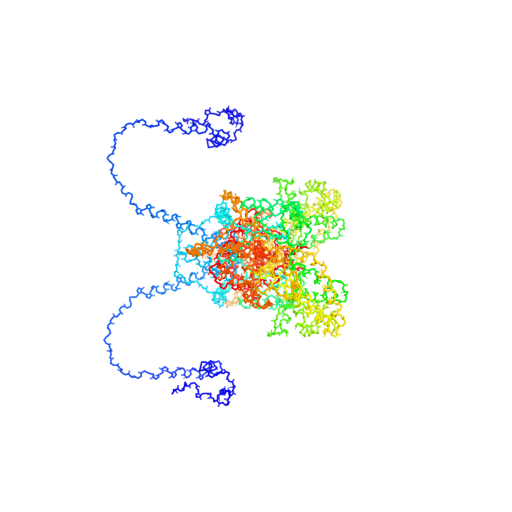L B 1 80 ? 41.781 5.797 -15.266 1 51.19 80 VAL B N 1
ATOM 5685 C CA . VAL B 1 80 ? 40.5 6.402 -15.641 1 51.19 80 VAL B CA 1
ATOM 5686 C C . VAL B 1 80 ? 39.531 5.324 -16.109 1 51.19 80 VAL B C 1
ATOM 5688 O O . VAL B 1 80 ? 38.344 5.344 -15.75 1 51.19 80 VAL B O 1
ATOM 5691 N N . SER B 1 81 ? 40.031 4.449 -17.047 1 53.31 81 SER B N 1
ATOM 5692 C CA . SER B 1 81 ? 39.188 3.35 -17.516 1 53.31 81 SER B CA 1
ATOM 5693 C C . SER B 1 81 ? 38.719 2.48 -16.344 1 53.31 81 SER B C 1
ATOM 5695 O O . SER B 1 81 ? 37.562 2.057 -16.312 1 53.31 81 SER B O 1
ATOM 5697 N N . ASN B 1 82 ? 39.594 2.342 -15.422 1 63.12 82 ASN B N 1
ATOM 5698 C CA . ASN B 1 82 ? 39.281 1.539 -14.25 1 63.12 82 ASN B CA 1
ATOM 5699 C C . ASN B 1 82 ? 38.25 2.248 -13.352 1 63.12 82 ASN B C 1
ATOM 5701 O O . ASN B 1 82 ? 37.344 1.613 -12.812 1 63.12 82 ASN B O 1
ATOM 5705 N N . ARG B 1 83 ? 38.406 3.535 -13.508 1 71.06 83 ARG B N 1
ATOM 5706 C CA . ARG B 1 83 ? 37.469 4.312 -12.711 1 71.06 83 ARG B CA 1
ATOM 5707 C C . ARG B 1 83 ? 36.062 4.301 -13.328 1 71.06 83 ARG B C 1
ATOM 5709 O O . ARG B 1 83 ? 35.062 4.195 -12.617 1 71.06 83 ARG B O 1
ATOM 5716 N N . GLN B 1 84 ? 36.125 4.461 -14.711 1 77.12 84 GLN B N 1
ATOM 5717 C CA . GLN B 1 84 ? 34.844 4.434 -15.398 1 77.12 84 GLN B CA 1
ATOM 5718 C C . GLN B 1 84 ? 34.156 3.082 -15.219 1 77.12 84 GLN B C 1
ATOM 5720 O O . GLN B 1 84 ? 32.938 3.02 -15.047 1 77.12 84 GLN B O 1
ATOM 5725 N N . GLU B 1 85 ? 34.969 2.133 -15.297 1 80.94 85 GLU B N 1
ATOM 5726 C CA . GLU B 1 85 ? 34.406 0.796 -15.102 1 80.94 85 GLU B CA 1
ATOM 5727 C C . GLU B 1 85 ? 33.875 0.621 -13.68 1 80.94 85 GLU B C 1
ATOM 5729 O O . GLU B 1 85 ? 32.812 0.02 -13.477 1 80.94 85 GLU B O 1
ATOM 5734 N N . GLN B 1 86 ? 34.625 1.133 -12.812 1 81.75 86 GLN B N 1
ATOM 5735 C CA . GLN B 1 86 ? 34.188 1.045 -11.422 1 81.75 86 GLN B CA 1
ATOM 5736 C C . GLN B 1 86 ? 32.906 1.857 -11.188 1 81.75 86 GLN B C 1
ATOM 5738 O O . GLN B 1 86 ? 32.031 1.436 -10.445 1 81.75 86 GLN B O 1
ATOM 5743 N N . ASP B 1 87 ? 32.844 2.926 -11.891 1 85.44 87 ASP B N 1
ATOM 5744 C CA . ASP B 1 87 ? 31.672 3.771 -11.797 1 85.44 87 ASP B CA 1
ATOM 5745 C C . ASP B 1 87 ? 30.438 3.059 -12.352 1 85.44 87 ASP B C 1
ATOM 5747 O O . ASP B 1 87 ? 29.359 3.127 -11.766 1 85.44 87 ASP B O 1
ATOM 5751 N N . ASN B 1 88 ? 30.703 2.443 -13.438 1 87.88 88 ASN B N 1
ATOM 5752 C CA . ASN B 1 88 ? 29.594 1.715 -14.055 1 87.88 88 ASN B CA 1
ATOM 5753 C C . ASN B 1 88 ? 29.156 0.539 -13.188 1 87.88 88 ASN B C 1
ATOM 5755 O O . ASN B 1 88 ? 27.953 0.253 -13.094 1 87.88 88 ASN B O 1
ATOM 5759 N N . LYS B 1 89 ? 30.094 -0.083 -12.633 1 89.62 89 LYS B N 1
ATOM 5760 C CA . LYS B 1 89 ? 29.766 -1.186 -11.734 1 89.62 89 LYS B CA 1
ATOM 5761 C C . LYS B 1 89 ? 28.969 -0.694 -10.531 1 89.62 89 LYS B C 1
ATOM 5763 O O . LYS B 1 89 ? 28.031 -1.354 -10.086 1 89.62 89 LYS B O 1
ATOM 5768 N N . PHE B 1 90 ? 29.391 0.386 -10.078 1 91.25 90 PHE B N 1
ATOM 5769 C CA . PHE B 1 90 ? 28.703 0.953 -8.922 1 91.25 90 PHE B CA 1
ATOM 5770 C C . PHE B 1 90 ? 27.281 1.364 -9.273 1 91.25 90 PHE B C 1
ATOM 5772 O O . PHE B 1 90 ? 26.359 1.128 -8.508 1 91.25 90 PHE B O 1
ATOM 5779 N N . LYS B 1 91 ? 27.094 1.938 -10.422 1 92.81 91 LYS B N 1
ATOM 5780 C CA . LYS B 1 91 ? 25.781 2.34 -10.891 1 92.81 91 LYS B CA 1
ATOM 5781 C C . LYS B 1 91 ? 24.859 1.131 -11.055 1 92.81 91 LYS B C 1
ATOM 5783 O O . LYS B 1 91 ? 23.672 1.196 -10.734 1 92.81 91 LYS B O 1
ATOM 5788 N N . ASN B 1 92 ? 25.453 0.104 -11.445 1 92.69 92 ASN B N 1
ATOM 5789 C CA . ASN B 1 92 ? 24.672 -1.119 -11.602 1 92.69 92 ASN B CA 1
ATOM 5790 C C . ASN B 1 92 ? 24.266 -1.699 -10.25 1 92.69 92 ASN B C 1
ATOM 5792 O O . ASN B 1 92 ? 23.203 -2.291 -10.117 1 92.69 92 ASN B O 1
ATOM 5796 N N . LEU B 1 93 ? 25.141 -1.545 -9.344 1 93.5 93 LEU B N 1
ATOM 5797 C CA . LEU B 1 93 ? 24.812 -2.01 -8 1 93.5 93 LEU B CA 1
ATOM 5798 C C . LEU B 1 93 ? 23.656 -1.206 -7.418 1 93.5 93 LEU B C 1
ATOM 5800 O O . LEU B 1 93 ? 22.781 -1.764 -6.75 1 93.5 93 LEU B O 1
ATOM 5804 N N . ILE B 1 94 ? 23.625 0.047 -7.684 1 94.31 94 ILE B N 1
ATOM 5805 C CA . ILE B 1 94 ? 22.547 0.902 -7.23 1 94.31 94 ILE B CA 1
ATOM 5806 C C . ILE B 1 94 ? 21.234 0.477 -7.906 1 94.31 94 ILE B C 1
ATOM 5808 O O . ILE B 1 94 ? 20.203 0.369 -7.25 1 94.31 94 ILE B O 1
ATOM 5812 N N . LEU B 1 95 ? 21.359 0.222 -9.117 1 94.81 95 LEU B N 1
ATOM 5813 C CA . LEU B 1 95 ? 20.188 -0.206 -9.883 1 94.81 95 LEU B CA 1
ATOM 5814 C C . LEU B 1 95 ? 19.625 -1.51 -9.32 1 94.81 95 LEU B C 1
ATOM 5816 O O . LEU B 1 95 ? 18.422 -1.629 -9.117 1 94.81 95 LEU B O 1
ATOM 5820 N N . GLU B 1 96 ? 20.438 -2.434 -9.094 1 93.62 96 GLU B N 1
ATOM 5821 C CA . GLU B 1 96 ? 20.016 -3.727 -8.57 1 93.62 96 GLU B CA 1
ATOM 5822 C C . GLU B 1 96 ? 19.391 -3.582 -7.18 1 93.62 96 GLU B C 1
ATOM 5824 O O . GLU B 1 96 ? 18.422 -4.262 -6.859 1 93.62 96 GLU B O 1
ATOM 5829 N N . PHE B 1 97 ? 20.031 -2.715 -6.426 1 93.06 97 PHE B N 1
ATOM 5830 C CA . PHE B 1 97 ? 19.5 -2.451 -5.094 1 93.06 97 PHE B CA 1
ATOM 5831 C C . PHE B 1 97 ? 18.078 -1.918 -5.164 1 93.06 97 PHE B C 1
ATOM 5833 O O . PHE B 1 97 ? 17.203 -2.395 -4.449 1 93.06 97 PHE B O 1
ATOM 5840 N N . ILE B 1 98 ? 17.828 -0.985 -6.047 1 91.88 98 ILE B N 1
ATOM 5841 C CA . ILE B 1 98 ? 16.531 -0.322 -6.188 1 91.88 98 ILE B CA 1
ATOM 5842 C C . ILE B 1 98 ? 15.492 -1.324 -6.68 1 91.88 98 ILE B C 1
ATOM 5844 O O . ILE B 1 98 ? 14.406 -1.439 -6.102 1 91.88 98 ILE B O 1
ATOM 5848 N N . ILE B 1 99 ? 15.844 -2.086 -7.621 1 89.94 99 ILE B N 1
ATOM 5849 C CA . ILE B 1 99 ? 14.891 -2.971 -8.281 1 89.94 99 ILE B CA 1
ATOM 5850 C C . ILE B 1 99 ? 14.609 -4.184 -7.398 1 89.94 99 ILE B C 1
ATOM 5852 O O . ILE B 1 99 ? 13.453 -4.578 -7.223 1 89.94 99 ILE B O 1
ATOM 5856 N N . ASP B 1 100 ? 15.609 -4.684 -6.805 1 88.19 100 ASP B N 1
ATOM 5857 C CA . ASP B 1 100 ? 15.484 -5.891 -5.996 1 88.19 100 ASP B CA 1
ATOM 5858 C C . ASP B 1 100 ? 14.617 -5.637 -4.762 1 88.19 100 ASP B C 1
ATOM 5860 O O . ASP B 1 100 ? 13.93 -6.539 -4.281 1 88.19 100 ASP B O 1
ATOM 5864 N N . ASN B 1 101 ? 14.68 -4.473 -4.27 1 85.94 101 ASN B N 1
ATOM 5865 C CA . ASN B 1 101 ? 13.953 -4.16 -3.043 1 85.94 101 ASN B CA 1
ATOM 5866 C C . ASN B 1 101 ? 12.711 -3.328 -3.324 1 85.94 101 ASN B C 1
ATOM 5868 O O . ASN B 1 101 ? 12.109 -2.766 -2.404 1 85.94 101 ASN B O 1
ATOM 5872 N N . ASN B 1 102 ? 12.375 -3.18 -4.555 1 82.38 102 ASN B N 1
ATOM 5873 C CA . ASN B 1 102 ? 11.18 -2.455 -4.977 1 82.38 102 ASN B CA 1
ATOM 5874 C C . ASN B 1 102 ? 11.172 -1.025 -4.449 1 82.38 102 ASN B C 1
ATOM 5876 O O . ASN B 1 102 ? 10.172 -0.566 -3.9 1 82.38 102 ASN B O 1
ATOM 5880 N N . LEU B 1 103 ? 12.281 -0.367 -4.543 1 86 103 LEU B N 1
ATOM 5881 C CA . LEU B 1 103 ? 12.391 1.01 -4.074 1 86 103 LEU B CA 1
ATOM 5882 C C . LEU B 1 103 ? 12.039 1.991 -5.188 1 86 103 LEU B C 1
ATOM 5884 O O . LEU B 1 103 ? 12.25 1.696 -6.367 1 86 103 LEU B O 1
ATOM 5888 N N . PRO B 1 104 ? 11.484 3.191 -4.77 1 83.44 104 PRO B N 1
ATOM 5889 C CA . PRO B 1 104 ? 11.32 4.223 -5.793 1 83.44 104 PRO B CA 1
ATOM 5890 C C . PRO B 1 104 ? 12.648 4.695 -6.379 1 83.44 104 PRO B C 1
ATOM 5892 O O . PRO B 1 104 ? 13.641 4.801 -5.652 1 83.44 104 PRO B O 1
ATOM 5895 N N . ILE B 1 105 ? 12.617 5.027 -7.656 1 88.19 105 ILE B N 1
ATOM 5896 C CA . ILE B 1 105 ? 13.844 5.445 -8.328 1 88.19 105 ILE B CA 1
ATOM 5897 C C . ILE B 1 105 ? 14.336 6.762 -7.73 1 88.19 105 ILE B C 1
ATOM 5899 O O . ILE B 1 105 ? 15.539 7.035 -7.715 1 88.19 105 ILE B O 1
ATOM 5903 N N . SER B 1 106 ? 13.453 7.539 -7.168 1 88.38 106 SER B N 1
ATOM 5904 C CA . SER B 1 106 ? 13.781 8.844 -6.605 1 88.38 106 SER B CA 1
ATOM 5905 C C . SER B 1 106 ? 14.625 8.703 -5.344 1 88.38 106 SER B C 1
ATOM 5907 O O . SER B 1 106 ? 15.117 9.703 -4.809 1 88.38 106 SER B O 1
ATOM 5909 N N . ILE B 1 107 ? 14.789 7.461 -4.891 1 90.62 107 ILE B N 1
ATOM 5910 C CA . ILE B 1 107 ? 15.547 7.215 -3.67 1 90.62 107 ILE B CA 1
ATOM 5911 C C . ILE B 1 107 ? 16.969 7.77 -3.822 1 90.62 107 ILE B C 1
ATOM 5913 O O . ILE B 1 107 ? 17.578 8.18 -2.838 1 90.62 107 ILE B O 1
ATOM 5917 N N . VAL B 1 108 ? 17.531 7.832 -5.035 1 92.75 108 VAL B N 1
ATOM 5918 C CA . VAL B 1 108 ? 18.891 8.281 -5.289 1 92.75 108 VAL B CA 1
ATOM 5919 C C . VAL B 1 108 ? 19 9.781 -5.027 1 92.75 108 VAL B C 1
ATOM 5921 O O . VAL B 1 108 ? 20.109 10.305 -4.859 1 92.75 108 VAL B O 1
ATOM 5924 N N . GLU B 1 109 ? 17.891 10.422 -5 1 90.44 109 GLU B N 1
ATOM 5925 C CA . GLU B 1 109 ? 17.859 11.859 -4.754 1 90.44 109 GLU B CA 1
ATOM 5926 C C . GLU B 1 109 ? 17.766 12.164 -3.262 1 90.44 109 GLU B C 1
ATOM 5928 O O . GLU B 1 109 ? 17.938 13.305 -2.844 1 90.44 109 GLU B O 1
ATOM 5933 N N . SER B 1 110 ? 17.469 11.109 -2.508 1 90.44 110 SER B N 1
ATOM 5934 C CA . SER B 1 110 ? 17.344 11.297 -1.064 1 90.44 110 SER B CA 1
ATOM 5935 C C . SER B 1 110 ? 18.672 11.711 -0.449 1 90.44 110 SER B C 1
ATOM 5937 O O . SER B 1 110 ? 19.719 11.156 -0.798 1 90.44 110 SER B O 1
ATOM 5939 N N . GLU B 1 111 ? 18.672 12.664 0.435 1 89.38 111 GLU B N 1
ATOM 5940 C CA . GLU B 1 111 ? 19.875 13.148 1.1 1 89.38 111 GLU B CA 1
ATOM 5941 C C . GLU B 1 111 ? 20.5 12.055 1.972 1 89.38 111 GLU B C 1
ATOM 5943 O O . GLU B 1 111 ? 21.719 11.914 2.025 1 89.38 111 GLU B O 1
ATOM 5948 N N . THR B 1 112 ? 19.609 11.336 2.621 1 92 112 THR B N 1
ATOM 5949 C CA . THR B 1 112 ? 20.125 10.305 3.516 1 92 112 THR B CA 1
ATOM 5950 C C . THR B 1 112 ? 20.797 9.188 2.725 1 92 112 THR B C 1
ATOM 5952 O O . THR B 1 112 ? 21.781 8.602 3.186 1 92 112 THR B O 1
ATOM 5955 N N . PHE B 1 113 ? 20.281 8.906 1.471 1 93.38 113 PHE B N 1
ATOM 5956 C CA . PHE B 1 113 ? 20.938 7.922 0.613 1 93.38 113 PHE B CA 1
ATOM 5957 C C . PHE B 1 113 ? 22.297 8.414 0.16 1 93.38 113 PHE B C 1
ATOM 5959 O O . PHE B 1 113 ? 23.281 7.672 0.201 1 93.38 113 PHE B O 1
ATOM 5966 N N . LYS B 1 114 ? 22.344 9.648 -0.221 1 91.38 114 LYS B N 1
ATOM 5967 C CA . LYS B 1 114 ? 23.594 10.234 -0.67 1 91.38 114 LYS B CA 1
ATOM 5968 C C . LYS B 1 114 ? 24.641 10.242 0.45 1 91.38 114 LYS B C 1
ATOM 5970 O O . LYS B 1 114 ? 25.797 9.906 0.226 1 91.38 114 LYS B O 1
ATOM 5975 N N . ASN B 1 115 ? 24.172 10.578 1.643 1 90.75 115 ASN B N 1
ATOM 5976 C CA . ASN B 1 115 ? 25.062 10.586 2.793 1 90.75 115 ASN B CA 1
ATOM 5977 C C . ASN B 1 115 ? 25.609 9.195 3.094 1 90.75 115 ASN B C 1
ATOM 5979 O O . ASN B 1 115 ? 26.781 9.031 3.428 1 90.75 115 ASN B O 1
ATOM 5983 N N . LEU B 1 116 ? 24.766 8.25 2.955 1 90.56 116 LEU B N 1
ATOM 5984 C CA . LEU B 1 116 ? 25.156 6.867 3.232 1 90.56 116 LEU B CA 1
ATOM 5985 C C . LEU B 1 116 ? 26.188 6.379 2.229 1 90.56 116 LEU B C 1
ATOM 5987 O O . LEU B 1 116 ? 27.219 5.82 2.617 1 90.56 116 LEU B O 1
ATOM 5991 N N . VAL B 1 117 ? 25.906 6.66 0.957 1 89.06 117 VAL B N 1
ATOM 5992 C CA . VAL B 1 117 ? 26.781 6.176 -0.114 1 89.06 117 VAL B CA 1
ATOM 5993 C C . VAL B 1 117 ? 28.094 6.93 -0.093 1 89.06 117 VAL B C 1
ATOM 5995 O O . VAL B 1 117 ? 29.156 6.348 -0.351 1 89.06 117 VAL B O 1
ATOM 5998 N N . ARG B 1 118 ? 28.062 8.172 0.281 1 88.06 118 ARG B N 1
ATOM 5999 C CA . ARG B 1 118 ? 29.25 9.023 0.22 1 88.06 118 ARG B CA 1
ATOM 6000 C C . ARG B 1 118 ? 30.078 8.906 1.499 1 88.06 118 ARG B C 1
ATOM 6002 O O . ARG B 1 118 ? 31.188 9.438 1.581 1 88.06 118 ARG B O 1
ATOM 6009 N N . PHE B 1 119 ? 29.547 8.32 2.467 1 86.12 119 PHE B N 1
ATOM 6010 C CA . PHE B 1 119 ? 30.25 8.211 3.738 1 86.12 119 PHE B CA 1
ATOM 6011 C C . PHE B 1 119 ? 31.641 7.613 3.539 1 86.12 119 PHE B C 1
ATOM 6013 O O . PHE B 1 119 ? 32.625 8.117 4.086 1 86.12 119 PHE B O 1
ATOM 6020 N N . ASN B 1 120 ? 31.688 6.52 2.719 1 76.25 120 ASN B N 1
ATOM 6021 C CA . ASN B 1 120 ? 32.969 5.871 2.516 1 76.25 120 ASN B CA 1
ATOM 6022 C C . ASN B 1 120 ? 33.594 6.27 1.183 1 76.25 120 ASN B C 1
ATOM 6024 O O . ASN B 1 120 ? 34.781 5.992 0.935 1 76.25 120 ASN B O 1
ATOM 6028 N N . SER B 1 121 ? 32.781 6.902 0.373 1 81 121 SER B N 1
ATOM 6029 C CA . SER B 1 121 ? 33.25 7.32 -0.938 1 81 121 SER B CA 1
ATOM 6030 C C . SER B 1 121 ? 32.688 8.688 -1.323 1 81 121 SER B C 1
ATOM 6032 O O . SER B 1 121 ? 31.797 8.773 -2.158 1 81 121 SER B O 1
ATOM 6034 N N . PRO B 1 122 ? 33.312 9.672 -0.817 1 81 122 PRO B N 1
ATOM 6035 C CA . PRO B 1 122 ? 32.781 11.008 -1.009 1 81 122 PRO B CA 1
ATOM 6036 C C . PRO B 1 122 ? 32.719 11.422 -2.479 1 81 122 PRO B C 1
ATOM 6038 O O . PRO B 1 122 ? 31.859 12.227 -2.867 1 81 122 PRO B O 1
ATOM 6041 N N . ASP B 1 123 ? 33.5 10.844 -3.309 1 80.62 123 ASP B N 1
ATOM 6042 C CA . ASP B 1 123 ? 33.562 11.297 -4.695 1 80.62 123 ASP B CA 1
ATOM 6043 C C . ASP B 1 123 ? 32.781 10.367 -5.617 1 80.62 123 ASP B C 1
ATOM 6045 O O . ASP B 1 123 ? 32.875 10.477 -6.844 1 80.62 123 ASP B O 1
ATOM 6049 N N . ILE B 1 124 ? 32.125 9.555 -5 1 82.88 124 ILE B N 1
ATOM 6050 C CA . ILE B 1 124 ? 31.391 8.578 -5.812 1 82.88 124 ILE B CA 1
ATOM 6051 C C . ILE B 1 124 ? 30.25 9.273 -6.555 1 82.88 124 ILE B C 1
ATOM 6053 O O . ILE B 1 124 ? 29.609 10.172 -6.012 1 82.88 124 ILE B O 1
ATOM 6057 N N . LYS B 1 125 ? 30.125 8.945 -7.801 1 86 125 LYS B N 1
ATOM 6058 C CA . LYS B 1 125 ? 29.047 9.531 -8.602 1 86 125 LYS B CA 1
ATOM 6059 C C . LYS B 1 125 ? 27.781 8.703 -8.5 1 86 125 LYS B C 1
ATOM 6061 O O . LYS B 1 125 ? 27.75 7.543 -8.922 1 86 125 LYS B O 1
ATOM 6066 N N . ILE B 1 126 ? 26.781 9.336 -7.957 1 91.88 126 ILE B N 1
ATOM 6067 C CA . ILE B 1 126 ? 25.469 8.711 -7.855 1 91.88 126 ILE B CA 1
ATOM 6068 C C . ILE B 1 126 ? 24.641 9.07 -9.086 1 91.88 126 ILE B C 1
ATOM 6070 O O . ILE B 1 126 ? 24.547 10.234 -9.469 1 91.88 126 ILE B O 1
ATOM 6074 N N . PRO B 1 127 ? 24.156 8.039 -9.758 1 94.12 127 PRO B N 1
ATOM 6075 C CA . PRO B 1 127 ? 23.344 8.344 -10.93 1 94.12 127 PRO B CA 1
ATOM 6076 C C . PRO B 1 127 ? 22.078 9.133 -10.578 1 94.12 127 PRO B C 1
ATOM 6078 O O . PRO B 1 127 ? 21.562 9.008 -9.469 1 94.12 127 PRO B O 1
ATOM 6081 N N . SER B 1 128 ? 21.594 9.891 -11.5 1 92.94 128 SER B N 1
ATOM 6082 C CA . SER B 1 128 ? 20.359 10.633 -11.32 1 92.94 128 SER B CA 1
ATOM 6083 C C . SER B 1 128 ? 19.141 9.75 -11.602 1 92.94 128 SER B C 1
ATOM 6085 O O . SER B 1 128 ? 19.281 8.672 -12.188 1 92.94 128 SER B O 1
ATOM 6087 N N . ARG B 1 129 ? 18.047 10.281 -11.156 1 91.81 129 ARG B N 1
ATOM 6088 C CA . ARG B 1 129 ? 16.797 9.594 -11.43 1 91.81 129 ARG B CA 1
ATOM 6089 C C . ARG B 1 129 ? 16.594 9.406 -12.93 1 91.81 129 ARG B C 1
ATOM 6091 O O . ARG B 1 129 ? 16.156 8.344 -13.375 1 91.81 129 ARG B O 1
ATOM 6098 N N . GLN B 1 130 ? 16.953 10.367 -13.672 1 91.56 130 GLN B N 1
ATOM 6099 C CA . GLN B 1 130 ? 16.781 10.328 -15.117 1 91.56 130 GLN B CA 1
ATOM 6100 C C . GLN B 1 130 ? 17.734 9.305 -15.75 1 91.56 130 GLN B C 1
ATOM 6102 O O . GLN B 1 130 ? 17.344 8.578 -16.672 1 91.56 130 GLN B O 1
ATOM 6107 N N . GLU B 1 131 ? 18.906 9.344 -15.273 1 93.88 131 GLU B N 1
ATOM 6108 C CA . GLU B 1 131 ? 19.875 8.391 -15.797 1 93.88 131 GLU B CA 1
ATOM 6109 C C . GLU B 1 131 ? 19.438 6.949 -15.539 1 93.88 131 GLU B C 1
ATOM 6111 O O . GLU B 1 131 ? 19.578 6.086 -16.406 1 93.88 131 GLU B O 1
ATOM 6116 N N . ILE B 1 132 ? 18.938 6.688 -14.359 1 94.62 132 ILE B N 1
ATOM 6117 C CA . ILE B 1 132 ? 18.484 5.352 -14.008 1 94.62 132 ILE B CA 1
ATOM 6118 C C . ILE B 1 132 ? 17.297 4.969 -14.883 1 94.62 132 ILE B C 1
ATOM 6120 O O . ILE B 1 132 ? 17.25 3.877 -15.453 1 94.62 132 ILE B O 1
ATOM 6124 N N . THR B 1 133 ? 16.344 5.895 -15.078 1 91.06 133 THR B N 1
ATOM 6125 C CA . THR B 1 133 ? 15.078 5.645 -15.75 1 91.06 133 THR B CA 1
ATOM 6126 C C . THR B 1 133 ? 15.281 5.457 -17.25 1 91.06 133 THR B C 1
ATOM 6128 O O . THR B 1 133 ? 14.711 4.547 -17.859 1 91.06 133 THR B O 1
ATOM 6131 N N . TYR B 1 134 ? 16.141 6.238 -17.812 1 91.81 134 TYR B N 1
ATOM 6132 C CA . TYR B 1 134 ? 16.156 6.289 -19.266 1 91.81 134 TYR B CA 1
ATOM 6133 C C . TYR B 1 134 ? 17.406 5.617 -19.812 1 91.81 134 TYR B C 1
ATOM 6135 O O . TYR B 1 134 ? 17.484 5.324 -21.016 1 91.81 134 TYR B O 1
ATOM 6143 N N . THR B 1 135 ? 18.359 5.316 -18.953 1 93.62 135 THR B N 1
ATOM 6144 C CA . THR B 1 135 ? 19.594 4.734 -19.469 1 93.62 135 THR B CA 1
ATOM 6145 C C . THR B 1 135 ? 19.859 3.383 -18.828 1 93.62 135 THR B C 1
ATOM 6147 O O . THR B 1 135 ? 19.938 2.361 -19.516 1 93.62 135 THR B O 1
ATOM 6150 N N . LEU B 1 136 ? 19.984 3.334 -17.562 1 95.56 136 LEU B N 1
ATOM 6151 C CA . LEU B 1 136 ? 20.453 2.137 -16.875 1 95.56 136 LEU B CA 1
ATOM 6152 C C . LEU B 1 136 ? 19.422 1.026 -16.938 1 95.56 136 LEU B C 1
ATOM 6154 O O . LEU B 1 136 ? 19.75 -0.135 -17.188 1 95.56 136 LEU B O 1
ATOM 6158 N N . ILE B 1 137 ? 18.125 1.34 -16.734 1 94.25 137 ILE B N 1
ATOM 6159 C CA . ILE B 1 137 ? 17.062 0.333 -16.734 1 94.25 137 ILE B CA 1
ATOM 6160 C C . ILE B 1 137 ? 16.922 -0.264 -18.125 1 94.25 137 ILE B C 1
ATOM 6162 O O . ILE B 1 137 ? 16.984 -1.483 -18.297 1 94.25 137 ILE B O 1
ATOM 6166 N N . PRO B 1 138 ? 16.781 0.599 -19.141 1 92.69 138 PRO B N 1
ATOM 6167 C CA . PRO B 1 138 ? 16.656 0.02 -20.484 1 92.69 138 PRO B CA 1
ATOM 6168 C C . PRO B 1 138 ? 17.875 -0.811 -20.891 1 92.69 138 PRO B C 1
ATOM 6170 O O . PRO B 1 138 ? 17.719 -1.866 -21.5 1 92.69 138 PRO B O 1
ATOM 6173 N N . LYS B 1 139 ? 19.047 -0.35 -20.531 1 94.44 139 LYS B N 1
ATOM 6174 C CA . LYS B 1 139 ? 20.266 -1.088 -20.844 1 94.44 139 LYS B CA 1
ATOM 6175 C C . LYS B 1 139 ? 20.266 -2.459 -20.172 1 94.44 139 LYS B C 1
ATOM 6177 O O . LYS B 1 139 ? 20.562 -3.467 -20.812 1 94.44 139 LYS B O 1
ATOM 6182 N N . ARG B 1 140 ? 19.953 -2.494 -18.938 1 94.5 140 ARG B N 1
ATOM 6183 C CA . ARG B 1 140 ? 19.922 -3.748 -18.188 1 94.5 140 ARG B CA 1
ATOM 6184 C C . ARG B 1 140 ? 18.797 -4.656 -18.703 1 94.5 140 ARG B C 1
ATOM 6186 O O . ARG B 1 140 ? 18.969 -5.875 -18.766 1 94.5 140 ARG B O 1
ATOM 6193 N N . ALA B 1 141 ? 17.656 -4.082 -18.984 1 91.31 141 ALA B N 1
ATOM 6194 C CA . ALA B 1 141 ? 16.531 -4.855 -19.516 1 91.31 141 ALA B CA 1
ATOM 6195 C C . ALA B 1 141 ? 16.906 -5.523 -20.828 1 91.31 141 ALA B C 1
ATOM 6197 O O . ALA B 1 141 ? 16.547 -6.684 -21.062 1 91.31 141 ALA B O 1
ATOM 6198 N N . ASN B 1 142 ? 17.594 -4.793 -21.625 1 92.44 142 ASN B N 1
ATOM 6199 C CA . ASN B 1 142 ? 18.016 -5.344 -22.906 1 92.44 142 ASN B CA 1
ATOM 6200 C C . ASN B 1 142 ? 19.016 -6.488 -22.719 1 92.44 142 ASN B C 1
ATOM 6202 O O . ASN B 1 142 ? 18.984 -7.469 -23.469 1 92.44 142 ASN B O 1
ATOM 6206 N N . SER B 1 143 ? 19.828 -6.273 -21.781 1 93.31 143 SER B N 1
ATOM 6207 C CA . SER B 1 143 ? 20.766 -7.344 -21.469 1 93.31 143 SER B CA 1
ATOM 6208 C C . SER B 1 143 ? 20.047 -8.594 -20.984 1 93.31 143 SER B C 1
ATOM 6210 O O . SER B 1 143 ? 20.391 -9.711 -21.375 1 93.31 143 SER B O 1
ATOM 6212 N N . VAL B 1 144 ? 19.125 -8.406 -20.156 1 91.75 144 VAL B N 1
ATOM 6213 C CA . VAL B 1 144 ? 18.344 -9.531 -19.641 1 91.75 144 VAL B CA 1
ATOM 6214 C C . VAL B 1 144 ? 17.578 -10.203 -20.781 1 91.75 144 VAL B C 1
ATOM 6216 O O . VAL B 1 144 ? 17.516 -11.43 -20.859 1 91.75 144 VAL B O 1
ATOM 6219 N N . LYS B 1 145 ? 17.016 -9.406 -21.609 1 90.75 145 LYS B N 1
ATOM 6220 C CA . LYS B 1 145 ? 16.281 -9.922 -22.766 1 90.75 145 LYS B CA 1
ATOM 6221 C C . LYS B 1 145 ? 17.172 -10.789 -23.641 1 90.75 145 LYS B C 1
ATOM 6223 O O . LYS B 1 145 ? 16.766 -11.859 -24.094 1 90.75 145 LYS B O 1
ATOM 6228 N N . LYS B 1 146 ? 18.328 -10.32 -23.844 1 92.5 146 LYS B N 1
ATOM 6229 C CA . LYS B 1 146 ? 19.281 -11.07 -24.641 1 92.5 146 LYS B CA 1
ATOM 6230 C C . LYS B 1 146 ? 19.625 -12.406 -23.984 1 92.5 146 LYS B C 1
ATOM 6232 O O . LYS B 1 146 ? 19.688 -13.438 -24.656 1 92.5 146 LYS B O 1
ATOM 6237 N N . ASN B 1 147 ? 19.812 -12.344 -22.734 1 91.31 147 ASN B N 1
ATOM 6238 C CA . ASN B 1 147 ? 20.141 -13.555 -21.984 1 91.31 147 ASN B CA 1
ATOM 6239 C C . ASN B 1 147 ? 19 -14.562 -22.047 1 91.31 147 ASN B C 1
ATOM 6241 O O . ASN B 1 147 ? 19.219 -15.766 -22.172 1 91.31 147 ASN B O 1
ATOM 6245 N N . ILE B 1 148 ? 17.812 -14.094 -21.922 1 90.5 148 ILE B N 1
ATOM 6246 C CA . ILE B 1 148 ? 16.656 -14.961 -21.969 1 90.5 148 ILE B CA 1
ATOM 6247 C C . ILE B 1 148 ? 16.531 -15.578 -23.359 1 90.5 148 ILE B C 1
ATOM 6249 O O . ILE B 1 148 ? 16.312 -16.781 -23.5 1 90.5 148 ILE B O 1
ATOM 6253 N N . THR B 1 149 ? 16.734 -14.766 -24.359 1 92.81 149 THR B N 1
ATOM 6254 C CA . THR B 1 149 ? 16.625 -15.227 -25.734 1 92.81 149 THR B CA 1
ATOM 6255 C C . THR B 1 149 ? 17.641 -16.312 -26.016 1 92.81 149 THR B C 1
ATOM 6257 O O . THR B 1 149 ? 17.328 -17.328 -26.656 1 92.81 149 THR B O 1
ATOM 6260 N N . GLU B 1 150 ? 18.766 -16.109 -25.484 1 91.62 150 GLU B N 1
ATOM 6261 C CA . GLU B 1 150 ? 19.828 -17.094 -25.688 1 91.62 150 GLU B CA 1
ATOM 6262 C C . GLU B 1 150 ? 19.531 -18.391 -24.953 1 91.62 150 GLU B C 1
ATOM 6264 O O . GLU B 1 150 ? 19.797 -19.484 -25.469 1 91.62 150 GLU B O 1
ATOM 6269 N N . SER B 1 151 ? 18.984 -18.25 -23.844 1 88.94 151 SER B N 1
ATOM 6270 C CA . SER B 1 151 ? 18.688 -19.422 -23.031 1 88.94 151 SER B CA 1
ATOM 6271 C C . SER B 1 151 ? 17.547 -20.25 -23.656 1 88.94 151 SER B C 1
ATOM 6273 O O . SER B 1 151 ? 17.5 -21.469 -23.484 1 88.94 151 SER B O 1
ATOM 6275 N N . LEU B 1 152 ? 16.703 -19.609 -24.375 1 90.69 152 LEU B N 1
ATOM 6276 C CA . LEU B 1 152 ? 15.539 -20.266 -24.938 1 90.69 152 LEU B CA 1
ATOM 6277 C C . LEU B 1 152 ? 15.852 -20.844 -26.312 1 90.69 152 LEU B C 1
ATOM 6279 O O . LEU B 1 152 ? 15.102 -21.656 -26.844 1 90.69 152 LEU B O 1
ATOM 6283 N N . ALA B 1 153 ? 17.016 -20.438 -26.797 1 88.75 153 ALA B N 1
ATOM 6284 C CA . ALA B 1 153 ? 17.344 -20.828 -28.172 1 88.75 153 ALA B CA 1
ATOM 6285 C C . ALA B 1 153 ? 17.484 -22.344 -28.281 1 88.75 153 ALA B C 1
ATOM 6287 O O . ALA B 1 153 ? 18.141 -22.984 -27.438 1 88.75 153 ALA B O 1
ATOM 6288 N N . ASN B 1 154 ? 16.812 -23.016 -29.219 1 83.81 154 ASN B N 1
ATOM 6289 C CA . ASN B 1 154 ? 16.891 -24.422 -29.578 1 83.81 154 ASN B CA 1
ATOM 6290 C C . ASN B 1 154 ? 16.328 -25.328 -28.484 1 83.81 154 ASN B C 1
ATOM 6292 O O . ASN B 1 154 ? 16.828 -26.422 -28.25 1 83.81 154 ASN B O 1
ATOM 6296 N N . GLN B 1 155 ? 15.438 -24.797 -27.688 1 87.5 155 GLN B N 1
ATOM 6297 C CA . GLN B 1 155 ? 14.773 -25.578 -26.656 1 87.5 155 GLN B CA 1
ATOM 6298 C C . GLN B 1 155 ? 13.289 -25.75 -26.953 1 87.5 155 GLN B C 1
ATOM 6300 O O . GLN B 1 155 ? 12.672 -24.891 -27.594 1 87.5 155 GLN B O 1
ATOM 6305 N N . LYS B 1 156 ? 12.805 -26.938 -26.641 1 90.38 156 LYS B N 1
ATOM 6306 C CA . LYS B 1 156 ? 11.359 -27.094 -26.547 1 90.38 156 LYS B CA 1
ATOM 6307 C C . LYS B 1 156 ? 10.844 -26.578 -25.203 1 90.38 156 LYS B C 1
ATOM 6309 O O . LYS B 1 156 ? 11.273 -27.047 -24.141 1 90.38 156 LYS B O 1
ATOM 6314 N N . ILE B 1 157 ? 9.93 -25.578 -25.281 1 94.5 157 ILE B N 1
ATOM 6315 C CA . ILE B 1 157 ? 9.609 -24.906 -24.047 1 94.5 157 ILE B CA 1
ATOM 6316 C C . ILE B 1 157 ? 8.117 -25.047 -23.734 1 94.5 157 ILE B C 1
ATOM 6318 O O . ILE B 1 157 ? 7.309 -25.219 -24.656 1 94.5 157 ILE B O 1
ATOM 6322 N N . ALA B 1 158 ? 7.82 -25.125 -22.516 1 96.12 158 ALA B N 1
ATOM 6323 C CA . ALA B 1 158 ? 6.453 -25.016 -22.016 1 96.12 158 ALA B CA 1
ATOM 6324 C C . ALA B 1 158 ? 6.168 -23.609 -21.5 1 96.12 158 ALA B C 1
ATOM 6326 O O . ALA B 1 158 ? 7.082 -22.922 -21.047 1 96.12 158 ALA B O 1
ATOM 6327 N N . LEU B 1 159 ? 4.891 -23.172 -21.594 1 95.19 159 LEU B N 1
ATOM 6328 C CA . LEU B 1 159 ? 4.547 -21.812 -21.172 1 95.19 159 LEU B CA 1
ATOM 6329 C C . LEU B 1 159 ? 3.42 -21.828 -20.141 1 95.19 159 LEU B C 1
ATOM 6331 O O . LEU B 1 159 ? 2.613 -22.75 -20.125 1 95.19 159 LEU B O 1
ATOM 6335 N N . THR B 1 160 ? 3.465 -20.875 -19.328 1 93.5 160 THR B N 1
ATOM 6336 C CA . THR B 1 160 ? 2.33 -20.516 -18.484 1 93.5 160 THR B CA 1
ATOM 6337 C C . THR B 1 160 ? 1.999 -19.031 -18.625 1 93.5 160 THR B C 1
ATOM 6339 O O . THR B 1 160 ? 2.885 -18.219 -18.891 1 93.5 160 THR B O 1
ATOM 6342 N N . THR B 1 161 ? 0.737 -18.719 -18.547 1 90.12 161 THR B N 1
ATOM 6343 C CA . THR B 1 161 ? 0.344 -17.312 -18.641 1 90.12 161 THR B CA 1
ATOM 6344 C C . THR B 1 161 ? -0.811 -17.016 -17.703 1 90.12 161 THR B C 1
ATOM 6346 O O . THR B 1 161 ? -1.543 -17.922 -17.297 1 90.12 161 THR B O 1
ATOM 6349 N N . ASP B 1 162 ? -0.729 -15.852 -17.234 1 84.94 162 ASP B N 1
ATOM 6350 C CA . ASP B 1 162 ? -1.798 -15.328 -16.391 1 84.94 162 ASP B CA 1
ATOM 6351 C C . ASP B 1 162 ? -1.897 -13.805 -16.516 1 84.94 162 ASP B C 1
ATOM 6353 O O . ASP B 1 162 ? -0.954 -13.148 -16.953 1 84.94 162 ASP B O 1
ATOM 6357 N N . THR B 1 163 ? -3.088 -13.344 -16.234 1 80.75 163 THR B N 1
ATOM 6358 C CA . THR B 1 163 ? -3.303 -11.898 -16.234 1 80.75 163 THR B CA 1
ATOM 6359 C C . THR B 1 163 ? -3.576 -11.391 -14.82 1 80.75 163 THR B C 1
ATOM 6361 O O . THR B 1 163 ? -4.191 -12.086 -14.008 1 80.75 163 THR B O 1
ATOM 6364 N N . PHE B 1 164 ? -3 -10.242 -14.609 1 73.12 164 PHE B N 1
ATOM 6365 C CA . PHE B 1 164 ? -3.213 -9.562 -13.344 1 73.12 164 PHE B CA 1
ATOM 6366 C C . PHE B 1 164 ? -3.801 -8.172 -13.562 1 73.12 164 PHE B C 1
ATOM 6368 O O . PHE B 1 164 ? -3.416 -7.469 -14.5 1 73.12 164 PHE B O 1
ATOM 6375 N N . SER B 1 165 ? -4.863 -7.895 -12.797 1 69 165 SER B N 1
ATOM 6376 C CA . SER B 1 165 ? -5.438 -6.562 -12.898 1 69 165 SER B CA 1
ATOM 6377 C C . SER B 1 165 ? -5.637 -5.934 -11.523 1 69 165 SER B C 1
ATOM 6379 O O . SER B 1 165 ? -6 -6.621 -10.57 1 69 165 SER B O 1
ATOM 6381 N N . ASN B 1 166 ? -5.133 -4.715 -11.297 1 62.25 166 ASN B N 1
ATOM 6382 C CA . ASN B 1 166 ? -5.504 -3.885 -10.156 1 62.25 166 ASN B CA 1
ATOM 6383 C C . ASN B 1 166 ? -6.273 -2.643 -10.594 1 62.25 166 ASN B C 1
ATOM 6385 O O . ASN B 1 166 ? -6.723 -2.555 -11.734 1 62.25 166 ASN B O 1
ATOM 6389 N N . LYS B 1 167 ? -6.605 -1.809 -9.672 1 58.19 167 LYS B N 1
ATOM 6390 C CA . LYS B 1 167 ? -7.453 -0.652 -9.953 1 58.19 167 LYS B CA 1
ATOM 6391 C C . LYS B 1 167 ? -6.887 0.182 -11.102 1 58.19 167 LYS B C 1
ATOM 6393 O O . LYS B 1 167 ? -7.645 0.75 -11.891 1 58.19 167 LYS B O 1
ATOM 6398 N N . SER B 1 168 ? -5.609 0.064 -11.266 1 60.16 168 SER B N 1
ATOM 6399 C CA . SER B 1 168 ? -5.027 1.016 -12.203 1 60.16 168 SER B CA 1
ATOM 6400 C C . SER B 1 168 ? -4.289 0.298 -13.328 1 60.16 168 SER B C 1
ATOM 6402 O O . SER B 1 168 ? -4.09 0.864 -14.406 1 60.16 168 SER B O 1
ATOM 6404 N N . ASN B 1 169 ? -3.971 -0.976 -13.07 1 66.88 169 ASN B N 1
ATOM 6405 C CA . ASN B 1 169 ? -3.072 -1.609 -14.031 1 66.88 169 ASN B CA 1
ATOM 6406 C C . ASN B 1 169 ? -3.486 -3.051 -14.32 1 66.88 169 ASN B C 1
ATOM 6408 O O . ASN B 1 169 ? -4.059 -3.721 -13.461 1 66.88 169 ASN B O 1
ATOM 6412 N N . SER B 1 170 ? -3.395 -3.408 -15.625 1 77.56 170 SER B N 1
ATOM 6413 C CA . SER B 1 170 ? -3.529 -4.805 -16.031 1 77.56 170 SER B CA 1
ATOM 6414 C C . SER B 1 170 ? -2.242 -5.324 -16.672 1 77.56 170 SER B C 1
ATOM 6416 O O . SER B 1 170 ? -1.631 -4.637 -17.484 1 77.56 170 SER B O 1
ATOM 6418 N N . LEU B 1 171 ? -1.826 -6.445 -16.156 1 80.19 171 LEU B N 1
ATOM 6419 C CA . LEU B 1 171 ? -0.566 -7.012 -16.625 1 80.19 171 LEU B CA 1
ATOM 6420 C C . LEU B 1 171 ? -0.763 -8.445 -17.109 1 80.19 171 LEU B C 1
ATOM 6422 O O . LEU B 1 171 ? -1.665 -9.148 -16.656 1 80.19 171 LEU B O 1
ATOM 6426 N N . ILE B 1 172 ? 0.021 -8.82 -18.094 1 85.38 172 ILE B N 1
ATOM 6427 C CA . ILE B 1 172 ? 0.095 -10.203 -18.531 1 85.38 172 ILE B CA 1
ATOM 6428 C C . ILE B 1 172 ? 1.496 -10.758 -18.281 1 85.38 172 ILE B C 1
ATOM 6430 O O . ILE B 1 172 ? 2.49 -10.047 -18.438 1 85.38 172 ILE B O 1
ATOM 6434 N N . CYS B 1 173 ? 1.517 -11.914 -17.75 1 87.44 173 CYS B N 1
ATOM 6435 C CA . CYS B 1 173 ? 2.787 -12.57 -17.469 1 87.44 173 CYS B CA 1
ATOM 6436 C C . CYS B 1 173 ? 2.93 -13.844 -18.297 1 87.44 173 CYS B C 1
ATOM 6438 O O . CYS B 1 173 ? 1.991 -14.641 -18.391 1 87.44 173 CYS B O 1
ATOM 6440 N N . VAL B 1 174 ? 4.008 -13.953 -18.984 1 91 174 VAL B N 1
ATOM 6441 C CA . VAL B 1 174 ? 4.348 -15.172 -19.719 1 91 174 VAL B CA 1
ATOM 6442 C C . VAL B 1 174 ? 5.613 -15.789 -19.125 1 91 174 VAL B C 1
ATOM 6444 O O . VAL B 1 174 ? 6.66 -15.133 -19.078 1 91 174 VAL B O 1
ATOM 6447 N N . THR B 1 175 ? 5.484 -17.031 -18.688 1 91 175 THR B N 1
ATOM 6448 C CA . THR B 1 175 ? 6.602 -17.734 -18.078 1 91 175 THR B CA 1
ATOM 6449 C C . THR B 1 175 ? 6.938 -19 -18.859 1 91 175 THR B C 1
ATOM 6451 O O . THR B 1 175 ? 6.043 -19.703 -19.344 1 91 175 THR B O 1
ATOM 6454 N N . SER B 1 176 ? 8.211 -19.219 -19.016 1 92.69 176 SER B N 1
ATOM 6455 C CA . SER B 1 176 ? 8.664 -20.406 -19.734 1 92.69 176 SER B CA 1
ATOM 6456 C C . SER B 1 176 ? 9.297 -21.406 -18.781 1 92.69 176 SER B C 1
ATOM 6458 O O . SER B 1 176 ? 9.789 -21.031 -17.719 1 92.69 176 SER B O 1
ATOM 6460 N N . SER B 1 177 ? 9.18 -22.656 -19.125 1 93.38 177 SER B N 1
ATOM 6461 C CA . SER B 1 177 ? 9.844 -23.734 -18.422 1 93.38 177 SER B CA 1
ATOM 6462 C C . SER B 1 177 ? 10.406 -24.766 -19.391 1 93.38 177 SER B C 1
ATOM 6464 O O . SER B 1 177 ? 9.789 -25.062 -20.422 1 93.38 177 SER B O 1
ATOM 6466 N N . TRP B 1 178 ? 11.602 -25.25 -19.141 1 94.06 178 TRP B N 1
ATOM 6467 C CA . TRP B 1 178 ? 12.211 -26.297 -19.938 1 94.06 178 TRP B CA 1
ATOM 6468 C C . TRP B 1 178 ? 13.211 -27.094 -19.109 1 94.06 178 TRP B C 1
ATOM 6470 O O . TRP B 1 178 ? 13.594 -26.688 -18.016 1 94.06 178 TRP B O 1
ATOM 6480 N N . LEU B 1 179 ? 13.469 -28.266 -19.562 1 94.25 179 LEU B N 1
ATOM 6481 C CA . LEU B 1 179 ? 14.492 -29.109 -18.953 1 94.25 179 LEU B CA 1
ATOM 6482 C C . LEU B 1 179 ? 15.781 -29.078 -19.766 1 94.25 179 LEU B C 1
ATOM 6484 O O . LEU B 1 179 ? 15.766 -29.281 -20.984 1 94.25 179 LEU B O 1
ATOM 6488 N N . THR B 1 180 ? 16.875 -28.828 -19.062 1 90.69 180 THR B N 1
ATOM 6489 C CA . THR B 1 180 ? 18.172 -28.859 -19.719 1 90.69 180 THR B CA 1
ATOM 6490 C C . THR B 1 180 ? 18.578 -30.281 -20.047 1 90.69 180 THR B C 1
ATOM 6492 O O . THR B 1 180 ? 17.891 -31.234 -19.656 1 90.69 180 THR B O 1
ATOM 6495 N N . ARG B 1 181 ? 19.719 -30.422 -20.703 1 89.44 181 ARG B N 1
ATOM 6496 C CA . ARG B 1 181 ? 20.234 -31.734 -21.047 1 89.44 181 ARG B CA 1
ATOM 6497 C C . ARG B 1 181 ? 20.578 -32.531 -19.797 1 89.44 181 ARG B C 1
ATOM 6499 O O . ARG B 1 181 ? 20.484 -33.781 -19.797 1 89.44 181 ARG B O 1
ATOM 6506 N N . ASP B 1 182 ? 20.812 -31.766 -18.734 1 90.69 182 ASP B N 1
ATOM 6507 C CA . ASP B 1 182 ? 21.125 -32.406 -17.469 1 90.69 182 ASP B CA 1
ATOM 6508 C C . ASP B 1 182 ? 19.891 -32.531 -16.594 1 90.69 182 ASP B C 1
ATOM 6510 O O . ASP B 1 182 ? 20 -32.781 -15.391 1 90.69 182 ASP B O 1
ATOM 6514 N N . PHE B 1 183 ? 18.781 -32.312 -17.156 1 93.75 183 PHE B N 1
ATOM 6515 C CA . PHE B 1 183 ? 17.484 -32.469 -16.516 1 93.75 183 PHE B CA 1
ATOM 6516 C C . PHE B 1 183 ? 17.344 -31.531 -15.328 1 93.75 183 PHE B C 1
ATOM 6518 O O . PHE B 1 183 ? 16.844 -31.938 -14.273 1 93.75 183 PHE B O 1
ATOM 6525 N N . GLN B 1 184 ? 17.891 -30.375 -15.547 1 90.12 184 GLN B N 1
ATOM 6526 C CA . GLN B 1 184 ? 17.594 -29.266 -14.633 1 90.12 184 GLN B CA 1
ATOM 6527 C C . GLN B 1 184 ? 16.406 -28.438 -15.117 1 90.12 184 GLN B C 1
ATOM 6529 O O . GLN B 1 184 ? 16.438 -27.922 -16.234 1 90.12 184 GLN B O 1
ATOM 6534 N N . LEU B 1 185 ? 15.453 -28.453 -14.234 1 92.12 185 LEU B N 1
ATOM 6535 C CA . LEU B 1 185 ? 14.289 -27.656 -14.602 1 92.12 185 LEU B CA 1
ATOM 6536 C C . LEU B 1 185 ? 14.594 -26.172 -14.484 1 92.12 185 LEU B C 1
ATOM 6538 O O . LEU B 1 185 ? 15.055 -25.703 -13.438 1 92.12 185 LEU B O 1
ATOM 6542 N N . LYS B 1 186 ? 14.375 -25.469 -15.578 1 87.81 186 LYS B N 1
ATOM 6543 C CA . LYS B 1 186 ? 14.547 -24.016 -15.602 1 87.81 186 LYS B CA 1
ATOM 6544 C C . LYS B 1 186 ? 13.203 -23.312 -15.797 1 87.81 186 LYS B C 1
ATOM 6546 O O . LYS B 1 186 ? 12.414 -23.703 -16.656 1 87.81 186 LYS B O 1
ATOM 6551 N N . ASN B 1 187 ? 12.938 -22.484 -14.859 1 87.12 187 ASN B N 1
ATOM 6552 C CA . ASN B 1 187 ? 11.781 -21.594 -14.953 1 87.12 187 ASN B CA 1
ATOM 6553 C C . ASN B 1 187 ? 12.195 -20.141 -15.141 1 87.12 187 ASN B C 1
ATOM 6555 O O . ASN B 1 187 ? 13.055 -19.641 -14.414 1 87.12 187 ASN B O 1
ATOM 6559 N N . ARG B 1 188 ? 11.664 -19.516 -16.203 1 84.44 188 ARG B N 1
ATOM 6560 C CA . ARG B 1 188 ? 12.031 -18.125 -16.438 1 84.44 188 ARG B CA 1
ATOM 6561 C C . ARG B 1 188 ? 10.836 -17.312 -16.922 1 84.44 188 ARG B C 1
ATOM 6563 O O . ARG B 1 188 ? 10.109 -17.734 -17.828 1 84.44 188 ARG B O 1
ATOM 6570 N N . VAL B 1 189 ? 10.68 -16.234 -16.281 1 86.94 189 VAL B N 1
ATOM 6571 C CA . VAL B 1 189 ? 9.68 -15.297 -16.766 1 86.94 189 VAL B CA 1
ATOM 6572 C C . VAL B 1 189 ? 10.18 -14.609 -18.031 1 86.94 189 VAL B C 1
ATOM 6574 O O . VAL B 1 189 ? 11.242 -13.984 -18.031 1 86.94 189 VAL B O 1
ATOM 6577 N N . ILE B 1 190 ? 9.461 -14.766 -19.094 1 88.25 190 ILE B N 1
ATOM 6578 C CA . ILE B 1 190 ? 9.844 -14.164 -20.359 1 88.25 190 ILE B CA 1
ATOM 6579 C C . ILE B 1 190 ? 9.477 -12.68 -20.359 1 88.25 190 ILE B C 1
ATOM 6581 O O . ILE B 1 190 ? 10.305 -11.836 -20.719 1 88.25 190 ILE B O 1
ATOM 6585 N N . ALA B 1 191 ? 8.234 -12.445 -19.922 1 85.06 191 ALA B N 1
ATOM 6586 C CA . ALA B 1 191 ? 7.793 -11.055 -19.984 1 85.06 191 ALA B CA 1
ATOM 6587 C C . ALA B 1 191 ? 6.633 -10.812 -19.016 1 85.06 191 ALA B C 1
ATOM 6589 O O . ALA B 1 191 ? 5.805 -11.695 -18.797 1 85.06 191 ALA B O 1
ATOM 6590 N N . ILE B 1 192 ? 6.648 -9.711 -18.406 1 82.19 192 ILE B N 1
ATOM 6591 C CA . ILE B 1 192 ? 5.508 -9.102 -17.734 1 82.19 192 ILE B CA 1
ATOM 6592 C C . ILE B 1 192 ? 5.18 -7.758 -18.375 1 82.19 192 ILE B C 1
ATOM 6594 O O . ILE B 1 192 ? 5.988 -6.828 -18.344 1 82.19 192 ILE B O 1
ATOM 6598 N N . GLU B 1 193 ? 4.078 -7.648 -18.969 1 80.5 193 GLU B N 1
ATOM 6599 C CA . GLU B 1 193 ? 3.75 -6.453 -19.734 1 80.5 193 GLU B CA 1
ATOM 6600 C C . GLU B 1 193 ? 2.352 -5.945 -19.406 1 80.5 193 GLU B C 1
ATOM 6602 O O . GLU B 1 193 ? 1.468 -6.73 -19.047 1 80.5 193 GLU B O 1
ATOM 6607 N N . PRO B 1 194 ? 2.205 -4.641 -19.547 1 77.19 194 PRO B N 1
ATOM 6608 C CA . PRO B 1 194 ? 0.859 -4.094 -19.359 1 77.19 194 PRO B CA 1
ATOM 6609 C C . PRO B 1 194 ? -0.098 -4.492 -20.484 1 77.19 194 PRO B C 1
ATOM 6611 O O . PRO B 1 194 ? 0.303 -4.566 -21.656 1 77.19 194 PRO B O 1
ATOM 6614 N N . LEU B 1 195 ? -1.24 -4.91 -20.062 1 80.12 195 LEU B N 1
ATOM 6615 C CA . LEU B 1 195 ? -2.342 -5.156 -20.984 1 80.12 195 LEU B CA 1
ATOM 6616 C C . LEU B 1 195 ? -3.311 -3.98 -21.016 1 80.12 195 LEU B C 1
ATOM 6618 O O . LEU B 1 195 ? -4.25 -3.932 -20.219 1 80.12 195 LEU B O 1
ATOM 6622 N N . LEU B 1 196 ? -3.123 -3.076 -21.875 1 73.31 196 LEU B N 1
ATOM 6623 C CA . LEU B 1 196 ? -3.879 -1.83 -21.922 1 73.31 196 LEU B CA 1
ATOM 6624 C C . LEU B 1 196 ? -5.223 -2.033 -22.609 1 73.31 196 LEU B C 1
ATOM 6626 O O . LEU B 1 196 ? -6.176 -1.298 -22.359 1 73.31 196 LEU B O 1
ATOM 6630 N N . GLU B 1 197 ? -5.34 -3.098 -23.438 1 73.56 197 GLU B N 1
ATOM 6631 C CA . GLU B 1 197 ? -6.559 -3.381 -24.203 1 73.56 197 GLU B CA 1
ATOM 6632 C C . GLU B 1 197 ? -7.516 -4.254 -23.391 1 73.56 197 GLU B C 1
ATOM 6634 O O . GLU B 1 197 ? -7.172 -4.715 -22.297 1 73.56 197 GLU B O 1
ATOM 6639 N N . HIS B 1 198 ? -8.719 -4.34 -23.984 1 77 198 HIS B N 1
ATOM 6640 C CA . HIS B 1 198 ? -9.664 -5.27 -23.391 1 77 198 HIS B CA 1
ATOM 6641 C C . HIS B 1 198 ? -9.094 -6.684 -23.344 1 77 198 HIS B C 1
ATOM 6643 O O . HIS B 1 198 ? -8.414 -7.113 -24.266 1 77 198 HIS B O 1
ATOM 6649 N N . HIS B 1 199 ? -9.391 -7.344 -22.344 1 81.25 199 HIS B N 1
ATOM 6650 C CA . HIS B 1 199 ? -8.844 -8.672 -22.125 1 81.25 199 HIS B CA 1
ATOM 6651 C C . HIS B 1 199 ? -9.594 -9.719 -22.938 1 81.25 199 HIS B C 1
ATOM 6653 O O . HIS B 1 199 ? -10.047 -10.734 -22.391 1 81.25 199 HIS B O 1
ATOM 6659 N N . THR B 1 200 ? -9.633 -9.492 -24.219 1 84.75 200 THR B N 1
ATOM 6660 C CA . THR B 1 200 ? -10.258 -10.469 -25.094 1 84.75 200 THR B CA 1
ATOM 6661 C C . THR B 1 200 ? -9.242 -11.523 -25.547 1 84.75 200 THR B C 1
ATOM 6663 O O . THR B 1 200 ? -8.031 -11.281 -25.5 1 84.75 200 THR B O 1
ATOM 6666 N N . GLY B 1 201 ? -9.828 -12.688 -25.953 1 90.62 201 GLY B N 1
ATOM 6667 C CA . GLY B 1 201 ? -8.953 -13.75 -26.438 1 90.62 201 GLY B CA 1
ATOM 6668 C C . GLY B 1 201 ? -8.078 -13.328 -27.594 1 90.62 201 GLY B C 1
ATOM 6669 O O . GLY B 1 201 ? -6.902 -13.703 -27.656 1 90.62 201 GLY B O 1
ATOM 6670 N N . VAL B 1 202 ? -8.617 -12.516 -28.375 1 91.69 202 VAL B N 1
ATOM 6671 C CA . VAL B 1 202 ? -7.895 -12.055 -29.562 1 91.69 202 VAL B CA 1
ATOM 6672 C C . VAL B 1 202 ? -6.742 -11.148 -29.141 1 91.69 202 VAL B C 1
ATOM 6674 O O . VAL B 1 202 ? -5.605 -11.336 -29.562 1 91.69 202 VAL B O 1
ATOM 6677 N N . ASN B 1 203 ? -7.023 -10.188 -28.281 1 88 203 ASN B N 1
ATOM 6678 C CA . ASN B 1 203 ? -5.996 -9.258 -27.828 1 88 203 ASN B CA 1
ATOM 6679 C C . ASN B 1 203 ? -4.891 -9.969 -27.047 1 88 203 ASN B C 1
ATOM 6681 O O . ASN B 1 203 ? -3.713 -9.648 -27.203 1 88 203 ASN B O 1
ATOM 6685 N N . ILE B 1 204 ? -5.305 -10.891 -26.281 1 91.31 204 ILE B N 1
ATOM 6686 C CA . ILE B 1 204 ? -4.344 -11.648 -25.5 1 91.31 204 ILE B CA 1
ATOM 6687 C C . ILE B 1 204 ? -3.447 -12.469 -26.422 1 91.31 204 ILE B C 1
ATOM 6689 O O . ILE B 1 204 ? -2.229 -12.523 -26.234 1 91.31 204 ILE B O 1
ATOM 6693 N N . SER B 1 205 ? -4.082 -13.109 -27.469 1 94.25 205 SER B N 1
ATOM 6694 C CA . SER B 1 205 ? -3.326 -13.906 -28.422 1 94.25 205 SER B CA 1
ATOM 6695 C C . SER B 1 205 ? -2.295 -13.055 -29.156 1 94.25 205 SER B C 1
ATOM 6697 O O . SER B 1 205 ? -1.156 -13.477 -29.359 1 94.25 205 SER B O 1
ATOM 6699 N N . GLU B 1 206 ? -2.689 -11.898 -29.484 1 93.5 206 GLU B N 1
ATOM 6700 C CA . GLU B 1 206 ? -1.788 -11 -30.188 1 93.5 206 GLU B CA 1
ATOM 6701 C C . GLU B 1 206 ? -0.627 -10.562 -29.297 1 93.5 206 GLU B C 1
ATOM 6703 O O . GLU B 1 206 ? 0.512 -10.469 -29.75 1 93.5 206 GLU B O 1
ATOM 6708 N N . ARG B 1 207 ? -0.965 -10.32 -28.109 1 91.5 207 ARG B N 1
ATOM 6709 C CA . ARG B 1 207 ? 0.064 -9.883 -27.172 1 91.5 207 ARG B CA 1
ATOM 6710 C C . ARG B 1 207 ? 1.068 -10.992 -26.906 1 91.5 207 ARG B C 1
ATOM 6712 O O . ARG B 1 207 ? 2.277 -10.758 -26.875 1 91.5 207 ARG B O 1
ATOM 6719 N N . ILE B 1 208 ? 0.601 -12.195 -26.719 1 93.12 208 ILE B N 1
ATOM 6720 C CA . ILE B 1 208 ? 1.477 -13.336 -26.484 1 93.12 208 ILE B CA 1
ATOM 6721 C C . ILE B 1 208 ? 2.361 -13.578 -27.703 1 93.12 208 ILE B C 1
ATOM 6723 O O . ILE B 1 208 ? 3.564 -13.812 -27.562 1 93.12 208 ILE B O 1
ATOM 6727 N N . GLN B 1 209 ? 1.759 -13.484 -28.844 1 94.75 209 GLN B N 1
ATOM 6728 C CA . GLN B 1 209 ? 2.514 -13.664 -30.078 1 94.75 209 GLN B CA 1
ATOM 6729 C C . GLN B 1 209 ? 3.623 -12.617 -30.203 1 94.75 209 GLN B C 1
ATOM 6731 O O . GLN B 1 209 ? 4.742 -12.945 -30.609 1 94.75 209 GLN B O 1
ATOM 6736 N N . LYS B 1 210 ? 3.266 -11.422 -29.875 1 93.31 210 LYS B N 1
ATOM 6737 C CA . LYS B 1 210 ? 4.25 -10.352 -29.938 1 93.31 210 LYS B CA 1
ATOM 6738 C C . LYS B 1 210 ? 5.41 -10.617 -28.984 1 93.31 210 LYS B C 1
ATOM 6740 O O . LYS B 1 210 ? 6.574 -10.414 -29.344 1 93.31 210 LYS B O 1
ATOM 6745 N N . ILE B 1 211 ? 5.102 -11.047 -27.812 1 91.12 211 ILE B N 1
ATOM 6746 C CA . ILE B 1 211 ? 6.113 -11.352 -26.812 1 91.12 211 ILE B CA 1
ATOM 6747 C C . ILE B 1 211 ? 7.016 -12.477 -27.312 1 91.12 211 ILE B C 1
ATOM 6749 O O . ILE B 1 211 ? 8.242 -12.367 -27.25 1 91.12 211 ILE B O 1
ATOM 6753 N N . LEU B 1 212 ? 6.441 -13.547 -27.828 1 93.88 212 LEU B N 1
ATOM 6754 C CA . LEU B 1 212 ? 7.203 -14.703 -28.297 1 93.88 212 LEU B CA 1
ATOM 6755 C C . LEU B 1 212 ? 8.102 -14.32 -29.469 1 93.88 212 LEU B C 1
ATOM 6757 O O . LEU B 1 212 ? 9.25 -14.773 -29.547 1 93.88 212 LEU B O 1
ATOM 6761 N N . THR B 1 213 ? 7.59 -13.453 -30.312 1 94.12 213 THR B N 1
ATOM 6762 C CA . THR B 1 213 ? 8.375 -12.992 -31.453 1 94.12 213 THR B CA 1
ATOM 6763 C C . THR B 1 213 ? 9.562 -12.164 -30.984 1 94.12 213 THR B C 1
ATOM 6765 O O . THR B 1 213 ? 10.672 -12.289 -31.516 1 94.12 213 THR B O 1
ATOM 6768 N N . GLU B 1 214 ? 9.305 -11.359 -30.031 1 90.94 214 GLU B N 1
ATOM 6769 C CA . GLU B 1 214 ? 10.352 -10.508 -29.484 1 90.94 214 GLU B CA 1
ATOM 6770 C C . GLU B 1 214 ? 11.492 -11.336 -28.906 1 90.94 214 GLU B C 1
ATOM 6772 O O . GLU B 1 214 ? 12.656 -10.914 -28.938 1 90.94 214 GLU B O 1
ATOM 6777 N N . PHE B 1 215 ? 11.219 -12.461 -28.406 1 92.12 215 PHE B N 1
ATOM 6778 C CA . PHE B 1 215 ? 12.227 -13.312 -27.781 1 92.12 215 PHE B CA 1
ATOM 6779 C C . PHE B 1 215 ? 12.641 -14.445 -28.719 1 92.12 215 PHE B C 1
ATOM 6781 O O . PHE B 1 215 ? 13.289 -15.398 -28.281 1 92.12 215 PHE B O 1
ATOM 6788 N N . ASN B 1 216 ? 12.211 -14.445 -29.938 1 92.25 216 ASN B N 1
ATOM 6789 C CA . ASN B 1 216 ? 12.57 -15.375 -31 1 92.25 216 ASN B CA 1
ATOM 6790 C C . ASN B 1 216 ? 12.156 -16.812 -30.656 1 92.25 216 ASN B C 1
ATOM 6792 O O . ASN B 1 216 ? 12.953 -17.734 -30.812 1 92.25 216 ASN B O 1
ATOM 6796 N N . VAL B 1 217 ? 10.984 -16.891 -30.141 1 93.25 217 VAL B N 1
ATOM 6797 C CA . VAL B 1 217 ? 10.43 -18.219 -29.859 1 93.25 217 VAL B CA 1
ATOM 6798 C C . VAL B 1 217 ? 9.438 -18.609 -30.938 1 93.25 217 VAL B C 1
ATOM 6800 O O . VAL B 1 217 ? 8.461 -17.891 -31.188 1 93.25 217 VAL B O 1
ATOM 6803 N N . ASP B 1 218 ? 9.719 -19.688 -31.531 1 92.44 218 ASP B N 1
ATOM 6804 C CA . ASP B 1 218 ? 8.805 -20.219 -32.531 1 92.44 218 ASP B CA 1
ATOM 6805 C C . ASP B 1 218 ? 7.633 -20.953 -31.875 1 92.44 218 ASP B C 1
ATOM 6807 O O . ASP B 1 218 ? 7.82 -21.688 -30.906 1 92.44 218 ASP B O 1
ATOM 6811 N N . LEU B 1 219 ? 6.453 -20.75 -32.406 1 92.06 219 LEU B N 1
ATOM 6812 C CA . LEU B 1 219 ? 5.254 -21.375 -31.859 1 92.06 219 LEU B CA 1
ATOM 6813 C C . LEU B 1 219 ? 5.359 -22.891 -31.906 1 92.06 219 LEU B C 1
ATOM 6815 O O . LEU B 1 219 ? 4.801 -23.578 -31.047 1 92.06 219 LEU B O 1
ATOM 6819 N N . ASN B 1 220 ? 6.102 -23.438 -32.844 1 89.31 220 ASN B N 1
ATOM 6820 C CA . ASN B 1 220 ? 6.262 -24.875 -33 1 89.31 220 ASN B CA 1
ATOM 6821 C C . ASN B 1 220 ? 7.145 -25.469 -31.891 1 89.31 220 ASN B C 1
ATOM 6823 O O . ASN B 1 220 ? 7.156 -26.688 -31.688 1 89.31 220 ASN B O 1
ATOM 6827 N N . ASP B 1 221 ? 7.816 -24.609 -31.234 1 91.5 221 ASP B N 1
ATOM 6828 C CA . ASP B 1 221 ? 8.703 -25.062 -30.172 1 91.5 221 ASP B CA 1
ATOM 6829 C C . ASP B 1 221 ? 7.98 -25.109 -28.828 1 91.5 221 ASP B C 1
ATOM 6831 O O . ASP B 1 221 ? 8.555 -25.531 -27.812 1 91.5 221 ASP B O 1
ATOM 6835 N N . ILE B 1 222 ? 6.746 -24.734 -28.828 1 93.75 222 ILE B N 1
ATOM 6836 C CA . ILE B 1 222 ? 5.961 -24.734 -27.594 1 93.75 222 ILE B CA 1
ATOM 6837 C C . ILE B 1 222 ? 5.285 -26.094 -27.422 1 93.75 222 ILE B C 1
ATOM 6839 O O . ILE B 1 222 ? 4.496 -26.516 -28.266 1 93.75 222 ILE B O 1
ATOM 6843 N N . VAL B 1 223 ? 5.621 -26.734 -26.328 1 92.88 223 VAL B N 1
ATOM 6844 C CA . VAL B 1 223 ? 5.105 -28.078 -26.062 1 92.88 223 VAL B CA 1
ATOM 6845 C C . VAL B 1 223 ? 3.676 -27.984 -25.531 1 92.88 223 VAL B C 1
ATOM 6847 O O . VAL B 1 223 ? 2.818 -28.781 -25.906 1 92.88 223 VAL B O 1
ATOM 6850 N N . LEU B 1 224 ? 3.518 -27.094 -24.625 1 94.81 224 LEU B N 1
ATOM 6851 C CA . LEU B 1 224 ? 2.227 -26.953 -23.953 1 94.81 224 LEU B CA 1
ATOM 6852 C C . LEU B 1 224 ? 2.137 -25.625 -23.203 1 94.81 224 LEU B C 1
ATOM 6854 O O . LEU B 1 224 ? 3.137 -25.156 -22.672 1 94.81 224 LEU B O 1
ATOM 6858 N N . MET B 1 225 ? 0.958 -25.047 -23.203 1 94.94 225 MET B N 1
ATOM 6859 C CA . MET B 1 225 ? 0.709 -23.844 -22.406 1 94.94 225 MET B CA 1
ATOM 6860 C C . MET B 1 225 ? -0.349 -24.109 -21.344 1 94.94 225 MET B C 1
ATOM 6862 O O . MET B 1 225 ? -1.466 -24.516 -21.656 1 94.94 225 MET B O 1
ATOM 6866 N N . THR B 1 226 ? 0.055 -23.922 -20.125 1 95 226 THR B N 1
ATOM 6867 C CA . THR B 1 226 ? -0.893 -24.047 -19.016 1 95 226 THR B CA 1
ATOM 6868 C C . THR B 1 226 ? -1.542 -22.719 -18.703 1 95 226 THR B C 1
ATOM 6870 O O . THR B 1 226 ? -0.848 -21.719 -18.453 1 95 226 THR B O 1
ATOM 6873 N N . ARG B 1 227 ? -2.812 -22.641 -18.688 1 90.31 227 ARG B N 1
ATOM 6874 C CA . ARG B 1 227 ? -3.559 -21.406 -18.531 1 90.31 227 ARG B CA 1
ATOM 6875 C C . ARG B 1 227 ? -4.707 -21.578 -17.547 1 90.31 227 ARG B C 1
ATOM 6877 O O . ARG B 1 227 ? -5.062 -22.703 -17.188 1 90.31 227 ARG B O 1
ATOM 6884 N N . ASP B 1 228 ? -5.254 -20.453 -17.203 1 83.25 228 ASP B N 1
ATOM 6885 C CA . ASP B 1 228 ? -6.477 -20.547 -16.406 1 83.25 228 ASP B CA 1
ATOM 6886 C C . ASP B 1 228 ? -7.672 -20.906 -17.297 1 83.25 228 ASP B C 1
ATOM 6888 O O . ASP B 1 228 ? -7.539 -21.031 -18.516 1 83.25 228 ASP B O 1
ATOM 6892 N N . GLY B 1 229 ? -8.805 -21.188 -16.688 1 80.69 229 GLY B N 1
ATOM 6893 C CA . GLY B 1 229 ? -9.969 -21.688 -17.391 1 80.69 229 GLY B CA 1
ATOM 6894 C C . GLY B 1 229 ? -10.836 -20.578 -17.969 1 80.69 229 GLY B C 1
ATOM 6895 O O . GLY B 1 229 ? -11.953 -20.828 -18.422 1 80.69 229 GLY B O 1
ATOM 6896 N N . ALA B 1 230 ? -10.312 -19.344 -17.938 1 82.56 230 ALA B N 1
ATOM 6897 C CA . ALA B 1 230 ? -11.094 -18.25 -18.5 1 82.56 230 ALA B CA 1
ATOM 6898 C C . ALA B 1 230 ? -11.266 -18.391 -20 1 82.56 230 ALA B C 1
ATOM 6900 O O . ALA B 1 230 ? -10.336 -18.828 -20.703 1 82.56 230 ALA B O 1
ATOM 6901 N N . SER B 1 231 ? -12.398 -18.078 -20.5 1 86.38 231 SER B N 1
ATOM 6902 C CA . SER B 1 231 ? -12.734 -18.25 -21.906 1 86.38 231 SER B CA 1
ATOM 6903 C C . SER B 1 231 ? -11.773 -17.469 -22.797 1 86.38 231 SER B C 1
ATOM 6905 O O . SER B 1 231 ? -11.383 -17.938 -23.859 1 86.38 231 SER B O 1
ATOM 6907 N N . ASN B 1 232 ? -11.391 -16.312 -22.344 1 87.62 232 ASN B N 1
ATOM 6908 C CA . ASN B 1 232 ? -10.492 -15.484 -23.141 1 87.62 232 ASN B CA 1
ATOM 6909 C C . ASN B 1 232 ? -9.125 -16.156 -23.312 1 87.62 232 ASN B C 1
ATOM 6911 O O . ASN B 1 232 ? -8.508 -16.062 -24.375 1 87.62 232 ASN B O 1
ATOM 6915 N N . MET B 1 233 ? -8.703 -16.875 -22.328 1 88.69 233 MET B N 1
ATOM 6916 C CA . MET B 1 233 ? -7.41 -17.562 -22.391 1 88.69 233 MET B CA 1
ATOM 6917 C C . MET B 1 233 ? -7.484 -18.766 -23.312 1 88.69 233 MET B C 1
ATOM 6919 O O . MET B 1 233 ? -6.539 -19.047 -24.062 1 88.69 233 MET B O 1
ATOM 6923 N N . GLU B 1 234 ? -8.586 -19.453 -23.234 1 89.69 234 GLU B N 1
ATOM 6924 C CA . GLU B 1 234 ? -8.797 -20.594 -24.125 1 89.69 234 GLU B CA 1
ATOM 6925 C C . GLU B 1 234 ? -8.805 -20.156 -25.594 1 89.69 234 GLU B C 1
ATOM 6927 O O . GLU B 1 234 ? -8.188 -20.797 -26.438 1 89.69 234 GLU B O 1
ATOM 6932 N N . VAL B 1 235 ? -9.516 -19.125 -25.812 1 93 235 VAL B N 1
ATOM 6933 C CA . VAL B 1 235 ? -9.609 -18.578 -27.172 1 93 235 VAL B CA 1
ATOM 6934 C C . VAL B 1 235 ? -8.234 -18.109 -27.641 1 93 235 VAL B C 1
ATOM 6936 O O . VAL B 1 235 ? -7.867 -18.312 -28.797 1 93 235 VAL B O 1
ATOM 6939 N N . ALA B 1 236 ? -7.527 -17.5 -26.766 1 93.19 236 ALA B N 1
ATOM 6940 C CA . ALA B 1 236 ? -6.191 -17.016 -27.109 1 93.19 236 ALA B CA 1
ATOM 6941 C C . ALA B 1 236 ? -5.289 -18.156 -27.547 1 93.19 236 ALA B C 1
ATOM 6943 O O . ALA B 1 236 ? -4.586 -18.062 -28.562 1 93.19 236 ALA B O 1
ATOM 6944 N N . CYS B 1 237 ? -5.305 -19.281 -26.859 1 92.5 237 CYS B N 1
ATOM 6945 C CA . CYS B 1 237 ? -4.473 -20.422 -27.188 1 92.5 237 CYS B CA 1
ATOM 6946 C C . CYS B 1 237 ? -4.914 -21.062 -28.5 1 92.5 237 CYS B C 1
ATOM 6948 O O . CYS B 1 237 ? -4.078 -21.516 -29.281 1 92.5 237 CYS B O 1
ATOM 6950 N N . ARG B 1 238 ? -6.172 -21.094 -28.719 1 93.06 238 ARG B N 1
ATOM 6951 C CA . ARG B 1 238 ? -6.699 -21.641 -29.969 1 93.06 238 ARG B CA 1
ATOM 6952 C C . ARG B 1 238 ? -6.25 -20.797 -31.172 1 93.06 238 ARG B C 1
ATOM 6954 O O . ARG B 1 238 ? -5.863 -21.344 -32.219 1 93.06 238 ARG B O 1
ATOM 6961 N N . LYS B 1 239 ? -6.324 -19.578 -30.953 1 94.69 239 LYS B N 1
ATOM 6962 C CA . LYS B 1 239 ? -5.926 -18.672 -32.031 1 94.69 239 LYS B CA 1
ATOM 6963 C C . LYS B 1 239 ? -4.434 -18.797 -32.344 1 94.69 239 LYS B C 1
ATOM 6965 O O . LYS B 1 239 ? -4.012 -18.641 -33.469 1 94.69 239 LYS B O 1
ATOM 6970 N N . LEU B 1 240 ? -3.656 -19.031 -31.328 1 94.44 240 LEU B N 1
ATOM 6971 C CA . LEU B 1 240 ? -2.215 -19.188 -31.484 1 94.44 240 LEU B CA 1
ATOM 6972 C C . LEU B 1 240 ? -1.874 -20.594 -31.984 1 94.44 240 LEU B C 1
ATOM 6974 O O . LEU B 1 240 ? -0.742 -20.859 -32.406 1 94.44 240 LEU B O 1
ATOM 6978 N N . ASN B 1 241 ? -2.846 -21.484 -31.969 1 92.62 241 ASN B N 1
ATOM 6979 C CA . ASN B 1 241 ? -2.67 -22.875 -32.344 1 92.62 241 ASN B CA 1
ATOM 6980 C C . ASN B 1 241 ? -1.623 -23.562 -31.469 1 92.62 241 ASN B C 1
ATOM 6982 O O . ASN B 1 241 ? -0.719 -24.234 -31.984 1 92.62 241 ASN B O 1
ATOM 6986 N N . ILE B 1 242 ? -1.668 -23.266 -30.172 1 92.12 242 ILE B N 1
ATOM 6987 C CA . ILE B 1 242 ? -0.796 -23.891 -29.188 1 92.12 242 ILE B CA 1
ATOM 6988 C C . ILE B 1 242 ? -1.607 -24.828 -28.312 1 92.12 242 ILE B C 1
ATOM 6990 O O . ILE B 1 242 ? -2.699 -24.484 -27.844 1 92.12 242 ILE B O 1
ATOM 6994 N N . PRO B 1 243 ? -1.071 -26.094 -28.188 1 92.06 243 PRO B N 1
ATOM 6995 C CA . PRO B 1 243 ? -1.76 -26.953 -27.219 1 92.06 243 PRO B CA 1
ATOM 6996 C C . PRO B 1 243 ? -1.814 -26.344 -25.828 1 92.06 243 PRO B C 1
ATOM 6998 O O . PRO B 1 243 ? -0.83 -25.766 -25.359 1 92.06 243 PRO B O 1
ATOM 7001 N N . SER B 1 244 ? -2.998 -26.375 -25.234 1 93.19 244 SER B N 1
ATOM 7002 C CA . SER B 1 244 ? -3.131 -25.719 -23.938 1 93.19 244 SER B CA 1
ATOM 7003 C C . SER B 1 244 ? -3.846 -26.625 -22.938 1 93.19 244 SER B C 1
ATOM 7005 O O . SER B 1 244 ? -4.539 -27.562 -23.328 1 93.19 244 SER B O 1
ATOM 7007 N N . LEU B 1 245 ? -3.533 -26.422 -21.719 1 94.31 245 LEU B N 1
ATOM 7008 C CA . LEU B 1 245 ? -4.082 -27.203 -20.609 1 94.31 245 LEU B CA 1
ATOM 7009 C C . LEU B 1 245 ? -4.641 -26.281 -19.531 1 94.31 245 LEU B C 1
ATOM 7011 O O . LEU B 1 245 ? -4.047 -25.234 -19.219 1 94.31 245 LEU B O 1
ATOM 7015 N N . HIS B 1 246 ? -5.816 -26.688 -19.062 1 94.12 246 HIS B N 1
ATOM 7016 C CA . HIS B 1 246 ? -6.414 -25.953 -17.953 1 94.12 246 HIS B CA 1
ATOM 7017 C C . HIS B 1 246 ? -5.652 -26.188 -16.656 1 94.12 246 HIS B C 1
ATOM 7019 O O . HIS B 1 246 ? -5.391 -27.344 -16.281 1 94.12 246 HIS B O 1
ATOM 7025 N N . CYS B 1 247 ? -5.234 -25.078 -16 1 94.31 247 CYS B N 1
ATOM 7026 C CA . CYS B 1 247 ? -4.57 -25.188 -14.711 1 94.31 247 CYS B CA 1
ATOM 7027 C C . CYS B 1 247 ? -5.391 -26.016 -13.734 1 94.31 247 CYS B C 1
ATOM 7029 O O . CYS B 1 247 ? -6.547 -25.688 -13.453 1 94.31 247 CYS B O 1
ATOM 7031 N N . LEU B 1 248 ? -4.812 -27.047 -13.227 1 95.69 248 LEU B N 1
ATOM 7032 C CA . LEU B 1 248 ? -5.562 -27.953 -12.367 1 95.69 248 LEU B CA 1
ATOM 7033 C C . LEU B 1 248 ? -5.91 -27.281 -11.039 1 95.69 248 LEU B C 1
ATOM 7035 O O . LEU B 1 248 ? -6.969 -27.547 -10.461 1 95.69 248 LEU B O 1
ATOM 7039 N N . CYS B 1 249 ? -5.02 -26.453 -10.547 1 93.19 249 CYS B N 1
ATOM 7040 C CA . CYS B 1 249 ? -5.332 -25.719 -9.328 1 93.19 249 CYS B CA 1
ATOM 7041 C C . CYS B 1 249 ? -6.598 -24.891 -9.508 1 93.19 249 CYS B C 1
ATOM 7043 O O . CYS B 1 249 ? -7.406 -24.766 -8.578 1 93.19 249 CYS B O 1
ATOM 7045 N N . HIS B 1 250 ? -6.762 -24.328 -10.648 1 91.25 250 HIS B N 1
ATOM 7046 C CA . HIS B 1 250 ? -7.961 -23.547 -10.938 1 91.25 250 HIS B CA 1
ATOM 7047 C C . HIS B 1 250 ? -9.203 -24.438 -10.969 1 91.25 250 HIS B C 1
ATOM 7049 O O . HIS B 1 250 ? -10.266 -24.047 -10.5 1 91.25 250 HIS B O 1
ATOM 7055 N N . ILE B 1 251 ? -9.062 -25.547 -11.547 1 94.62 251 ILE B N 1
ATOM 7056 C CA . ILE B 1 251 ? -10.172 -26.5 -11.586 1 94.62 251 ILE B CA 1
ATOM 7057 C C . ILE B 1 251 ? -10.586 -26.875 -10.172 1 94.62 251 ILE B C 1
ATOM 7059 O O . ILE B 1 251 ? -11.773 -26.891 -9.844 1 94.62 251 ILE B O 1
ATOM 7063 N N . LEU B 1 252 ? -9.57 -27.234 -9.367 1 95.12 252 LEU B N 1
ATOM 7064 C CA . LEU B 1 252 ? -9.844 -27.594 -7.984 1 95.12 252 LEU B CA 1
ATOM 7065 C C . LEU B 1 252 ? -10.57 -26.469 -7.254 1 95.12 252 LEU B C 1
ATOM 7067 O O . LEU B 1 252 ? -11.484 -26.719 -6.469 1 95.12 252 LEU B O 1
ATOM 7071 N N . HIS B 1 253 ? -10.148 -25.266 -7.539 1 92.31 253 HIS B N 1
ATOM 7072 C CA . HIS B 1 253 ? -10.781 -24.094 -6.938 1 92.31 253 HIS B CA 1
ATOM 7073 C C . HIS B 1 253 ? -12.25 -24 -7.344 1 92.31 253 HIS B C 1
ATOM 7075 O O . HIS B 1 253 ? -13.109 -23.688 -6.512 1 92.31 253 HIS B O 1
ATOM 7081 N N . LEU B 1 254 ? -12.555 -24.266 -8.562 1 92.12 254 LEU B N 1
ATOM 7082 C CA . LEU B 1 254 ? -13.93 -24.203 -9.07 1 92.12 254 LEU B CA 1
ATOM 7083 C C . LEU B 1 254 ? -14.789 -25.281 -8.414 1 92.12 254 LEU B C 1
ATOM 7085 O O . LEU B 1 254 ? -15.961 -25.047 -8.109 1 92.12 254 LEU B O 1
ATOM 7089 N N . VAL B 1 255 ? -14.227 -26.406 -8.18 1 95.38 255 VAL B N 1
ATOM 7090 C CA . VAL B 1 255 ? -14.961 -27.484 -7.531 1 95.38 255 VAL B CA 1
ATOM 7091 C C . VAL B 1 255 ? -15.328 -27.094 -6.105 1 95.38 255 VAL B C 1
ATOM 7093 O O . VAL B 1 255 ? -16.469 -27.25 -5.684 1 95.38 255 VAL B O 1
ATOM 7096 N N . VAL B 1 256 ? -14.359 -26.578 -5.41 1 93.81 256 VAL B N 1
ATOM 7097 C CA . VAL B 1 256 ? -14.578 -26.156 -4.027 1 93.81 256 VAL B CA 1
ATOM 7098 C C . VAL B 1 256 ? -15.633 -25.062 -3.977 1 93.81 256 VAL B C 1
ATOM 7100 O O . VAL B 1 256 ? -16.516 -25.078 -3.117 1 93.81 256 VAL B O 1
ATOM 7103 N N . LYS B 1 257 ? -15.492 -24.125 -4.883 1 91.56 257 LYS B N 1
ATOM 7104 C CA . LYS B 1 257 ? -16.469 -23.031 -4.953 1 91.56 257 LYS B CA 1
ATOM 7105 C C . LYS B 1 257 ? -17.875 -23.562 -5.18 1 91.56 257 LYS B C 1
ATOM 7107 O O . LYS B 1 257 ? -18.828 -23.109 -4.547 1 91.56 257 LYS B O 1
ATOM 7112 N N . MET B 1 258 ? -17.984 -24.5 -6.047 1 92.88 258 MET B N 1
ATOM 7113 C CA . MET B 1 258 ? -19.281 -25.125 -6.344 1 92.88 258 MET B CA 1
ATOM 7114 C C . MET B 1 258 ? -19.859 -25.797 -5.105 1 92.88 258 MET B C 1
ATOM 7116 O O . MET B 1 258 ? -21.031 -25.625 -4.789 1 92.88 258 MET B O 1
ATOM 7120 N N . VAL B 1 259 ? -19.016 -26.5 -4.375 1 92.19 259 VAL B N 1
ATOM 7121 C CA . VAL B 1 259 ? -19.453 -27.234 -3.199 1 92.19 259 VAL B CA 1
ATOM 7122 C C . VAL B 1 259 ? -19.953 -26.266 -2.129 1 92.19 259 VAL B C 1
ATOM 7124 O O . VAL B 1 259 ? -20.969 -26.531 -1.48 1 92.19 259 VAL B O 1
ATOM 7127 N N . ILE B 1 260 ? -19.312 -25.188 -1.983 1 90.44 260 ILE B N 1
ATOM 7128 C CA . ILE B 1 260 ? -19.641 -24.219 -0.942 1 90.44 260 ILE B CA 1
ATOM 7129 C C . ILE B 1 260 ? -20.906 -23.453 -1.331 1 90.44 260 ILE B C 1
ATOM 7131 O O . ILE B 1 260 ? -21.781 -23.219 -0.495 1 90.44 260 ILE B O 1
ATOM 7135 N N . MET B 1 261 ? -21.078 -23.156 -2.557 1 91.19 261 MET B N 1
ATOM 7136 C CA . MET B 1 261 ? -22.141 -22.25 -3.002 1 91.19 261 MET B CA 1
ATOM 7137 C C . MET B 1 261 ? -23.422 -23.031 -3.242 1 91.19 261 MET B C 1
ATOM 7139 O O . MET B 1 261 ? -24.516 -22.453 -3.156 1 91.19 261 MET B O 1
ATOM 7143 N N . LYS B 1 262 ? -23.344 -24.25 -3.547 1 91.75 262 LYS B N 1
ATOM 7144 C CA . LYS B 1 262 ? -24.5 -25.031 -3.969 1 91.75 262 LYS B CA 1
ATOM 7145 C C . LYS B 1 262 ? -25.469 -25.25 -2.807 1 91.75 262 LYS B C 1
ATOM 7147 O O . LYS B 1 262 ? -26.672 -25.281 -2.998 1 91.75 262 LYS B O 1
ATOM 7152 N N . HIS B 1 263 ? -24.906 -25.438 -1.588 1 91.56 263 HIS B N 1
ATOM 7153 C CA . HIS B 1 263 ? -25.734 -25.719 -0.422 1 91.56 263 HIS B CA 1
ATOM 7154 C C . HIS B 1 263 ? -25.891 -24.469 0.455 1 91.56 263 HIS B C 1
ATOM 7156 O O . HIS B 1 263 ? -24.922 -23.984 1.022 1 91.56 263 HIS B O 1
ATOM 7162 N N . ILE B 1 264 ? -27.062 -24.109 0.682 1 92.38 264 ILE B N 1
ATOM 7163 C CA . ILE B 1 264 ? -27.391 -22.859 1.377 1 92.38 264 ILE B CA 1
ATOM 7164 C C . ILE B 1 264 ? -26.844 -22.906 2.803 1 92.38 264 ILE B C 1
ATOM 7166 O O . ILE B 1 264 ? -26.359 -21.906 3.324 1 92.38 264 ILE B O 1
ATOM 7170 N N . GLU B 1 265 ? -26.984 -24.047 3.375 1 91.94 265 GLU B N 1
ATOM 7171 C CA . GLU B 1 265 ? -26.531 -24.188 4.758 1 91.94 265 GLU B CA 1
ATOM 7172 C C . GLU B 1 265 ? -25.031 -24.016 4.863 1 91.94 265 GLU B C 1
ATOM 7174 O O . GLU B 1 265 ? -24.531 -23.375 5.793 1 91.94 265 GLU B O 1
ATOM 7179 N N . VAL B 1 266 ? -24.359 -24.625 3.932 1 94.5 266 VAL B N 1
ATOM 7180 C CA . VAL B 1 266 ? -22.906 -24.547 3.924 1 94.5 266 VAL B CA 1
ATOM 7181 C C . VAL B 1 266 ? -22.469 -23.109 3.605 1 94.5 266 VAL B C 1
ATOM 7183 O O . VAL B 1 266 ? -21.625 -22.547 4.309 1 94.5 266 VAL B O 1
ATOM 7186 N N . PHE B 1 267 ? -23.109 -22.562 2.641 1 94.38 267 PHE B N 1
ATOM 7187 C CA . PHE B 1 267 ? -22.812 -21.188 2.23 1 94.38 267 PHE B CA 1
ATOM 7188 C C . PHE B 1 267 ? -23.062 -20.219 3.373 1 94.38 267 PHE B C 1
ATOM 7190 O O . PHE B 1 267 ? -22.266 -19.312 3.615 1 94.38 267 PHE B O 1
ATOM 7197 N N . GLY B 1 268 ? -24.125 -20.359 4.031 1 94.94 268 GLY B N 1
ATOM 7198 C CA . GLY B 1 268 ? -24.469 -19.484 5.148 1 94.94 268 GLY B CA 1
ATOM 7199 C C . GLY B 1 268 ? -23.453 -19.547 6.281 1 94.94 268 GLY B C 1
ATOM 7200 O O . GLY B 1 268 ? -23.062 -18.516 6.828 1 94.94 268 GLY B O 1
ATOM 7201 N N . SER B 1 269 ? -23.062 -20.781 6.602 1 95.5 269 SER B N 1
ATOM 7202 C CA . SER B 1 269 ? -22.109 -20.969 7.68 1 95.5 269 SER B CA 1
ATOM 7203 C C . SER B 1 269 ? -20.766 -20.344 7.328 1 95.5 269 SER B C 1
ATOM 7205 O O . SER B 1 269 ? -20.125 -19.703 8.172 1 95.5 269 SER B O 1
ATOM 7207 N N . VAL B 1 270 ? -20.359 -20.484 6.066 1 94.88 270 VAL B N 1
ATOM 7208 C CA . VAL B 1 270 ? -19.094 -19.922 5.605 1 94.88 270 VAL B CA 1
ATOM 7209 C C . VAL B 1 270 ? -19.188 -18.391 5.586 1 94.88 270 VAL B C 1
ATOM 7211 O O . VAL B 1 270 ? -18.234 -17.703 5.98 1 94.88 270 VAL B O 1
ATOM 7214 N N . ALA B 1 271 ? -20.281 -17.891 5.18 1 94.5 271 ALA B N 1
ATOM 7215 C CA . ALA B 1 271 ? -20.5 -16.453 5.125 1 94.5 271 ALA B CA 1
ATOM 7216 C C . ALA B 1 271 ? -20.453 -15.844 6.523 1 94.5 271 ALA B C 1
ATOM 7218 O O . ALA B 1 271 ? -19.922 -14.742 6.707 1 94.5 271 ALA B O 1
ATOM 7219 N N . ARG B 1 272 ? -21.047 -16.5 7.445 1 95.88 272 ARG B N 1
ATOM 7220 C CA . ARG B 1 272 ? -21.047 -16 8.82 1 95.88 272 ARG B CA 1
ATOM 7221 C C . ARG B 1 272 ? -19.656 -16.031 9.414 1 95.88 272 ARG B C 1
ATOM 7223 O O . ARG B 1 272 ? -19.266 -15.133 10.164 1 95.88 272 ARG B O 1
ATOM 7230 N N . ALA B 1 273 ? -18.875 -17.109 9.062 1 95.44 273 ALA B N 1
ATOM 7231 C CA . ALA B 1 273 ? -17.484 -17.141 9.477 1 95.44 273 ALA B CA 1
ATOM 7232 C C . ALA B 1 273 ? -16.703 -15.977 8.867 1 95.44 273 ALA B C 1
ATOM 7234 O O . ALA B 1 273 ? -15.883 -15.352 9.547 1 95.44 273 ALA B O 1
ATOM 7235 N N . GLN B 1 274 ? -16.969 -15.742 7.605 1 95 274 GLN B N 1
ATOM 7236 C CA . GLN B 1 274 ? -16.328 -14.633 6.906 1 95 274 GLN B CA 1
ATOM 7237 C C . GLN B 1 274 ? -16.688 -13.297 7.555 1 95 274 GLN B C 1
ATOM 7239 O O . GLN B 1 274 ? -15.844 -12.398 7.641 1 95 274 GLN B O 1
ATOM 7244 N N . ALA B 1 275 ? -17.875 -13.164 7.996 1 94.62 275 ALA B N 1
ATOM 7245 C CA . ALA B 1 275 ? -18.328 -11.938 8.641 1 94.62 275 ALA B CA 1
ATOM 7246 C C . ALA B 1 275 ? -17.562 -11.688 9.938 1 94.62 275 ALA B C 1
ATOM 7248 O O . ALA B 1 275 ? -17.25 -10.539 10.266 1 94.62 275 ALA B O 1
ATOM 7249 N N . ILE B 1 276 ? -17.297 -12.734 10.633 1 94.81 276 ILE B N 1
ATOM 7250 C CA . ILE B 1 276 ? -16.5 -12.617 11.852 1 94.81 276 ILE B CA 1
ATOM 7251 C C . ILE B 1 276 ? -15.117 -12.062 11.523 1 94.81 276 ILE B C 1
ATOM 7253 O O . ILE B 1 276 ? -14.672 -11.094 12.125 1 94.81 276 ILE B O 1
ATOM 7257 N N . VAL B 1 277 ? -14.508 -12.664 10.562 1 93.94 277 VAL B N 1
ATOM 7258 C CA . VAL B 1 277 ? -13.148 -12.297 10.195 1 93.94 277 VAL B CA 1
ATOM 7259 C C . VAL B 1 277 ? -13.109 -10.844 9.711 1 93.94 277 VAL B C 1
ATOM 7261 O O . VAL B 1 277 ? -12.242 -10.07 10.117 1 93.94 277 VAL B O 1
ATOM 7264 N N . ASN B 1 278 ? -14.102 -10.5 8.953 1 90.69 278 ASN B N 1
ATOM 7265 C CA . ASN B 1 278 ? -14.18 -9.141 8.438 1 90.69 278 ASN B CA 1
ATOM 7266 C C . ASN B 1 278 ? -14.336 -8.117 9.562 1 90.69 278 ASN B C 1
ATOM 7268 O O . ASN B 1 278 ? -13.75 -7.031 9.508 1 90.69 278 ASN B O 1
ATOM 7272 N N . SER B 1 279 ? -15.109 -8.422 10.531 1 90.19 279 SER B N 1
ATOM 7273 C CA . SER B 1 279 ? -15.367 -7.504 11.633 1 90.19 279 SER B CA 1
ATOM 7274 C C . SER B 1 279 ? -14.094 -7.234 12.43 1 90.19 279 SER B C 1
ATOM 7276 O O . SER B 1 279 ? -13.867 -6.113 12.883 1 90.19 279 SER B O 1
ATOM 7278 N N . PHE B 1 280 ? -13.305 -8.227 12.617 1 88.81 280 PHE B N 1
ATOM 7279 C CA . PHE B 1 280 ? -12.078 -8.062 13.383 1 88.81 280 PHE B CA 1
ATOM 7280 C C . PHE B 1 280 ? -11.008 -7.367 12.547 1 88.81 280 PHE B C 1
ATOM 7282 O O . PHE B 1 280 ? -10.18 -6.629 13.078 1 88.81 280 PHE B O 1
ATOM 7289 N N . LYS B 1 281 ? -11.055 -7.609 11.266 1 83.12 281 LYS B N 1
ATOM 7290 C CA . LYS B 1 281 ? -10.086 -6.973 10.383 1 83.12 281 LYS B CA 1
ATOM 7291 C C . LYS B 1 281 ? -10.367 -5.48 10.242 1 83.12 281 LYS B C 1
ATOM 7293 O O . LYS B 1 281 ? -9.445 -4.688 10.039 1 83.12 281 LYS B O 1
ATOM 7298 N N . ARG B 1 282 ? -11.594 -5.094 10.453 1 78.56 282 ARG B N 1
ATOM 7299 C CA . ARG B 1 282 ? -12 -3.699 10.297 1 78.56 282 ARG B CA 1
ATOM 7300 C C . ARG B 1 282 ? -11.773 -2.916 11.586 1 78.56 282 ARG B C 1
ATOM 7302 O O . ARG B 1 282 ? -11.742 -1.684 11.57 1 78.56 282 ARG B O 1
ATOM 7309 N N . SER B 1 283 ? -11.625 -3.641 12.695 1 78.38 283 SER B N 1
ATOM 7310 C CA . SER B 1 283 ? -11.484 -2.98 13.992 1 78.38 283 SER B CA 1
ATOM 7311 C C . SER B 1 283 ? -10.188 -3.389 14.688 1 78.38 283 SER B C 1
ATOM 7313 O O . SER B 1 283 ? -10.117 -4.453 15.305 1 78.38 283 SER B O 1
ATOM 7315 N N . PRO B 1 284 ? -9.258 -2.406 14.688 1 73.62 284 PRO B N 1
ATOM 7316 C CA . PRO B 1 284 ? -8.008 -2.719 15.383 1 73.62 284 PRO B CA 1
ATOM 7317 C C . PRO B 1 284 ? -8.203 -2.943 16.875 1 73.62 284 PRO B C 1
ATOM 7319 O O . PRO B 1 284 ? -7.535 -3.793 17.469 1 73.62 284 PRO B O 1
ATOM 7322 N N . SER B 1 285 ? -9.109 -2.186 17.5 1 75.81 285 SER B N 1
ATOM 7323 C CA . SER B 1 285 ? -9.383 -2.346 18.922 1 75.81 285 SER B CA 1
ATOM 7324 C C . SER B 1 285 ? -9.938 -3.73 19.219 1 75.81 285 SER B C 1
ATOM 7326 O O . SER B 1 285 ? -9.547 -4.363 20.203 1 75.81 285 SER B O 1
ATOM 7328 N N . ALA B 1 286 ? -10.805 -4.195 18.359 1 85.06 286 ALA B N 1
ATOM 7329 C CA . ALA B 1 286 ? -11.383 -5.523 18.547 1 85.06 286 ALA B CA 1
ATOM 7330 C C . ALA B 1 286 ? -10.32 -6.605 18.406 1 85.06 286 ALA B C 1
ATOM 7332 O O . ALA B 1 286 ? -10.297 -7.566 19.188 1 85.06 286 ALA B O 1
ATOM 7333 N N . SER B 1 287 ? -9.477 -6.422 17.391 1 84.38 287 SER B N 1
ATOM 7334 C CA . SER B 1 287 ? -8.391 -7.375 17.172 1 84.38 287 SER B CA 1
ATOM 7335 C C . SER B 1 287 ? -7.445 -7.43 18.359 1 84.38 287 SER B C 1
ATOM 7337 O O . SER B 1 287 ? -6.977 -8.508 18.734 1 84.38 287 SER B O 1
ATOM 7339 N N . HIS B 1 288 ? -7.238 -6.277 18.875 1 79.75 288 HIS B N 1
ATOM 7340 C CA . HIS B 1 288 ? -6.355 -6.207 20.031 1 79.75 288 HIS B CA 1
ATOM 7341 C C . HIS B 1 288 ? -6.984 -6.895 21.25 1 79.75 288 HIS B C 1
ATOM 7343 O O . HIS B 1 288 ? -6.305 -7.629 21.969 1 79.75 288 HIS B O 1
ATOM 7349 N N . GLU B 1 289 ? -8.164 -6.605 21.453 1 86.75 289 GLU B N 1
ATOM 7350 C CA . GLU B 1 289 ? -8.891 -7.227 22.547 1 86.75 289 GLU B CA 1
ATOM 7351 C C . GLU B 1 289 ? -8.898 -8.75 22.422 1 86.75 289 GLU B C 1
ATOM 7353 O O . GLU B 1 289 ? -8.734 -9.461 23.422 1 86.75 289 GLU B O 1
ATOM 7358 N N . LEU B 1 290 ? -9.086 -9.266 21.266 1 91.5 290 LEU B N 1
ATOM 7359 C CA . LEU B 1 290 ? -9.078 -10.703 21.031 1 91.5 290 LEU B CA 1
ATOM 7360 C C . LEU B 1 290 ? -7.707 -11.297 21.312 1 91.5 290 LEU B C 1
ATOM 7362 O O . LEU B 1 290 ? -7.605 -12.391 21.875 1 91.5 290 LEU B O 1
ATOM 7366 N N . ARG B 1 291 ? -6.703 -10.57 20.938 1 87.12 291 ARG B N 1
ATOM 7367 C CA . ARG B 1 291 ? -5.34 -11.031 21.188 1 87.12 291 ARG B CA 1
ATOM 7368 C C . ARG B 1 291 ? -5.078 -11.18 22.672 1 87.12 291 ARG B C 1
ATOM 7370 O O . ARG B 1 291 ? -4.387 -12.102 23.109 1 87.12 291 ARG B O 1
ATOM 7377 N N . ILE B 1 292 ? -5.559 -10.227 23.406 1 85.69 292 ILE B N 1
ATOM 7378 C CA . ILE B 1 292 ? -5.402 -10.266 24.859 1 85.69 292 ILE B CA 1
ATOM 7379 C C . ILE B 1 292 ? -6.098 -11.508 25.422 1 85.69 292 ILE B C 1
ATOM 7381 O O . ILE B 1 292 ? -5.551 -12.195 26.281 1 85.69 292 ILE B O 1
ATOM 7385 N N . LEU B 1 293 ? -7.25 -11.766 24.906 1 90.94 293 LEU B N 1
ATOM 7386 C CA . LEU B 1 293 ? -8.023 -12.906 25.375 1 90.94 293 LEU B CA 1
ATOM 7387 C C . LEU B 1 293 ? -7.324 -14.219 25.016 1 90.94 293 LEU B C 1
ATOM 7389 O O . LEU B 1 293 ? -7.359 -15.18 25.781 1 90.94 293 LEU B O 1
ATOM 7393 N N . GLU B 1 294 ? -6.734 -14.234 23.844 1 90.69 294 GLU B N 1
ATOM 7394 C CA . GLU B 1 294 ? -6.066 -15.445 23.375 1 90.69 294 GLU B CA 1
ATOM 7395 C C . GLU B 1 294 ? -4.758 -15.68 24.125 1 90.69 294 GLU B C 1
ATOM 7397 O O . GLU B 1 294 ? -4.32 -16.812 24.281 1 90.69 294 GLU B O 1
ATOM 7402 N N . GLY B 1 295 ? -4.105 -14.531 24.484 1 86.62 295 GLY B N 1
ATOM 7403 C CA . GLY B 1 295 ? -2.859 -14.648 25.234 1 86.62 295 GLY B CA 1
ATOM 7404 C C . GLY B 1 295 ? -1.73 -15.242 24.406 1 86.62 295 GLY B C 1
ATOM 7405 O O . GLY B 1 295 ? -1.436 -14.75 23.312 1 86.62 295 GLY B O 1
ATOM 7406 N N . ASP B 1 296 ? -1.2 -16.391 24.812 1 78 296 ASP B N 1
ATOM 7407 C CA . ASP B 1 296 ? -0.065 -17.031 24.172 1 78 296 ASP B CA 1
ATOM 7408 C C . ASP B 1 296 ? -0.494 -17.734 22.875 1 78 296 ASP B C 1
ATOM 7410 O O . ASP B 1 296 ? 0.338 -18.031 22.016 1 78 296 ASP B O 1
ATOM 7414 N N . ASP B 1 297 ? -1.791 -17.938 22.828 1 81.06 297 ASP B N 1
ATOM 7415 C CA . ASP B 1 297 ? -2.316 -18.641 21.672 1 81.06 297 ASP B CA 1
ATOM 7416 C C . ASP B 1 297 ? -2.709 -17.656 20.562 1 81.06 297 ASP B C 1
ATOM 7418 O O . ASP B 1 297 ? -3.35 -18.031 19.578 1 81.06 297 ASP B O 1
ATOM 7422 N N . ALA B 1 298 ? -2.336 -16.453 20.844 1 84 298 ALA B N 1
ATOM 7423 C CA . ALA B 1 298 ? -2.828 -15.414 19.938 1 84 298 ALA B CA 1
ATOM 7424 C C . ALA B 1 298 ? -2.299 -15.625 18.516 1 84 298 ALA B C 1
ATOM 7426 O O . ALA B 1 298 ? -1.09 -15.766 18.312 1 84 298 ALA B O 1
ATOM 7427 N N . ARG B 1 299 ? -3.24 -15.883 17.594 1 84.94 299 ARG B N 1
ATOM 7428 C CA . ARG B 1 299 ? -2.967 -15.938 16.172 1 84.94 299 ARG B CA 1
ATOM 7429 C C . ARG B 1 299 ? -3.961 -15.094 15.383 1 84.94 299 ARG B C 1
ATOM 7431 O O . ARG B 1 299 ? -5.125 -14.969 15.773 1 84.94 299 ARG B O 1
ATOM 7438 N N . SER B 1 300 ? -3.529 -14.656 14.305 1 82.56 300 SER B N 1
ATOM 7439 C CA . SER B 1 300 ? -4.391 -13.789 13.5 1 82.56 300 SER B CA 1
ATOM 7440 C C . SER B 1 300 ? -5.465 -14.602 12.781 1 82.56 300 SER B C 1
ATOM 7442 O O . SER B 1 300 ? -5.215 -15.727 12.344 1 82.56 300 SER B O 1
ATOM 7444 N N . LEU B 1 301 ? -6.652 -14.102 12.789 1 90.25 301 LEU B N 1
ATOM 7445 C CA . LEU B 1 301 ? -7.691 -14.641 11.914 1 90.25 301 LEU B CA 1
ATOM 7446 C C . LEU B 1 301 ? -7.332 -14.406 10.445 1 90.25 301 LEU B C 1
ATOM 7448 O O . LEU B 1 301 ? -6.793 -13.359 10.094 1 90.25 301 LEU B O 1
ATOM 7452 N N . LEU B 1 302 ? -7.547 -15.398 9.641 1 90 302 LEU B N 1
ATOM 7453 C CA . LEU B 1 302 ? -7.184 -15.312 8.234 1 90 302 LEU B CA 1
ATOM 7454 C C . LEU B 1 302 ? -8.398 -14.969 7.379 1 90 302 LEU B C 1
ATOM 7456 O O . LEU B 1 302 ? -9.5 -15.469 7.633 1 90 302 LEU B O 1
ATOM 7460 N N . LEU B 1 303 ? -8.18 -14.125 6.379 1 88.31 303 LEU B N 1
ATOM 7461 C CA . LEU B 1 303 ? -9.258 -13.688 5.504 1 88.31 303 LEU B CA 1
ATOM 7462 C C . LEU B 1 303 ? -9.445 -14.648 4.336 1 88.31 303 LEU B C 1
ATOM 7464 O O . LEU B 1 303 ? -8.469 -15.141 3.768 1 88.31 303 LEU B O 1
ATOM 7468 N N . GLY B 1 304 ? -10.711 -14.992 4.055 1 86.81 304 GLY B N 1
ATOM 7469 C CA . GLY B 1 304 ? -11.023 -15.711 2.834 1 86.81 304 GLY B CA 1
ATOM 7470 C C . GLY B 1 304 ? -11.07 -14.82 1.607 1 86.81 304 GLY B C 1
ATOM 7471 O O . GLY B 1 304 ? -11.773 -13.805 1.598 1 86.81 304 GLY B O 1
ATOM 7472 N N . ILE B 1 305 ? -10.242 -15.141 0.606 1 80.69 305 ILE B N 1
ATOM 7473 C CA . ILE B 1 305 ? -10.195 -14.367 -0.629 1 80.69 305 ILE B CA 1
ATOM 7474 C C . ILE B 1 305 ? -10.703 -15.219 -1.791 1 80.69 305 ILE B C 1
ATOM 7476 O O . ILE B 1 305 ? -10.195 -16.312 -2.035 1 80.69 305 ILE B O 1
ATOM 7480 N N . GLU B 1 306 ? -11.555 -14.719 -2.455 1 76.38 306 GLU B N 1
ATOM 7481 C CA . GLU B 1 306 ? -12.258 -15.453 -3.5 1 76.38 306 GLU B CA 1
ATOM 7482 C C . GLU B 1 306 ? -11.297 -15.898 -4.605 1 76.38 306 GLU B C 1
ATOM 7484 O O . GLU B 1 306 ? -11.484 -16.953 -5.207 1 76.38 306 GLU B O 1
ATOM 7489 N N . THR B 1 307 ? -10.297 -15.133 -4.855 1 68.75 307 THR B N 1
ATOM 7490 C CA . THR B 1 307 ? -9.43 -15.438 -5.988 1 68.75 307 THR B CA 1
ATOM 7491 C C . THR B 1 307 ? -8.227 -16.25 -5.543 1 68.75 307 THR B C 1
ATOM 7493 O O . THR B 1 307 ? -7.406 -16.672 -6.371 1 68.75 307 THR B O 1
ATOM 7496 N N . ARG B 1 308 ? -8.188 -16.5 -4.25 1 69.06 308 ARG B N 1
ATOM 7497 C CA . ARG B 1 308 ? -7.082 -17.297 -3.738 1 69.06 308 ARG B CA 1
ATOM 7498 C C . ARG B 1 308 ? -7.555 -18.688 -3.328 1 69.06 308 ARG B C 1
ATOM 7500 O O . ARG B 1 308 ? -8.328 -18.828 -2.381 1 69.06 308 ARG B O 1
ATOM 7507 N N . TRP B 1 309 ? -7.168 -19.656 -3.832 1 67.12 309 TRP B N 1
ATOM 7508 C CA . TRP B 1 309 ? -7.688 -21.016 -3.861 1 67.12 309 TRP B CA 1
ATOM 7509 C C . TRP B 1 309 ? -7.777 -21.609 -2.455 1 67.12 309 TRP B C 1
ATOM 7511 O O . TRP B 1 309 ? -8.773 -22.234 -2.1 1 67.12 309 TRP B O 1
ATOM 7521 N N . ASN B 1 310 ? -6.738 -21.281 -1.539 1 81 310 ASN B N 1
ATOM 7522 C CA . ASN B 1 310 ? -6.68 -21.953 -0.249 1 81 310 ASN B CA 1
ATOM 7523 C C . ASN B 1 310 ? -7.02 -21 0.898 1 81 310 ASN B C 1
ATOM 7525 O O . ASN B 1 310 ? -6.965 -21.391 2.066 1 81 310 ASN B O 1
ATOM 7529 N N . SER B 1 311 ? -7.652 -20.047 0.57 1 86.12 311 SER B N 1
ATOM 7530 C CA . SER B 1 311 ? -7.84 -19.031 1.608 1 86.12 311 SER B CA 1
ATOM 7531 C C . SER B 1 311 ? -9.07 -19.328 2.453 1 86.12 311 SER B C 1
ATOM 7533 O O . SER B 1 311 ? -9.078 -19.094 3.662 1 86.12 311 SER B O 1
ATOM 7535 N N . PHE B 1 312 ? -10.055 -20 1.853 1 88.56 312 PHE B N 1
ATOM 7536 C CA . PHE B 1 312 ? -11.266 -20.312 2.598 1 88.56 312 PHE B CA 1
ATOM 7537 C C . PHE B 1 312 ? -11.008 -21.422 3.611 1 88.56 312 PHE B C 1
ATOM 7539 O O . PHE B 1 312 ? -11.531 -21.375 4.727 1 88.56 312 PHE B O 1
ATOM 7546 N N . PHE B 1 313 ? -10.227 -22.375 3.162 1 93 313 PHE B N 1
ATOM 7547 C CA . PHE B 1 313 ? -9.852 -23.453 4.082 1 93 313 PHE B CA 1
ATOM 7548 C C . PHE B 1 313 ? -9.133 -22.875 5.301 1 93 313 PHE B C 1
ATOM 7550 O O . PHE B 1 313 ? -9.5 -23.188 6.438 1 93 313 PHE B O 1
ATOM 7557 N N . HIS B 1 314 ? -8.203 -22.016 5.094 1 93.56 314 HIS B N 1
ATOM 7558 C CA . HIS B 1 314 ? -7.41 -21.438 6.172 1 93.56 314 HIS B CA 1
ATOM 7559 C C . HIS B 1 314 ? -8.258 -20.5 7.035 1 93.56 314 HIS B C 1
ATOM 7561 O O . HIS B 1 314 ? -8.055 -20.422 8.25 1 93.56 314 HIS B O 1
ATOM 7567 N N . MET B 1 315 ? -9.109 -19.766 6.375 1 94.69 315 MET B N 1
ATOM 7568 C CA . MET B 1 315 ? -10.008 -18.891 7.113 1 94.69 315 MET B CA 1
ATOM 7569 C C . MET B 1 315 ? -10.867 -19.688 8.094 1 94.69 315 MET B C 1
ATOM 7571 O O . MET B 1 315 ? -10.93 -19.359 9.281 1 94.69 315 MET B O 1
ATOM 7575 N N . LEU B 1 316 ? -11.438 -20.766 7.629 1 95.88 316 LEU B N 1
ATOM 7576 C CA . LEU B 1 316 ? -12.32 -21.578 8.453 1 95.88 316 LEU B CA 1
ATOM 7577 C C . LEU B 1 316 ? -11.547 -22.25 9.586 1 95.88 316 LEU B C 1
ATOM 7579 O O . LEU B 1 316 ? -12.023 -22.312 10.719 1 95.88 316 LEU B O 1
ATOM 7583 N N . GLU B 1 317 ? -10.375 -22.672 9.203 1 94.88 317 GLU B N 1
ATOM 7584 C CA . GLU B 1 317 ? -9.516 -23.25 10.227 1 94.88 317 GLU B CA 1
ATOM 7585 C C . GLU B 1 317 ? -9.203 -22.25 11.328 1 94.88 317 GLU B C 1
ATOM 7587 O O . GLU B 1 317 ? -9.219 -22.578 12.516 1 94.88 317 GLU B O 1
ATOM 7592 N N . SER B 1 318 ? -8.938 -21.078 10.938 1 94.5 318 SER B N 1
ATOM 7593 C CA . SER B 1 318 ? -8.586 -20.031 11.891 1 94.5 318 SER B CA 1
ATOM 7594 C C . SER B 1 318 ? -9.773 -19.672 12.781 1 94.5 318 SER B C 1
ATOM 7596 O O . SER B 1 318 ? -9.609 -19.438 13.977 1 94.5 318 SER B O 1
ATOM 7598 N N . VAL B 1 319 ? -10.938 -19.641 12.227 1 95.75 319 VAL B N 1
ATOM 7599 C CA . VAL B 1 319 ? -12.148 -19.281 12.969 1 95.75 319 VAL B CA 1
ATOM 7600 C C . VAL B 1 319 ? -12.469 -20.375 13.984 1 95.75 319 VAL B C 1
ATOM 7602 O O . VAL B 1 319 ? -12.789 -20.094 15.141 1 95.75 319 VAL B O 1
ATOM 7605 N N . ILE B 1 320 ? -12.352 -21.672 13.586 1 95.62 320 ILE B N 1
ATOM 7606 C CA . ILE B 1 320 ? -12.648 -22.781 14.469 1 95.62 320 ILE B CA 1
ATOM 7607 C C . ILE B 1 320 ? -11.641 -22.828 15.617 1 95.62 320 ILE B C 1
ATOM 7609 O O . ILE B 1 320 ? -12.008 -23.047 16.766 1 95.62 320 ILE B O 1
ATOM 7613 N N . ARG B 1 321 ? -10.445 -22.562 15.281 1 94.25 321 ARG B N 1
ATOM 7614 C CA . ARG B 1 321 ? -9.406 -22.531 16.297 1 94.25 321 ARG B CA 1
ATOM 7615 C C . ARG B 1 321 ? -9.68 -21.438 17.328 1 94.25 321 ARG B C 1
ATOM 7617 O O . ARG B 1 321 ? -9.5 -21.656 18.531 1 94.25 321 ARG B O 1
ATOM 7624 N N . ALA B 1 322 ? -10.172 -20.328 16.875 1 94.81 322 ALA B N 1
ATOM 7625 C CA . ALA B 1 322 ? -10.359 -19.156 17.734 1 94.81 322 ALA B CA 1
ATOM 7626 C C . ALA B 1 322 ? -11.734 -19.172 18.391 1 94.81 322 ALA B C 1
ATOM 7628 O O . ALA B 1 322 ? -12.031 -18.344 19.25 1 94.81 322 ALA B O 1
ATOM 7629 N N . MET B 1 323 ? -12.602 -20.172 18.109 1 94.44 323 MET B N 1
ATOM 7630 C CA . MET B 1 323 ? -14.016 -20.141 18.469 1 94.44 323 MET B CA 1
ATOM 7631 C C . MET B 1 323 ? -14.195 -20.062 19.969 1 94.44 323 MET B C 1
ATOM 7633 O O . MET B 1 323 ? -15.047 -19.312 20.453 1 94.44 323 MET B O 1
ATOM 7637 N N . PRO B 1 324 ? -13.367 -20.766 20.75 1 93.62 324 PRO B N 1
ATOM 7638 C CA . PRO B 1 324 ? -13.539 -20.641 22.203 1 93.62 324 PRO B CA 1
ATOM 7639 C C . PRO B 1 324 ? -13.297 -19.219 22.703 1 93.62 324 PRO B C 1
ATOM 7641 O O . PRO B 1 324 ? -14.008 -18.75 23.578 1 93.62 324 PRO B O 1
ATOM 7644 N N . TYR B 1 325 ? -12.352 -18.578 22.141 1 94.75 325 TYR B N 1
ATOM 7645 C CA . TYR B 1 325 ? -12.031 -17.203 22.531 1 94.75 325 TYR B CA 1
ATOM 7646 C C . TYR B 1 325 ? -13.055 -16.234 21.969 1 94.75 325 TYR B C 1
ATOM 7648 O O . TYR B 1 325 ? -13.391 -15.234 22.609 1 94.75 325 TYR B O 1
ATOM 7656 N N . LEU B 1 326 ? -13.555 -16.516 20.781 1 95.56 326 LEU B N 1
ATOM 7657 C CA . LEU B 1 326 ? -14.555 -15.672 20.156 1 95.56 326 LEU B CA 1
ATOM 7658 C C . LEU B 1 326 ? -15.852 -15.664 20.969 1 95.56 326 LEU B C 1
ATOM 7660 O O . LEU B 1 326 ? -16.5 -14.625 21.109 1 95.56 326 LEU B O 1
ATOM 7664 N N . ARG B 1 327 ? -16.172 -16.812 21.516 1 93.69 327 ARG B N 1
ATOM 7665 C CA . ARG B 1 327 ? -17.375 -16.906 22.328 1 93.69 327 ARG B CA 1
ATOM 7666 C C . ARG B 1 327 ? -17.234 -16.078 23.609 1 93.69 327 ARG B C 1
ATOM 7668 O O . ARG B 1 327 ? -18.172 -15.375 24.016 1 93.69 327 ARG B O 1
ATOM 7675 N N . VAL B 1 328 ? -16.078 -16.141 24.203 1 94.06 328 VAL B N 1
ATOM 7676 C CA . VAL B 1 328 ? -15.805 -15.328 25.391 1 94.06 328 VAL B CA 1
ATOM 7677 C C . VAL B 1 328 ? -15.852 -13.844 25.031 1 94.06 328 VAL B C 1
ATOM 7679 O O . VAL B 1 328 ? -16.406 -13.039 25.781 1 94.06 328 VAL B O 1
ATOM 7682 N N . TYR B 1 329 ? -15.297 -13.539 23.906 1 94.56 329 TYR B N 1
ATOM 7683 C CA . TYR B 1 329 ? -15.312 -12.164 23.422 1 94.56 329 TYR B CA 1
ATOM 7684 C C . TYR B 1 329 ? -16.75 -11.664 23.266 1 94.56 329 TYR B C 1
ATOM 7686 O O . TYR B 1 329 ? -17.062 -10.539 23.656 1 94.56 329 TYR B O 1
ATOM 7694 N N . GLY B 1 330 ? -17.562 -12.438 22.688 1 92.19 330 GLY B N 1
ATOM 7695 C CA . GLY B 1 330 ? -18.953 -12.07 22.469 1 92.19 330 GLY B CA 1
ATOM 7696 C C . GLY B 1 330 ? -19.719 -11.797 23.75 1 92.19 330 GLY B C 1
ATOM 7697 O O . GLY B 1 330 ? -20.641 -10.984 23.766 1 92.19 330 GLY B O 1
ATOM 7698 N N . GLU B 1 331 ? -19.25 -12.375 24.766 1 91.06 331 GLU B N 1
ATOM 7699 C CA . GLU B 1 331 ? -19.906 -12.203 26.062 1 91.06 331 GLU B CA 1
ATOM 7700 C C . GLU B 1 331 ? -19.344 -11.008 26.812 1 91.06 331 GLU B C 1
ATOM 7702 O O . GLU B 1 331 ? -20.047 -10.375 27.609 1 91.06 331 GLU B O 1
ATOM 7707 N N . THR B 1 332 ? -18.125 -10.695 26.547 1 90.06 332 THR B N 1
ATOM 7708 C CA . THR B 1 332 ? -17.406 -9.703 27.328 1 90.06 332 THR B CA 1
ATOM 7709 C C . THR B 1 332 ? -17.594 -8.305 26.734 1 90.06 332 THR B C 1
ATOM 7711 O O . THR B 1 332 ? -17.703 -7.324 27.484 1 90.06 332 THR B O 1
ATOM 7714 N N . TYR B 1 333 ? -17.594 -8.305 25.422 1 88.5 333 TYR B N 1
ATOM 7715 C CA . TYR B 1 333 ? -17.609 -7 24.766 1 88.5 333 TYR B CA 1
ATOM 7716 C C . TYR B 1 333 ? -18.922 -6.789 24 1 88.5 333 TYR B C 1
ATOM 7718 O O . TYR B 1 333 ? -19.703 -7.727 23.828 1 88.5 333 TYR B O 1
ATOM 7726 N N . LYS B 1 334 ? -19.234 -5.453 23.672 1 84.25 334 LYS B N 1
ATOM 7727 C CA . LYS B 1 334 ? -20.406 -5.105 22.859 1 84.25 334 LYS B CA 1
ATOM 7728 C C . LYS B 1 334 ? -20.016 -4.18 21.719 1 84.25 334 LYS B C 1
ATOM 7730 O O . LYS B 1 334 ? -19.828 -2.979 21.906 1 84.25 334 LYS B O 1
ATOM 7735 N N . ASN B 1 335 ? -19.859 -4.793 20.547 1 84.38 335 ASN B N 1
ATOM 7736 C CA . ASN B 1 335 ? -19.531 -4.055 19.328 1 84.38 335 ASN B CA 1
ATOM 7737 C C . ASN B 1 335 ? -19.938 -4.82 18.078 1 84.38 335 ASN B C 1
ATOM 7739 O O . ASN B 1 335 ? -20.703 -5.781 18.156 1 84.38 335 ASN B O 1
ATOM 7743 N N . ALA B 1 336 ? -19.531 -4.359 16.938 1 80.75 336 ALA B N 1
ATOM 7744 C CA . ALA B 1 336 ? -19.891 -4.98 15.664 1 80.75 336 ALA B CA 1
ATOM 7745 C C . ALA B 1 336 ? -19.375 -6.414 15.586 1 80.75 336 ALA B C 1
ATOM 7747 O O . ALA B 1 336 ? -20.031 -7.293 15.039 1 80.75 336 ALA B O 1
ATOM 7748 N N . ALA B 1 337 ? -18.203 -6.664 16.094 1 88.69 337 ALA B N 1
ATOM 7749 C CA . ALA B 1 337 ? -17.609 -7.996 16.094 1 88.69 337 ALA B CA 1
ATOM 7750 C C . ALA B 1 337 ? -18.438 -8.977 16.906 1 88.69 337 ALA B C 1
ATOM 7752 O O . ALA B 1 337 ? -18.594 -10.133 16.516 1 88.69 337 ALA B O 1
ATOM 7753 N N . THR B 1 338 ? -18.984 -8.461 17.984 1 91.06 338 THR B N 1
ATOM 7754 C CA . THR B 1 338 ? -19.797 -9.297 18.844 1 91.06 338 THR B CA 1
ATOM 7755 C C . THR B 1 338 ? -21.078 -9.719 18.141 1 91.06 338 THR B C 1
ATOM 7757 O O . THR B 1 338 ? -21.547 -10.852 18.297 1 91.06 338 THR B O 1
ATOM 7760 N N . ASN B 1 339 ? -21.578 -8.82 17.312 1 91.31 339 ASN B N 1
ATOM 7761 C CA . ASN B 1 339 ? -22.781 -9.148 16.547 1 91.31 339 ASN B CA 1
ATOM 7762 C C . ASN B 1 339 ? -22.516 -10.266 15.547 1 91.31 339 ASN B C 1
ATOM 7764 O O . ASN B 1 339 ? -23.344 -11.156 15.375 1 91.31 339 ASN B O 1
ATOM 7768 N N . ALA B 1 340 ? -21.422 -10.18 14.914 1 92.88 340 ALA B N 1
ATOM 7769 C CA . ALA B 1 340 ? -21.047 -11.211 13.945 1 92.88 340 ALA B CA 1
ATOM 7770 C C . ALA B 1 340 ? -20.859 -12.562 14.633 1 92.88 340 ALA B C 1
ATOM 7772 O O . ALA B 1 340 ? -21.25 -13.602 14.086 1 92.88 340 ALA B O 1
ATOM 7773 N N . ILE B 1 341 ? -20.344 -12.57 15.812 1 93.31 341 ILE B N 1
ATOM 7774 C CA . ILE B 1 341 ? -20.078 -13.789 16.562 1 93.31 341 ILE B CA 1
ATOM 7775 C C . ILE B 1 341 ? -21.391 -14.438 16.984 1 93.31 341 ILE B C 1
ATOM 7777 O O . ILE B 1 341 ? -21.547 -15.664 16.906 1 93.31 341 ILE B O 1
ATOM 7781 N N . LYS B 1 342 ? -22.312 -13.625 17.391 1 91.12 342 LYS B N 1
ATOM 7782 C CA . LYS B 1 342 ? -23.594 -14.125 17.875 1 91.12 342 LYS B CA 1
ATOM 7783 C C . LYS B 1 342 ? -24.406 -14.766 16.75 1 91.12 342 LYS B C 1
ATOM 7785 O O . LYS B 1 342 ? -25.25 -15.625 17.016 1 91.12 342 LYS B O 1
ATOM 7790 N N . MET B 1 343 ? -24.078 -14.438 15.617 1 92.19 343 MET B N 1
ATOM 7791 C CA . MET B 1 343 ? -24.797 -14.977 14.469 1 92.19 343 MET B CA 1
ATOM 7792 C C . MET B 1 343 ? -24.328 -16.391 14.148 1 92.19 343 MET B C 1
ATOM 7794 O O . MET B 1 343 ? -25 -17.141 13.438 1 92.19 343 MET B O 1
ATOM 7798 N N . VAL B 1 344 ? -23.188 -16.812 14.633 1 93.5 344 VAL B N 1
ATOM 7799 C CA . VAL B 1 344 ? -22.656 -18.141 14.367 1 93.5 344 VAL B CA 1
ATOM 7800 C C . VAL B 1 344 ? -23.172 -19.125 15.414 1 93.5 344 VAL B C 1
ATOM 7802 O O . VAL B 1 344 ? -22.766 -19.078 16.578 1 93.5 344 VAL B O 1
ATOM 7805 N N . SER B 1 345 ? -23.969 -20.016 15.008 1 92.56 345 SER B N 1
ATOM 7806 C CA . SER B 1 345 ? -24.578 -21 15.898 1 92.56 345 SER B CA 1
ATOM 7807 C C . SER B 1 345 ? -23.703 -22.234 16.047 1 92.56 345 SER B C 1
ATOM 7809 O O . SER B 1 345 ? -22.688 -22.375 15.352 1 92.56 345 SER B O 1
ATOM 7811 N N . GLU B 1 346 ? -24.109 -23.109 16.938 1 93.19 346 GLU B N 1
ATOM 7812 C CA . GLU B 1 346 ? -23.422 -24.391 17.094 1 93.19 346 GLU B CA 1
ATOM 7813 C C . GLU B 1 346 ? -23.594 -25.25 15.844 1 93.19 346 GLU B C 1
ATOM 7815 O O . GLU B 1 346 ? -22.719 -26.031 15.5 1 93.19 346 GLU B O 1
ATOM 7820 N N . GLY B 1 347 ? -24.719 -25.062 15.234 1 93.44 347 GLY B N 1
ATOM 7821 C CA . GLY B 1 347 ? -24.938 -25.719 13.953 1 93.44 347 GLY B CA 1
ATOM 7822 C C . GLY B 1 347 ? -23.938 -25.281 12.891 1 93.44 347 GLY B C 1
ATOM 7823 O O . GLY B 1 347 ? -23.453 -26.109 12.109 1 93.44 347 GLY B O 1
ATOM 7824 N N . ASP B 1 348 ? -23.594 -24.031 12.914 1 95.31 348 ASP B N 1
ATOM 7825 C CA . ASP B 1 348 ? -22.609 -23.516 11.977 1 95.31 348 ASP B CA 1
ATOM 7826 C C . ASP B 1 348 ? -21.234 -24.109 12.242 1 95.31 348 ASP B C 1
ATOM 7828 O O . ASP B 1 348 ? -20.531 -24.5 11.305 1 95.31 348 ASP B O 1
ATOM 7832 N N . VAL B 1 349 ? -20.906 -24.203 13.484 1 95.75 349 VAL B N 1
ATOM 7833 C CA . VAL B 1 349 ? -19.625 -24.766 13.875 1 95.75 349 VAL B CA 1
ATOM 7834 C C . VAL B 1 349 ? -19.547 -26.234 13.453 1 95.75 349 VAL B C 1
ATOM 7836 O O . VAL B 1 349 ? -18.5 -26.688 12.969 1 95.75 349 VAL B O 1
ATOM 7839 N N . SER B 1 350 ? -20.594 -26.875 13.57 1 94.38 350 SER B N 1
ATOM 7840 C CA . SER B 1 350 ? -20.641 -28.281 13.18 1 94.38 350 SER B CA 1
ATOM 7841 C C . SER B 1 350 ? -20.469 -28.438 11.672 1 94.38 350 SER B C 1
ATOM 7843 O O . SER B 1 350 ? -19.766 -29.328 11.211 1 94.38 350 SER B O 1
ATOM 7845 N N . ILE B 1 351 ? -21.109 -27.625 10.992 1 94.75 351 ILE B N 1
ATOM 7846 C CA . ILE B 1 351 ? -21.016 -27.656 9.531 1 94.75 351 ILE B CA 1
ATOM 7847 C C . ILE B 1 351 ? -19.578 -27.375 9.094 1 94.75 351 ILE B C 1
ATOM 7849 O O . ILE B 1 351 ? -19.047 -28.078 8.227 1 94.75 351 ILE B O 1
ATOM 7853 N N . ILE B 1 352 ? -18.969 -26.391 9.68 1 95.19 352 ILE B N 1
ATOM 7854 C CA . ILE B 1 352 ? -17.594 -26.016 9.328 1 95.19 352 ILE B CA 1
ATOM 7855 C C . ILE B 1 352 ? -16.656 -27.156 9.672 1 95.19 352 ILE B C 1
ATOM 7857 O O . ILE B 1 352 ? -15.766 -27.5 8.875 1 95.19 352 ILE B O 1
ATOM 7861 N N . ASN B 1 353 ? -16.875 -27.766 10.766 1 93.94 353 ASN B N 1
ATOM 7862 C CA . ASN B 1 353 ? -16.031 -28.891 11.172 1 93.94 353 ASN B CA 1
ATOM 7863 C C . ASN B 1 353 ? -16.172 -30.078 10.219 1 93.94 353 ASN B C 1
ATOM 7865 O O . ASN B 1 353 ? -15.219 -30.812 10 1 93.94 353 ASN B O 1
ATOM 7869 N N . THR B 1 354 ? -17.328 -30.188 9.688 1 91.31 354 THR B N 1
ATOM 7870 C CA . THR B 1 354 ? -17.578 -31.266 8.734 1 91.31 354 THR B CA 1
ATOM 7871 C C . THR B 1 354 ? -16.969 -30.938 7.379 1 91.31 354 THR B C 1
ATOM 7873 O O . THR B 1 354 ? -16.516 -31.844 6.664 1 91.31 354 THR B O 1
ATOM 7876 N N . LEU B 1 355 ? -16.859 -29.734 7.086 1 93.12 355 LEU B N 1
ATOM 7877 C CA . LEU B 1 355 ? -16.375 -29.281 5.789 1 93.12 355 LEU B CA 1
ATOM 7878 C C . LEU B 1 355 ? -14.859 -29.328 5.73 1 93.12 355 LEU B C 1
ATOM 7880 O O . LEU B 1 355 ? -14.281 -29.531 4.656 1 93.12 355 LEU B O 1
ATOM 7884 N N . LEU B 1 356 ? -14.188 -29.172 6.832 1 95 356 LEU B N 1
ATOM 7885 C CA . LEU B 1 356 ? -12.742 -28.969 6.895 1 95 356 LEU B CA 1
ATOM 7886 C C . LEU B 1 356 ? -12.008 -30.188 6.359 1 95 356 LEU B C 1
ATOM 7888 O O . LEU B 1 356 ? -11.062 -30.062 5.57 1 95 356 LEU B O 1
ATOM 7892 N N . PRO B 1 357 ? -12.453 -31.391 6.664 1 93.94 357 PRO B N 1
ATOM 7893 C CA . PRO B 1 357 ? -11.766 -32.562 6.109 1 93.94 357 PRO B CA 1
ATOM 7894 C C . PRO B 1 357 ? -11.852 -32.625 4.586 1 93.94 357 PRO B C 1
ATOM 7896 O O . PRO B 1 357 ? -10.898 -33.062 3.928 1 93.94 357 PRO B O 1
ATOM 7899 N N . LEU B 1 358 ? -12.969 -32.281 4.109 1 94.75 358 LEU B N 1
ATOM 7900 C CA . LEU B 1 358 ? -13.141 -32.281 2.658 1 94.75 358 LEU B CA 1
ATOM 7901 C C . LEU B 1 358 ? -12.219 -31.234 2.02 1 94.75 358 LEU B C 1
ATOM 7903 O O . LEU B 1 358 ? -11.539 -31.531 1.035 1 94.75 358 LEU B O 1
ATOM 7907 N N . LEU B 1 359 ? -12.195 -30.047 2.594 1 95.06 359 LEU B N 1
ATOM 7908 C CA . LEU B 1 359 ? -11.367 -28.969 2.059 1 95.06 359 LEU B CA 1
ATOM 7909 C C . LEU B 1 359 ? -9.891 -29.312 2.186 1 95.06 359 LEU B C 1
ATOM 7911 O O . LEU B 1 359 ? -9.078 -28.891 1.36 1 95.06 359 LEU B O 1
ATOM 7915 N N . LYS B 1 360 ? -9.523 -30.062 3.166 1 95.25 360 LYS B N 1
ATOM 7916 C CA . LYS B 1 360 ? -8.141 -30.469 3.375 1 95.25 360 LYS B CA 1
ATOM 7917 C C . LYS B 1 360 ? -7.637 -31.312 2.211 1 95.25 360 LYS B C 1
ATOM 7919 O O . LYS B 1 360 ? -6.469 -31.219 1.822 1 95.25 360 LYS B O 1
ATOM 7924 N N . LEU B 1 361 ? -8.492 -32.156 1.676 1 95.62 361 LEU B N 1
ATOM 7925 C CA . LEU B 1 361 ? -8.125 -32.938 0.516 1 95.62 361 LEU B CA 1
ATOM 7926 C C . LEU B 1 361 ? -7.723 -32.062 -0.657 1 95.62 361 LEU B C 1
ATOM 7928 O O . LEU B 1 361 ? -6.723 -32.312 -1.326 1 95.62 361 LEU B O 1
ATOM 7932 N N . PHE B 1 362 ? -8.492 -31.031 -0.859 1 95.94 362 PHE B N 1
ATOM 7933 C CA . PHE B 1 362 ? -8.211 -30.109 -1.954 1 95.94 362 PHE B CA 1
ATOM 7934 C C . PHE B 1 362 ? -6.98 -29.281 -1.649 1 95.94 362 PHE B C 1
ATOM 7936 O O . PHE B 1 362 ? -6.207 -28.953 -2.553 1 95.94 362 PHE B O 1
ATOM 7943 N N . GLU B 1 363 ? -6.801 -28.875 -0.386 1 94 363 GLU B N 1
ATOM 7944 C CA . GLU B 1 363 ? -5.598 -28.156 0.028 1 94 363 GLU B CA 1
ATOM 7945 C C . GLU B 1 363 ? -4.34 -28.969 -0.262 1 94 363 GLU B C 1
ATOM 7947 O O . GLU B 1 363 ? -3.373 -28.453 -0.818 1 94 363 GLU B O 1
ATOM 7952 N N . ASP B 1 364 ? -4.375 -30.203 0.042 1 94.31 364 ASP B N 1
ATOM 7953 C CA . ASP B 1 364 ? -3.232 -31.094 -0.175 1 94.31 364 ASP B CA 1
ATOM 7954 C C . ASP B 1 364 ? -2.918 -31.234 -1.663 1 94.31 364 ASP B C 1
ATOM 7956 O O . ASP B 1 364 ? -1.753 -31.188 -2.062 1 94.31 364 ASP B O 1
ATOM 7960 N N . ALA B 1 365 ? -3.938 -31.422 -2.445 1 95.06 365 ALA B N 1
ATOM 7961 C CA . ALA B 1 365 ? -3.756 -31.531 -3.891 1 95.06 365 ALA B CA 1
ATOM 7962 C C . ALA B 1 365 ? -3.143 -30.25 -4.465 1 95.06 365 ALA B C 1
ATOM 7964 O O . ALA B 1 365 ? -2.229 -30.312 -5.289 1 95.06 365 ALA B O 1
ATOM 7965 N N . THR B 1 366 ? -3.625 -29.125 -4.012 1 92.62 366 THR B N 1
ATOM 7966 C CA . THR B 1 366 ? -3.141 -27.844 -4.504 1 92.62 366 THR B CA 1
ATOM 7967 C C . THR B 1 366 ? -1.678 -27.625 -4.125 1 92.62 366 THR B C 1
ATOM 7969 O O . THR B 1 366 ? -0.905 -27.062 -4.898 1 92.62 366 THR B O 1
ATOM 7972 N N . LEU B 1 367 ? -1.313 -28.094 -2.977 1 90.56 367 LEU B N 1
ATOM 7973 C CA . LEU B 1 367 ? 0.062 -27.953 -2.514 1 90.56 367 LEU B CA 1
ATOM 7974 C C . LEU B 1 367 ? 1.017 -28.766 -3.393 1 90.56 367 LEU B C 1
ATOM 7976 O O . LEU B 1 367 ? 2.125 -28.312 -3.686 1 90.56 367 LEU B O 1
ATOM 7980 N N . ILE B 1 368 ? 0.581 -29.891 -3.848 1 93.25 368 ILE B N 1
ATOM 7981 C CA . ILE B 1 368 ? 1.386 -30.734 -4.727 1 93.25 368 ILE B CA 1
ATOM 7982 C C . ILE B 1 368 ? 1.554 -30.047 -6.082 1 93.25 368 ILE B C 1
ATOM 7984 O O . ILE B 1 368 ? 2.668 -29.969 -6.602 1 93.25 368 ILE B O 1
ATOM 7988 N N . LEU B 1 369 ? 0.48 -29.531 -6.527 1 94.06 369 LEU B N 1
ATOM 7989 C CA . LEU B 1 369 ? 0.424 -29.047 -7.898 1 94.06 369 LEU B CA 1
ATOM 7990 C C . LEU B 1 369 ? 1.079 -27.672 -8 1 94.06 369 LEU B C 1
ATOM 7992 O O . LEU B 1 369 ? 1.594 -27.297 -9.062 1 94.06 369 LEU B O 1
ATOM 7996 N N . SER B 1 370 ? 1.067 -26.922 -6.953 1 90.06 370 SER B N 1
ATOM 7997 C CA . SER B 1 370 ? 1.528 -25.547 -6.996 1 90.06 370 SER B CA 1
ATOM 7998 C C . SER B 1 370 ? 3.02 -25.438 -6.688 1 90.06 370 SER B C 1
ATOM 8000 O O . SER B 1 370 ? 3.598 -24.359 -6.73 1 90.06 370 SER B O 1
ATOM 8002 N N . ALA B 1 371 ? 3.617 -26.562 -6.434 1 89.06 371 ALA B N 1
ATOM 8003 C CA . ALA B 1 371 ? 5.047 -26.547 -6.148 1 89.06 371 ALA B CA 1
ATOM 8004 C C . ALA B 1 371 ? 5.844 -26 -7.328 1 89.06 371 ALA B C 1
ATOM 8006 O O . ALA B 1 371 ? 5.453 -26.188 -8.484 1 89.06 371 ALA B O 1
ATOM 8007 N N . GLU B 1 372 ? 6.93 -25.391 -7.129 1 84.81 372 GLU B N 1
ATOM 8008 C CA . GLU B 1 372 ? 7.746 -24.75 -8.148 1 84.81 372 GLU B CA 1
ATOM 8009 C C . GLU B 1 372 ? 8.273 -25.766 -9.164 1 84.81 372 GLU B C 1
ATOM 8011 O O . GLU B 1 372 ? 8.367 -25.469 -10.352 1 84.81 372 GLU B O 1
ATOM 8016 N N . LYS B 1 373 ? 8.602 -26.969 -8.656 1 90.69 373 LYS B N 1
ATOM 8017 C CA . LYS B 1 373 ? 9.219 -27.969 -9.523 1 90.69 373 LYS B CA 1
ATOM 8018 C C . LYS B 1 373 ? 8.203 -29.016 -9.969 1 90.69 373 LYS B C 1
ATOM 8020 O O . LYS B 1 373 ? 8.578 -30.078 -10.461 1 90.69 373 LYS B O 1
ATOM 8025 N N . ALA B 1 374 ? 6.953 -28.688 -9.836 1 93.56 374 ALA B N 1
ATOM 8026 C CA . ALA B 1 374 ? 5.922 -29.656 -10.203 1 93.56 374 ALA B CA 1
ATOM 8027 C C . ALA B 1 374 ? 5.875 -29.859 -11.711 1 93.56 374 ALA B C 1
ATOM 8029 O O . ALA B 1 374 ? 6 -28.906 -12.477 1 93.56 374 ALA B O 1
ATOM 8030 N N . SER B 1 375 ? 5.777 -31.062 -12.078 1 94.62 375 SER B N 1
ATOM 8031 C CA . SER B 1 375 ? 5.641 -31.438 -13.484 1 94.62 375 SER B CA 1
ATOM 8032 C C . SER B 1 375 ? 4.195 -31.781 -13.828 1 94.62 375 SER B C 1
ATOM 8034 O O . SER B 1 375 ? 3.441 -32.25 -12.961 1 94.62 375 SER B O 1
ATOM 8036 N N . ILE B 1 376 ? 3.885 -31.641 -15.039 1 95.94 376 ILE B N 1
ATOM 8037 C CA . ILE B 1 376 ? 2.545 -31.953 -15.531 1 95.94 376 ILE B CA 1
ATOM 8038 C C . ILE B 1 376 ? 2.27 -33.438 -15.383 1 95.94 376 ILE B C 1
ATOM 8040 O O . ILE B 1 376 ? 1.116 -33.875 -15.438 1 95.94 376 ILE B O 1
ATOM 8044 N N . SER B 1 377 ? 3.277 -34.219 -15.094 1 96.31 377 SER B N 1
ATOM 8045 C CA . SER B 1 377 ? 3.148 -35.656 -15 1 96.31 377 SER B CA 1
ATOM 8046 C C . SER B 1 377 ? 2.229 -36.062 -13.852 1 96.31 377 SER B C 1
ATOM 8048 O O . SER B 1 377 ? 1.606 -37.125 -13.883 1 96.31 377 SER B O 1
ATOM 8050 N N . CYS B 1 378 ? 2.133 -35.219 -12.875 1 95.81 378 CYS B N 1
ATOM 8051 C CA . CYS B 1 378 ? 1.325 -35.594 -11.719 1 95.81 378 CYS B CA 1
ATOM 8052 C C . CYS B 1 378 ? -0.13 -35.188 -11.922 1 95.81 378 CYS B C 1
ATOM 8054 O O . CYS B 1 378 ? -0.979 -35.469 -11.07 1 95.81 378 CYS B O 1
ATOM 8056 N N . TYR B 1 379 ? -0.441 -34.5 -13.039 1 97 379 TYR B N 1
ATOM 8057 C CA . TYR B 1 379 ? -1.754 -33.938 -13.312 1 97 379 TYR B CA 1
ATOM 8058 C C . TYR B 1 379 ? -2.844 -35 -13.211 1 97 379 TYR B C 1
ATOM 8060 O O . TYR B 1 379 ? -3.752 -34.875 -12.383 1 97 379 TYR B O 1
ATOM 8068 N N . LEU B 1 380 ? -2.725 -36.125 -13.945 1 97.38 380 LEU B N 1
ATOM 8069 C CA . LEU B 1 380 ? -3.729 -37.188 -13.977 1 97.38 380 LEU B CA 1
ATOM 8070 C C . LEU B 1 380 ? -3.719 -37.969 -12.672 1 97.38 380 LEU B C 1
ATOM 8072 O O . LEU B 1 380 ? -4.777 -38.375 -12.172 1 97.38 380 LEU B O 1
ATOM 8076 N N . TYR B 1 381 ? -2.562 -38.125 -12.188 1 95.94 381 TYR B N 1
ATOM 8077 C CA . TYR B 1 381 ? -2.408 -38.906 -10.961 1 95.94 381 TYR B CA 1
ATOM 8078 C C . TYR B 1 381 ? -3.117 -38.25 -9.797 1 95.94 381 TYR B C 1
ATOM 8080 O O . TYR B 1 381 ? -3.828 -38.906 -9.031 1 95.94 381 TYR B O 1
ATOM 8088 N N . VAL B 1 382 ? -2.953 -36.969 -9.648 1 96.56 382 VAL B N 1
ATOM 8089 C CA . VAL B 1 382 ? -3.551 -36.25 -8.547 1 96.56 382 VAL B CA 1
ATOM 8090 C C . VAL B 1 382 ? -5.074 -36.281 -8.664 1 96.56 382 VAL B C 1
ATOM 8092 O O . VAL B 1 382 ? -5.777 -36.375 -7.656 1 96.56 382 VAL B O 1
ATOM 8095 N N . ILE B 1 383 ? -5.586 -36.219 -9.891 1 97.5 383 ILE B N 1
ATOM 8096 C CA . ILE B 1 383 ? -7.027 -36.312 -10.102 1 97.5 383 ILE B CA 1
ATOM 8097 C C . ILE B 1 383 ? -7.551 -37.656 -9.602 1 97.5 383 ILE B C 1
ATOM 8099 O O . ILE B 1 383 ? -8.555 -37.688 -8.883 1 97.5 383 ILE B O 1
ATOM 8103 N N . LYS B 1 384 ? -6.852 -38.688 -9.914 1 96.56 384 LYS B N 1
ATOM 8104 C CA . LYS B 1 384 ? -7.285 -40.031 -9.523 1 96.56 384 LYS B CA 1
ATOM 8105 C C . LYS B 1 384 ? -7.195 -40.219 -8.008 1 96.56 384 LYS B C 1
ATOM 8107 O O . LYS B 1 384 ? -8.094 -40.781 -7.391 1 96.56 384 LYS B O 1
ATOM 8112 N N . VAL B 1 385 ? -6.125 -39.75 -7.457 1 96.06 385 VAL B N 1
ATOM 8113 C CA . VAL B 1 385 ? -5.941 -39.875 -6.016 1 96.06 385 VAL B CA 1
ATOM 8114 C C . VAL B 1 385 ? -7.035 -39.094 -5.289 1 96.06 385 VAL B C 1
ATOM 8116 O O . VAL B 1 385 ? -7.617 -39.562 -4.32 1 96.06 385 VAL B O 1
ATOM 8119 N N . LEU B 1 386 ? -7.293 -37.906 -5.77 1 97 386 LEU B N 1
ATOM 8120 C CA . LEU B 1 386 ? -8.305 -37.062 -5.148 1 97 386 LEU B CA 1
ATOM 8121 C C . LEU B 1 386 ? -9.695 -37.656 -5.285 1 97 386 LEU B C 1
ATOM 8123 O O . LEU B 1 386 ? -10.492 -37.625 -4.348 1 97 386 LEU B O 1
ATOM 8127 N N . THR B 1 387 ? -9.977 -38.25 -6.434 1 97.06 387 THR B N 1
ATOM 8128 C CA . THR B 1 387 ? -11.258 -38.906 -6.66 1 97.06 387 THR B CA 1
ATOM 8129 C C . THR B 1 387 ? -11.438 -40.094 -5.699 1 97.06 387 THR B C 1
ATOM 8131 O O . THR B 1 387 ? -12.508 -40.25 -5.113 1 97.06 387 THR B O 1
ATOM 8134 N N . ARG B 1 388 ? -10.453 -40.812 -5.508 1 96.25 388 ARG B N 1
ATOM 8135 C CA . ARG B 1 388 ? -10.5 -41.938 -4.586 1 96.25 388 ARG B CA 1
ATOM 8136 C C . ARG B 1 388 ? -10.656 -41.469 -3.146 1 96.25 388 ARG B C 1
ATOM 8138 O O . ARG B 1 388 ? -11.367 -42.062 -2.355 1 96.25 388 ARG B O 1
ATOM 8145 N N . ALA B 1 389 ? -9.93 -40.438 -2.838 1 96.38 389 ALA B N 1
ATOM 8146 C CA . ALA B 1 389 ? -10.023 -39.906 -1.49 1 96.38 389 ALA B CA 1
ATOM 8147 C C . ALA B 1 389 ? -11.438 -39.406 -1.198 1 96.38 389 ALA B C 1
ATOM 8149 O O . ALA B 1 389 ? -11.945 -39.562 -0.087 1 96.38 389 ALA B O 1
ATOM 8150 N N . LEU B 1 390 ? -12.031 -38.781 -2.166 1 97.38 390 LEU B N 1
ATOM 8151 C CA . LEU B 1 390 ? -13.398 -38.281 -2.012 1 97.38 390 LEU B CA 1
ATOM 8152 C C . LEU B 1 390 ? -14.383 -39.438 -1.855 1 97.38 390 LEU B C 1
ATOM 8154 O O . LEU B 1 390 ? -15.32 -39.375 -1.063 1 97.38 390 LEU B O 1
ATOM 8158 N N . GLU B 1 391 ? -14.125 -40.5 -2.543 1 96.31 391 GLU B N 1
ATOM 8159 C CA . GLU B 1 391 ? -14.945 -41.719 -2.408 1 96.31 391 GLU B CA 1
ATOM 8160 C C . GLU B 1 391 ? -14.805 -42.312 -1.014 1 96.31 391 GLU B C 1
ATOM 8162 O O . GLU B 1 391 ? -15.805 -42.719 -0.41 1 96.31 391 GLU B O 1
ATOM 8167 N N . SER B 1 392 ? -13.609 -42.312 -0.576 1 95.88 392 SER B N 1
ATOM 8168 C CA . SER B 1 392 ? -13.352 -42.844 0.762 1 95.88 392 SER B CA 1
ATOM 8169 C C . SER B 1 392 ? -14.023 -41.969 1.828 1 95.88 392 SER B C 1
ATOM 8171 O O . SER B 1 392 ? -14.523 -42.5 2.828 1 95.88 392 SER B O 1
ATOM 8173 N N . LEU B 1 393 ? -13.984 -40.719 1.609 1 94.88 393 LEU B N 1
ATOM 8174 C CA . LEU B 1 393 ? -14.609 -39.812 2.549 1 94.88 393 LEU B CA 1
ATOM 8175 C C . LEU B 1 393 ? -16.125 -39.969 2.549 1 94.88 393 LEU B C 1
ATOM 8177 O O . LEU B 1 393 ? -16.766 -39.906 3.604 1 94.88 393 LEU B O 1
ATOM 8181 N N . GLU B 1 394 ? -16.719 -40.188 1.428 1 94.5 394 GLU B N 1
ATOM 8182 C CA . GLU B 1 394 ? -18.156 -40.406 1.292 1 94.5 394 GLU B CA 1
ATOM 8183 C C . GLU B 1 394 ? -18.578 -41.688 2.031 1 94.5 394 GLU B C 1
ATOM 8185 O O . GLU B 1 394 ? -19.594 -41.719 2.713 1 94.5 394 GLU B O 1
ATOM 8190 N N . GLN B 1 395 ? -17.719 -42.656 2.055 1 94.12 395 GLN B N 1
ATOM 8191 C CA . GLN B 1 395 ? -18.062 -43.969 2.604 1 94.12 395 GLN B CA 1
ATOM 8192 C C . GLN B 1 395 ? -17.781 -44.031 4.102 1 94.12 395 GLN B C 1
ATOM 8194 O O . GLN B 1 395 ? -18.484 -44.688 4.848 1 94.12 395 GLN B O 1
ATOM 8199 N N . SER B 1 396 ? -16.766 -43.312 4.512 1 91.12 396 SER B N 1
ATOM 8200 C CA . SER B 1 396 ? -16.312 -43.469 5.891 1 91.12 396 SER B CA 1
ATOM 8201 C C . SER B 1 396 ? -17.031 -42.5 6.812 1 91.12 396 SER B C 1
ATOM 8203 O O . SER B 1 396 ? -17.062 -42.688 8.031 1 91.12 396 SER B O 1
ATOM 8205 N N . SER B 1 397 ? -17.625 -41.5 6.273 1 86.5 397 SER B N 1
ATOM 8206 C CA . SER B 1 397 ? -18.188 -40.469 7.129 1 86.5 397 SER B CA 1
ATOM 8207 C C . SER B 1 397 ? -19.609 -40.812 7.562 1 86.5 397 SER B C 1
ATOM 8209 O O . SER B 1 397 ? -20.344 -41.469 6.812 1 86.5 397 SER B O 1
ATOM 8211 N N . ASP B 1 398 ? -19.922 -40.438 8.797 1 85.5 398 ASP B N 1
ATOM 8212 C CA . ASP B 1 398 ? -21.25 -40.688 9.344 1 85.5 398 ASP B CA 1
ATOM 8213 C C . ASP B 1 398 ? -22.172 -39.5 9.094 1 85.5 398 ASP B C 1
ATOM 8215 O O . ASP B 1 398 ? -23.391 -39.625 9.18 1 85.5 398 ASP B O 1
ATOM 8219 N N . SER B 1 399 ? -21.656 -38.438 8.68 1 89.25 399 SER B N 1
ATOM 8220 C CA . SER B 1 399 ? -22.438 -37.25 8.445 1 89.25 399 SER B CA 1
ATOM 8221 C C . SER B 1 399 ? -23.031 -37.219 7.039 1 89.25 399 SER B C 1
ATOM 8223 O O . SER B 1 399 ? -22.312 -37.406 6.059 1 89.25 399 SER B O 1
ATOM 8225 N N . GLU B 1 400 ? -24.328 -37.062 7 1 91.19 400 GLU B N 1
ATOM 8226 C CA . GLU B 1 400 ? -25.016 -37.031 5.715 1 91.19 400 GLU B CA 1
ATOM 8227 C C . GLU B 1 400 ? -24.531 -35.844 4.871 1 91.19 400 GLU B C 1
ATOM 8229 O O . GLU B 1 400 ? -24.438 -35.969 3.646 1 91.19 400 GLU B O 1
ATOM 8234 N N . LEU B 1 401 ? -24.219 -34.875 5.492 1 92.06 401 LEU B N 1
ATOM 8235 C CA . LEU B 1 401 ? -23.766 -33.688 4.781 1 92.06 401 LEU B CA 1
ATOM 8236 C C . LEU B 1 401 ? -22.453 -33.938 4.059 1 92.06 401 LEU B C 1
ATOM 8238 O O . LEU B 1 401 ? -22.312 -33.594 2.885 1 92.06 401 LEU B O 1
ATOM 8242 N N . ILE B 1 402 ? -21.547 -34.562 4.695 1 92.5 402 ILE B N 1
ATOM 8243 C CA . ILE B 1 402 ? -20.234 -34.812 4.098 1 92.5 402 ILE B CA 1
ATOM 8244 C C . ILE B 1 402 ? -20.375 -35.812 2.945 1 92.5 402 ILE B C 1
ATOM 8246 O O . ILE B 1 402 ? -19.656 -35.719 1.951 1 92.5 402 ILE B O 1
ATOM 8250 N N . GLN B 1 403 ? -21.297 -36.719 3.154 1 95.69 403 GLN B N 1
ATOM 8251 C CA . GLN B 1 403 ? -21.531 -37.688 2.09 1 95.69 403 GLN B CA 1
ATOM 8252 C C . GLN B 1 403 ? -22.016 -37 0.814 1 95.69 403 GLN B C 1
ATOM 8254 O O . GLN B 1 403 ? -21.5 -37.281 -0.275 1 95.69 403 GLN B O 1
ATOM 8259 N N . VAL B 1 404 ? -22.875 -36.125 1.026 1 95.31 404 VAL B N 1
ATOM 8260 C CA . VAL B 1 404 ? -23.438 -35.406 -0.115 1 95.31 404 VAL B CA 1
ATOM 8261 C C . VAL B 1 404 ? -22.375 -34.5 -0.733 1 95.31 404 VAL B C 1
ATOM 8263 O O . VAL B 1 404 ? -22.219 -34.469 -1.955 1 95.31 404 VAL B O 1
ATOM 8266 N N . LEU B 1 405 ? -21.672 -33.812 0.091 1 95.62 405 LEU B N 1
ATOM 8267 C CA . LEU B 1 405 ? -20.656 -32.875 -0.4 1 95.62 405 LEU B CA 1
ATOM 8268 C C . LEU B 1 405 ? -19.547 -33.625 -1.134 1 95.62 405 LEU B C 1
ATOM 8270 O O . LEU B 1 405 ? -19.094 -33.188 -2.193 1 95.62 405 LEU B O 1
ATOM 8274 N N . ALA B 1 406 ? -19.125 -34.719 -0.59 1 96.88 406 ALA B N 1
ATOM 8275 C CA . ALA B 1 406 ? -18.062 -35.5 -1.209 1 96.88 406 ALA B CA 1
ATOM 8276 C C . ALA B 1 406 ? -18.531 -36.062 -2.555 1 96.88 406 ALA B C 1
ATOM 8278 O O . ALA B 1 406 ? -17.75 -36.062 -3.52 1 96.88 406 ALA B O 1
ATOM 8279 N N . ARG B 1 407 ? -19.734 -36.531 -2.619 1 96.62 407 ARG B N 1
ATOM 8280 C CA . ARG B 1 407 ? -20.297 -37.062 -3.852 1 96.62 407 ARG B CA 1
ATOM 8281 C C . ARG B 1 407 ? -20.375 -36 -4.934 1 96.62 407 ARG B C 1
ATOM 8283 O O . ARG B 1 407 ? -20.016 -36.25 -6.086 1 96.62 407 ARG B O 1
ATOM 8290 N N . GLU B 1 408 ? -20.766 -34.906 -4.543 1 96.56 408 GLU B N 1
ATOM 8291 C CA . GLU B 1 408 ? -20.922 -33.812 -5.5 1 96.56 408 GLU B CA 1
ATOM 8292 C C . GLU B 1 408 ? -19.547 -33.281 -5.953 1 96.56 408 GLU B C 1
ATOM 8294 O O . GLU B 1 408 ? -19.375 -32.938 -7.125 1 96.56 408 GLU B O 1
ATOM 8299 N N . ALA B 1 409 ? -18.656 -33.188 -5.012 1 97.44 409 ALA B N 1
ATOM 8300 C CA . ALA B 1 409 ? -17.297 -32.781 -5.367 1 97.44 409 ALA B CA 1
ATOM 8301 C C . ALA B 1 409 ? -16.672 -33.75 -6.359 1 97.44 409 ALA B C 1
ATOM 8303 O O . ALA B 1 409 ? -16.047 -33.344 -7.34 1 97.44 409 ALA B O 1
ATOM 8304 N N . LYS B 1 410 ? -16.891 -35 -6.07 1 97.75 410 LYS B N 1
ATOM 8305 C CA . LYS B 1 410 ? -16.375 -36.031 -6.949 1 97.75 410 LYS B CA 1
ATOM 8306 C C . LYS B 1 410 ? -17 -35.938 -8.344 1 97.75 410 LYS B C 1
ATOM 8308 O 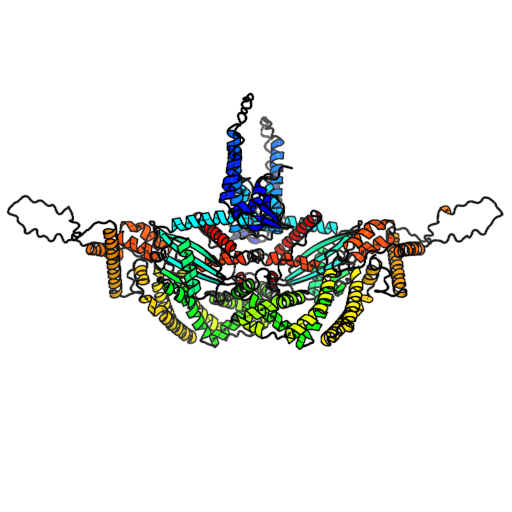O . LYS B 1 410 ? -16.281 -36.031 -9.352 1 97.75 410 LYS B O 1
ATOM 8313 N N . ALA B 1 411 ? -18.219 -35.75 -8.414 1 97.56 411 ALA B N 1
ATOM 8314 C CA . ALA B 1 411 ? -18.938 -35.656 -9.688 1 97.56 411 ALA B CA 1
ATOM 8315 C C . ALA B 1 411 ? -18.484 -34.438 -10.492 1 97.56 411 ALA B C 1
ATOM 8317 O O . ALA B 1 411 ? -18.25 -34.562 -11.703 1 97.56 411 ALA B O 1
ATOM 8318 N N . ASP B 1 412 ? -18.375 -33.312 -9.828 1 97.31 412 ASP B N 1
ATOM 8319 C CA . ASP B 1 412 ? -17.953 -32.094 -10.508 1 97.31 412 ASP B CA 1
ATOM 8320 C C . ASP B 1 412 ? -16.516 -32.219 -10.984 1 97.31 412 ASP B C 1
ATOM 8322 O O . ASP B 1 412 ? -16.188 -31.766 -12.094 1 97.31 412 ASP B O 1
ATOM 8326 N N . LEU B 1 413 ? -15.664 -32.719 -10.125 1 97.62 413 LEU B N 1
ATOM 8327 C CA . LEU B 1 413 ? -14.266 -32.938 -10.484 1 97.62 413 LEU B CA 1
ATOM 8328 C C . LEU B 1 413 ? -14.156 -33.812 -11.727 1 97.62 413 LEU B C 1
ATOM 8330 O O . LEU B 1 413 ? -13.406 -33.5 -12.648 1 97.62 413 LEU B O 1
ATOM 8334 N N . THR B 1 414 ? -14.891 -34.875 -11.742 1 96.81 414 THR B N 1
ATOM 8335 C CA . THR B 1 414 ? -14.875 -35.844 -12.844 1 96.81 414 THR B CA 1
ATOM 8336 C C . THR B 1 414 ? -15.383 -35.188 -14.125 1 96.81 414 THR B C 1
ATOM 8338 O O . THR B 1 414 ? -14.812 -35.375 -15.203 1 96.81 414 THR B O 1
ATOM 8341 N N . GLU B 1 415 ? -16.359 -34.438 -14 1 96.25 415 GLU B N 1
ATOM 8342 C CA . GLU B 1 415 ? -16.938 -33.75 -15.164 1 96.25 415 GLU B CA 1
ATOM 8343 C C . GLU B 1 415 ? -15.961 -32.75 -15.758 1 96.25 415 GLU B C 1
ATOM 8345 O O . GLU B 1 415 ? -15.758 -32.719 -16.984 1 96.25 415 GLU B O 1
ATOM 8350 N N . ARG B 1 416 ? -15.312 -32 -14.945 1 95 416 ARG B N 1
ATOM 8351 C CA . ARG B 1 416 ? -14.414 -30.938 -15.398 1 95 416 ARG B CA 1
ATOM 8352 C C . ARG B 1 416 ? -13.133 -31.516 -15.984 1 95 416 ARG B C 1
ATOM 8354 O O . ARG B 1 416 ? -12.469 -30.875 -16.797 1 95 416 ARG B O 1
ATOM 8361 N N . THR B 1 417 ? -12.789 -32.75 -15.555 1 96.12 417 THR B N 1
ATOM 8362 C CA . THR B 1 417 ? -11.484 -33.281 -15.93 1 96.12 417 THR B CA 1
ATOM 8363 C C . THR B 1 417 ? -11.633 -34.438 -16.922 1 96.12 417 THR B C 1
ATOM 8365 O O . THR B 1 417 ? -10.664 -35.156 -17.219 1 96.12 417 THR B O 1
ATOM 8368 N N . GLU B 1 418 ? -12.75 -34.719 -17.359 1 91.69 418 GLU B N 1
ATOM 8369 C CA . GLU B 1 418 ? -13 -35.875 -18.234 1 91.69 418 GLU B CA 1
ATOM 8370 C C . GLU B 1 418 ? -12.148 -35.812 -19.5 1 91.69 418 GLU B C 1
ATOM 8372 O O . GLU B 1 418 ? -11.523 -36.781 -19.891 1 91.69 418 GLU B O 1
ATOM 8377 N N . GLY B 1 419 ? -12.039 -34.719 -20.094 1 91.75 419 GLY B N 1
ATOM 8378 C CA . GLY B 1 419 ? -11.289 -34.531 -21.328 1 91.75 419 GLY B CA 1
ATOM 8379 C C . GLY B 1 419 ? -9.789 -34.625 -21.125 1 91.75 419 GLY B C 1
ATOM 8380 O O . GLY B 1 419 ? -9.047 -34.938 -22.078 1 91.75 419 GLY B O 1
ATOM 8381 N N . CYS B 1 420 ? -9.289 -34.5 -19.938 1 94.38 420 CYS B N 1
ATOM 8382 C CA . CYS B 1 420 ? -7.855 -34.5 -19.641 1 94.38 420 CYS B CA 1
ATOM 8383 C C . CYS B 1 420 ? -7.258 -35.906 -19.828 1 94.38 420 CYS B C 1
ATOM 8385 O O . CYS B 1 420 ? -6.09 -36.031 -20.188 1 94.38 420 CYS B O 1
ATOM 8387 N N . PHE B 1 421 ? -8.008 -36.969 -19.641 1 95.06 421 PHE B N 1
ATOM 8388 C CA . PHE B 1 421 ? -7.508 -38.344 -19.688 1 95.06 421 PHE B CA 1
ATOM 8389 C C . PHE B 1 421 ? -7.324 -38.812 -21.125 1 95.06 421 PHE B C 1
ATOM 8391 O O . PHE B 1 421 ? -6.684 -39.812 -21.375 1 95.06 421 PHE B O 1
ATOM 8398 N N . GLU B 1 422 ? -7.742 -37.969 -22.031 1 93.25 422 GLU B N 1
ATOM 8399 C CA . GLU B 1 422 ? -7.582 -38.281 -23.453 1 93.25 422 GLU B CA 1
ATOM 8400 C C . GLU B 1 422 ? -6.398 -37.531 -24.047 1 93.25 422 GLU B C 1
ATOM 8402 O O . GLU B 1 422 ? -5.949 -37.844 -25.156 1 93.25 422 GLU B O 1
ATOM 8407 N N . MET B 1 423 ? -5.891 -36.688 -23.344 1 94.38 423 MET B N 1
ATOM 8408 C CA . MET B 1 423 ? -4.785 -35.875 -23.844 1 94.38 423 MET B CA 1
ATOM 8409 C C . MET B 1 423 ? -3.498 -36.688 -23.906 1 94.38 423 MET B C 1
ATOM 8411 O O . MET B 1 423 ? -3.047 -37.219 -22.891 1 94.38 423 MET B O 1
ATOM 8415 N N . GLU B 1 424 ? -2.938 -36.719 -25.031 1 94.38 424 GLU B N 1
ATOM 8416 C CA . GLU B 1 424 ? -1.736 -37.5 -25.266 1 94.38 424 GLU B CA 1
ATOM 8417 C C . GLU B 1 424 ? -0.559 -36.969 -24.453 1 94.38 424 GLU B C 1
ATOM 8419 O O . GLU B 1 424 ? 0.206 -37.75 -23.891 1 94.38 424 GLU B O 1
ATOM 8424 N N . SER B 1 425 ? -0.448 -35.688 -24.375 1 94.19 425 SER B N 1
ATOM 8425 C CA . SER B 1 425 ? 0.666 -35.094 -23.656 1 94.19 425 SER B CA 1
ATOM 8426 C C . SER B 1 425 ? 0.665 -35.469 -22.188 1 94.19 425 SER B C 1
ATOM 8428 O O . SER B 1 425 ? 1.72 -35.781 -21.625 1 94.19 425 SER B O 1
ATOM 8430 N N . LEU B 1 426 ? -0.483 -35.562 -21.578 1 97.06 426 LEU B N 1
ATOM 8431 C CA . LEU B 1 426 ? -0.6 -35.938 -20.172 1 97.06 426 LEU B CA 1
ATOM 8432 C C . LEU B 1 426 ? -0.284 -37.406 -19.953 1 97.06 426 LEU B C 1
ATOM 8434 O O . LEU B 1 426 ? 0.369 -37.781 -18.984 1 97.06 426 LEU B O 1
ATOM 8438 N N . LYS B 1 427 ? -0.708 -38.25 -20.891 1 97.12 427 LYS B N 1
ATOM 8439 C CA . LYS B 1 427 ? -0.466 -39.688 -20.797 1 97.12 427 LYS B CA 1
ATOM 8440 C C . LYS B 1 427 ? 1.023 -40 -20.906 1 97.12 427 LYS B C 1
ATOM 8442 O O . LYS B 1 427 ? 1.557 -40.812 -20.125 1 97.12 427 LYS B O 1
ATOM 8447 N N . ILE B 1 428 ? 1.641 -39.344 -21.891 1 97.12 428 ILE B N 1
ATOM 8448 C CA . ILE B 1 428 ? 3.066 -39.562 -22.094 1 97.12 428 ILE B CA 1
ATOM 8449 C C . ILE B 1 428 ? 3.855 -39.094 -20.891 1 97.12 428 ILE B C 1
ATOM 8451 O O . ILE B 1 428 ? 4.777 -39.75 -20.422 1 97.12 428 ILE B O 1
ATOM 8455 N N . ALA B 1 429 ? 3.465 -37.938 -20.328 1 97.56 429 ALA B N 1
ATOM 8456 C CA . ALA B 1 429 ? 4.145 -37.375 -19.156 1 97.56 429 ALA B CA 1
ATOM 8457 C C . ALA B 1 429 ? 4.02 -38.344 -17.969 1 97.56 429 ALA B C 1
ATOM 8459 O O . ALA B 1 429 ? 4.988 -38.562 -17.234 1 97.56 429 ALA B O 1
ATOM 8460 N N . ALA B 1 430 ? 2.842 -38.812 -17.766 1 97.5 430 ALA B N 1
ATOM 8461 C CA . ALA B 1 430 ? 2.617 -39.75 -16.672 1 97.5 430 ALA B CA 1
ATOM 8462 C C . ALA B 1 430 ? 3.477 -41 -16.828 1 97.5 430 ALA B C 1
ATOM 8464 O O . ALA B 1 430 ? 4.023 -41.531 -15.859 1 97.5 430 ALA B O 1
ATOM 8465 N N . PHE B 1 431 ? 3.6 -41.5 -18.062 1 97.88 431 PH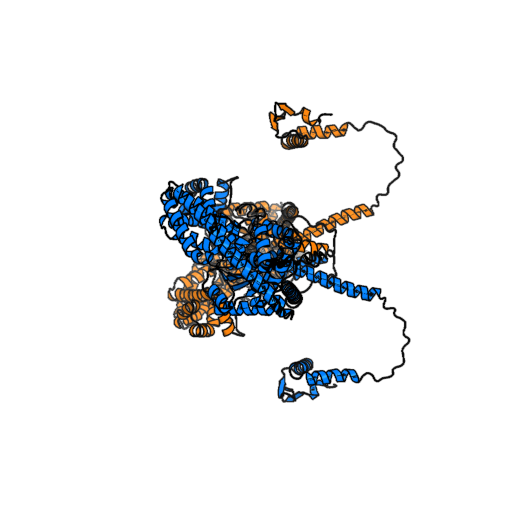E B N 1
ATOM 8466 C CA . PHE B 1 431 ? 4.391 -42.688 -18.359 1 97.88 431 PHE B CA 1
ATOM 8467 C C . PHE B 1 431 ? 5.867 -42.438 -18.078 1 97.88 431 PHE B C 1
ATOM 8469 O O . PHE B 1 431 ? 6.57 -43.312 -17.594 1 97.88 431 PHE B O 1
ATOM 8476 N N . LEU B 1 432 ? 6.32 -41.25 -18.359 1 97.69 432 LEU B N 1
ATOM 8477 C CA . LEU B 1 432 ? 7.738 -40.938 -18.25 1 97.69 432 LEU B CA 1
ATOM 8478 C C . LEU B 1 432 ? 8.102 -40.562 -16.812 1 97.69 432 LEU B C 1
ATOM 8480 O O . LEU B 1 432 ? 9.266 -40.312 -16.5 1 97.69 432 LEU B O 1
ATOM 8484 N N . ASP B 1 433 ? 7.109 -40.469 -15.906 1 97.44 433 ASP B N 1
ATOM 8485 C CA . ASP B 1 433 ? 7.352 -40.219 -14.492 1 97.44 433 ASP B CA 1
ATOM 8486 C C . ASP B 1 433 ? 7.582 -41.531 -13.734 1 97.44 433 ASP B C 1
ATOM 8488 O O . ASP B 1 433 ? 6.66 -42.312 -13.555 1 97.44 433 ASP B O 1
ATOM 8492 N N . PRO B 1 434 ? 8.758 -41.719 -13.234 1 96.06 434 PRO B N 1
ATOM 8493 C CA . PRO B 1 434 ? 9.086 -42.969 -12.562 1 96.06 434 PRO B CA 1
ATOM 8494 C C . PRO B 1 434 ? 8.25 -43.219 -11.305 1 96.06 434 PRO B C 1
ATOM 8496 O O . PRO B 1 434 ? 8.219 -44.344 -10.781 1 96.06 434 PRO B O 1
ATOM 8499 N N . ARG B 1 435 ? 7.594 -42.25 -10.828 1 95 435 ARG B N 1
ATOM 8500 C CA . ARG B 1 435 ? 6.707 -42.438 -9.688 1 95 435 ARG B CA 1
ATOM 8501 C C . ARG B 1 435 ? 5.383 -43.062 -10.117 1 95 435 ARG B C 1
ATOM 8503 O O . ARG B 1 435 ? 4.734 -43.781 -9.328 1 95 435 ARG B O 1
ATOM 8510 N N . ILE B 1 436 ? 5.043 -42.844 -11.359 1 96.06 436 ILE B N 1
ATOM 8511 C CA . ILE B 1 436 ? 3.664 -43.062 -11.773 1 96.06 436 ILE B CA 1
ATOM 8512 C C . ILE B 1 436 ? 3.611 -44.219 -12.789 1 96.06 436 ILE B C 1
ATOM 8514 O O . ILE B 1 436 ? 2.611 -44.938 -12.875 1 96.06 436 ILE B O 1
ATOM 8518 N N . LYS B 1 437 ? 4.652 -44.438 -13.547 1 95.31 437 LYS B N 1
ATOM 8519 C CA . LYS B 1 437 ? 4.648 -45.375 -14.641 1 95.31 437 LYS B CA 1
ATOM 8520 C C . LYS B 1 437 ? 4.074 -46.719 -14.203 1 95.31 437 LYS B C 1
ATOM 8522 O O . LYS B 1 437 ? 4.418 -47.219 -13.133 1 95.31 437 LYS B O 1
ATOM 8527 N N . GLN B 1 438 ? 3.121 -47.188 -14.906 1 94.38 438 GLN B N 1
ATOM 8528 C CA . GLN B 1 438 ? 2.539 -48.531 -14.82 1 94.38 438 GLN B CA 1
ATOM 8529 C C . GLN B 1 438 ? 1.738 -48.719 -13.531 1 94.38 438 GLN B C 1
ATOM 8531 O O . GLN B 1 438 ? 1.52 -49.844 -13.078 1 94.38 438 GLN B O 1
ATOM 8536 N N . ARG B 1 439 ? 1.366 -47.688 -12.969 1 94.5 439 ARG B N 1
ATOM 8537 C CA . ARG B 1 439 ? 0.505 -47.812 -11.797 1 94.5 439 ARG B CA 1
ATOM 8538 C C . ARG B 1 439 ? -0.928 -48.125 -12.203 1 94.5 439 ARG B C 1
ATOM 8540 O O . ARG B 1 439 ? -1.525 -47.438 -13.023 1 94.5 439 ARG B O 1
ATOM 8547 N N . ALA B 1 440 ? -1.465 -49.031 -11.484 1 94.06 440 ALA B N 1
ATOM 8548 C CA . ALA B 1 440 ? -2.816 -49.5 -11.797 1 94.06 440 ALA B CA 1
ATOM 8549 C C . ALA B 1 440 ? -3.859 -48.469 -11.352 1 94.06 440 ALA B C 1
ATOM 8551 O O . ALA B 1 440 ? -4.98 -48.469 -11.867 1 94.06 440 ALA B O 1
ATOM 8552 N N . LEU B 1 441 ? -3.467 -47.688 -10.492 1 92.62 441 LEU B N 1
ATOM 8553 C CA . LEU B 1 441 ? -4.375 -46.656 -10.016 1 92.62 441 LEU B CA 1
ATOM 8554 C C . LEU B 1 441 ? -4.762 -45.688 -11.148 1 92.62 441 LEU B C 1
ATOM 8556 O O . LEU B 1 441 ? -5.902 -45.219 -11.211 1 92.62 441 LEU B O 1
ATOM 8560 N N . LEU B 1 442 ? -3.818 -45.438 -12.039 1 95.06 442 LEU B N 1
ATOM 8561 C CA . LEU B 1 442 ? -4.039 -44.438 -13.078 1 95.06 442 LEU B CA 1
ATOM 8562 C C . LEU B 1 442 ? -4.703 -45.062 -14.305 1 95.06 442 LEU B C 1
ATOM 8564 O O . LEU B 1 442 ? -5.73 -44.562 -14.773 1 95.06 442 LEU B O 1
ATOM 8568 N N . PHE B 1 443 ? -3.998 -46.125 -14.789 1 95.5 443 PHE B N 1
ATOM 8569 C CA . PHE B 1 443 ? -4.527 -46.812 -15.969 1 95.5 443 PHE B CA 1
ATOM 8570 C C . PHE B 1 443 ? -4.43 -48.312 -15.828 1 95.5 443 PHE B C 1
ATOM 8572 O O . PHE B 1 443 ? -3.553 -48.812 -15.117 1 95.5 443 PHE B O 1
ATOM 8579 N N . GLU B 1 444 ? -5.332 -48.969 -16.531 1 95.44 444 GLU B N 1
ATOM 8580 C CA . GLU B 1 444 ? -5.227 -50.438 -16.641 1 95.44 444 GLU B CA 1
ATOM 8581 C C . GLU B 1 444 ? -4.07 -50.812 -17.562 1 95.44 444 GLU B C 1
ATOM 8583 O O . GLU B 1 444 ? -3.545 -50 -18.312 1 95.44 444 GLU B O 1
ATOM 8588 N N . ALA B 1 445 ? -3.729 -52.062 -17.578 1 94.88 445 ALA B N 1
ATOM 8589 C CA . ALA B 1 445 ? -2.568 -52.594 -18.297 1 94.88 445 ALA B CA 1
ATOM 8590 C C . ALA B 1 445 ? -2.695 -52.312 -19.797 1 94.88 445 ALA B C 1
ATOM 8592 O O . ALA B 1 445 ? -1.713 -52 -20.453 1 94.88 445 ALA B O 1
ATOM 8593 N N . ASP B 1 446 ? -3.852 -52.469 -20.281 1 95.25 446 ASP B N 1
ATOM 8594 C CA . ASP B 1 446 ? -4.074 -52.281 -21.703 1 95.25 446 ASP B CA 1
ATOM 8595 C C . ASP B 1 446 ? -3.82 -50.844 -22.125 1 95.25 446 ASP B C 1
ATOM 8597 O O . ASP B 1 446 ? -3.246 -50.594 -23.188 1 95.25 446 ASP B O 1
ATOM 8601 N N . LYS B 1 447 ? -4.281 -50 -21.297 1 96.06 447 LYS B N 1
ATOM 8602 C CA . LYS B 1 447 ? -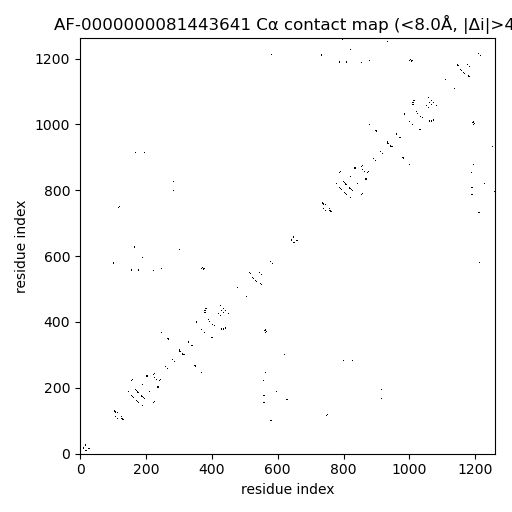4.082 -48.594 -21.609 1 96.06 447 LYS B CA 1
ATOM 8603 C C . LYS B 1 447 ? -2.607 -48.188 -21.516 1 96.06 447 LYS B C 1
ATOM 8605 O O . LYS B 1 447 ? -2.125 -47.375 -22.297 1 96.06 447 LYS B O 1
ATOM 8610 N N . TRP B 1 448 ? -1.878 -48.719 -20.547 1 96.94 448 TRP B N 1
ATOM 8611 C CA . TRP B 1 448 ? -0.441 -48.5 -20.453 1 96.94 448 TRP B CA 1
ATOM 8612 C C . TRP B 1 448 ? 0.271 -49 -21.703 1 96.94 448 TRP B C 1
ATOM 8614 O O . TRP B 1 448 ? 1.195 -48.344 -22.203 1 96.94 448 TRP B O 1
ATOM 8624 N N . ARG B 1 449 ? -0.191 -50.094 -22.266 1 95.5 449 ARG B N 1
ATOM 8625 C CA . ARG B 1 449 ? 0.385 -50.625 -23.5 1 95.5 449 ARG B CA 1
ATOM 8626 C C . ARG B 1 449 ? 0.133 -49.688 -24.688 1 95.5 449 ARG B C 1
ATOM 8628 O O . ARG B 1 449 ? 1.001 -49.531 -25.531 1 95.5 449 ARG B O 1
ATOM 8635 N N . GLU B 1 450 ? -1.038 -49.219 -24.641 1 96.62 450 GLU B N 1
ATOM 8636 C CA . GLU B 1 450 ? -1.37 -48.25 -25.672 1 96.62 450 GLU B CA 1
ATOM 8637 C C . GLU B 1 450 ? -0.446 -47.031 -25.625 1 96.62 450 GLU B C 1
ATOM 8639 O O . GLU B 1 450 ? -0.003 -46.531 -26.656 1 96.62 450 GLU B O 1
ATOM 8644 N N . ILE B 1 451 ? -0.199 -46.562 -24.422 1 97.12 451 ILE B N 1
ATOM 8645 C CA . ILE B 1 451 ? 0.664 -45.406 -24.219 1 97.12 451 ILE B CA 1
ATOM 8646 C C . ILE B 1 451 ? 2.09 -45.719 -24.641 1 97.12 451 ILE B C 1
ATOM 8648 O O . ILE B 1 451 ? 2.77 -44.906 -25.266 1 97.12 451 ILE B O 1
ATOM 8652 N N . GLU B 1 452 ? 2.527 -46.938 -24.344 1 96.69 452 GLU B N 1
ATOM 8653 C CA . GLU B 1 452 ? 3.84 -47.406 -24.766 1 96.69 452 GLU B CA 1
ATOM 8654 C C . GLU B 1 452 ? 3.977 -47.375 -26.281 1 96.69 452 GLU B C 1
ATOM 8656 O O . GLU B 1 452 ? 4.992 -46.906 -26.812 1 96.69 452 GLU B O 1
ATOM 8661 N N . ASN B 1 453 ? 2.99 -47.781 -26.938 1 95.56 453 ASN B N 1
ATOM 8662 C CA . ASN B 1 453 ? 3.006 -47.781 -28.391 1 95.56 453 ASN B CA 1
ATOM 8663 C C . ASN B 1 453 ? 3.041 -46.344 -28.953 1 95.56 453 ASN B C 1
ATOM 8665 O O . ASN B 1 453 ? 3.707 -46.094 -29.953 1 95.56 453 ASN B O 1
ATOM 8669 N N . THR B 1 454 ? 2.289 -45.562 -28.312 1 96 454 THR B N 1
ATOM 8670 C CA . THR B 1 454 ? 2.285 -44.156 -28.719 1 96 454 THR B CA 1
ATOM 8671 C C . THR B 1 454 ? 3.674 -43.562 -28.562 1 96 454 THR B C 1
ATOM 8673 O O . THR B 1 454 ? 4.117 -42.781 -29.422 1 96 454 THR B O 1
ATOM 8676 N N . VAL B 1 455 ? 4.348 -43.844 -27.484 1 96.56 455 VAL B N 1
ATOM 8677 C CA . VAL B 1 455 ? 5.691 -43.344 -27.203 1 96.56 455 VAL B CA 1
ATOM 8678 C C . VAL B 1 455 ? 6.652 -43.844 -28.281 1 96.56 455 VAL B C 1
ATOM 8680 O O . VAL B 1 455 ? 7.492 -43.094 -28.781 1 96.56 455 VAL B O 1
ATOM 8683 N N . ILE B 1 456 ? 6.496 -45.125 -28.719 1 95.06 456 ILE B N 1
ATOM 8684 C CA . ILE B 1 456 ? 7.336 -45.719 -29.75 1 95.06 456 ILE B CA 1
ATOM 8685 C C . ILE B 1 456 ? 7.121 -44.969 -31.078 1 95.06 456 ILE B C 1
ATOM 8687 O O . ILE B 1 456 ? 8.086 -44.625 -31.75 1 95.06 456 ILE B O 1
ATOM 8691 N N . GLU B 1 457 ? 5.895 -44.781 -31.375 1 93.81 457 GLU B N 1
ATOM 8692 C CA . GLU B 1 457 ? 5.57 -44.125 -32.625 1 93.81 457 GLU B CA 1
ATOM 8693 C C . GLU B 1 457 ? 6.145 -42.688 -32.656 1 93.81 457 GLU B C 1
ATOM 8695 O O . GLU B 1 457 ? 6.633 -42.25 -33.688 1 93.81 457 GLU B O 1
ATOM 8700 N N . LYS B 1 458 ? 6.051 -42.062 -31.578 1 93.31 458 LYS B N 1
ATOM 8701 C CA . LYS B 1 458 ? 6.57 -40.688 -31.484 1 93.31 458 LYS B CA 1
ATOM 8702 C C . LYS B 1 458 ? 8.086 -40.656 -31.641 1 93.31 458 LYS B C 1
ATOM 8704 O O . LYS B 1 458 ? 8.641 -39.75 -32.25 1 93.31 458 LYS B O 1
ATOM 8709 N N . LEU B 1 459 ? 8.766 -41.594 -31.047 1 93.69 459 LEU B N 1
ATOM 8710 C CA . LEU B 1 459 ? 10.219 -41.656 -31.141 1 93.69 459 LEU B CA 1
ATOM 8711 C C . LEU B 1 459 ? 10.664 -42.031 -32.531 1 93.69 459 LEU B C 1
ATOM 8713 O O . LEU B 1 459 ? 11.68 -41.531 -33.031 1 93.69 459 LEU B O 1
ATOM 8717 N N . VAL B 1 460 ? 9.922 -42.875 -33.219 1 91.25 460 VAL B N 1
ATOM 8718 C CA . VAL B 1 460 ? 10.227 -43.281 -34.594 1 91.25 460 VAL B CA 1
ATOM 8719 C C . VAL B 1 460 ? 10.094 -42.062 -35.5 1 91.25 460 VAL B C 1
ATOM 8721 O O . VAL B 1 460 ? 10.953 -41.844 -36.375 1 91.25 460 VAL B O 1
ATOM 8724 N N . ASN B 1 461 ? 9.078 -41.344 -35.25 1 89.56 461 ASN B N 1
ATOM 8725 C CA . ASN B 1 461 ? 8.852 -40.156 -36.062 1 89.56 461 ASN B CA 1
ATOM 8726 C C . ASN B 1 461 ? 9.938 -39.125 -35.844 1 89.56 461 ASN B C 1
ATOM 8728 O O . ASN B 1 461 ? 10.344 -38.438 -36.781 1 89.56 461 ASN B O 1
ATOM 8732 N N . LEU B 1 462 ? 10.336 -38.969 -34.625 1 86.81 462 LEU B N 1
ATOM 8733 C CA . LEU B 1 462 ? 11.367 -38 -34.281 1 86.81 462 LEU B CA 1
ATOM 8734 C C . LEU B 1 462 ? 12.695 -38.344 -34.938 1 86.81 462 LEU B C 1
ATOM 8736 O O . LEU B 1 462 ? 13.43 -37.469 -35.406 1 86.81 462 LEU B O 1
ATOM 8740 N N . LYS B 1 463 ? 13.078 -39.562 -35 1 83.25 463 LYS B N 1
ATOM 8741 C CA . LYS B 1 463 ? 14.328 -40.031 -35.625 1 83.25 463 LYS B CA 1
ATOM 8742 C C . LYS B 1 463 ? 14.258 -39.938 -37.125 1 83.25 463 LYS B C 1
ATOM 8744 O O . LYS B 1 463 ? 15.258 -39.656 -37.781 1 83.25 463 LYS B O 1
ATOM 8749 N N . SER B 1 464 ? 13.125 -40.188 -37.625 1 80 464 SER B N 1
ATOM 8750 C CA . SER B 1 464 ? 12.953 -40.125 -39.094 1 80 464 SER B CA 1
ATOM 8751 C C . SER B 1 464 ? 13.102 -38.688 -39.562 1 80 464 SER B C 1
ATOM 8753 O O . SER B 1 464 ? 13.703 -38.438 -40.625 1 80 464 SER B O 1
ATOM 8755 N N . ASP B 1 465 ? 12.602 -37.844 -38.781 1 73.44 465 ASP B N 1
ATOM 8756 C CA . ASP B 1 465 ? 12.672 -36.438 -39.156 1 73.44 465 ASP B CA 1
ATOM 8757 C C . ASP B 1 465 ? 14.109 -35.938 -39.062 1 73.44 465 ASP B C 1
ATOM 8759 O O . ASP B 1 465 ? 14.531 -35.125 -39.906 1 73.44 465 ASP B O 1
ATOM 8763 N N . ASN B 1 466 ? 14.859 -36.375 -38.125 1 68.5 466 ASN B N 1
ATOM 8764 C CA . ASN B 1 466 ? 16.25 -35.969 -37.969 1 68.5 466 ASN B CA 1
ATOM 8765 C C . ASN B 1 466 ? 17.125 -36.562 -39.094 1 68.5 466 ASN B C 1
ATOM 8767 O O . ASN B 1 466 ? 18.062 -35.906 -39.562 1 68.5 466 ASN B O 1
ATOM 8771 N N . ASP B 1 467 ? 16.875 -37.75 -39.531 1 60.69 467 ASP B N 1
ATOM 8772 C CA . ASP B 1 467 ? 17.609 -38.375 -40.625 1 60.69 467 ASP B CA 1
ATOM 8773 C C . ASP B 1 467 ? 17.328 -37.688 -41.938 1 60.69 467 ASP B C 1
ATOM 8775 O O . ASP B 1 467 ? 18.234 -37.531 -42.781 1 60.69 467 ASP B O 1
ATOM 8779 N N . THR B 1 468 ? 16.094 -37.375 -42.062 1 57.06 468 THR B N 1
ATOM 8780 C CA . THR B 1 468 ? 15.758 -36.656 -43.281 1 57.06 468 THR B CA 1
ATOM 8781 C C . THR B 1 468 ? 16.438 -35.281 -43.312 1 57.06 468 THR B C 1
ATOM 8783 O O . THR B 1 468 ? 16.875 -34.844 -44.375 1 57.06 468 THR B O 1
ATOM 8786 N N . ALA B 1 469 ? 16.516 -34.625 -42.188 1 56.84 469 ALA B N 1
ATOM 8787 C CA . ALA B 1 469 ? 17.156 -33.312 -42.156 1 56.84 469 ALA B CA 1
ATOM 8788 C C . ALA B 1 469 ? 18.656 -33.406 -42.375 1 56.84 469 ALA B C 1
ATOM 8790 O O . ALA B 1 469 ? 19.281 -32.531 -42.969 1 56.84 469 ALA B O 1
ATOM 8791 N N . GLN B 1 470 ? 19.312 -34.406 -41.875 1 52.78 470 GLN B N 1
ATOM 8792 C CA . GLN B 1 470 ? 20.734 -34.562 -42.125 1 52.78 470 GLN B CA 1
ATOM 8793 C C . GLN B 1 470 ? 21 -35.219 -43.469 1 52.78 470 GLN B C 1
ATOM 8795 O O . GLN B 1 470 ? 22.156 -35.375 -43.875 1 52.78 470 GLN B O 1
ATOM 8800 N N . GLY B 1 471 ? 20.141 -35.125 -44.469 1 48.16 471 GLY B N 1
ATOM 8801 C CA . GLY B 1 471 ? 20.328 -35.594 -45.812 1 48.16 471 GLY B CA 1
ATOM 8802 C C . GLY B 1 471 ? 20.547 -37.094 -45.906 1 48.16 471 GLY B C 1
ATOM 8803 O O . GLY B 1 471 ? 21.078 -37.594 -46.906 1 48.16 471 GLY B O 1
ATOM 8804 N N . ILE B 1 472 ? 20.688 -37.812 -44.875 1 42.47 472 ILE B N 1
ATOM 8805 C CA . ILE B 1 472 ? 20.938 -39.25 -45 1 42.47 472 ILE B CA 1
ATOM 8806 C C . ILE B 1 472 ? 19.75 -39.906 -45.688 1 42.47 472 ILE B C 1
ATOM 8808 O O . ILE B 1 472 ? 18.625 -39.844 -45.188 1 42.47 472 ILE B O 1
ATOM 8812 N N . GLN B 1 473 ? 19.703 -39.875 -47.031 1 38.09 473 GLN B N 1
ATOM 8813 C CA . GLN B 1 473 ? 18.859 -40.656 -47.938 1 38.09 473 GLN B CA 1
ATOM 8814 C C . GLN B 1 473 ? 18.734 -42.094 -47.438 1 38.09 473 GLN B C 1
ATOM 8816 O O . GLN B 1 473 ? 19.594 -42.938 -47.719 1 38.09 473 GLN B O 1
ATOM 8821 N N . ASN B 1 474 ? 18.641 -42.406 -46.188 1 34.34 474 ASN B N 1
ATOM 8822 C CA . ASN B 1 474 ? 18.547 -43.812 -45.812 1 34.34 474 ASN B CA 1
ATOM 8823 C C . ASN B 1 474 ? 17.391 -44.5 -46.562 1 34.34 474 ASN B C 1
ATOM 8825 O O . ASN B 1 474 ? 16.219 -44.281 -46.219 1 34.34 474 ASN B O 1
ATOM 8829 N N . ASN B 1 475 ? 17.375 -44.531 -47.812 1 34.56 475 ASN B N 1
ATOM 8830 C CA . ASN B 1 475 ? 16.578 -45.562 -48.5 1 34.56 475 ASN B CA 1
ATOM 8831 C C . ASN B 1 475 ? 16.484 -46.844 -47.656 1 34.56 475 ASN B C 1
ATOM 8833 O O . ASN B 1 475 ? 15.68 -47.719 -47.969 1 34.56 475 ASN B O 1
ATOM 8837 N N . ASP B 1 476 ? 17.766 -47.5 -47.344 1 33.03 476 ASP B N 1
ATOM 8838 C CA . ASP B 1 476 ? 17.891 -48.875 -46.906 1 33.03 476 ASP B CA 1
ATOM 8839 C C . ASP B 1 476 ? 17.25 -49.094 -45.531 1 33.03 476 ASP B C 1
ATOM 8841 O O . ASP B 1 476 ? 17.281 -48.188 -44.688 1 33.03 476 ASP B O 1
ATOM 8845 N N . ALA B 1 477 ? 16.375 -50.094 -45.281 1 36.66 477 ALA B N 1
ATOM 8846 C CA . ALA B 1 477 ? 15.984 -50.781 -44.062 1 36.66 477 ALA B CA 1
ATOM 8847 C C . ALA B 1 477 ? 17.094 -50.75 -43.031 1 36.66 477 ALA B C 1
ATOM 8849 O O . ALA B 1 477 ? 18.172 -51.312 -43.25 1 36.66 477 ALA B O 1
ATOM 8850 N N . THR B 1 478 ? 17.344 -49.562 -42.469 1 37.06 478 THR B N 1
ATOM 8851 C CA . THR B 1 478 ? 18.344 -49.344 -41.438 1 37.06 478 THR B CA 1
ATOM 8852 C C . THR B 1 478 ? 18.516 -50.594 -40.562 1 37.06 478 THR B C 1
ATOM 8854 O O . THR B 1 478 ? 17.75 -50.812 -39.625 1 37.06 478 THR B O 1
ATOM 8857 N N . THR B 1 479 ? 18.688 -51.781 -41.125 1 34.72 479 THR B N 1
ATOM 8858 C CA . THR B 1 479 ? 19.219 -53 -40.531 1 34.72 479 THR B CA 1
ATOM 8859 C C . THR B 1 479 ? 20.562 -52.75 -39.875 1 34.72 479 THR B C 1
ATOM 8861 O O . THR B 1 479 ? 21.516 -52.312 -40.531 1 34.72 479 THR B O 1
ATOM 8864 N N . VAL B 1 480 ? 20.625 -52 -38.812 1 35.09 480 VAL B N 1
ATOM 8865 C CA . VAL B 1 480 ? 21.859 -52.031 -38.031 1 35.09 480 VAL B CA 1
ATOM 8866 C C . VAL B 1 480 ? 22.312 -53.469 -37.844 1 35.09 480 VAL B C 1
ATOM 8868 O O . VAL B 1 480 ? 21.578 -54.281 -37.281 1 35.09 480 VAL B O 1
ATOM 8871 N N . ARG B 1 481 ? 23.109 -54.094 -38.781 1 34.09 481 ARG B N 1
ATOM 8872 C CA . ARG B 1 481 ? 23.812 -55.375 -38.719 1 34.09 481 ARG B CA 1
ATOM 8873 C C . ARG B 1 481 ? 24.609 -55.469 -37.406 1 34.09 481 ARG B C 1
ATOM 8875 O O . ARG B 1 481 ? 25.297 -54.531 -37.031 1 34.09 481 ARG B O 1
ATOM 8882 N N . ASP B 1 482 ? 24.062 -56.094 -36.375 1 34.31 482 ASP B N 1
ATOM 8883 C CA . ASP B 1 482 ? 24.984 -56.531 -35.312 1 34.31 482 ASP B CA 1
ATOM 8884 C C . ASP B 1 482 ? 26.281 -57.062 -35.906 1 34.31 482 ASP B C 1
ATOM 8886 O O . ASP B 1 482 ? 26.266 -57.938 -36.75 1 34.31 482 ASP B O 1
ATOM 8890 N N . SER B 1 483 ? 27.281 -56.219 -36.125 1 35.44 483 SER B N 1
ATOM 8891 C CA . SER B 1 483 ? 28.625 -56.562 -36.562 1 35.44 483 SER B CA 1
ATOM 8892 C C . SER B 1 483 ? 29.031 -57.938 -36.062 1 35.44 483 SER B C 1
ATOM 8894 O O . SER B 1 483 ? 30.031 -58.531 -36.469 1 35.44 483 SER B O 1
ATOM 8896 N N . ASN B 1 484 ? 28.547 -58.344 -34.844 1 35.28 484 ASN B N 1
ATOM 8897 C CA . ASN B 1 484 ? 29.203 -59.562 -34.344 1 35.28 484 ASN B CA 1
ATOM 8898 C C . ASN B 1 484 ? 28.75 -60.781 -35.156 1 35.28 484 ASN B C 1
ATOM 8900 O O . ASN B 1 484 ? 28.953 -61.906 -34.719 1 35.28 484 ASN B O 1
ATOM 8904 N N . CYS B 1 485 ? 27.781 -60.594 -36 1 33.88 485 CYS B N 1
ATOM 8905 C CA . CYS B 1 485 ? 27.391 -61.875 -36.594 1 33.88 485 CYS B CA 1
ATOM 8906 C C . CYS B 1 485 ? 28.438 -62.375 -37.562 1 33.88 485 CYS B C 1
ATOM 8908 O O . CYS B 1 485 ? 28.156 -63.188 -38.438 1 33.88 485 CYS B O 1
ATOM 8910 N N . ASN B 1 486 ? 29.594 -61.719 -37.688 1 35.09 486 ASN B N 1
ATOM 8911 C CA . ASN B 1 486 ? 30.562 -62.25 -38.625 1 35.09 486 ASN B CA 1
ATOM 8912 C C . ASN B 1 486 ? 31.047 -63.625 -38.219 1 35.09 486 ASN B C 1
ATOM 8914 O O . ASN B 1 486 ? 32.125 -63.781 -37.625 1 35.09 486 ASN B O 1
ATOM 8918 N N . VAL B 1 487 ? 30.281 -64.562 -37.5 1 34.31 487 VAL B N 1
ATOM 8919 C CA . VAL B 1 487 ? 30.953 -65.812 -37.375 1 34.31 487 VAL B CA 1
ATOM 8920 C C . VAL B 1 487 ? 31.219 -66.438 -38.75 1 34.31 487 VAL B C 1
ATOM 8922 O O . VAL B 1 487 ? 30.281 -66.75 -39.5 1 34.31 487 VAL B O 1
ATOM 8925 N N . VAL B 1 488 ? 32.281 -66.062 -39.438 1 35 488 VAL B N 1
ATOM 8926 C CA . VAL B 1 488 ? 32.844 -66.625 -40.625 1 35 488 VAL B CA 1
ATOM 8927 C C . VAL B 1 488 ? 33.094 -68.125 -40.406 1 35 488 VAL B C 1
ATOM 8929 O O . VAL B 1 488 ? 34 -68.5 -39.656 1 35 488 VAL B O 1
ATOM 8932 N N . THR B 1 489 ? 32.156 -69.062 -40 1 34.41 489 THR B N 1
ATOM 8933 C CA . THR B 1 489 ? 32.594 -70.438 -40.031 1 34.41 489 THR B CA 1
ATOM 8934 C C . THR B 1 489 ? 32.906 -70.875 -41.469 1 34.41 489 THR B C 1
ATOM 8936 O O . THR B 1 489 ? 32.25 -70.438 -42.406 1 34.41 489 THR B O 1
ATOM 8939 N N . ASN B 1 490 ? 34.219 -71.25 -41.875 1 34.84 490 ASN B N 1
ATOM 8940 C CA . ASN B 1 490 ? 34.906 -71.75 -43.094 1 34.84 490 ASN B CA 1
ATOM 8941 C C . ASN B 1 490 ? 34.219 -73 -43.625 1 34.84 490 ASN B C 1
ATOM 8943 O O . ASN B 1 490 ? 34.75 -73.625 -44.531 1 34.84 490 ASN B O 1
ATOM 8947 N N . ASN B 1 491 ? 33.625 -73.875 -42.844 1 36.5 491 ASN B N 1
ATOM 8948 C CA . ASN B 1 491 ? 33.281 -75.188 -43.5 1 36.5 491 ASN B CA 1
ATOM 8949 C C . ASN B 1 491 ? 32.281 -75 -44.625 1 36.5 491 ASN B C 1
ATOM 8951 O O . ASN B 1 491 ? 31.25 -74.375 -44.438 1 36.5 491 ASN B O 1
ATOM 8955 N N . PRO B 1 492 ? 32.719 -75.25 -45.938 1 39.78 492 PRO B N 1
ATOM 8956 C CA . PRO B 1 492 ? 31.984 -75 -47.156 1 39.78 492 PRO B CA 1
ATOM 8957 C C . PRO B 1 492 ? 30.531 -75.5 -47.094 1 39.78 492 PRO B C 1
ATOM 8959 O O . PRO B 1 492 ? 29.656 -74.938 -47.75 1 39.78 492 PRO B O 1
ATOM 8962 N N . TRP B 1 493 ? 30.453 -76.812 -46.812 1 41.34 493 TRP B N 1
ATOM 8963 C CA . TRP B 1 493 ? 29.188 -77.562 -47 1 41.34 493 TRP B CA 1
ATOM 8964 C C . TRP B 1 493 ? 28.109 -77 -46.062 1 41.34 493 TRP B C 1
ATOM 8966 O O . TRP B 1 493 ? 26.953 -77.438 -46.125 1 41.34 493 TRP B O 1
ATOM 8976 N N . ASP B 1 494 ? 28.656 -76.75 -44.812 1 32.72 494 ASP B N 1
ATOM 8977 C CA . ASP B 1 494 ? 27.641 -76.312 -43.844 1 32.72 494 ASP B CA 1
ATOM 8978 C C . ASP B 1 494 ? 26.938 -75.062 -44.312 1 32.72 494 ASP B C 1
ATOM 8980 O O . ASP B 1 494 ? 27.406 -73.938 -44.062 1 32.72 494 ASP B O 1
ATOM 8984 N N . VAL B 1 495 ? 26.516 -75.125 -45.625 1 35.03 495 VAL B N 1
ATOM 8985 C CA . VAL B 1 495 ? 25.594 -74.125 -46.125 1 35.03 495 VAL B CA 1
ATOM 8986 C C . VAL B 1 495 ? 24.453 -73.938 -45.125 1 35.03 495 VAL B C 1
ATOM 8988 O O . VAL B 1 495 ? 23.484 -74.688 -45.156 1 35.03 495 VAL B O 1
ATOM 8991 N N . GLU B 1 496 ? 24.719 -74.312 -43.812 1 31.77 496 GLU B N 1
ATOM 8992 C CA . GLU B 1 496 ? 23.531 -73.938 -43.062 1 31.77 496 GLU B CA 1
ATOM 8993 C C . GLU B 1 496 ? 22.969 -72.625 -43.531 1 31.77 496 GLU B C 1
ATOM 8995 O O . GLU B 1 496 ? 23.719 -71.688 -43.844 1 31.77 496 GLU B O 1
ATOM 9000 N N . ASP B 1 497 ? 21.828 -72.75 -44.375 1 33.03 497 ASP B N 1
ATOM 9001 C CA . ASP B 1 497 ? 20.953 -71.562 -44.625 1 33.03 497 ASP B CA 1
ATOM 9002 C C . ASP B 1 497 ? 21.016 -70.625 -43.438 1 33.03 497 ASP B C 1
ATOM 9004 O O . ASP B 1 497 ? 20.344 -70.812 -42.438 1 33.03 497 ASP B O 1
ATOM 9008 N N . SER B 1 498 ? 22.141 -70.375 -42.938 1 33 498 SER B N 1
ATOM 9009 C CA . SER B 1 498 ? 22.344 -69.312 -42 1 33 498 SER B CA 1
ATOM 9010 C C . SER B 1 498 ? 21.562 -68.062 -42.375 1 33 498 SER B C 1
ATOM 9012 O O . SER B 1 498 ? 22.141 -67.062 -42.812 1 33 498 SER B O 1
ATOM 9014 N N . ASN B 1 499 ? 20.641 -68.188 -43.438 1 32.62 499 ASN B N 1
ATOM 9015 C CA . ASN B 1 499 ? 19.641 -67.125 -43.312 1 32.62 499 ASN B CA 1
ATOM 9016 C C . ASN B 1 499 ? 19.25 -66.875 -41.875 1 32.62 499 ASN B C 1
ATOM 9018 O O . ASN B 1 499 ? 18.188 -67.312 -41.406 1 32.62 499 ASN B O 1
ATOM 9022 N N . ASP B 1 500 ? 20 -67.5 -41.031 1 32.56 500 ASP B N 1
ATOM 9023 C CA . ASP B 1 500 ? 19.625 -67 -39.688 1 32.56 500 ASP B CA 1
ATOM 9024 C C . ASP B 1 500 ? 19.281 -65.5 -39.75 1 32.56 500 ASP B C 1
ATOM 9026 O O . ASP B 1 500 ? 20.062 -64.688 -40.25 1 32.56 500 ASP B O 1
ATOM 9030 N N . ALA B 1 501 ? 18.078 -65.25 -40 1 34.28 501 ALA B N 1
ATOM 9031 C CA . ALA B 1 501 ? 17.422 -63.938 -39.812 1 34.28 501 ALA B CA 1
ATOM 9032 C C . ALA B 1 501 ? 18.203 -63.062 -38.844 1 34.28 501 ALA B C 1
ATOM 9034 O O . ALA B 1 501 ? 18.234 -63.344 -37.656 1 34.28 501 ALA B O 1
ATOM 9035 N N . CYS B 1 502 ? 19.453 -62.781 -39.062 1 34.5 502 CYS B N 1
ATOM 9036 C CA . CYS B 1 502 ? 19.875 -61.562 -38.375 1 34.5 502 CYS B CA 1
ATOM 9037 C C . CYS B 1 502 ? 18.688 -60.688 -38 1 34.5 502 CYS B C 1
ATOM 9039 O O . CYS B 1 502 ? 17.953 -60.25 -38.875 1 34.5 502 CYS B O 1
ATOM 9041 N N . ALA B 1 503 ? 17.875 -61.188 -37.188 1 39.31 503 ALA B N 1
ATOM 9042 C CA . ALA B 1 503 ? 16.766 -60.406 -36.656 1 39.31 503 ALA B CA 1
ATOM 9043 C C . ALA B 1 503 ? 17.047 -58.906 -36.781 1 39.31 503 ALA B C 1
ATOM 9045 O O . ALA B 1 503 ? 18 -58.375 -36.219 1 39.31 503 ALA B O 1
ATOM 9046 N N . PHE B 1 504 ? 17.109 -58.312 -37.938 1 43.38 504 PHE B N 1
ATOM 9047 C CA . PHE B 1 504 ? 17.062 -56.875 -38.156 1 43.38 504 PHE B CA 1
ATOM 9048 C C . PHE B 1 504 ? 16.359 -56.188 -36.969 1 43.38 504 PHE B C 1
ATOM 9050 O O . PHE B 1 504 ? 15.188 -56.438 -36.719 1 43.38 504 PHE B O 1
ATOM 9057 N N . VAL B 1 505 ? 17.094 -56.094 -35.938 1 61.09 505 VAL B N 1
ATOM 9058 C CA . VAL B 1 505 ? 16.516 -55.312 -34.844 1 61.09 505 VAL B CA 1
ATOM 9059 C C . VAL B 1 505 ? 16.109 -53.906 -35.344 1 61.09 505 VAL B C 1
ATOM 9061 O O . VAL B 1 505 ? 16.953 -53.156 -35.844 1 61.09 505 VAL B O 1
ATOM 9064 N N . THR B 1 506 ? 14.922 -53.75 -35.781 1 79.69 506 THR B N 1
ATOM 9065 C CA . THR B 1 506 ? 14.367 -52.5 -36.219 1 79.69 506 THR B CA 1
ATOM 9066 C C . THR B 1 506 ? 14.414 -51.438 -35.094 1 79.69 506 THR B C 1
ATOM 9068 O O . THR B 1 506 ? 14.672 -51.781 -33.938 1 79.69 506 THR B O 1
ATOM 9071 N N . LEU B 1 507 ? 14.57 -50.281 -35.562 1 86.31 507 LEU B N 1
ATOM 9072 C CA . LEU B 1 507 ? 14.477 -49.188 -34.625 1 86.31 507 LEU B CA 1
ATOM 9073 C C . LEU B 1 507 ? 13.367 -49.438 -33.594 1 86.31 507 LEU B C 1
ATOM 9075 O O . LEU B 1 507 ? 13.539 -49.188 -32.406 1 86.31 507 LEU B O 1
ATOM 9079 N N . ARG B 1 508 ? 12.375 -50 -34.062 1 88.69 508 ARG B N 1
ATOM 9080 C CA . ARG B 1 508 ? 11.227 -50.312 -33.219 1 88.69 508 ARG B CA 1
ATOM 9081 C C . ARG B 1 508 ? 11.586 -51.344 -32.156 1 88.69 508 ARG B C 1
ATOM 9083 O O . ARG B 1 508 ? 11.148 -51.25 -31 1 88.69 508 ARG B O 1
ATOM 9090 N N . ASP B 1 509 ? 12.328 -52.312 -32.562 1 89.44 509 ASP B N 1
ATOM 9091 C CA . ASP B 1 509 ? 12.719 -53.344 -31.625 1 89.44 509 ASP B CA 1
ATOM 9092 C C . ASP B 1 509 ? 13.648 -52.812 -30.547 1 89.44 509 ASP B C 1
ATOM 9094 O O . ASP B 1 509 ? 13.547 -53.188 -29.375 1 89.44 509 ASP B O 1
ATOM 9098 N N . GLU B 1 510 ? 14.469 -51.969 -30.984 1 90.94 510 GLU B N 1
ATOM 9099 C CA . GLU B 1 510 ? 15.367 -51.312 -30.031 1 90.94 510 GLU B CA 1
ATOM 9100 C C . GLU B 1 510 ? 14.594 -50.469 -29.016 1 90.94 510 GLU B C 1
ATOM 9102 O O . GLU B 1 510 ? 14.914 -50.469 -27.828 1 90.94 510 GLU B O 1
ATOM 9107 N N . LEU B 1 511 ? 13.641 -49.812 -29.531 1 94.06 511 LEU B N 1
ATOM 9108 C CA . LEU B 1 511 ? 12.812 -48.969 -28.672 1 94.06 511 LEU B CA 1
ATOM 9109 C C . LEU B 1 511 ? 11.984 -49.812 -27.703 1 94.06 511 LEU B C 1
ATOM 9111 O O . LEU B 1 511 ? 11.852 -49.438 -26.531 1 94.06 511 LEU B O 1
ATOM 9115 N N . LYS B 1 512 ? 11.469 -50.875 -28.156 1 94.25 512 LYS B N 1
ATOM 9116 C CA . LYS B 1 512 ? 10.703 -51.75 -27.297 1 94.25 512 LYS B CA 1
ATOM 9117 C C . LYS B 1 512 ? 11.578 -52.312 -26.172 1 94.25 512 LYS B C 1
ATOM 9119 O O . LYS B 1 512 ? 11.117 -52.469 -25.031 1 94.25 512 LYS B O 1
ATOM 9124 N N . ALA B 1 513 ? 12.781 -52.625 -26.562 1 93.69 513 ALA B N 1
ATOM 9125 C CA . ALA B 1 513 ? 13.711 -53.125 -25.562 1 93.69 513 ALA B CA 1
ATOM 9126 C C . ALA B 1 513 ? 14.023 -52.094 -24.5 1 93.69 513 ALA B C 1
ATOM 9128 O O . ALA B 1 513 ? 14.07 -52.406 -23.312 1 93.69 513 ALA B O 1
ATOM 9129 N N . GLU B 1 514 ? 14.25 -50.875 -24.938 1 95.56 514 GLU B N 1
ATOM 9130 C CA . GLU B 1 514 ? 14.523 -49.781 -24.016 1 95.56 514 GLU B CA 1
ATOM 9131 C C . GLU B 1 514 ? 13.336 -49.562 -23.078 1 95.56 514 GLU B C 1
ATOM 9133 O O . GLU B 1 514 ? 13.523 -49.375 -21.875 1 95.56 514 GLU B O 1
ATOM 9138 N N . ILE B 1 515 ? 12.172 -49.531 -23.594 1 96.62 515 ILE B N 1
ATOM 9139 C CA . ILE B 1 515 ? 10.953 -49.312 -22.828 1 96.62 515 ILE B CA 1
ATOM 9140 C C . ILE B 1 515 ? 10.75 -50.438 -21.812 1 96.62 515 ILE B C 1
ATOM 9142 O O . ILE B 1 515 ? 10.367 -50.188 -20.672 1 96.62 515 ILE B O 1
ATOM 9146 N N . ALA B 1 516 ? 11 -51.656 -22.25 1 95.31 516 ALA B N 1
ATOM 9147 C CA . ALA B 1 516 ? 10.875 -52.812 -21.344 1 95.31 516 ALA B CA 1
ATOM 9148 C C . ALA B 1 516 ? 11.812 -52.656 -20.141 1 95.31 516 ALA B C 1
ATOM 9150 O O . ALA B 1 516 ? 11.438 -52.969 -19.016 1 95.31 516 ALA B O 1
ATOM 9151 N N . LEU B 1 517 ? 12.992 -52.219 -20.438 1 96 517 LEU B N 1
ATOM 9152 C CA . LEU B 1 517 ? 13.961 -52 -19.359 1 96 517 LEU B CA 1
ATOM 9153 C C . LEU B 1 517 ? 13.516 -50.844 -18.453 1 96 517 LEU B C 1
ATOM 9155 O O . LEU B 1 517 ? 13.703 -50.938 -17.234 1 96 517 LEU B O 1
ATOM 9159 N N . TYR B 1 518 ? 12.961 -49.844 -19.062 1 96.75 518 TYR B N 1
ATOM 9160 C CA . TYR B 1 518 ? 12.469 -48.688 -18.297 1 96.75 518 TYR B CA 1
ATOM 9161 C C . TYR B 1 518 ? 11.336 -49.094 -17.359 1 96.75 518 TYR B C 1
ATOM 9163 O O . TYR B 1 518 ? 11.305 -48.688 -16.203 1 96.75 518 TYR B O 1
ATOM 9171 N N . ILE B 1 519 ? 10.453 -49.906 -17.844 1 96 519 ILE B N 1
ATOM 9172 C CA . ILE B 1 519 ? 9.297 -50.344 -17.078 1 96 519 ILE B CA 1
ATOM 9173 C C . ILE B 1 519 ? 9.766 -51.188 -15.891 1 96 519 ILE B C 1
ATOM 9175 O O . ILE B 1 519 ? 9.195 -51.094 -14.797 1 96 519 ILE B O 1
ATOM 9179 N N . LYS B 1 520 ? 10.844 -51.906 -16.094 1 93.81 520 LYS B N 1
ATOM 9180 C CA . LYS B 1 520 ? 11.352 -52.812 -15.062 1 93.81 520 LYS B CA 1
ATOM 9181 C C . LYS B 1 520 ? 12.18 -52.062 -14.031 1 93.81 520 LYS B C 1
ATOM 9183 O O . LYS B 1 520 ? 12.375 -52.531 -12.906 1 93.81 520 LYS B O 1
ATOM 9188 N N . ALA B 1 521 ? 12.625 -50.938 -14.445 1 93.81 521 ALA B N 1
ATOM 9189 C CA . ALA B 1 521 ? 13.43 -50.125 -13.523 1 93.81 521 ALA B CA 1
ATOM 9190 C C . ALA B 1 521 ? 12.633 -49.781 -12.273 1 93.81 521 ALA B C 1
ATOM 9192 O O . ALA B 1 521 ? 11.414 -49.562 -12.344 1 93.81 521 ALA B O 1
ATOM 9193 N N . GLU B 1 522 ? 13.258 -49.594 -11.172 1 90.44 522 GLU B N 1
ATOM 9194 C CA . GLU B 1 522 ? 12.617 -49.312 -9.891 1 90.44 522 GLU B CA 1
ATOM 9195 C C . GLU B 1 522 ? 11.883 -47.969 -9.922 1 90.44 522 GLU B C 1
ATOM 9197 O O . GLU B 1 522 ? 12.391 -47 -10.461 1 90.44 522 GLU B O 1
ATOM 9202 N N . ARG B 1 523 ? 10.758 -48.031 -9.312 1 90.06 523 ARG B N 1
ATOM 9203 C CA . ARG B 1 523 ? 9.953 -46.812 -9.227 1 90.06 523 ARG B CA 1
ATOM 9204 C C . ARG B 1 523 ? 10.375 -45.969 -8.031 1 90.06 523 ARG B C 1
ATOM 9206 O O . ARG B 1 523 ? 10.852 -46.5 -7.023 1 90.06 523 ARG B O 1
ATOM 9213 N N . LEU B 1 524 ? 10.164 -44.656 -8.211 1 92 524 LEU B N 1
ATOM 9214 C CA . LEU B 1 524 ? 10.344 -43.75 -7.102 1 92 524 LEU B CA 1
ATOM 9215 C C . LEU B 1 524 ? 9.141 -43.781 -6.16 1 92 524 LEU B C 1
ATOM 9217 O O . LEU B 1 524 ? 8.125 -44.406 -6.473 1 92 524 LEU B O 1
ATOM 9221 N N . ASN B 1 525 ? 9.289 -43.125 -5.016 1 86.19 525 ASN B N 1
ATOM 9222 C CA . ASN B 1 525 ? 8.227 -43.094 -4.012 1 86.19 525 ASN B CA 1
ATOM 9223 C C . ASN B 1 525 ? 6.98 -42.375 -4.543 1 86.19 525 ASN B C 1
ATOM 9225 O O . ASN B 1 525 ? 7.078 -41.5 -5.406 1 86.19 525 ASN B O 1
ATOM 9229 N N . VAL B 1 526 ? 5.926 -42.75 -4.016 1 84.38 526 VAL B N 1
ATOM 9230 C CA . VAL B 1 526 ? 4.637 -42.219 -4.422 1 84.38 526 VAL B CA 1
ATOM 9231 C C . VAL B 1 526 ? 4.566 -40.719 -4.047 1 84.38 526 VAL B C 1
ATOM 9233 O O . VAL B 1 526 ? 5.266 -40.281 -3.137 1 84.38 526 VAL B O 1
ATOM 9236 N N . ILE B 1 527 ? 3.736 -40.062 -4.719 1 86.06 527 ILE B N 1
ATOM 9237 C CA . ILE B 1 527 ? 3.543 -38.625 -4.52 1 86.06 527 ILE B CA 1
ATOM 9238 C C . ILE B 1 527 ? 2.791 -38.375 -3.211 1 86.06 527 ILE B C 1
ATOM 9240 O O . ILE B 1 527 ? 1.741 -39 -2.971 1 86.06 527 ILE B O 1
ATOM 9244 N N . ASN B 1 528 ? 3.377 -37.594 -2.404 1 84.81 528 ASN B N 1
ATOM 9245 C CA . ASN B 1 528 ? 2.732 -37.219 -1.155 1 84.81 528 ASN B CA 1
ATOM 9246 C C . ASN B 1 528 ? 2.74 -35.688 -0.975 1 84.81 528 ASN B C 1
ATOM 9248 O O . ASN B 1 528 ? 3.668 -35.031 -1.421 1 84.81 528 ASN B O 1
ATOM 9252 N N . PRO B 1 529 ? 1.732 -35.25 -0.365 1 80.31 529 PRO B N 1
ATOM 9253 C CA . PRO B 1 529 ? 1.601 -33.781 -0.244 1 80.31 529 PRO B CA 1
ATOM 9254 C C . PRO B 1 529 ? 2.74 -33.156 0.55 1 80.31 529 PRO B C 1
ATOM 9256 O O . PRO B 1 529 ? 3.121 -32 0.288 1 80.31 529 PRO B O 1
ATOM 9259 N N . LEU B 1 530 ? 3.254 -33.781 1.495 1 73.62 530 LEU B N 1
ATOM 9260 C CA . LEU B 1 530 ? 4.316 -33.25 2.338 1 73.62 530 LEU B CA 1
ATOM 9261 C C . LEU B 1 530 ? 5.641 -33.188 1.586 1 73.62 530 LEU B C 1
ATOM 9263 O O . LEU B 1 530 ? 6.441 -32.281 1.778 1 73.62 530 LEU B O 1
ATOM 9267 N N . ASP B 1 531 ? 5.84 -34.188 0.725 1 80.75 531 ASP B N 1
ATOM 9268 C CA . ASP B 1 531 ? 7.016 -34.25 -0.133 1 80.75 531 ASP B CA 1
ATOM 9269 C C . ASP B 1 531 ? 6.672 -34.906 -1.479 1 80.75 531 ASP B C 1
ATOM 9271 O O . ASP B 1 531 ? 6.879 -36.094 -1.678 1 80.75 531 ASP B O 1
ATOM 9275 N N . PRO B 1 532 ? 6.262 -34.094 -2.34 1 83.06 532 PRO B N 1
ATOM 9276 C CA . PRO B 1 532 ? 5.773 -34.656 -3.611 1 83.06 532 PRO B CA 1
ATOM 9277 C C . PRO B 1 532 ? 6.883 -35.281 -4.453 1 83.06 532 PRO B C 1
ATOM 9279 O O . PRO B 1 532 ? 6.605 -36 -5.398 1 83.06 532 PRO B O 1
ATOM 9282 N N . GLY B 1 533 ? 8.141 -34.938 -4.121 1 84.06 533 GLY B N 1
ATOM 9283 C CA . GLY B 1 533 ? 9.273 -35.562 -4.781 1 84.06 533 GLY B CA 1
ATOM 9284 C C . GLY B 1 533 ? 9.469 -35.094 -6.211 1 84.06 533 GLY B C 1
ATOM 9285 O O . GLY B 1 533 ? 9.922 -35.844 -7.066 1 84.06 533 GLY B O 1
ATOM 9286 N N . HIS B 1 534 ? 9.07 -33.969 -6.465 1 85.19 534 HIS B N 1
ATOM 9287 C CA . HIS B 1 534 ? 9.18 -33.469 -7.828 1 85.19 534 HIS B CA 1
ATOM 9288 C C . HIS B 1 534 ? 10.625 -33.438 -8.297 1 85.19 534 HIS B C 1
ATOM 9290 O O . HIS B 1 534 ? 10.93 -33.875 -9.414 1 85.19 534 HIS B O 1
ATOM 9296 N N . SER B 1 535 ? 11.492 -33 -7.402 1 84.62 535 SER B N 1
ATOM 9297 C CA . SER B 1 535 ? 12.906 -32.938 -7.746 1 84.62 535 SER B CA 1
ATOM 9298 C C . SER B 1 535 ? 13.5 -34.312 -7.973 1 84.62 535 SER B C 1
ATOM 9300 O O . SER B 1 535 ? 14.438 -34.469 -8.758 1 84.62 535 SER B O 1
ATOM 9302 N N . ASN B 1 536 ? 12.852 -35.25 -7.422 1 86.19 536 ASN B N 1
ATOM 9303 C CA . ASN B 1 536 ? 13.328 -36.625 -7.543 1 86.19 536 ASN B CA 1
ATOM 9304 C C . ASN B 1 536 ? 13.117 -37.156 -8.953 1 86.19 536 ASN B C 1
ATOM 9306 O O . ASN B 1 536 ? 13.875 -38 -9.414 1 86.19 536 ASN B O 1
ATOM 9310 N N . VAL B 1 537 ? 12.133 -36.719 -9.594 1 94.31 537 VAL B N 1
ATOM 9311 C CA . VAL B 1 537 ? 11.828 -37.156 -10.953 1 94.31 537 VAL B CA 1
ATOM 9312 C C . VAL B 1 537 ? 12.938 -36.688 -11.906 1 94.31 537 VAL B C 1
ATOM 9314 O O . VAL B 1 537 ? 13.445 -37.5 -12.695 1 94.31 537 VAL B O 1
ATOM 9317 N N . TYR B 1 538 ? 13.352 -35.5 -11.781 1 94.88 538 TYR B N 1
ATOM 9318 C CA . TYR B 1 538 ? 14.406 -34.969 -12.625 1 94.88 538 TYR B CA 1
ATOM 9319 C C . TYR B 1 538 ? 15.75 -35.594 -12.297 1 94.88 538 TYR B C 1
ATOM 9321 O O . TYR B 1 538 ? 16.531 -35.906 -13.188 1 94.88 538 TYR B O 1
ATOM 9329 N N . GLY B 1 539 ? 15.953 -35.781 -10.984 1 93.88 539 GLY B N 1
ATOM 9330 C CA . GLY B 1 539 ? 17.172 -36.469 -10.562 1 93.88 539 GLY B CA 1
ATOM 9331 C C . GLY B 1 539 ? 17.281 -37.875 -11.094 1 93.88 539 GLY B C 1
ATOM 9332 O O . GLY B 1 539 ? 18.375 -38.312 -11.469 1 93.88 539 GLY B O 1
ATOM 9333 N N . TRP B 1 540 ? 16.219 -38.531 -11.102 1 95.88 540 TRP B N 1
ATOM 9334 C CA . TRP B 1 540 ? 16.188 -39.906 -11.625 1 95.88 540 TRP B CA 1
ATOM 9335 C C . TRP B 1 540 ? 16.578 -39.938 -13.094 1 95.88 540 TRP B C 1
ATOM 9337 O O . TRP B 1 540 ? 17.391 -40.781 -13.516 1 95.88 540 TRP B O 1
ATOM 9347 N N . TRP B 1 541 ? 16.047 -39.094 -13.867 1 96.5 541 TRP B N 1
ATOM 9348 C CA . TRP B 1 541 ? 16.328 -39.062 -15.297 1 96.5 541 TRP B CA 1
ATOM 9349 C C . TRP B 1 541 ? 17.766 -38.594 -15.547 1 96.5 541 TRP B C 1
ATOM 9351 O O . TRP B 1 541 ? 18.406 -39.031 -16.5 1 96.5 541 TRP B O 1
ATOM 9361 N N . ARG B 1 542 ? 18.203 -37.688 -14.727 1 94.88 542 ARG B N 1
ATOM 9362 C CA . ARG B 1 542 ? 19.594 -37.25 -14.836 1 94.88 542 ARG B CA 1
ATOM 9363 C C . ARG B 1 542 ? 20.531 -38.469 -14.688 1 94.88 542 ARG B C 1
ATOM 9365 O O . ARG B 1 542 ? 21.5 -38.594 -15.445 1 94.88 542 ARG B O 1
ATOM 9372 N N . LYS B 1 543 ? 20.25 -39.344 -13.82 1 94.38 543 LYS B N 1
ATOM 9373 C CA . LYS B 1 543 ? 21.062 -40.531 -13.531 1 94.38 543 LYS B CA 1
ATOM 9374 C C . LYS B 1 543 ? 20.906 -41.594 -14.617 1 94.38 543 LYS B C 1
ATOM 9376 O O . LYS B 1 543 ? 21.844 -42.312 -14.922 1 94.38 543 LYS B O 1
ATOM 9381 N N . HIS B 1 544 ? 19.688 -41.688 -15.227 1 95.62 544 HIS B N 1
ATOM 9382 C CA . HIS B 1 544 ? 19.375 -42.812 -16.094 1 95.62 544 HIS B CA 1
ATOM 9383 C C . HIS B 1 544 ? 19.312 -42.406 -17.562 1 95.62 544 HIS B C 1
ATOM 9385 O O . HIS B 1 544 ? 18.938 -43.188 -18.422 1 95.62 544 HIS B O 1
ATOM 9391 N N . ARG B 1 545 ? 19.672 -41.219 -17.844 1 94.12 545 ARG B N 1
ATOM 9392 C CA . ARG B 1 545 ? 19.531 -40.719 -19.203 1 94.12 545 ARG B CA 1
ATOM 9393 C C . ARG B 1 545 ? 20.344 -41.531 -20.188 1 94.12 545 ARG B C 1
ATOM 9395 O O . ARG B 1 545 ? 19.953 -41.688 -21.344 1 94.12 545 ARG B O 1
ATOM 9402 N N . SER B 1 546 ? 21.484 -42.062 -19.75 1 93.75 546 SER B N 1
ATOM 9403 C CA . SER B 1 546 ? 22.344 -42.875 -20.625 1 93.75 546 SER B CA 1
ATOM 9404 C C . SER B 1 546 ? 21.766 -44.281 -20.797 1 93.75 546 SER B C 1
ATOM 9406 O O . SER B 1 546 ? 21.984 -44.906 -21.844 1 93.75 546 SER B O 1
ATOM 9408 N N . SER B 1 547 ? 21.047 -44.719 -19.797 1 94.62 547 SER B N 1
ATOM 9409 C CA . SER B 1 547 ? 20.422 -46.062 -19.859 1 94.62 547 SER B CA 1
ATOM 9410 C C . SER B 1 547 ? 19.219 -46.062 -20.797 1 94.62 547 SER B C 1
ATOM 9412 O O . SER B 1 547 ? 18.891 -47.094 -21.391 1 94.62 547 SER B O 1
ATOM 9414 N N . PHE B 1 548 ? 18.594 -44.875 -20.812 1 96.25 548 PHE B N 1
ATOM 9415 C CA . PHE B 1 548 ? 17.406 -44.75 -21.641 1 96.25 548 PHE B CA 1
ATOM 9416 C C . PHE B 1 548 ? 17.5 -43.531 -22.547 1 96.25 548 PHE B C 1
ATOM 9418 O O . PHE B 1 548 ? 16.672 -42.625 -22.438 1 96.25 548 PHE B O 1
ATOM 9425 N N . PRO B 1 549 ? 18.359 -43.5 -23.516 1 94.56 549 PRO B N 1
ATOM 9426 C CA . PRO B 1 549 ? 18.672 -42.312 -24.281 1 94.56 549 PRO B CA 1
ATOM 9427 C C . PRO B 1 549 ? 17.5 -41.812 -25.125 1 94.56 549 PRO B C 1
ATOM 9429 O O . PRO B 1 549 ? 17.312 -40.594 -25.281 1 94.56 549 PRO B O 1
ATOM 9432 N N . ASN B 1 550 ? 16.734 -42.719 -25.703 1 94.69 550 ASN B N 1
ATOM 9433 C CA . ASN B 1 550 ? 15.609 -42.312 -26.531 1 94.69 550 ASN B CA 1
ATOM 9434 C C . ASN B 1 550 ? 14.461 -41.781 -25.688 1 94.69 550 ASN B C 1
ATOM 9436 O O . ASN B 1 550 ? 13.867 -40.75 -26.047 1 94.69 550 ASN B O 1
ATOM 9440 N N . LEU B 1 551 ? 14.18 -42.406 -24.578 1 96.69 551 LEU B N 1
ATOM 9441 C CA . LEU B 1 551 ? 13.117 -41.969 -23.703 1 96.69 551 LEU B CA 1
ATOM 9442 C C . LEU B 1 551 ? 13.484 -40.625 -23.047 1 96.69 551 LEU B C 1
ATOM 9444 O O . LEU B 1 551 ? 12.609 -39.812 -22.734 1 96.69 551 LEU B O 1
ATOM 9448 N N . ALA B 1 552 ? 14.781 -40.406 -22.844 1 96.12 552 ALA B N 1
ATOM 9449 C CA . ALA B 1 552 ? 15.266 -39.188 -22.203 1 96.12 552 ALA B CA 1
ATOM 9450 C C . ALA B 1 552 ? 14.938 -37.969 -23.047 1 96.12 552 ALA B C 1
ATOM 9452 O O . ALA B 1 552 ? 14.664 -36.875 -22.5 1 96.12 552 ALA B O 1
ATOM 9453 N N . ILE B 1 553 ? 14.93 -38.125 -24.297 1 93.12 553 ILE B N 1
ATOM 9454 C CA . ILE B 1 553 ? 14.594 -37.062 -25.203 1 93.12 553 ILE B CA 1
ATOM 9455 C C . ILE B 1 553 ? 13.141 -36.625 -25 1 93.12 553 ILE B C 1
ATOM 9457 O O . ILE B 1 553 ? 12.852 -35.438 -24.875 1 93.12 553 ILE B O 1
ATOM 9461 N N . LEU B 1 554 ? 12.281 -37.594 -24.906 1 95.12 554 LEU B N 1
ATOM 9462 C CA . LEU B 1 554 ? 10.867 -37.281 -24.688 1 95.12 554 LEU B CA 1
ATOM 9463 C C . LEU B 1 554 ? 10.633 -36.781 -23.281 1 95.12 554 LEU B C 1
ATOM 9465 O O . LEU B 1 554 ? 9.789 -35.906 -23.062 1 95.12 554 LEU B O 1
ATOM 9469 N N . ALA B 1 555 ? 11.359 -37.344 -22.328 1 96.75 555 ALA B N 1
ATOM 9470 C CA . ALA B 1 555 ? 11.211 -36.938 -20.938 1 96.75 555 ALA B CA 1
ATOM 9471 C C . ALA B 1 555 ? 11.508 -35.438 -20.781 1 96.75 555 ALA B C 1
ATOM 9473 O O . ALA B 1 555 ? 10.828 -34.75 -20.016 1 96.75 555 ALA B O 1
ATOM 9474 N N . ARG B 1 556 ? 12.438 -34.938 -21.453 1 94.5 556 ARG B N 1
ATOM 9475 C CA . ARG B 1 556 ? 12.805 -33.531 -21.375 1 94.5 556 ARG B CA 1
ATOM 9476 C C . ARG B 1 556 ? 11.688 -32.656 -21.906 1 94.5 556 ARG B C 1
ATOM 9478 O O . ARG B 1 556 ? 11.469 -31.547 -21.375 1 94.5 556 ARG B O 1
ATOM 9485 N N . GLU B 1 557 ? 11.016 -33.156 -22.828 1 94.06 557 GLU B N 1
ATOM 9486 C CA . GLU B 1 557 ? 9.969 -32.375 -23.469 1 94.06 557 GLU B CA 1
ATOM 9487 C C . GLU B 1 557 ? 8.656 -32.469 -22.688 1 94.06 557 GLU B C 1
ATOM 9489 O O . GLU B 1 557 ? 7.984 -31.469 -22.469 1 94.06 557 GLU B O 1
ATOM 9494 N N . TYR B 1 558 ? 8.328 -33.625 -22.219 1 96.19 558 TYR B N 1
ATOM 9495 C CA . TYR B 1 558 ? 6.973 -33.844 -21.719 1 96.19 558 TYR B CA 1
ATOM 9496 C C . TYR B 1 558 ? 6.906 -33.656 -20.203 1 96.19 558 TYR B C 1
ATOM 9498 O O . TYR B 1 558 ? 5.82 -33.531 -19.641 1 96.19 558 TYR B O 1
ATOM 9506 N N . LEU B 1 559 ? 8.047 -33.594 -19.516 1 96.81 559 LEU B N 1
ATOM 9507 C CA . LEU B 1 559 ? 8.031 -33.438 -18.078 1 96.81 559 LEU B CA 1
ATOM 9508 C C . LEU B 1 559 ? 8.227 -31.969 -17.688 1 96.81 559 LEU B C 1
ATOM 9510 O O . LEU B 1 559 ? 8.008 -31.594 -16.531 1 96.81 559 LEU B O 1
ATOM 9514 N N . ALA B 1 560 ? 8.5 -31.094 -18.625 1 95.12 560 ALA B N 1
ATOM 9515 C CA . ALA B 1 560 ? 8.883 -29.719 -18.359 1 95.12 560 ALA B CA 1
ATOM 9516 C C . ALA B 1 560 ? 7.66 -28.859 -18.016 1 95.12 560 ALA B C 1
ATOM 9518 O O . ALA B 1 560 ? 7.727 -28 -17.125 1 95.12 560 ALA B O 1
ATOM 9519 N N . PRO B 1 561 ? 6.477 -29.094 -18.609 1 96.25 561 PRO B N 1
ATOM 9520 C CA . PRO B 1 561 ? 5.324 -28.234 -18.344 1 96.25 561 PRO B CA 1
ATOM 9521 C C . PRO B 1 561 ? 4.84 -28.344 -16.891 1 96.25 561 PRO B C 1
ATOM 9523 O O . PRO B 1 561 ? 5 -29.406 -16.266 1 96.25 561 PRO B O 1
ATOM 9526 N N . SER B 1 562 ? 4.262 -27.25 -16.438 1 95 562 SER B N 1
ATOM 9527 C CA . SER B 1 562 ? 3.695 -27.203 -15.086 1 95 562 SER B CA 1
ATOM 9528 C C . SER B 1 562 ? 2.209 -27.547 -15.102 1 95 562 SER B C 1
ATOM 9530 O O . SER B 1 562 ? 1.498 -27.219 -16.047 1 95 562 SER B O 1
ATOM 9532 N N . PRO B 1 563 ? 1.809 -28.234 -14.055 1 95.75 563 PRO B N 1
ATOM 9533 C CA . PRO B 1 563 ? 0.381 -28.547 -13.984 1 95.75 563 PRO B CA 1
ATOM 9534 C C . PRO B 1 563 ? -0.472 -27.344 -13.57 1 95.75 563 PRO B C 1
ATOM 9536 O O . PRO B 1 563 ? -1.703 -27.422 -13.617 1 95.75 563 PRO B O 1
ATOM 9539 N N . SER B 1 564 ? 0.22 -26.312 -13.188 1 93.19 564 SER B N 1
ATOM 9540 C CA . SER B 1 564 ? -0.496 -25.125 -12.727 1 93.19 564 SER B CA 1
ATOM 9541 C C . SER B 1 564 ? 0.111 -23.859 -13.312 1 93.19 564 SER B C 1
ATOM 9543 O O . SER B 1 564 ? 1.232 -23.875 -13.82 1 93.19 564 SER B O 1
ATOM 9545 N N . SER B 1 565 ? -0.66 -22.812 -13.273 1 88.19 565 SER B N 1
ATOM 9546 C CA . SER B 1 565 ? -0.182 -21.516 -13.758 1 88.19 565 SER B CA 1
ATOM 9547 C C . SER B 1 565 ? 0.411 -20.688 -12.625 1 88.19 565 SER B C 1
ATOM 9549 O O . SER B 1 565 ? 0.523 -19.469 -12.734 1 88.19 565 SER B O 1
ATOM 9551 N N . CYS B 1 566 ? 0.799 -21.297 -11.5 1 84.62 566 CYS B N 1
ATOM 9552 C CA . CYS B 1 566 ? 1.241 -20.625 -10.281 1 84.62 566 CYS B CA 1
ATOM 9553 C C . CYS B 1 566 ? 2.533 -19.859 -10.523 1 84.62 566 CYS B C 1
ATOM 9555 O O . CYS B 1 566 ? 2.793 -18.859 -9.852 1 84.62 566 CYS B O 1
ATOM 9557 N N . ALA B 1 567 ? 3.322 -20.328 -11.461 1 80.5 567 ALA B N 1
ATOM 9558 C CA . ALA B 1 567 ? 4.57 -19.625 -11.75 1 80.5 567 ALA B CA 1
ATOM 9559 C C . ALA B 1 567 ? 4.309 -18.188 -12.164 1 80.5 567 ALA B C 1
ATOM 9561 O O . ALA B 1 567 ? 4.992 -17.266 -11.695 1 80.5 567 ALA B O 1
ATOM 9562 N N . SER B 1 568 ? 3.334 -17.984 -12.984 1 81.38 568 SER B N 1
ATOM 9563 C CA . SER B 1 568 ? 2.982 -16.641 -13.422 1 81.38 568 SER B CA 1
ATOM 9564 C C . SER B 1 568 ? 2.338 -15.844 -12.289 1 81.38 568 SER B C 1
ATOM 9566 O O . SER B 1 568 ? 2.559 -14.641 -12.164 1 81.38 568 SER B O 1
ATOM 9568 N N . GLU B 1 569 ? 1.602 -16.5 -11.477 1 76.12 569 GLU B N 1
ATOM 9569 C CA . GLU B 1 569 ? 0.965 -15.852 -10.336 1 76.12 569 GLU B CA 1
ATOM 9570 C C . GLU B 1 569 ? 2.004 -15.352 -9.336 1 76.12 569 GLU B C 1
ATOM 9572 O O . GLU B 1 569 ? 1.85 -14.273 -8.766 1 76.12 569 GLU B O 1
ATOM 9577 N N . ARG B 1 570 ? 2.975 -16.172 -9.148 1 73.31 570 ARG B N 1
ATOM 9578 C CA . ARG B 1 570 ? 4.059 -15.797 -8.25 1 73.31 570 ARG B CA 1
ATOM 9579 C C . ARG B 1 570 ? 4.805 -14.578 -8.773 1 73.31 570 ARG B C 1
ATOM 9581 O O . ARG B 1 570 ? 5.266 -13.742 -7.992 1 73.31 570 ARG B O 1
ATOM 9588 N N . ALA B 1 571 ? 4.922 -14.562 -10.047 1 74.25 571 ALA B N 1
ATOM 9589 C CA . ALA B 1 571 ? 5.586 -13.422 -10.672 1 74.25 571 ALA B CA 1
ATOM 9590 C C . ALA B 1 571 ? 4.809 -12.133 -10.422 1 74.25 571 ALA B C 1
ATOM 9592 O O . ALA B 1 571 ? 5.406 -11.07 -10.227 1 74.25 571 ALA B O 1
ATOM 9593 N N . PHE B 1 572 ? 3.514 -12.258 -10.336 1 72.69 572 PHE B N 1
ATOM 9594 C CA . PHE B 1 572 ? 2.678 -11.094 -10.094 1 72.69 572 PHE B CA 1
ATOM 9595 C C . PHE B 1 572 ? 2.828 -10.609 -8.656 1 72.69 572 PHE B C 1
ATOM 9597 O O . PHE B 1 572 ? 2.721 -9.414 -8.375 1 72.69 572 PHE B O 1
ATOM 9604 N N . SER B 1 573 ? 2.938 -11.531 -7.77 1 67.25 573 SER B N 1
ATOM 9605 C CA . SER B 1 573 ? 3.104 -11.125 -6.379 1 67.25 573 SER B CA 1
ATOM 9606 C C . SER B 1 573 ? 4.25 -10.125 -6.23 1 67.25 573 SER B C 1
ATOM 9608 O O . SER B 1 573 ? 4.137 -9.148 -5.484 1 67.25 573 SER B O 1
ATOM 9610 N N . LYS B 1 574 ? 5.254 -10.305 -6.953 1 64.38 574 LYS B N 1
ATOM 9611 C CA . LYS B 1 574 ? 6.367 -9.367 -6.973 1 64.38 574 LYS B CA 1
ATOM 9612 C C . LYS B 1 574 ? 5.973 -8.055 -7.648 1 64.38 574 LYS B C 1
ATOM 9614 O O . LYS B 1 574 ? 6.355 -6.973 -7.195 1 64.38 574 LYS B O 1
ATOM 9619 N N . ALA B 1 575 ? 5.211 -8.289 -8.695 1 65.38 575 ALA B N 1
ATOM 9620 C CA . ALA B 1 575 ? 4.742 -7.121 -9.438 1 65.38 575 ALA B CA 1
ATOM 9621 C C . ALA B 1 575 ? 3.818 -6.262 -8.586 1 65.38 575 ALA B C 1
ATOM 9623 O O . ALA B 1 575 ? 3.867 -5.031 -8.648 1 65.38 575 ALA B O 1
ATOM 9624 N N . THR B 1 576 ? 3.102 -6.941 -7.797 1 63.75 576 THR B N 1
ATOM 9625 C CA . THR B 1 576 ? 2.166 -6.23 -6.934 1 63.75 576 THR B CA 1
ATOM 9626 C C . THR B 1 576 ? 2.914 -5.355 -5.93 1 63.75 576 THR B C 1
ATOM 9628 O O . THR B 1 576 ? 2.486 -4.238 -5.633 1 63.75 576 THR B O 1
ATOM 9631 N N . LEU B 1 577 ? 3.963 -5.871 -5.461 1 63 577 LEU B N 1
ATOM 9632 C CA . LEU B 1 577 ? 4.773 -5.082 -4.543 1 63 577 LEU B CA 1
ATOM 9633 C C . LEU B 1 577 ? 5.309 -3.828 -5.23 1 63 577 LEU B C 1
ATOM 9635 O O . LEU B 1 577 ? 5.379 -2.76 -4.617 1 63 577 LEU B O 1
ATOM 9639 N N . HIS B 1 578 ? 5.562 -4.074 -6.449 1 65.5 578 HIS B N 1
ATOM 9640 C CA . HIS B 1 578 ? 6.074 -2.975 -7.262 1 65.5 578 HIS B CA 1
ATOM 9641 C C . HIS B 1 578 ? 5.012 -1.901 -7.473 1 65.5 578 HIS B C 1
ATOM 9643 O O . HIS B 1 578 ? 5.305 -0.707 -7.395 1 65.5 578 HIS B O 1
ATOM 9649 N N . TYR B 1 579 ? 3.822 -2.332 -7.664 1 62.31 579 TYR B N 1
ATOM 9650 C CA . TYR B 1 579 ? 2.752 -1.398 -7.996 1 62.31 579 TYR B CA 1
ATOM 9651 C C . TYR B 1 579 ? 2.068 -0.884 -6.734 1 62.31 579 TYR B C 1
ATOM 9653 O O . TYR B 1 579 ? 1.421 0.166 -6.754 1 62.31 579 TYR B O 1
ATOM 9661 N N . SER B 1 580 ? 2.16 -1.66 -5.637 1 58.66 580 SER B N 1
ATOM 9662 C CA . SER B 1 580 ? 1.495 -1.264 -4.402 1 58.66 580 SER B CA 1
ATOM 9663 C C . SER B 1 580 ? 2.219 -0.098 -3.734 1 58.66 580 SER B C 1
ATOM 9665 O O . SER B 1 580 ? 1.61 0.67 -2.986 1 58.66 580 SER B O 1
ATOM 9667 N N . ASN B 1 581 ? 3.5 -0.116 -3.92 1 53.69 581 ASN B N 1
ATOM 9668 C CA . ASN B 1 581 ? 4.211 0.996 -3.297 1 53.69 581 ASN B CA 1
ATOM 9669 C C . ASN B 1 581 ? 3.719 2.342 -3.824 1 53.69 581 ASN B C 1
ATOM 9671 O O . ASN B 1 581 ? 3.773 2.598 -5.027 1 53.69 581 ASN B O 1
ATOM 9675 N N . LYS B 1 582 ? 2.863 2.896 -3.086 1 50.72 582 LYS B N 1
ATOM 9676 C CA . LYS B 1 582 ? 2.26 4.188 -3.4 1 50.72 582 LYS B CA 1
ATOM 9677 C C . LYS B 1 582 ? 3.221 5.062 -4.203 1 50.72 582 LYS B C 1
ATOM 9679 O O . LYS B 1 582 ? 2.799 5.805 -5.09 1 50.72 582 LYS B O 1
ATOM 9684 N N . LEU B 1 583 ? 4.473 4.895 -3.883 1 47.06 583 LEU B N 1
ATOM 9685 C CA . LEU B 1 583 ? 5.473 5.734 -4.531 1 47.06 583 LEU B CA 1
ATOM 9686 C C . LEU B 1 583 ? 5.723 5.273 -5.965 1 47.06 583 LEU B C 1
ATOM 9688 O O . LEU B 1 583 ? 6.152 6.062 -6.809 1 47.06 583 LEU B O 1
ATOM 9692 N N . ARG B 1 584 ? 5.371 4.043 -6.246 1 51.06 584 ARG B N 1
ATOM 9693 C CA . ARG B 1 584 ? 5.742 3.498 -7.547 1 51.06 584 ARG B CA 1
ATOM 9694 C C . ARG B 1 584 ? 4.535 3.434 -8.477 1 51.06 584 ARG B C 1
ATOM 9696 O O . ARG B 1 584 ? 4.648 2.998 -9.625 1 51.06 584 ARG B O 1
ATOM 9703 N N . SER B 1 585 ? 3.391 3.996 -8.008 1 55.31 585 SER B N 1
ATOM 9704 C CA . SER B 1 585 ? 2.123 3.896 -8.727 1 55.31 585 SER B CA 1
ATOM 9705 C C . SER B 1 585 ? 2.145 4.727 -10.008 1 55.31 585 SER B C 1
ATOM 9707 O O . SER B 1 585 ? 1.332 4.512 -10.906 1 55.31 585 SER B O 1
ATOM 9709 N N . ARG B 1 586 ? 3.264 5.484 -10.242 1 59.5 586 ARG B N 1
ATOM 9710 C CA . ARG B 1 586 ? 3.199 6.363 -11.406 1 59.5 586 ARG B CA 1
ATOM 9711 C C . ARG B 1 586 ? 4.141 5.883 -12.508 1 59.5 586 ARG B C 1
ATOM 9713 O O . ARG B 1 586 ? 4.488 6.648 -13.406 1 59.5 586 ARG B O 1
ATOM 9720 N N . LEU B 1 587 ? 4.465 4.707 -12.359 1 67.56 587 LEU B N 1
ATOM 9721 C CA . LEU B 1 587 ? 5.426 4.223 -13.344 1 67.56 587 LEU B CA 1
ATOM 9722 C C . LEU B 1 587 ? 4.73 3.891 -14.664 1 67.56 587 LEU B C 1
ATOM 9724 O O . LEU B 1 587 ? 3.658 3.285 -14.672 1 67.56 587 LEU B O 1
ATOM 9728 N N . LYS B 1 588 ? 5.285 4.445 -15.75 1 70.81 588 LYS B N 1
ATOM 9729 C CA . LYS B 1 588 ? 4.805 4.062 -17.078 1 70.81 588 LYS B CA 1
ATOM 9730 C C . LYS B 1 588 ? 4.836 2.547 -17.25 1 70.81 588 LYS B C 1
ATOM 9732 O O . LYS B 1 588 ? 5.762 1.881 -16.781 1 70.81 588 LYS B O 1
ATOM 9737 N N . PRO B 1 589 ? 3.883 2.064 -17.953 1 70.19 589 PRO B N 1
ATOM 9738 C CA . PRO B 1 589 ? 3.775 0.615 -18.125 1 70.19 589 PRO B CA 1
ATOM 9739 C C . PRO B 1 589 ? 5.039 -0.003 -18.719 1 70.19 589 PRO B C 1
ATOM 9741 O O . PRO B 1 589 ? 5.453 -1.089 -18.312 1 70.19 589 PRO B O 1
ATOM 9744 N N . THR B 1 590 ? 5.645 0.711 -19.656 1 73.38 590 THR B N 1
ATOM 9745 C CA . THR B 1 590 ? 6.848 0.183 -20.281 1 73.38 590 THR B CA 1
ATOM 9746 C C . THR B 1 590 ? 7.977 0.04 -19.266 1 73.38 590 THR B C 1
ATOM 9748 O O . THR B 1 590 ? 8.672 -0.978 -19.25 1 73.38 590 THR B O 1
ATOM 9751 N N . LEU B 1 591 ? 8.125 1.049 -18.516 1 81.56 591 LEU B N 1
ATOM 9752 C CA . LEU B 1 591 ? 9.156 1.031 -17.484 1 81.56 591 LEU B CA 1
ATOM 9753 C C . LEU B 1 591 ? 8.875 -0.055 -16.453 1 81.56 591 LEU B C 1
ATOM 9755 O O . LEU B 1 591 ? 9.797 -0.729 -15.992 1 81.56 591 LEU B O 1
ATOM 9759 N N . SER B 1 592 ? 7.652 -0.194 -16.188 1 78.75 592 SER B N 1
ATOM 9760 C CA . SER B 1 592 ? 7.25 -1.215 -15.227 1 78.75 592 SER B CA 1
ATOM 9761 C C . SER B 1 592 ? 7.605 -2.613 -15.727 1 78.75 592 SER B C 1
ATOM 9763 O O . SER B 1 592 ? 8.07 -3.451 -14.953 1 78.75 592 SER B O 1
ATOM 9765 N N . GLY B 1 593 ? 7.355 -2.844 -16.984 1 78.81 593 GLY B N 1
ATOM 9766 C CA . GLY B 1 593 ? 7.707 -4.129 -17.578 1 78.81 593 GLY B CA 1
ATOM 9767 C C . GLY B 1 593 ? 9.195 -4.426 -17.516 1 78.81 593 GLY B C 1
ATOM 9768 O O . GLY B 1 593 ? 9.594 -5.551 -17.219 1 78.81 593 GLY B O 1
ATOM 9769 N N . GLN B 1 594 ? 9.953 -3.439 -17.734 1 84 594 GLN B N 1
ATOM 9770 C CA . GLN B 1 594 ? 11.406 -3.59 -17.703 1 84 594 GLN B CA 1
ATOM 9771 C C . GLN B 1 594 ? 11.891 -3.889 -16.281 1 84 594 GLN B C 1
ATOM 9773 O O . GLN B 1 594 ? 12.742 -4.758 -16.078 1 84 594 GLN B O 1
ATOM 9778 N N . ILE B 1 595 ? 11.352 -3.158 -15.398 1 87.19 595 ILE B N 1
ATOM 9779 C CA . ILE B 1 595 ? 11.742 -3.32 -14 1 87.19 595 ILE B CA 1
ATOM 9780 C C . ILE B 1 595 ? 11.414 -4.738 -13.531 1 87.19 595 ILE B C 1
ATOM 9782 O O . ILE B 1 595 ? 12.234 -5.391 -12.883 1 87.19 595 ILE B O 1
ATOM 9786 N N . LEU B 1 596 ? 10.297 -5.18 -13.914 1 81.94 596 LEU B N 1
ATOM 9787 C CA . LEU B 1 596 ? 9.859 -6.508 -13.492 1 81.94 596 LEU B CA 1
ATOM 9788 C C . LEU B 1 596 ? 10.734 -7.586 -14.133 1 81.94 596 LEU B C 1
ATOM 9790 O O . LEU B 1 596 ? 11.039 -8.602 -13.492 1 81.94 596 LEU B O 1
ATOM 9794 N N . MET B 1 597 ? 11.07 -7.395 -15.344 1 82.44 597 MET B N 1
ATOM 9795 C CA . MET B 1 597 ? 11.961 -8.328 -16.031 1 82.44 597 MET B CA 1
ATOM 9796 C C . MET B 1 597 ? 13.297 -8.43 -15.305 1 82.44 597 MET B C 1
ATOM 9798 O O . MET B 1 597 ? 13.82 -9.531 -15.102 1 82.44 597 MET B O 1
ATOM 9802 N N . ILE B 1 598 ? 13.797 -7.309 -14.953 1 88.12 598 ILE B N 1
ATOM 9803 C CA . ILE B 1 598 ? 15.07 -7.27 -14.25 1 88.12 598 ILE B CA 1
ATOM 9804 C C . ILE B 1 598 ? 14.93 -7.934 -12.883 1 88.12 598 ILE B C 1
ATOM 9806 O O . ILE B 1 598 ? 15.812 -8.68 -12.445 1 88.12 598 ILE B O 1
ATOM 9810 N N . GLN B 1 599 ? 13.875 -7.645 -12.25 1 85.88 599 GLN B N 1
ATOM 9811 C CA . GLN B 1 599 ? 13.617 -8.195 -10.922 1 85.88 599 GLN B CA 1
ATOM 9812 C C . GLN B 1 599 ? 13.57 -9.719 -10.953 1 85.88 599 GLN B C 1
ATOM 9814 O O . GLN B 1 599 ? 14.117 -10.383 -10.07 1 85.88 599 GLN B O 1
ATOM 9819 N N . THR B 1 600 ? 12.906 -10.234 -11.906 1 80 600 THR B N 1
ATOM 9820 C CA . THR B 1 600 ? 12.812 -11.68 -12.047 1 80 600 THR B CA 1
ATOM 9821 C C . THR B 1 600 ? 14.18 -12.289 -12.352 1 80 600 THR B C 1
ATOM 9823 O O . THR B 1 600 ? 14.492 -13.375 -11.875 1 80 600 THR B O 1
ATOM 9826 N N . ASP B 1 601 ? 14.906 -11.586 -13.133 1 83.75 601 ASP B N 1
ATOM 9827 C CA . ASP B 1 601 ? 16.25 -12.039 -13.445 1 83.75 601 ASP B CA 1
ATOM 9828 C C . ASP B 1 601 ? 17.125 -12.094 -12.195 1 83.75 601 ASP B C 1
ATOM 9830 O O . ASP B 1 601 ? 17.906 -13.023 -12.008 1 83.75 601 ASP B O 1
ATOM 9834 N N . LEU B 1 602 ? 17.016 -11.078 -11.406 1 86.12 602 LEU B N 1
ATOM 9835 C CA . LEU B 1 602 ? 17.781 -11.016 -10.156 1 86.12 602 LEU B CA 1
ATOM 9836 C C . LEU B 1 602 ? 17.359 -12.141 -9.219 1 86.12 602 LEU B C 1
ATOM 9838 O O . LEU B 1 602 ? 18.203 -12.758 -8.562 1 86.12 602 LEU B O 1
ATOM 9842 N N . ALA B 1 603 ? 16.141 -12.375 -9.141 1 78.5 603 ALA B N 1
ATOM 9843 C CA . ALA B 1 603 ? 15.617 -13.445 -8.289 1 78.5 603 ALA B CA 1
ATOM 9844 C C . ALA B 1 603 ? 16.109 -14.805 -8.766 1 78.5 603 ALA B C 1
ATOM 9846 O O . ALA B 1 603 ? 16.453 -15.672 -7.953 1 78.5 603 ALA B O 1
ATOM 9847 N N . ASP B 1 604 ? 16.141 -14.992 -10.055 1 74.75 604 ASP B N 1
ATOM 9848 C CA . ASP B 1 604 ? 16.609 -16.25 -10.641 1 74.75 604 ASP B CA 1
ATOM 9849 C C . ASP B 1 604 ? 18.078 -16.484 -10.352 1 74.75 604 ASP B C 1
ATOM 9851 O O . ASP B 1 604 ? 18.5 -17.609 -10.086 1 74.75 604 ASP B O 1
ATOM 9855 N N . LYS B 1 605 ? 18.812 -15.461 -10.367 1 75.44 605 LYS B N 1
ATOM 9856 C CA . LYS B 1 605 ? 20.25 -15.57 -10.102 1 75.44 605 LYS B CA 1
ATOM 9857 C C . LYS B 1 605 ? 20.516 -15.914 -8.641 1 75.44 605 LYS B C 1
ATOM 9859 O O . LYS B 1 605 ? 21.484 -16.609 -8.328 1 75.44 605 LYS B O 1
ATOM 9864 N N . ARG B 1 606 ? 19.656 -15.438 -7.777 1 74.06 606 ARG B N 1
ATOM 9865 C CA . ARG B 1 606 ? 19.797 -15.75 -6.359 1 74.06 606 ARG B CA 1
ATOM 9866 C C . ARG B 1 606 ? 19.438 -17.219 -6.09 1 74.06 606 ARG B C 1
ATOM 9868 O O . ARG B 1 606 ? 20.078 -17.875 -5.273 1 74.06 606 ARG B O 1
ATOM 9875 N N . ARG B 1 607 ? 18.359 -17.594 -6.68 1 62.84 607 ARG B N 1
ATOM 9876 C CA . ARG B 1 607 ? 17.938 -18.984 -6.523 1 62.84 607 ARG B CA 1
ATOM 9877 C C . ARG B 1 607 ? 19.016 -19.953 -7.012 1 62.84 607 ARG B C 1
ATOM 9879 O O . ARG B 1 607 ? 19.234 -21 -6.41 1 62.84 607 ARG B O 1
ATOM 9886 N N . ASN B 1 608 ? 19.641 -19.562 -8.078 1 53.72 608 ASN B N 1
ATOM 9887 C CA . ASN B 1 608 ? 20.688 -20.422 -8.617 1 53.72 608 ASN B CA 1
ATOM 9888 C C . ASN B 1 608 ? 21.922 -20.453 -7.711 1 53.72 608 ASN B C 1
ATOM 9890 O O . ASN B 1 608 ? 22.656 -21.438 -7.688 1 53.72 608 ASN B O 1
ATOM 9894 N N . LYS B 1 609 ? 22.156 -19.25 -7.016 1 49.66 609 LYS B N 1
ATOM 9895 C CA . LYS B 1 609 ? 23.266 -19.25 -6.07 1 49.66 609 LYS B CA 1
ATOM 9896 C C . LYS B 1 609 ? 22.906 -20 -4.789 1 49.66 609 LYS B C 1
ATOM 9898 O O . LYS B 1 609 ? 23.734 -20.672 -4.199 1 49.66 609 LYS B O 1
ATOM 9903 N N . ASP B 1 610 ? 21.766 -19.5 -4.109 1 42.34 610 ASP B N 1
ATOM 9904 C CA . ASP B 1 610 ? 21.344 -20.062 -2.826 1 42.34 610 ASP B CA 1
ATOM 9905 C C . ASP B 1 610 ? 20.609 -21.391 -3.016 1 42.34 610 ASP B C 1
ATOM 9907 O O . ASP B 1 610 ? 19.641 -21.469 -3.76 1 42.34 610 ASP B O 1
ATOM 9911 N N . ARG B 1 611 ? 21.312 -22.562 -2.873 1 35.84 611 ARG B N 1
ATOM 9912 C CA . ARG B 1 611 ? 20.703 -23.875 -2.842 1 35.84 611 ARG B CA 1
ATOM 9913 C C . ARG B 1 611 ? 19.312 -23.828 -2.193 1 35.84 611 ARG B C 1
ATOM 9915 O O . ARG B 1 611 ? 18.453 -24.641 -2.504 1 35.84 611 ARG B O 1
ATOM 9922 N N . TYR B 1 612 ? 19.203 -23.438 -0.867 1 27.77 612 TYR B N 1
ATOM 9923 C CA . TYR B 1 612 ? 18.078 -23.609 0.035 1 27.77 612 TYR B CA 1
ATOM 9924 C C . TYR B 1 612 ? 17.156 -22.391 -0.01 1 27.77 612 TYR B C 1
ATOM 9926 O O . TYR B 1 612 ? 17.391 -21.391 0.679 1 27.77 612 TYR B O 1
ATOM 9934 N N . PHE B 1 613 ? 16.781 -22 -1.008 1 31.31 613 PHE B N 1
ATOM 9935 C CA . PHE B 1 613 ? 15.875 -20.844 -0.98 1 31.31 613 PHE B CA 1
ATOM 9936 C C . PHE B 1 613 ? 14.656 -21.141 -0.121 1 31.31 613 PHE B C 1
ATOM 9938 O O . PHE B 1 613 ? 13.867 -22.031 -0.437 1 31.31 613 PHE B O 1
ATOM 9945 N N . TYR B 1 614 ? 14.719 -20.969 1.157 1 27.03 614 TYR B N 1
ATOM 9946 C CA . TYR B 1 614 ? 13.531 -20.969 1.993 1 27.03 614 TYR B CA 1
ATOM 9947 C C . TYR B 1 614 ? 12.438 -20.078 1.386 1 27.03 614 TYR B C 1
ATOM 9949 O O . TYR B 1 614 ? 12.734 -19.047 0.788 1 27.03 614 TYR B O 1
ATOM 9957 N N . TYR B 1 615 ? 11.398 -20.672 0.982 1 28.03 615 TYR B N 1
ATOM 9958 C CA . TYR B 1 615 ? 10.141 -20.047 0.624 1 28.03 615 TYR B CA 1
ATOM 9959 C C . TYR B 1 615 ? 9.922 -18.766 1.434 1 28.03 615 TYR B C 1
ATOM 9961 O O . TYR B 1 615 ? 9.906 -18.797 2.666 1 28.03 615 TYR B O 1
ATOM 9969 N N . ALA B 1 616 ? 10.594 -17.797 1.18 1 29.92 616 ALA B N 1
ATOM 9970 C CA . ALA B 1 616 ? 10.117 -16.547 1.76 1 29.92 616 ALA B CA 1
ATOM 9971 C C . ALA B 1 616 ? 8.617 -16.609 2.045 1 29.92 616 ALA B C 1
ATOM 9973 O O . ALA B 1 616 ? 7.844 -17.094 1.221 1 29.92 616 ALA B O 1
ATOM 9974 N N . GLU B 1 617 ? 8.195 -16.719 3.252 1 31.44 617 GLU B N 1
ATOM 9975 C CA . GLU B 1 617 ? 6.812 -16.656 3.705 1 31.44 617 GLU B CA 1
ATOM 9976 C C . GLU B 1 617 ? 6.008 -15.672 2.857 1 31.44 617 GLU B C 1
ATOM 9978 O O . GLU B 1 617 ? 6.484 -14.586 2.537 1 31.44 617 GLU B O 1
ATOM 9983 N N . GLU B 1 618 ? 5.203 -16.219 1.963 1 32.75 618 GLU B N 1
ATOM 9984 C CA . GLU B 1 618 ? 4.18 -15.453 1.264 1 32.75 618 GLU B CA 1
ATOM 9985 C C . GLU B 1 618 ? 3.775 -14.219 2.064 1 32.75 618 GLU B C 1
ATOM 9987 O O . GLU B 1 618 ? 3.611 -14.289 3.283 1 32.75 618 GLU B O 1
ATOM 9992 N N . PRO B 1 619 ? 4.176 -13.102 1.688 1 34 619 PRO B N 1
ATOM 9993 C CA . PRO B 1 619 ? 3.645 -11.977 2.463 1 34 619 PRO B CA 1
ATOM 9994 C C . PRO B 1 619 ? 2.268 -12.266 3.055 1 34 619 PRO B C 1
ATOM 9996 O O . PRO B 1 619 ? 1.504 -13.055 2.492 1 34 619 PRO B O 1
ATOM 9999 N N . ASP B 1 620 ? 2.117 -12.289 4.305 1 33.03 620 ASP B N 1
ATOM 10000 C CA . ASP B 1 620 ? 0.852 -12.523 4.992 1 33.03 620 ASP B CA 1
ATOM 10001 C C . ASP B 1 620 ? -0.324 -11.992 4.18 1 33.03 620 ASP B C 1
ATOM 10003 O O . ASP B 1 620 ? -0.186 -11.008 3.449 1 33.03 620 ASP B O 1
ATOM 10007 N N . ASP B 1 621 ? -1.411 -12.805 4.02 1 34.81 621 ASP B N 1
ATOM 10008 C CA . ASP B 1 621 ? -2.707 -12.75 3.348 1 34.81 621 ASP B CA 1
ATOM 10009 C C . ASP B 1 621 ? -3.268 -11.336 3.352 1 34.81 621 ASP B C 1
ATOM 10011 O O . ASP B 1 621 ? -4.039 -10.961 2.465 1 34.81 621 ASP B O 1
ATOM 10015 N N . GLU B 1 622 ? -3.041 -10.641 4.41 1 34.5 622 GLU B N 1
ATOM 10016 C CA . GLU B 1 622 ? -3.75 -9.375 4.582 1 34.5 622 GLU B CA 1
ATOM 10017 C C . GLU B 1 622 ? -3.316 -8.352 3.537 1 34.5 622 GLU B C 1
ATOM 10019 O O . GLU B 1 622 ? -4.082 -7.453 3.189 1 34.5 622 GLU B O 1
ATOM 10024 N N . ASP B 1 623 ? -2.178 -8.453 3.078 1 35.66 623 ASP B N 1
ATOM 10025 C CA . ASP B 1 623 ? -1.567 -7.469 2.191 1 35.66 623 ASP B CA 1
ATOM 10026 C C . ASP B 1 623 ? -2.141 -7.57 0.779 1 35.66 623 ASP B C 1
ATOM 10028 O O . ASP B 1 623 ? -2.133 -6.594 0.027 1 35.66 623 ASP B O 1
ATOM 10032 N N . LEU B 1 624 ? -2.535 -8.727 0.36 1 35.31 624 LEU B N 1
ATOM 10033 C CA . LEU B 1 624 ? -3.08 -9.023 -0.96 1 35.31 624 LEU B CA 1
ATOM 10034 C C . LEU B 1 624 ? -4.523 -8.555 -1.07 1 35.31 624 LEU B C 1
ATOM 10036 O O . LEU B 1 624 ? -5.133 -8.648 -2.141 1 35.31 624 LEU B O 1
ATOM 10040 N N . GLU B 1 625 ? -5.176 -8.367 0.005 1 34.94 625 GLU B N 1
ATOM 10041 C CA . GLU B 1 625 ? -6.582 -7.988 -0.072 1 34.94 625 GLU B CA 1
ATOM 10042 C C . GLU B 1 625 ? -6.773 -6.746 -0.935 1 34.94 625 GLU B C 1
ATOM 10044 O O . GLU B 1 625 ? -7.848 -6.531 -1.497 1 34.94 625 GLU B O 1
ATOM 10049 N N . LEU B 1 626 ? -5.879 -5.887 -0.833 1 32.12 626 LEU B N 1
ATOM 10050 C CA . LEU B 1 626 ? -6.156 -4.68 -1.604 1 32.12 626 LEU B CA 1
ATOM 10051 C C . LEU B 1 626 ? -6.238 -4.992 -3.094 1 32.12 626 LEU B C 1
ATOM 10053 O O . LEU B 1 626 ? -6.625 -4.137 -3.893 1 32.12 626 LEU B O 1
ATOM 10057 N N . TYR B 1 627 ? -5.762 -6.184 -3.564 1 30.86 627 TYR B N 1
ATOM 10058 C CA . TYR B 1 627 ? -5.738 -6.496 -4.988 1 30.86 627 TYR B CA 1
ATOM 10059 C C . TYR B 1 627 ? -6.832 -7.492 -5.352 1 30.86 627 TYR B C 1
ATOM 10061 O O . TYR B 1 627 ? -6.832 -8.625 -4.863 1 30.86 627 TYR B O 1
ATOM 10069 N N . SER B 1 628 ? -8.031 -7.141 -5.223 1 28.22 628 SER B N 1
ATOM 10070 C CA . SER B 1 628 ? -9.008 -8.047 -5.82 1 28.22 628 SER B CA 1
ATOM 10071 C C . SER B 1 628 ? -8.555 -8.508 -7.203 1 28.22 628 SER B C 1
ATOM 10073 O O . SER B 1 628 ? -8.242 -7.688 -8.062 1 28.22 628 SER B O 1
ATOM 10075 N N . LEU B 1 629 ? -7.863 -9.594 -7.348 1 25.38 629 LEU B N 1
ATOM 10076 C CA . LEU B 1 629 ? -7.793 -10.297 -8.625 1 25.38 629 LEU B CA 1
ATOM 10077 C C . LEU B 1 629 ? -9.172 -10.383 -9.273 1 25.38 629 LEU B C 1
ATOM 10079 O O . LEU B 1 629 ? -10.125 -10.852 -8.648 1 25.38 629 LEU B O 1
ATOM 10083 N N . ASP B 1 630 ? -9.57 -9.469 -9.922 1 25.09 630 ASP B N 1
ATOM 10084 C CA . ASP B 1 630 ? -10.727 -9.734 -10.773 1 25.09 630 ASP B CA 1
ATOM 10085 C C . ASP B 1 630 ? -10.57 -11.07 -11.5 1 25.09 630 ASP B C 1
ATOM 10087 O O . ASP B 1 630 ? -9.711 -11.211 -12.375 1 25.09 630 ASP B O 1
ATOM 10091 N N . ILE B 1 631 ? -10.352 -12.172 -10.797 1 21.81 631 ILE B N 1
ATOM 10092 C CA . ILE B 1 631 ? -10.719 -13.352 -11.578 1 21.81 631 ILE B CA 1
ATOM 10093 C C . ILE B 1 631 ? -12.203 -13.281 -11.945 1 21.81 631 ILE B C 1
ATOM 10095 O O . ILE B 1 631 ? -13.055 -13.023 -11.094 1 21.81 631 ILE B O 1
#

Radius of gyration: 41.17 Å; Cα contacts (8 Å, |Δi|>4): 1546; chains: 2; bounding box: 93×159×98 Å